Protein AF-0000000077139871 (afdb_homodimer)

Nearest PDB structures (foldseek):
  2w01-assembly1_B  TM=9.145E-01  e=5.100E-14  Synechocystis sp. PCC 6803
  6fht-assembly1_B  TM=8.053E-01  e=3.257E-15  unclassified
  6fht-assembly1_A  TM=7.906E-01  e=1.413E-14  unclassified
  3uvj-assembly1_A  TM=7.300E-01  e=1.058E-08  Homo sapiens
  8sl4-assembly1_B  TM=4.350E-01  e=3.723E-10  Homo sapiens

Secondary structure (DSSP, 8-state):
-----HHHHHHHHHHHIIIIIHHHHHHHHHHHHHHHHHTTTS-TTS--HHHHHHHH--HHHHHHHHTHHHHHHHHHHHHHHHHHHHHH-GGG--HHHHHHHHHHHHHHHHHHHHHHHHHHHHHHHHHHHHHHHH-TTS-HHHHHHHHHHHHHHHHHHHHHHHHHHHHHIIIIIHHHH-TT--GGGGTTTT---HHHHHHHHHIIIIIHHHHHHHHHHHHHTT--GGGHHHHHHH-HHHHHHHHHHHHHHHHHHHHHHHHHHHHHHHHHHHHHHHTT-TT-------SSHHHHHHHHHHHHHHHHHHHHHHHHHHHHHS-HHHHHHHHHS----EEEEEEEEEEEEEETTHHHHHHSS-HHHHHHHHHHHHHHHHHHHHHTT-EEEEEETTEEEEEES-SS--TTHHHHHHHHHHHHHHHHHHHHHHHHHTTPPPP-EEEEEEEEEEEEEEEE-SS-EEEEEESHHHHHHHHHHHHHHHHT-SEEEEHHHHHHS-HHHHTT-EEEEEEEPTT-SSEEEEEE------/-----HHHHHHHHHHHIIIIIHHHHHHHHHHHHHHHHHTTTS-TTS--HHHHHHHH--HHHHHHHHTHHHHHHHHHHHHHHHHHHHHH-GGG--HHHHHHHHHHHHHHHHHHHHHHHHHHHHHHHHHHHHHHHH-TTS-HHHHHHHHHHHHHHHHHHHHHHHHHHHHHIIIIIHHHH-TT--GGGGTTTT---HHHHHHHHHIIIIIHHHHHHHHHHHHHTT--GGGHHHHHHH-HHHHHHHHHHHHHHHHHHHHHHHHHHHHHHHHHHHHHHHTT-TT-------SSHHHHHHHHHHHHHHHHHHHHHHHHHHHHHS-HHHHHHHHHS----EEEEEEEEEEEEEETTHHHHHHSS-HHHHHHHHHHHHHHHHHHHHHTT-EEEEEETTEEEEEES-SS--TTHHHHHHHHHHHHHHHHHHHHHHHHHTTPPPP-EEEEEEEEEEEEEEEE-SS-EEEEEESHHHHHHHHHHHHHHHHT-SEEEEHHHHHHS-HHHHTT-EEEEEEEPTT-SSEEEEEE------

Radius of gyration: 43.91 Å; Cα contacts (8 Å, |Δi|>4): 1610; chains: 2; bounding box: 90×128×95 Å

Foldseek 3Di:
DPPQDPLLVLLVVLLCCQLAVLLLVLLVVLLVVLQVLLVLQDDPVLHGLVRCCVVVVDPVSVCLSCVLRVVLSVVSVVLCVLLCCCSPVVVPDDPVSLVSNLLSLVCSLVVSLVSSLVSQLRSLVVSLVVSCVVCVPDDPQSSVLSNVLSNLSSLVSSLSSNVVSVVSSVVRPCCVSPVPDDCVVSVPDDDDALLRNLLSCCSNPPVNVVSSVVSSVCRVVVHGPVCLVVCCVPPPVNVVVVVVSVVSSVVSNVVSCLPRVLVVQLVVQVVVVVVVPLCGAGDDPDPDPSRVSRVVSNVVSVVVVVVVVVLVVCCVVAPPVVVVVCVVDDVDFDWDKDKKKKKKKAWPCLVVVPVVDDPVVSVVLLVLLCVQLVVLQVVLPWDFQDDDPSMTIIMFQPPPGDPCRLVSSVSSLLSSVVSLVVVQVVCVVVVHDRIAMAMFMFIDMWIFGWDDDPVDTGTHIDDVRNQVRVQQSVCCVVLVARYKYWPRSLVSDDPVQSVQKAWPDWDDDPPDPDTITMIGHPDPPD/DPPQDPLLVLLVVLLCCQLAVLLLVLLVVLLVVLQVLLVLQDDPVLHGLVVCCVVVVDVVSVCLSCVLRVVLSVVSVVLCVLLCCCSPVVVPDDPVSLVSNLLSLVCSLVVSLVSSLVSQLRSLVVSLVVSCVVCVPDPPQSSVLSNVLSNLSSLLSSLSSNVVSVVSSVVRPCCVSPVPDDCVVSVPPDDDALLRNLLSCCSNPPVNVVSSVVSSVCRVVVHGPVCLVVCCVPPPVNVVVVVVSVVSSVVSNVVSCLPRVLVVQLVVQVVVVVVVPLCGAGDDPDPDPSRVSRVVSNVVSVVVVVVVVVLVVCCVVAPVVVVVVCVVDDVDFDWDKDKKKKKKKAWDCLVVVPVVDDPVVNVVLLVLLCVQLVVLQVVLPWDFQDDDPSMTIIMFQPPPGDPCRLVSSVSSLLSSVVSLVVVQVVCVVVVHDRIAMAMFMFIDMWIFGWDDDPVDTGTDIDDPRNLVRVQQSVCCVVLVARYKYWPRSLVSDDPVQSVQKAWPDWDDGPPDPDTITMIGHPDPPD

InterPro domains:
  IPR001054 Adenylyl cyclase class-3/4/guanylyl cyclase [PF00211] (339-517)
  IPR001054 Adenylyl cyclase class-3/4/guanylyl cyclase [PS50125] (341-473)
  IPR001054 Adenylyl cyclase class-3/4/guanylyl cyclase [SM00044] (305-511)
  IPR001054 Adenylyl cyclase class-3/4/guanylyl cyclase [cd07302] (339-519)
  IPR003660 HAMP domain [PF00672] (258-305)
  IPR003660 HAMP domain [PS50885] (257-309)
  IPR003660 HAMP domain [SM00304] (257-309)
  IPR029787 Nucleotide cyclase [G3DSA:3.30.70.1230] (327-523)
  IPR029787 Nucleotide cyclase [SSF55073] (333-520)
  IPR050697 Adenylyl/Guanylyl Cyclase Class-3/4 [PTHR43081] (333-510)

pLDDT: mean 86.26, std 9.63, range [31.27, 98.56]

Structure (mmCIF, N/CA/C/O backbone):
data_AF-0000000077139871-model_v1
#
loop_
_entity.id
_entity.type
_entity.pdbx_description
1 polymer 'Putative adenylate cyclase putative membrane protein putative signal peptide'
#
loop_
_atom_site.group_PDB
_atom_site.id
_atom_site.type_symbol
_atom_site.label_atom_id
_atom_site.label_alt_id
_atom_site.label_comp_id
_atom_site.label_asym_id
_atom_site.label_entity_id
_atom_site.label_seq_id
_atom_site.pdbx_PDB_ins_code
_atom_site.Cartn_x
_atom_site.Cartn_y
_atom_site.Cartn_z
_atom_site.occupancy
_atom_site.B_iso_or_equiv
_atom_site.auth_seq_id
_atom_site.auth_comp_id
_atom_site.auth_asym_id
_atom_site.auth_atom_id
_atom_site.pdbx_PDB_model_num
ATOM 1 N N . MET A 1 1 ? 45.875 19.016 6.355 1 31.94 1 MET A N 1
ATOM 2 C CA . MET A 1 1 ? 44.406 19.062 6.355 1 31.94 1 MET A CA 1
ATOM 3 C C . MET A 1 1 ? 43.844 18.75 4.973 1 31.94 1 MET A C 1
ATOM 5 O O . MET A 1 1 ? 44.062 19.5 4.023 1 31.94 1 MET A O 1
ATOM 9 N N . ASN A 1 2 ? 43.75 17.562 4.605 1 39.81 2 ASN A N 1
ATOM 10 C CA . ASN A 1 2 ? 43.281 17.156 3.275 1 39.81 2 ASN A CA 1
ATOM 11 C C . ASN A 1 2 ? 42 17.859 2.889 1 39.81 2 ASN A C 1
ATOM 13 O O . ASN A 1 2 ? 41.094 18.016 3.717 1 39.81 2 ASN A O 1
ATOM 17 N N . PRO A 1 3 ? 42 18.453 1.784 1 45.38 3 PRO A N 1
ATOM 18 C CA . PRO A 1 3 ? 40.844 19.25 1.353 1 45.38 3 PRO A CA 1
ATOM 19 C C . PRO A 1 3 ? 39.562 18.438 1.273 1 45.38 3 PRO A C 1
ATOM 21 O O . PRO A 1 3 ? 39.562 17.328 0.725 1 45.38 3 PRO A O 1
ATOM 24 N N . MET A 1 4 ? 38.812 18.609 2.188 1 54.88 4 MET A N 1
ATOM 25 C CA . MET A 1 4 ? 37.5 17.953 2.236 1 54.88 4 MET A CA 1
ATOM 26 C C . MET A 1 4 ? 36.812 17.984 0.873 1 54.88 4 MET A C 1
ATOM 28 O O . MET A 1 4 ? 36.812 19.016 0.201 1 54.88 4 MET A O 1
ATOM 32 N N . VAL A 1 5 ? 36.406 16.938 0.218 1 63.34 5 VAL A N 1
ATOM 33 C CA . VAL A 1 5 ? 35.625 16.797 -1.002 1 63.34 5 VAL A CA 1
ATOM 34 C C . VAL A 1 5 ? 34.375 17.688 -0.922 1 63.34 5 VAL A C 1
ATOM 36 O O . VAL A 1 5 ? 33.875 17.953 0.167 1 63.34 5 VAL A O 1
ATOM 39 N N . PRO A 1 6 ? 34.125 18.359 -2.113 1 63.03 6 PRO A N 1
ATOM 40 C CA . PRO A 1 6 ? 33.031 19.359 -2.113 1 63.03 6 PRO A CA 1
ATOM 41 C C . PRO A 1 6 ? 31.812 18.875 -1.354 1 63.03 6 PRO A C 1
ATOM 43 O O . PRO A 1 6 ? 31.188 19.656 -0.617 1 63.03 6 PRO A O 1
ATOM 46 N N . LYS A 1 7 ? 31.516 17.703 -1.365 1 72.19 7 LYS A N 1
ATOM 47 C CA . LYS A 1 7 ? 30.375 17.172 -0.617 1 72.19 7 LYS A CA 1
ATOM 48 C C . LYS A 1 7 ? 30.656 17.172 0.883 1 72.19 7 LYS A C 1
ATOM 50 O O . LYS A 1 7 ? 29.766 17.469 1.685 1 72.19 7 LYS A O 1
ATOM 55 N N . GLN A 1 8 ? 31.844 16.984 1.2 1 78.19 8 GLN A N 1
ATOM 56 C CA . GLN A 1 8 ? 32.219 16.938 2.609 1 78.19 8 GLN A CA 1
ATOM 57 C C . GLN A 1 8 ? 32.219 18.344 3.215 1 78.19 8 GLN A C 1
ATOM 59 O O . GLN A 1 8 ? 31.844 18.516 4.379 1 78.19 8 GLN A O 1
ATOM 64 N N . ARG A 1 9 ? 32.562 19.312 2.426 1 81.12 9 ARG A N 1
ATOM 65 C CA . ARG A 1 9 ? 32.562 20.688 2.91 1 81.12 9 ARG A CA 1
ATOM 66 C C . ARG A 1 9 ? 31.125 21.156 3.186 1 81.12 9 ARG A C 1
ATOM 68 O O . ARG A 1 9 ? 30.875 21.828 4.184 1 81.12 9 ARG A O 1
ATOM 75 N N . LEU A 1 10 ? 30.297 20.781 2.316 1 84 10 LEU A N 1
ATOM 76 C CA . LEU A 1 10 ? 28.906 21.156 2.5 1 84 10 LEU A CA 1
ATOM 77 C C . LEU A 1 10 ? 28.312 20.5 3.75 1 84 10 LEU A C 1
ATOM 79 O O . LEU A 1 10 ? 27.547 21.125 4.48 1 84 10 LEU A O 1
ATOM 83 N N . GLN A 1 11 ? 28.766 19.328 3.965 1 86.44 11 GLN A N 1
ATOM 84 C CA . GLN A 1 11 ? 28.281 18.625 5.148 1 86.44 11 GLN A CA 1
ATOM 85 C C . GLN A 1 11 ? 28.844 19.234 6.422 1 86.44 11 GLN A C 1
ATOM 87 O O . GLN A 1 11 ? 28.156 19.328 7.438 1 86.44 11 GLN A O 1
ATOM 92 N N . PHE A 1 12 ? 30.062 19.641 6.277 1 89.94 12 PHE A N 1
ATOM 93 C CA . PHE A 1 12 ? 30.688 20.281 7.43 1 89.94 12 PHE A CA 1
ATOM 94 C C . PHE A 1 12 ? 30.016 21.625 7.727 1 89.94 12 PHE A C 1
ATOM 96 O O . PHE A 1 12 ? 29.734 21.938 8.883 1 89.94 12 PHE A O 1
ATOM 103 N N . LEU A 1 13 ? 29.766 22.359 6.77 1 90.44 13 LEU A N 1
ATOM 104 C CA . LEU A 1 13 ? 29.062 23.641 6.945 1 90.44 13 LEU A CA 1
ATOM 105 C C . LEU A 1 13 ? 27.672 23.406 7.52 1 90.44 13 LEU A C 1
ATOM 107 O O . LEU A 1 13 ? 27.219 24.188 8.367 1 90.44 13 LEU A O 1
ATOM 111 N N . ALA A 1 14 ? 27.078 22.422 7.043 1 91.19 14 ALA A N 1
ATOM 112 C CA . ALA A 1 14 ? 25.75 22.109 7.551 1 91.19 14 ALA A CA 1
ATOM 113 C C . ALA A 1 14 ? 25.797 21.719 9.023 1 91.19 14 ALA A C 1
ATOM 115 O O . ALA A 1 14 ? 24.953 22.125 9.812 1 91.19 14 ALA A O 1
ATOM 116 N N . PHE A 1 15 ? 26.797 20.953 9.297 1 92.62 15 PHE A N 1
ATOM 117 C CA . PHE A 1 15 ? 27 20.547 10.68 1 92.62 15 PHE A CA 1
ATOM 118 C C . PHE A 1 15 ? 27.219 21.75 11.578 1 92.62 15 PHE A C 1
ATOM 120 O O . PHE A 1 15 ? 26.594 21.875 12.625 1 92.62 15 PHE A O 1
ATOM 127 N N . LEU A 1 16 ? 28.016 22.625 11.164 1 92.56 16 LEU A N 1
ATOM 128 C CA . LEU A 1 16 ? 28.312 23.828 11.938 1 92.56 16 LEU A CA 1
ATOM 129 C C . LEU A 1 16 ? 27.078 24.719 12.039 1 92.56 16 LEU A C 1
ATOM 131 O O . LEU A 1 16 ? 26.828 25.312 13.094 1 92.56 16 LEU A O 1
ATOM 135 N N . LEU A 1 17 ? 26.375 24.781 11.016 1 92.31 17 LEU A N 1
ATOM 136 C CA . LEU A 1 17 ? 25.188 25.609 10.969 1 92.31 17 LEU A CA 1
ATOM 137 C C . LEU A 1 17 ? 24.109 25.094 11.922 1 92.31 17 LEU A C 1
ATOM 139 O O . LEU A 1 17 ? 23.547 25.859 12.703 1 92.31 17 LEU A O 1
ATOM 143 N N . ILE A 1 18 ? 23.922 23.875 11.945 1 92.88 18 ILE A N 1
ATOM 144 C CA . ILE A 1 18 ? 22.797 23.266 12.656 1 92.88 18 ILE A CA 1
ATOM 145 C C . ILE A 1 18 ? 23.125 23.188 14.148 1 92.88 18 ILE A C 1
ATOM 147 O O . ILE A 1 18 ? 22.297 23.562 14.992 1 92.88 18 ILE A O 1
ATOM 151 N N . TYR A 1 19 ? 24.312 22.844 14.477 1 92.94 19 TYR A N 1
ATOM 152 C CA . TYR A 1 19 ? 24.578 22.5 15.875 1 92.94 19 TYR A CA 1
ATOM 153 C C . TYR A 1 19 ? 25.203 23.688 16.609 1 92.94 19 TYR A C 1
ATOM 155 O O . TYR A 1 19 ? 25.25 23.703 17.844 1 92.94 19 TYR A O 1
ATOM 163 N N . PHE A 1 20 ? 25.672 24.719 15.828 1 91.38 20 PHE A N 1
ATOM 164 C CA . PHE A 1 20 ? 26.375 25.781 16.531 1 91.38 20 PHE A CA 1
ATOM 165 C C . PHE A 1 20 ? 25.844 27.156 16.094 1 91.38 20 PHE A C 1
ATOM 167 O O . PHE A 1 20 ? 25.422 27.953 16.938 1 91.38 20 PHE A O 1
ATOM 174 N N . ILE A 1 21 ? 25.703 27.344 14.875 1 90.69 21 ILE A N 1
ATOM 175 C CA . ILE A 1 21 ? 25.359 28.688 14.383 1 90.69 21 ILE A CA 1
ATOM 176 C C . ILE A 1 21 ? 23.891 28.969 14.656 1 90.69 21 ILE A C 1
ATOM 178 O O . ILE A 1 21 ? 23.531 30.047 15.148 1 90.69 21 ILE A O 1
ATOM 182 N N . VAL A 1 22 ? 23 28.062 14.383 1 90.44 22 VAL A N 1
ATOM 183 C CA . VAL A 1 22 ? 21.562 28.281 14.539 1 90.44 22 VAL A CA 1
ATOM 184 C C . VAL A 1 22 ? 21.234 28.484 16.016 1 90.44 22 VAL A C 1
ATOM 186 O O . VAL A 1 22 ? 20.594 29.484 16.375 1 90.44 22 VAL A O 1
ATOM 189 N N . PRO A 1 23 ? 21.703 27.594 16.859 1 89.31 23 PRO A N 1
ATOM 190 C CA . PRO A 1 23 ? 21.375 27.828 18.266 1 89.31 23 PRO A CA 1
ATOM 191 C C . PRO A 1 23 ? 21.984 29.109 18.812 1 89.31 23 PRO A C 1
ATOM 193 O O . PRO A 1 23 ? 21.344 29.812 19.594 1 89.31 23 PRO A O 1
ATOM 196 N N . PHE A 1 24 ? 23.156 29.469 18.391 1 88.06 24 PHE A N 1
ATOM 197 C CA . PHE A 1 24 ? 23.797 30.703 18.828 1 88.06 24 PHE A CA 1
ATOM 198 C C . PHE A 1 24 ? 23.031 31.922 18.312 1 88.06 24 PHE A C 1
ATOM 200 O O . PHE A 1 24 ? 22.766 32.844 19.078 1 88.06 24 PHE A O 1
ATOM 207 N N . SER A 1 25 ? 22.719 31.859 17.094 1 87.12 25 SER A N 1
ATOM 208 C CA . SER A 1 25 ? 21.984 32.969 16.484 1 87.12 25 SER A CA 1
ATOM 209 C C . SER A 1 25 ? 20.609 33.125 17.109 1 87.12 25 SER A C 1
ATOM 211 O O . SER A 1 25 ? 20.141 34.25 17.328 1 87.12 25 SER A O 1
ATOM 213 N N . ALA A 1 26 ? 19.984 32.062 17.406 1 88.12 26 ALA A N 1
ATOM 214 C CA . ALA A 1 26 ? 18.656 32.125 18.031 1 88.12 26 ALA A CA 1
ATOM 215 C C . ALA A 1 26 ? 18.734 32.781 19.406 1 88.12 26 ALA A C 1
ATOM 217 O O . ALA A 1 26 ? 17.906 33.656 19.719 1 88.12 26 ALA A O 1
ATOM 218 N N . CYS A 1 27 ? 19.688 32.406 20.156 1 87.19 27 CYS A N 1
ATOM 219 C CA . CYS A 1 27 ? 19.875 33 21.469 1 87.19 27 CYS A CA 1
ATOM 220 C C . CYS A 1 27 ? 20.25 34.5 21.359 1 87.19 27 CYS A C 1
ATOM 222 O O . CYS A 1 27 ? 19.734 35.312 22.109 1 87.19 27 CYS A O 1
ATOM 224 N N . PHE A 1 28 ? 21.078 34.781 20.453 1 86.38 28 PHE A N 1
ATOM 225 C CA . PHE A 1 28 ? 21.562 36.156 20.281 1 86.38 28 PHE A CA 1
ATOM 226 C C . PHE A 1 28 ? 20.438 37.062 19.812 1 86.38 28 PHE A C 1
ATOM 228 O O . PHE A 1 28 ? 20.266 38.156 20.344 1 86.38 28 PHE A O 1
ATOM 235 N N . PHE A 1 29 ? 19.719 36.625 18.875 1 85.06 29 PHE A N 1
ATOM 236 C CA . PHE A 1 29 ? 18.594 37.406 18.375 1 85.06 29 PHE A CA 1
ATOM 237 C C . PHE A 1 29 ? 17.562 37.594 19.469 1 85.06 29 PHE A C 1
ATOM 239 O O . PHE A 1 29 ? 16.984 38.688 19.594 1 85.06 29 PHE A O 1
ATOM 246 N N . THR A 1 30 ? 17.344 36.562 20.188 1 86.19 30 THR A N 1
ATOM 247 C CA . THR A 1 30 ? 16.375 36.656 21.281 1 86.19 30 THR A CA 1
ATOM 248 C C . THR A 1 30 ? 16.828 37.688 22.312 1 86.19 30 THR A C 1
ATOM 250 O O . THR A 1 30 ? 16.031 38.469 22.812 1 86.19 30 THR A O 1
ATOM 253 N N . LEU A 1 31 ? 18.094 37.719 22.609 1 85.25 31 LEU A N 1
ATOM 254 C CA . LEU A 1 31 ? 18.641 38.656 23.578 1 85.25 31 LEU A CA 1
ATOM 255 C C . LEU A 1 31 ? 18.516 40.094 23.062 1 85.25 31 LEU A C 1
ATOM 257 O O . LEU A 1 31 ? 18.109 41 23.797 1 85.25 31 LEU A O 1
ATOM 261 N N . ILE A 1 32 ? 18.781 40.281 21.844 1 84 32 ILE A N 1
ATOM 262 C CA . ILE A 1 32 ? 18.734 41.594 21.25 1 84 32 ILE A CA 1
ATOM 263 C C . ILE A 1 32 ? 17.297 42.094 21.203 1 84 32 ILE A C 1
ATOM 265 O O . ILE A 1 32 ? 17 43.219 21.609 1 84 32 ILE A O 1
ATOM 269 N N . PHE A 1 33 ? 16.422 41.25 20.844 1 83.69 33 PHE A N 1
ATOM 270 C CA . PHE A 1 33 ? 15.039 41.656 20.688 1 83.69 33 PHE A CA 1
ATOM 271 C C . PHE A 1 33 ? 14.352 41.812 22.031 1 83.69 33 PHE A C 1
ATOM 273 O O . PHE A 1 33 ? 13.508 42.719 22.203 1 83.69 33 PHE A O 1
ATOM 280 N N . ALA A 1 34 ? 14.727 40.938 22.906 1 83.81 34 ALA A N 1
ATOM 281 C CA . ALA A 1 34 ? 14.172 41.094 24.25 1 83.81 34 ALA A CA 1
ATOM 282 C C . ALA A 1 34 ? 14.586 42.438 24.875 1 83.81 34 ALA A C 1
ATOM 284 O O . ALA A 1 34 ? 13.766 43.125 25.469 1 83.81 34 ALA A O 1
ATOM 285 N N . ASN A 1 35 ? 15.797 42.781 24.656 1 81.31 35 ASN A N 1
ATOM 286 C CA . ASN A 1 35 ? 16.281 44.062 25.188 1 81.31 35 ASN A CA 1
ATOM 287 C C . ASN A 1 35 ? 15.648 45.25 24.469 1 81.31 35 ASN A C 1
ATOM 289 O O . ASN A 1 35 ? 15.273 46.25 25.094 1 81.31 35 ASN A O 1
ATOM 293 N N . TYR A 1 36 ? 15.609 45.062 23.266 1 81.5 36 TYR A N 1
ATOM 294 C CA . TYR A 1 36 ? 15.008 46.125 22.469 1 81.5 36 TYR A CA 1
ATOM 295 C C . TYR A 1 36 ? 13.547 46.344 22.859 1 81.5 36 TYR A C 1
ATOM 297 O O . TYR A 1 36 ? 13.094 47.469 23.031 1 81.5 36 TYR A O 1
ATOM 305 N N . THR A 1 37 ? 12.836 45.281 23.078 1 81.88 37 THR A N 1
ATOM 306 C CA . THR A 1 37 ? 11.422 45.375 23.422 1 81.88 37 THR A CA 1
ATOM 307 C C . THR A 1 37 ? 11.234 45.969 24.812 1 81.88 37 THR A C 1
ATOM 309 O O . THR A 1 37 ? 10.258 46.688 25.062 1 81.88 37 THR A O 1
ATOM 312 N N . SER A 1 38 ? 12.117 45.688 25.625 1 77.81 38 SER A N 1
ATOM 313 C CA . SER A 1 38 ? 12.008 46.156 27 1 77.81 38 SER A CA 1
ATOM 314 C C . SER A 1 38 ? 12.07 47.688 27.047 1 77.81 38 SER A C 1
ATOM 316 O O . SER A 1 38 ? 11.516 48.312 27.953 1 77.81 38 SER A O 1
ATOM 318 N N . THR A 1 39 ? 12.688 48.281 26.078 1 76.81 39 THR A N 1
ATOM 319 C CA . THR A 1 39 ? 12.805 49.75 26.047 1 76.81 39 THR A CA 1
ATOM 320 C C . THR A 1 39 ? 11.438 50.406 25.859 1 76.81 39 THR A C 1
ATOM 322 O O . THR A 1 39 ? 11.242 51.562 26.188 1 76.81 39 THR A O 1
ATOM 325 N N . ALA A 1 40 ? 10.594 49.656 25.359 1 75.12 40 ALA A N 1
ATOM 326 C CA . ALA A 1 40 ? 9.25 50.188 25.125 1 75.12 40 ALA A CA 1
ATOM 327 C C . ALA A 1 40 ? 8.43 50.156 26.406 1 75.12 40 ALA A C 1
ATOM 329 O O . ALA A 1 40 ? 7.422 50.875 26.516 1 75.12 40 ALA A O 1
ATOM 330 N N . PHE A 1 41 ? 8.828 49.438 27.391 1 73.88 41 PHE A N 1
ATOM 331 C CA . PHE A 1 41 ? 7.953 49.25 28.547 1 73.88 41 PHE A CA 1
ATOM 332 C C . PHE A 1 41 ? 8.586 49.781 29.812 1 73.88 41 PHE A C 1
ATOM 334 O O . PHE A 1 41 ? 7.895 50 30.812 1 73.88 41 PHE A O 1
ATOM 341 N N . LEU A 1 42 ? 9.82 49.812 29.781 1 67.44 42 LEU A N 1
ATOM 342 C CA . LEU A 1 42 ? 10.477 50.25 31 1 67.44 42 LEU A CA 1
ATOM 343 C C . LEU A 1 42 ? 10.852 51.719 30.922 1 67.44 42 LEU A C 1
ATOM 345 O O . LEU A 1 42 ? 11.289 52.188 29.875 1 67.44 42 LEU A O 1
ATOM 349 N N . PRO A 1 43 ? 10.289 52.438 32.031 1 60.28 43 PRO A N 1
ATOM 350 C CA . PRO A 1 43 ? 10.766 53.812 32.094 1 60.28 43 PRO A CA 1
ATOM 351 C C . PRO A 1 43 ? 12.281 53.938 31.969 1 60.28 43 PRO A C 1
ATOM 353 O O . PRO A 1 43 ? 13 52.969 32.25 1 60.28 43 PRO A O 1
ATOM 356 N N . GLU A 1 44 ? 12.711 54.969 31.281 1 57 44 GLU A N 1
ATOM 357 C CA . GLU A 1 44 ? 14.125 55.25 31.047 1 57 44 GLU A CA 1
ATOM 358 C C . GLU A 1 44 ? 14.961 54.875 32.281 1 57 44 GLU A C 1
ATOM 360 O O . GLU A 1 44 ? 16.109 54.438 32.125 1 57 44 GLU A O 1
ATOM 365 N N . LYS A 1 45 ? 14.305 55.094 33.5 1 55.09 45 LYS A N 1
ATOM 366 C CA . LYS A 1 45 ? 15.047 54.844 34.75 1 55.09 45 LYS A CA 1
ATOM 367 C C . LYS A 1 45 ? 15.242 53.344 34.969 1 55.09 45 LYS A C 1
ATOM 369 O O . LYS A 1 45 ? 16.094 52.938 35.781 1 55.09 45 LYS A O 1
ATOM 374 N N . PHE A 1 46 ? 14.398 52.656 34.5 1 54.31 46 PHE A N 1
ATOM 375 C CA . PHE A 1 46 ? 14.5 51.219 34.719 1 54.31 46 PHE A CA 1
ATOM 376 C C . PHE A 1 46 ? 15.133 50.531 33.531 1 54.31 46 PHE A C 1
ATOM 378 O O . PHE A 1 46 ? 14.594 50.594 32.406 1 54.31 46 PHE A O 1
ATOM 385 N N . LEU A 1 47 ? 16.422 50.656 33.594 1 55.38 47 LEU A N 1
ATOM 386 C CA . LEU A 1 47 ? 17.344 50.25 32.531 1 55.38 47 LEU A CA 1
ATOM 387 C C . LEU A 1 47 ? 17.125 48.781 32.188 1 55.38 47 LEU A C 1
ATOM 389 O O . LEU A 1 47 ? 16.766 47.969 33.031 1 55.38 47 LEU A O 1
ATOM 393 N N . ILE A 1 48 ? 17.141 48.5 30.844 1 60.47 48 ILE A N 1
ATOM 394 C CA . ILE A 1 48 ? 17.156 47.219 30.125 1 60.47 48 ILE A CA 1
ATOM 395 C C . ILE A 1 48 ? 18.344 46.375 30.562 1 60.47 48 ILE A C 1
ATOM 397 O O . ILE A 1 48 ? 19.297 46.906 31.172 1 60.47 48 ILE A O 1
ATOM 401 N N . LEU A 1 49 ? 18.25 45 30.406 1 64.62 49 LEU A N 1
ATOM 402 C CA . LEU A 1 49 ? 19.297 44.062 30.797 1 64.62 49 LEU A CA 1
ATOM 403 C C . LEU A 1 49 ? 20.672 44.594 30.391 1 64.62 49 LEU A C 1
ATOM 405 O O . LEU A 1 49 ? 21.594 44.656 31.203 1 64.62 49 LEU A O 1
ATOM 409 N N . PHE A 1 50 ? 20.672 45.219 29.297 1 65.94 50 PHE A N 1
ATOM 410 C CA . PHE A 1 50 ? 21.953 45.688 28.797 1 65.94 50 PHE A CA 1
ATOM 411 C C . PHE A 1 50 ? 22.312 47.031 29.438 1 65.94 50 PHE A C 1
ATOM 413 O O . PHE A 1 50 ? 23.453 47.25 29.859 1 65.94 50 PHE A O 1
ATOM 420 N N . GLU A 1 51 ? 21.281 47.781 29.469 1 69.38 51 GLU A N 1
ATOM 421 C CA . GLU A 1 51 ? 21.547 49.094 30.031 1 69.38 51 GLU A CA 1
ATOM 422 C C . GLU A 1 51 ? 21.812 49.031 31.531 1 69.38 51 GLU A C 1
ATOM 424 O O . GLU A 1 51 ? 22.672 49.75 32.031 1 69.38 51 GLU A O 1
ATOM 429 N N . ALA A 1 52 ? 21.125 48.094 32.094 1 68.38 52 ALA A N 1
ATOM 430 C CA . ALA A 1 52 ? 21.375 47.938 33.531 1 68.38 52 ALA A CA 1
ATOM 431 C C . ALA A 1 52 ? 22.797 47.438 33.812 1 68.38 52 ALA A C 1
ATOM 433 O O . ALA A 1 52 ? 23.453 47.906 34.75 1 68.38 52 ALA A O 1
ATOM 434 N N . THR A 1 53 ? 23.172 46.594 32.938 1 70.31 53 THR A N 1
ATOM 435 C CA . THR A 1 53 ? 24.531 46.094 33.062 1 70.31 53 THR A CA 1
ATOM 436 C C . THR A 1 53 ? 25.547 47.219 32.844 1 70.31 53 THR A C 1
ATOM 438 O O . THR A 1 53 ? 26.562 47.281 33.531 1 70.31 53 THR A O 1
ATOM 441 N N . ARG A 1 54 ? 25.266 48 31.953 1 72.12 54 ARG A N 1
ATOM 442 C CA . ARG A 1 54 ? 26.172 49.094 31.625 1 72.12 54 ARG A CA 1
ATOM 443 C C . ARG A 1 54 ? 26.203 50.125 32.719 1 72.12 54 ARG A C 1
ATOM 445 O O . ARG A 1 54 ? 27.266 50.594 33.125 1 72.12 54 ARG A O 1
ATOM 452 N N . VAL A 1 55 ? 25.047 50.469 33.25 1 73.62 55 VAL A N 1
ATOM 453 C CA . VAL A 1 55 ? 24.922 51.531 34.219 1 73.62 55 VAL A CA 1
ATOM 454 C C . VAL A 1 55 ? 25.453 51.062 35.562 1 73.62 55 VAL A C 1
ATOM 456 O O . VAL A 1 55 ? 26.141 51.812 36.25 1 73.62 55 VAL A O 1
ATOM 459 N N . THR A 1 56 ? 25.125 49.812 35.938 1 74.81 56 THR A N 1
ATOM 460 C CA . THR A 1 56 ? 25.484 49.375 37.281 1 74.81 56 THR A CA 1
ATOM 461 C C . THR A 1 56 ? 26.891 48.781 37.281 1 74.81 56 THR A C 1
ATOM 463 O O . THR A 1 56 ? 27.5 48.594 38.312 1 74.81 56 THR A O 1
ATOM 466 N N . GLN A 1 57 ? 27.438 48.531 36.125 1 80.81 57 GLN A N 1
ATOM 467 C CA . GLN A 1 57 ? 28.734 47.844 36 1 80.81 57 GLN A CA 1
ATOM 468 C C . GLN A 1 57 ? 28.797 46.594 36.875 1 80.81 57 GLN A C 1
ATOM 470 O O . GLN A 1 57 ? 29.812 46.344 37.531 1 80.81 57 GLN A O 1
ATOM 475 N N . ASP A 1 58 ? 27.594 46 36.969 1 84.88 58 ASP A N 1
ATOM 476 C CA . ASP A 1 58 ? 27.516 44.75 37.75 1 84.88 58 ASP A CA 1
ATOM 477 C C . ASP A 1 58 ? 27.922 43.562 36.906 1 84.88 58 ASP A C 1
ATOM 479 O O . ASP A 1 58 ? 27.234 43.188 35.938 1 84.88 58 ASP A O 1
ATOM 483 N N . PHE A 1 59 ? 28.922 42.938 37.312 1 86.75 59 PHE A N 1
ATOM 484 C CA . PHE A 1 59 ? 29.484 41.812 36.594 1 86.75 59 PHE A CA 1
ATOM 485 C C . PHE A 1 59 ? 28.594 40.594 36.688 1 86.75 59 PHE A C 1
ATOM 487 O O . PHE A 1 59 ? 28.516 39.781 35.75 1 86.75 59 PHE A O 1
ATOM 494 N N . THR A 1 60 ? 27.938 40.438 37.812 1 87.25 60 THR A N 1
ATOM 495 C CA . THR A 1 60 ? 27.047 39.281 38 1 87.25 60 THR A CA 1
ATOM 496 C C . THR A 1 60 ? 25.875 39.344 37.031 1 87.25 60 THR A C 1
ATOM 498 O O . THR A 1 60 ? 25.516 38.344 36.438 1 87.25 60 THR A O 1
ATOM 501 N N . LEU A 1 61 ? 25.344 40.5 36.844 1 86.12 61 LEU A N 1
ATOM 502 C CA . LEU A 1 61 ? 24.234 40.656 35.906 1 86.12 61 LEU A CA 1
ATOM 503 C C . LEU A 1 61 ? 24.703 40.406 34.469 1 86.12 61 LEU A C 1
ATOM 505 O O . LEU A 1 61 ? 23.969 39.812 33.656 1 86.12 61 LEU A O 1
ATOM 509 N N . PHE A 1 62 ? 25.844 40.844 34.188 1 86.31 62 PHE A N 1
ATOM 510 C CA . PHE A 1 62 ? 26.422 40.625 32.875 1 86.31 62 PHE A CA 1
ATOM 511 C C . PHE A 1 62 ? 26.625 39.156 32.594 1 86.31 62 PHE A C 1
ATOM 513 O O . PHE A 1 62 ? 26.234 38.656 31.547 1 86.31 62 PHE A O 1
ATOM 520 N N . ALA A 1 63 ? 27.125 38.5 33.562 1 88.19 63 ALA A N 1
ATOM 521 C CA . ALA A 1 63 ? 27.406 37.062 33.406 1 88.19 63 ALA A CA 1
ATOM 522 C C . ALA A 1 63 ? 26.109 36.281 33.281 1 88.19 63 ALA A C 1
ATOM 524 O O . ALA A 1 63 ? 26.031 35.344 32.5 1 88.19 63 ALA A O 1
ATOM 525 N N . LEU A 1 64 ? 25.125 36.594 34 1 87.5 64 LEU A N 1
ATOM 526 C CA . LEU A 1 64 ? 23.859 35.875 33.969 1 87.5 64 LEU A CA 1
ATOM 527 C C . LEU A 1 64 ? 23.125 36.094 32.656 1 87.5 64 LEU A C 1
ATOM 529 O O . LEU A 1 64 ? 22.5 35.156 32.125 1 87.5 64 LEU A O 1
ATOM 533 N N . THR A 1 65 ? 23.266 37.25 32.062 1 82.75 65 THR A N 1
ATOM 534 C CA . THR A 1 65 ? 22.594 37.594 30.828 1 82.75 65 THR A CA 1
ATOM 535 C C . THR A 1 65 ? 23.203 36.812 29.656 1 82.75 65 THR A C 1
ATOM 537 O O . THR A 1 65 ? 22.5 36.438 28.719 1 82.75 65 THR A O 1
ATOM 540 N N . TRP A 1 66 ? 24.453 36.562 29.766 1 86.56 66 TRP A N 1
ATOM 541 C CA . TRP A 1 66 ? 25.156 35.938 28.641 1 86.56 66 TRP A CA 1
ATOM 542 C C . TRP A 1 66 ? 25.422 34.469 28.906 1 86.56 66 TRP A C 1
ATOM 544 O O . TRP A 1 66 ? 25.875 33.75 28.016 1 86.56 66 TRP A O 1
ATOM 554 N N . ALA A 1 67 ? 25.016 33.969 30 1 85 67 ALA A N 1
ATOM 555 C CA . ALA A 1 67 ? 25.328 32.625 30.453 1 85 67 ALA A CA 1
ATOM 556 C C . ALA A 1 67 ? 24.75 31.562 29.516 1 85 67 ALA A C 1
ATOM 558 O O . ALA A 1 67 ? 25.375 30.531 29.266 1 85 67 ALA A O 1
ATOM 559 N N . PRO A 1 68 ? 23.562 31.719 28.953 1 83.94 68 PRO A N 1
ATOM 560 C CA . PRO A 1 68 ? 23 30.672 28.094 1 83.94 68 PRO A CA 1
ATOM 561 C C . PRO A 1 68 ? 23.875 30.359 26.891 1 83.94 68 PRO A C 1
ATOM 563 O O . PRO A 1 68 ? 23.906 29.219 26.422 1 83.94 68 PRO A O 1
ATOM 566 N N . PHE A 1 69 ? 24.688 31.25 26.438 1 87.5 69 PHE A N 1
ATOM 567 C CA . PHE A 1 69 ? 25.453 31.094 25.203 1 87.5 69 PHE A CA 1
ATOM 568 C C . PHE A 1 69 ? 26.562 30.047 25.375 1 87.5 69 PHE A C 1
ATOM 570 O O . PHE A 1 69 ? 26.562 29.016 24.719 1 87.5 69 PHE A O 1
ATOM 577 N N . PRO A 1 70 ? 27.375 30.328 26.344 1 86.19 70 PRO A N 1
ATOM 578 C CA . PRO A 1 70 ? 28.438 29.344 26.5 1 86.19 70 PRO A CA 1
ATOM 579 C C . PRO A 1 70 ? 27.906 28 27.016 1 86.19 70 PRO A C 1
ATOM 581 O O . PRO A 1 70 ? 28.438 26.938 26.656 1 86.19 70 PRO A O 1
ATOM 584 N N . ILE A 1 71 ? 26.906 27.922 27.766 1 85.44 71 ILE A N 1
ATOM 585 C CA . ILE A 1 71 ? 26.375 26.688 28.328 1 85.44 71 ILE A CA 1
ATOM 586 C C . ILE A 1 71 ? 25.75 25.844 27.203 1 85.44 71 ILE A C 1
ATOM 588 O O . ILE A 1 71 ? 26.062 24.656 27.078 1 85.44 71 ILE A O 1
ATOM 592 N N . ILE A 1 72 ? 24.969 26.453 26.391 1 86.94 72 ILE A N 1
ATOM 593 C CA . ILE A 1 72 ? 24.312 25.734 25.312 1 86.94 72 ILE A CA 1
ATOM 594 C C . ILE A 1 72 ? 25.359 25.219 24.312 1 86.94 72 ILE A C 1
ATOM 596 O O . ILE A 1 72 ? 25.266 24.094 23.828 1 86.94 72 ILE A O 1
ATOM 600 N N . THR A 1 73 ? 26.344 26.094 24.078 1 87.31 73 THR A N 1
ATOM 601 C CA . THR A 1 73 ? 27.391 25.703 23.141 1 87.31 73 THR A CA 1
ATOM 602 C C . THR A 1 73 ? 28.172 24.5 23.656 1 87.31 73 THR A C 1
ATOM 604 O O . THR A 1 73 ? 28.5 23.594 22.891 1 87.31 73 THR A O 1
ATOM 607 N N . PHE A 1 74 ? 28.375 24.547 24.906 1 88.88 74 PHE A N 1
ATOM 608 C CA . PHE A 1 74 ? 29.109 23.438 25.516 1 88.88 74 PHE A CA 1
ATOM 609 C C . PHE A 1 74 ? 28.297 22.156 25.453 1 88.88 74 PHE A C 1
ATOM 611 O O . PHE A 1 74 ? 28.828 21.094 25.078 1 88.88 74 PHE A O 1
ATOM 618 N N . ILE A 1 75 ? 27.109 22.156 25.766 1 89.94 75 ILE A N 1
ATOM 619 C CA . ILE A 1 75 ? 26.234 20.984 25.766 1 89.94 75 ILE A CA 1
ATOM 620 C C . ILE A 1 75 ? 26.078 20.453 24.344 1 89.94 75 ILE A C 1
ATOM 622 O O . ILE A 1 75 ? 26.156 19.25 24.109 1 89.94 75 ILE A O 1
ATOM 626 N N . LEU A 1 76 ? 25.891 21.359 23.422 1 91.62 76 LEU A N 1
ATOM 627 C CA . LEU A 1 76 ? 25.672 20.938 22.031 1 91.62 76 LEU A CA 1
ATOM 628 C C . LEU A 1 76 ? 26.953 20.391 21.422 1 91.62 76 LEU A C 1
ATOM 630 O O . LEU A 1 76 ? 26.891 19.547 20.516 1 91.62 76 LEU A O 1
ATOM 634 N N . PHE A 1 77 ? 28.047 20.859 22 1 91.38 77 PHE A N 1
ATOM 635 C CA . PHE A 1 77 ? 29.328 20.312 21.547 1 91.38 77 PHE A CA 1
ATOM 636 C C . PHE A 1 77 ? 29.406 18.828 21.828 1 91.38 77 PHE A C 1
ATOM 638 O O . PHE A 1 77 ? 29.734 18.031 20.953 1 91.38 77 PHE A O 1
ATOM 645 N N . PHE A 1 78 ? 29 18.406 22.984 1 91.62 78 PHE A N 1
ATOM 646 C CA . PHE A 1 78 ? 29.062 17 23.344 1 91.62 78 PHE A CA 1
ATOM 647 C C . PHE A 1 78 ? 27.953 16.219 22.672 1 91.62 78 PHE A C 1
ATOM 649 O O . PHE A 1 78 ? 28.125 15.047 22.328 1 91.62 78 PHE A O 1
ATOM 656 N N . TYR A 1 79 ? 26.906 16.828 22.516 1 92.06 79 TYR A N 1
ATOM 657 C CA . TYR A 1 79 ? 25.797 16.172 21.844 1 92.06 79 TYR A CA 1
ATOM 658 C C . TYR A 1 79 ? 26.125 15.859 20.391 1 92.06 79 TYR A C 1
ATOM 660 O O . TYR A 1 79 ? 25.703 14.828 19.859 1 92.06 79 TYR A O 1
ATOM 668 N N . SER A 1 80 ? 26.922 16.75 19.797 1 93.19 80 SER A N 1
ATOM 669 C CA . SER A 1 80 ? 27.156 16.625 18.359 1 93.19 80 SER A CA 1
ATOM 670 C C . SER A 1 80 ? 28.391 15.766 18.062 1 93.19 80 SER A C 1
ATOM 672 O O . SER A 1 80 ? 28.656 15.438 16.906 1 93.19 80 SER A O 1
ATOM 674 N N . LEU A 1 81 ? 29.078 15.336 19.016 1 91 81 LEU A N 1
ATOM 675 C CA . LEU A 1 81 ? 30.328 14.602 18.812 1 91 81 LEU A CA 1
ATOM 676 C C . LEU A 1 81 ? 30.078 13.305 18.062 1 91 81 LEU A C 1
ATOM 678 O O . LEU A 1 81 ? 30.781 13.008 17.094 1 91 81 LEU A O 1
ATOM 682 N N . PRO A 1 82 ? 29.125 12.531 18.5 1 90.25 82 PRO A N 1
ATOM 683 C CA . PRO A 1 82 ? 28.875 11.297 17.75 1 90.25 82 PRO A CA 1
ATOM 684 C C . PRO A 1 82 ? 28.453 11.555 16.312 1 90.25 82 PRO A C 1
ATOM 686 O O . PRO A 1 82 ? 28.75 10.75 15.422 1 90.25 82 PRO A O 1
ATOM 689 N N . VAL A 1 83 ? 27.734 12.578 16.141 1 92.62 83 VAL A N 1
ATOM 690 C CA . VAL A 1 83 ? 27.281 12.938 14.805 1 92.62 83 VAL A CA 1
ATOM 691 C C . VAL A 1 83 ? 28.484 13.312 13.938 1 92.62 83 VAL A C 1
ATOM 693 O O . VAL A 1 83 ? 28.594 12.883 12.789 1 92.62 83 VAL A O 1
ATOM 696 N N . ALA A 1 84 ? 29.391 14.039 14.539 1 91 84 ALA A N 1
ATOM 697 C CA . ALA A 1 84 ? 30.594 14.438 13.836 1 91 84 ALA A CA 1
ATOM 698 C C . ALA A 1 84 ? 31.453 13.227 13.484 1 91 84 ALA A C 1
ATOM 700 O O . ALA A 1 84 ? 32 13.141 12.375 1 91 84 ALA A O 1
ATOM 701 N N . ASN A 1 85 ? 31.531 12.383 14.367 1 89.06 85 ASN A N 1
ATOM 702 C CA . ASN A 1 85 ? 32.312 11.18 14.125 1 89.06 85 ASN A CA 1
ATOM 703 C C . ASN A 1 85 ? 31.734 10.344 12.984 1 89.06 85 ASN A C 1
ATOM 705 O O . ASN A 1 85 ? 32.469 9.773 12.188 1 89.06 85 ASN A O 1
ATOM 709 N N . TYR A 1 86 ? 30.469 10.328 12.984 1 89.25 86 TYR A N 1
ATOM 710 C CA . TYR A 1 86 ? 29.781 9.555 11.953 1 89.25 86 TYR A CA 1
ATOM 711 C C . TYR A 1 86 ? 29.906 10.227 10.594 1 89.25 86 TYR A C 1
ATOM 713 O O . TYR A 1 86 ? 30.156 9.562 9.586 1 89.25 86 TYR A O 1
ATOM 721 N N . LEU A 1 87 ? 29.766 11.492 10.5 1 88.19 87 LEU A N 1
ATOM 722 C CA . LEU A 1 87 ? 29.75 12.211 9.234 1 88.19 87 LEU A CA 1
ATOM 723 C C . LEU A 1 87 ? 31.156 12.359 8.664 1 88.19 87 LEU A C 1
ATOM 725 O O . LEU A 1 87 ? 31.359 12.305 7.449 1 88.19 87 LEU A O 1
ATOM 729 N N . PHE A 1 88 ? 32.188 12.422 9.562 1 86.94 88 PHE A N 1
ATOM 730 C CA . PHE A 1 88 ? 33.469 12.82 9.055 1 86.94 88 PHE A CA 1
ATOM 731 C C . PHE A 1 88 ? 34.5 11.711 9.258 1 86.94 88 PHE A C 1
ATOM 733 O O . PHE A 1 88 ? 35.562 11.719 8.641 1 86.94 88 PHE A O 1
ATOM 740 N N . LYS A 1 89 ? 34.156 10.766 10.102 1 82 89 LYS A N 1
ATOM 741 C CA . LYS A 1 89 ? 35.062 9.633 10.312 1 82 89 LYS A CA 1
ATOM 742 C C . LYS A 1 89 ? 34.312 8.305 10.156 1 82 89 LYS A C 1
ATOM 744 O O . LYS A 1 89 ? 34.312 7.48 11.07 1 82 89 LYS A O 1
ATOM 749 N N . LYS A 1 90 ? 33.719 8.039 9.109 1 73.19 90 LYS A N 1
ATOM 750 C CA . LYS A 1 90 ? 32.812 6.91 8.883 1 73.19 90 LYS A CA 1
ATOM 751 C C . LYS A 1 90 ? 33.562 5.586 9.07 1 73.19 90 LYS A C 1
ATOM 753 O O . LYS A 1 90 ? 33 4.633 9.625 1 73.19 90 LYS A O 1
ATOM 758 N N . ASP A 1 91 ? 34.75 5.512 8.617 1 70.5 91 ASP A N 1
ATOM 759 C CA . ASP A 1 91 ? 35.5 4.262 8.609 1 70.5 91 ASP A CA 1
ATOM 760 C C . ASP A 1 91 ? 35.688 3.736 10.031 1 70.5 91 ASP A C 1
ATOM 762 O O . ASP A 1 91 ? 35.875 2.533 10.234 1 70.5 91 ASP A O 1
ATOM 766 N N . LYS A 1 92 ? 35.531 4.656 11 1 68 92 LYS A N 1
ATOM 767 C CA . LYS A 1 92 ? 35.812 4.25 12.367 1 68 92 LYS A CA 1
ATOM 768 C C . LYS A 1 92 ? 34.531 4.02 13.156 1 68 92 LYS A C 1
ATOM 770 O O . LYS A 1 92 ? 34.562 3.674 14.336 1 68 92 LYS A O 1
ATOM 775 N N . CYS A 1 93 ? 33.469 4.137 12.562 1 73.44 93 CYS A N 1
ATOM 776 C CA . CYS A 1 93 ? 32.219 4.086 13.32 1 73.44 93 CYS A CA 1
ATOM 777 C C . CYS A 1 93 ? 31.641 2.68 13.312 1 73.44 93 CYS A C 1
ATOM 779 O O . CYS A 1 93 ? 31.516 2.055 12.258 1 73.44 93 CYS A O 1
ATOM 781 N N . ASN A 1 94 ? 31.547 2.162 14.5 1 81.94 94 ASN A N 1
ATOM 782 C CA . ASN A 1 94 ? 30.844 0.895 14.656 1 81.94 94 ASN A CA 1
ATOM 783 C C . ASN A 1 94 ? 29.344 1.059 14.453 1 81.94 94 ASN A C 1
ATOM 785 O O . ASN A 1 94 ? 28.844 2.178 14.281 1 81.94 94 ASN A O 1
ATOM 789 N N . TYR A 1 95 ? 28.672 0.013 14.445 1 82 95 TYR A N 1
ATOM 790 C CA . TYR A 1 95 ? 27.234 -0.006 14.164 1 82 95 TYR A CA 1
ATOM 791 C C . TYR A 1 95 ? 26.469 0.756 15.234 1 82 95 TYR A C 1
ATOM 793 O O . TYR A 1 95 ? 25.547 1.52 14.922 1 82 95 TYR A O 1
ATOM 801 N N . LEU A 1 96 ? 26.859 0.601 16.391 1 83.19 96 LEU A N 1
ATOM 802 C CA . LEU A 1 96 ? 26.172 1.25 17.5 1 83.19 96 LEU A CA 1
ATOM 803 C C . LEU A 1 96 ? 26.359 2.762 17.438 1 83.19 96 LEU A C 1
ATOM 805 O O . LEU A 1 96 ? 25.422 3.52 17.719 1 83.19 96 LEU A O 1
ATOM 809 N N . SER A 1 97 ? 27.562 3.119 17.078 1 85.94 97 SER A N 1
ATOM 810 C CA . SER A 1 97 ? 27.844 4.547 16.969 1 85.94 97 SER A CA 1
ATOM 811 C C . SER A 1 97 ? 27.094 5.184 15.812 1 85.94 97 SER A C 1
ATOM 813 O O . SER A 1 97 ? 26.656 6.332 15.906 1 85.94 97 SER A O 1
ATOM 815 N N . GLU A 1 98 ? 26.953 4.406 14.875 1 88.88 98 GLU A N 1
ATOM 816 C CA . GLU A 1 98 ? 26.203 4.906 13.719 1 88.88 98 GLU A CA 1
ATOM 817 C C . GLU A 1 98 ? 24.734 5.098 14.055 1 88.88 98 GLU A C 1
ATOM 819 O O . GLU A 1 98 ? 24.125 6.109 13.68 1 88.88 98 GLU A O 1
ATOM 824 N N . GLU A 1 99 ? 24.188 4.188 14.766 1 88.94 99 GLU A N 1
ATOM 825 C CA . GLU A 1 99 ? 22.781 4.277 15.141 1 88.94 99 GLU A CA 1
ATOM 826 C C . GLU A 1 99 ? 22.547 5.441 16.094 1 88.94 99 GLU A C 1
ATOM 828 O O . GLU A 1 99 ? 21.516 6.121 16 1 88.94 99 GLU A O 1
ATOM 833 N N . LYS A 1 100 ? 23.453 5.555 16.922 1 89.25 100 LYS A N 1
ATOM 834 C CA . LYS A 1 100 ? 23.359 6.68 17.859 1 89.25 100 LYS A CA 1
ATOM 835 C C . LYS A 1 100 ? 23.438 8.016 17.109 1 89.25 100 LYS A C 1
ATOM 837 O O . LYS A 1 100 ? 22.688 8.945 17.422 1 89.25 100 LYS A O 1
ATOM 842 N N . ALA A 1 101 ? 24.328 8.078 16.172 1 91.56 101 ALA A N 1
ATOM 843 C CA . ALA A 1 101 ? 24.453 9.297 15.375 1 91.56 101 ALA A CA 1
ATOM 844 C C . ALA A 1 101 ? 23.188 9.57 14.578 1 91.56 101 ALA A C 1
ATOM 846 O O . ALA A 1 101 ? 22.719 10.711 14.523 1 91.56 101 ALA A O 1
ATOM 847 N N . ARG A 1 102 ? 22.656 8.562 14.047 1 89.88 102 ARG A N 1
ATOM 848 C CA . ARG A 1 102 ? 21.438 8.703 13.266 1 89.88 102 ARG A CA 1
ATOM 849 C C . ARG A 1 102 ? 20.281 9.164 14.141 1 89.88 102 ARG A C 1
ATOM 851 O O . ARG A 1 102 ? 19.5 10.031 13.75 1 89.88 102 ARG A O 1
ATOM 858 N N . HIS A 1 103 ? 20.266 8.594 15.281 1 89.62 103 HIS A N 1
ATOM 859 C CA . HIS A 1 103 ? 19.234 8.984 16.234 1 89.62 103 HIS A CA 1
ATOM 860 C C . HIS A 1 103 ? 19.375 10.445 16.625 1 89.62 103 HIS A C 1
ATOM 862 O O . HIS A 1 103 ? 18.375 11.18 16.656 1 89.62 103 HIS A O 1
ATOM 868 N N . ARG A 1 104 ? 20.516 10.891 16.875 1 90.62 104 ARG A N 1
ATOM 869 C CA . ARG A 1 104 ? 20.766 12.273 17.297 1 90.62 104 ARG A CA 1
ATOM 870 C C . ARG A 1 104 ? 20.484 13.25 16.156 1 90.62 104 ARG A C 1
ATOM 872 O O . ARG A 1 104 ? 20 14.352 16.391 1 90.62 104 ARG A O 1
ATOM 879 N N . ILE A 1 105 ? 20.797 12.805 15.008 1 90.69 105 ILE A N 1
ATOM 880 C CA . ILE A 1 105 ? 20.562 13.648 13.844 1 90.69 105 ILE A CA 1
ATOM 881 C C . ILE A 1 105 ? 19.062 13.883 13.672 1 90.69 105 ILE A C 1
ATOM 883 O O . ILE A 1 105 ? 18.625 15.016 13.492 1 90.69 105 ILE A O 1
ATOM 887 N N . VAL A 1 106 ? 18.297 12.875 13.859 1 88.69 106 VAL A N 1
ATOM 888 C CA . VAL A 1 106 ? 16.859 12.938 13.648 1 88.69 106 VAL A CA 1
ATOM 889 C C . VAL A 1 106 ? 16.203 13.766 14.75 1 88.69 106 VAL A C 1
ATOM 891 O O . VAL A 1 106 ? 15.25 14.516 14.492 1 88.69 106 VAL A O 1
ATOM 894 N N . HIS A 1 107 ? 16.75 13.805 15.914 1 89 107 HIS A N 1
ATOM 895 C CA . HIS A 1 107 ? 16.109 14.484 17.047 1 89 107 HIS A CA 1
ATOM 896 C C . HIS A 1 107 ? 16.812 15.805 17.344 1 89 107 HIS A C 1
ATOM 898 O O . HIS A 1 107 ? 16.422 16.516 18.281 1 89 107 HIS A O 1
ATOM 904 N N . SER A 1 108 ? 17.75 16.172 16.578 1 90.81 108 SER A N 1
ATOM 905 C CA . SER A 1 108 ? 18.531 17.375 16.828 1 90.81 108 SER A CA 1
ATOM 906 C C . SER A 1 108 ? 17.656 18.625 16.891 1 90.81 108 SER A C 1
ATOM 908 O O . SER A 1 108 ? 17.844 19.484 17.734 1 90.81 108 SER A O 1
ATOM 910 N N . PRO A 1 109 ? 16.578 18.719 16 1 88.31 109 PRO A N 1
ATOM 911 C CA . PRO A 1 109 ? 15.781 19.953 16.062 1 88.31 109 PRO A CA 1
ATOM 912 C C . PRO A 1 109 ? 15.102 20.141 17.422 1 88.31 109 PRO A C 1
ATOM 914 O O . PRO A 1 109 ? 15.117 21.234 17.969 1 88.31 109 PRO A O 1
ATOM 917 N N . ILE A 1 110 ? 14.625 19.094 17.984 1 88.19 110 ILE A N 1
ATOM 918 C CA . ILE A 1 110 ? 13.914 19.188 19.25 1 88.19 110 ILE A CA 1
ATOM 919 C C . ILE A 1 110 ? 14.914 19.375 20.391 1 88.19 110 ILE A C 1
ATOM 921 O O . ILE A 1 110 ? 14.672 20.172 21.312 1 88.19 110 ILE A O 1
ATOM 925 N N . ILE A 1 111 ? 15.977 18.734 20.359 1 90.5 111 ILE A N 1
ATOM 926 C CA . ILE A 1 111 ? 16.953 18.781 21.438 1 90.5 111 ILE A CA 1
ATOM 927 C C . ILE A 1 111 ? 17.609 20.156 21.484 1 90.5 111 ILE A C 1
ATOM 929 O O . ILE A 1 111 ? 17.734 20.766 22.547 1 90.5 111 ILE A O 1
ATOM 933 N N . ILE A 1 112 ? 17.969 20.641 20.344 1 92.19 112 ILE A N 1
ATOM 934 C CA . ILE A 1 112 ? 18.625 21.953 20.25 1 92.19 112 ILE A CA 1
ATOM 935 C C . ILE A 1 112 ? 17.656 23.047 20.703 1 92.19 112 ILE A C 1
ATOM 937 O O . ILE A 1 112 ? 18.031 23.922 21.484 1 92.19 112 ILE A O 1
ATOM 941 N N . SER A 1 113 ? 16.422 22.922 20.281 1 90.44 113 SER A N 1
ATOM 942 C CA . SER A 1 113 ? 15.43 23.938 20.641 1 90.44 113 SER A CA 1
ATOM 943 C C . SER A 1 113 ? 15.094 23.875 22.125 1 90.44 113 SER A C 1
ATOM 945 O O . SER A 1 113 ? 14.898 24.906 22.75 1 90.44 113 SER A O 1
ATOM 947 N N . LEU A 1 114 ? 15.078 22.719 22.688 1 90.62 114 LEU A N 1
ATOM 948 C CA . LEU A 1 114 ? 14.758 22.578 24.109 1 90.62 114 LEU A CA 1
ATOM 949 C C . LEU A 1 114 ? 15.883 23.125 24.969 1 90.62 114 LEU A C 1
ATOM 951 O O . LEU A 1 114 ? 15.625 23.797 25.969 1 90.62 114 LEU A O 1
ATOM 955 N N . PHE A 1 115 ? 17.031 22.844 24.641 1 91.12 115 PHE A N 1
ATOM 956 C CA . PHE A 1 115 ? 18.156 23.344 25.422 1 91.12 115 PHE A CA 1
ATOM 957 C C . PHE A 1 115 ? 18.266 24.859 25.312 1 91.12 115 PHE A C 1
ATOM 959 O O . PHE A 1 115 ? 18.578 25.531 26.297 1 91.12 115 PHE A O 1
ATOM 966 N N . GLY A 1 116 ? 18.031 25.312 24.109 1 89.81 116 GLY A N 1
ATOM 967 C CA . GLY A 1 116 ? 18 26.75 23.969 1 89.81 116 GLY A CA 1
ATOM 968 C C . GLY A 1 116 ? 16.906 27.422 24.812 1 89.81 116 GLY A C 1
ATOM 969 O O . GLY A 1 116 ? 17.156 28.422 25.484 1 89.81 116 GLY A O 1
ATOM 970 N N . PHE A 1 117 ? 15.773 26.844 24.766 1 90.81 117 PHE A N 1
ATOM 971 C CA . PHE A 1 117 ? 14.633 27.375 25.5 1 90.81 117 PHE A CA 1
ATOM 972 C C . PHE A 1 117 ? 14.898 27.375 27 1 90.81 117 PHE A C 1
ATOM 974 O O . PHE A 1 117 ? 14.734 28.391 27.672 1 90.81 117 PHE A O 1
ATOM 981 N N . PHE A 1 118 ? 15.352 26.281 27.531 1 91.69 118 PHE A N 1
ATOM 982 C CA . PHE A 1 118 ? 15.562 26.156 28.969 1 91.69 118 PHE A CA 1
ATOM 983 C C . PHE A 1 118 ? 16.734 27.016 29.422 1 91.69 118 PHE A C 1
ATOM 985 O O . PHE A 1 118 ? 16.703 27.594 30.516 1 91.69 118 PHE A O 1
ATOM 992 N N . GLY A 1 119 ? 17.75 27.047 28.609 1 89.25 119 GLY A N 1
ATOM 993 C CA . GLY A 1 119 ? 18.859 27.938 28.922 1 89.25 119 GLY A CA 1
ATOM 994 C C . GLY A 1 119 ? 18.469 29.391 29 1 89.25 119 GLY A C 1
ATOM 995 O O . GLY A 1 119 ? 18.859 30.109 29.922 1 89.25 119 GLY A O 1
ATOM 996 N N . TRP A 1 120 ? 17.641 29.766 28.078 1 90.12 120 TRP A N 1
ATOM 997 C CA . TRP A 1 120 ? 17.156 31.156 28.047 1 90.12 120 TRP A CA 1
ATOM 998 C C . TRP A 1 120 ? 16.297 31.453 29.266 1 90.12 120 TRP A C 1
ATOM 1000 O O . TRP A 1 120 ? 16.453 32.469 29.922 1 90.12 120 TRP A O 1
ATOM 1010 N N . GLU A 1 121 ? 15.406 30.531 29.547 1 90.88 121 GLU A N 1
ATOM 1011 C CA . GLU A 1 121 ? 14.484 30.766 30.656 1 90.88 121 GLU A CA 1
ATOM 1012 C C . GLU A 1 121 ? 15.227 30.828 32 1 90.88 121 GLU A C 1
ATOM 1014 O O . GLU A 1 121 ? 14.922 31.672 32.844 1 90.88 121 GLU A O 1
ATOM 1019 N N . LEU A 1 122 ? 16.125 30.031 32.125 1 90.12 122 LEU A N 1
ATOM 1020 C CA . LEU A 1 122 ? 16.906 30.031 33.344 1 90.12 122 LEU A CA 1
ATOM 1021 C C . LEU A 1 122 ? 17.703 31.328 33.5 1 90.12 122 LEU A C 1
ATOM 1023 O O . LEU A 1 122 ? 17.734 31.938 34.562 1 90.12 122 LEU A O 1
ATOM 1027 N N . SER A 1 123 ? 18.328 31.75 32.469 1 88.56 123 SER A N 1
ATOM 1028 C CA . SER A 1 123 ? 19.094 33 32.469 1 88.56 123 SER A CA 1
ATOM 1029 C C . SER A 1 123 ? 18.203 34.188 32.75 1 88.56 123 SER A C 1
ATOM 1031 O O . SER A 1 123 ? 18.578 35.094 33.5 1 88.56 123 SER A O 1
ATOM 1033 N N . THR A 1 124 ? 17.062 34.156 32.156 1 85.31 124 THR A N 1
ATOM 1034 C CA . THR A 1 124 ? 16.109 35.25 32.344 1 85.31 124 THR A CA 1
ATOM 1035 C C . THR A 1 124 ? 15.656 35.344 33.812 1 85.31 124 THR A C 1
ATOM 1037 O O . THR A 1 124 ? 15.617 36.438 34.375 1 85.31 124 THR A O 1
ATOM 1040 N N . ILE A 1 125 ? 15.32 34.25 34.375 1 88.06 125 ILE A N 1
ATOM 1041 C CA . ILE A 1 125 ? 14.844 34.219 35.75 1 88.06 125 ILE A CA 1
ATOM 1042 C C . ILE A 1 125 ? 15.945 34.719 36.688 1 88.06 125 ILE A C 1
ATOM 1044 O O . ILE A 1 125 ? 15.688 35.562 37.531 1 88.06 125 ILE A O 1
ATOM 1048 N N . LEU A 1 126 ? 17.141 34.375 36.5 1 88.69 126 LEU A N 1
ATOM 1049 C CA . LEU A 1 126 ? 18.25 34.75 37.344 1 88.69 126 LEU A CA 1
ATOM 1050 C C . LEU A 1 126 ? 18.594 36.219 37.156 1 88.69 126 LEU A C 1
ATOM 1052 O O . LEU A 1 126 ? 18.922 36.906 38.125 1 88.69 126 LEU A O 1
ATOM 1056 N N . SER A 1 127 ? 18.562 36.656 35.938 1 85.12 127 SER A N 1
ATOM 1057 C CA . SER A 1 127 ? 18.859 38.031 35.656 1 85.12 127 SER A CA 1
ATOM 1058 C C . SER A 1 127 ? 17.812 38.969 36.281 1 85.12 127 SER A C 1
ATOM 1060 O O . SER A 1 127 ? 18.156 40.031 36.812 1 85.12 127 SER A O 1
ATOM 1062 N N . VAL A 1 128 ? 16.562 38.562 36.156 1 81.75 128 VAL A N 1
ATOM 1063 C CA . VAL A 1 128 ? 15.492 39.375 36.688 1 81.75 128 VAL A CA 1
ATOM 1064 C C . VAL A 1 128 ? 15.602 39.406 38.219 1 81.75 128 VAL A C 1
ATOM 1066 O O . VAL A 1 128 ? 15.352 40.469 38.844 1 81.75 128 VAL A O 1
ATOM 1069 N N . LEU A 1 129 ? 15.945 38.344 38.844 1 84.81 129 LEU A N 1
ATOM 1070 C CA . LEU A 1 129 ? 16.141 38.312 40.281 1 84.81 129 LEU A CA 1
ATOM 1071 C C . LEU A 1 129 ? 17.281 39.25 40.688 1 84.81 129 LEU A C 1
ATOM 1073 O O . LEU A 1 129 ? 17.188 39.938 41.719 1 84.81 129 LEU A O 1
ATOM 1077 N N . ARG A 1 130 ? 18.312 39.25 39.906 1 86.62 130 ARG A N 1
ATOM 1078 C CA . ARG A 1 130 ? 19.453 40.125 40.219 1 86.62 130 ARG A CA 1
ATOM 1079 C C . ARG A 1 130 ? 19.062 41.594 40.031 1 86.62 130 ARG A C 1
ATOM 1081 O O . ARG A 1 130 ? 19.484 42.438 40.812 1 86.62 130 ARG A O 1
ATOM 1088 N N . ILE A 1 131 ? 18.281 41.906 39.031 1 80.31 131 ILE A N 1
ATOM 1089 C CA . ILE A 1 131 ? 17.828 43.281 38.812 1 80.31 131 ILE A CA 1
ATOM 1090 C C . ILE A 1 131 ? 16.953 43.719 39.969 1 80.31 131 ILE A C 1
ATOM 1092 O O . ILE A 1 131 ? 17.031 44.875 40.375 1 80.31 131 ILE A O 1
ATOM 1096 N N . ASP A 1 132 ? 16.125 42.844 40.406 1 80.75 132 ASP A N 1
ATOM 1097 C CA . ASP A 1 132 ? 15.266 43.156 41.531 1 80.75 132 ASP A CA 1
ATOM 1098 C C . ASP A 1 132 ? 16.094 43.531 42.781 1 80.75 132 ASP A C 1
ATOM 1100 O O . ASP A 1 132 ? 15.688 44.375 43.562 1 80.75 132 ASP A O 1
ATOM 1104 N N . THR A 1 133 ? 17.188 42.938 42.906 1 83.94 133 THR A N 1
ATOM 1105 C CA . THR A 1 133 ? 18.062 43.219 44.062 1 83.94 133 THR A CA 1
ATOM 1106 C C . THR A 1 133 ? 18.797 44.531 43.844 1 83.94 133 THR A C 1
ATOM 1108 O O . THR A 1 133 ? 19.062 45.25 44.812 1 83.94 133 THR A O 1
ATOM 1111 N N . LEU A 1 134 ? 19.125 44.844 42.688 1 81.75 134 LEU A N 1
ATOM 1112 C CA . LEU A 1 134 ? 19.891 46.031 42.375 1 81.75 134 LEU A CA 1
ATOM 1113 C C . LEU A 1 134 ? 19.016 47.281 42.406 1 81.75 134 LEU A C 1
ATOM 1115 O O . LEU A 1 134 ? 19.5 48.375 42.719 1 81.75 134 LEU A O 1
ATOM 1119 N N . TYR A 1 135 ? 17.766 47.062 42.031 1 79.62 135 TYR A N 1
ATOM 1120 C CA . TYR A 1 135 ? 16.828 48.188 42 1 79.62 135 TYR A CA 1
ATOM 1121 C C . TYR A 1 135 ? 15.609 47.875 42.875 1 79.62 135 TYR A C 1
ATOM 1123 O O . TYR A 1 135 ? 14.508 47.688 42.375 1 79.62 135 TYR A O 1
ATOM 1131 N N . PRO A 1 136 ? 15.781 48.031 44.125 1 78.62 136 PRO A N 1
ATOM 1132 C CA . PRO A 1 136 ? 14.672 47.688 45 1 78.62 136 PRO A CA 1
ATOM 1133 C C . PRO A 1 136 ? 13.508 48.688 44.906 1 78.62 136 PRO A C 1
ATOM 1135 O O . PRO A 1 136 ? 12.375 48.344 45.25 1 78.62 136 PRO A O 1
ATOM 1138 N N . GLU A 1 137 ? 13.695 49.906 44.281 1 77.69 137 GLU A N 1
ATOM 1139 C CA . GLU A 1 137 ? 12.656 50.906 44.188 1 77.69 137 GLU A CA 1
ATOM 1140 C C . GLU A 1 137 ? 11.844 50.75 42.906 1 77.69 137 GLU A C 1
ATOM 1142 O O . GLU A 1 137 ? 10.852 51.469 42.719 1 77.69 137 GLU A O 1
ATOM 1147 N N . ALA A 1 138 ? 12.258 49.844 42.094 1 76.81 138 ALA A N 1
ATOM 1148 C CA . ALA A 1 138 ? 11.531 49.625 40.844 1 76.81 138 ALA A CA 1
ATOM 1149 C C . ALA A 1 138 ? 10.117 49.125 41.094 1 76.81 138 ALA A C 1
ATOM 1151 O O . ALA A 1 138 ? 9.891 48.312 41.969 1 76.81 138 ALA A O 1
ATOM 1152 N N . PRO A 1 139 ? 9.133 49.688 40.375 1 77.94 139 PRO A N 1
ATOM 1153 C CA . PRO A 1 139 ? 7.762 49.219 40.531 1 77.94 139 PRO A CA 1
ATOM 1154 C C . PRO A 1 139 ? 7.613 47.719 40.219 1 77.94 139 PRO A C 1
ATOM 1156 O O . PRO A 1 139 ? 8.133 47.25 39.219 1 77.94 139 PRO A O 1
ATOM 1159 N N . PRO A 1 140 ? 7.004 47.031 41.094 1 78.69 140 PRO A N 1
ATOM 1160 C CA . PRO A 1 140 ? 6.836 45.594 40.875 1 78.69 140 PRO A CA 1
ATOM 1161 C C . PRO A 1 140 ? 6.188 45.281 39.531 1 78.69 140 PRO A C 1
ATOM 1163 O O . PRO A 1 140 ? 6.504 44.25 38.938 1 78.69 140 PRO A O 1
ATOM 1166 N N . GLN A 1 141 ? 5.402 46.125 39.062 1 79.44 141 GLN A N 1
ATOM 1167 C CA . GLN A 1 141 ? 4.734 45.906 37.781 1 79.44 141 GLN A CA 1
ATOM 1168 C C . GLN A 1 141 ? 5.738 45.875 36.625 1 79.44 141 GLN A C 1
ATOM 1170 O O . GLN A 1 141 ? 5.578 45.094 35.688 1 79.44 141 GLN A O 1
ATOM 1175 N N . SER A 1 142 ? 6.695 46.688 36.781 1 76.69 142 SER A N 1
ATOM 1176 C CA . SER A 1 142 ? 7.699 46.75 35.719 1 76.69 142 SER A CA 1
ATOM 1177 C C . SER A 1 142 ? 8.547 45.5 35.688 1 76.69 142 SER A C 1
ATOM 1179 O O . SER A 1 142 ? 8.852 44.969 34.625 1 76.69 142 SER A O 1
ATOM 1181 N N . ILE A 1 143 ? 8.844 44.938 36.844 1 77.88 143 ILE A N 1
ATOM 1182 C CA . ILE A 1 143 ? 9.641 43.719 36.906 1 77.88 143 ILE A CA 1
ATOM 1183 C C . ILE A 1 143 ? 8.828 42.531 36.375 1 77.88 143 ILE A C 1
ATOM 1185 O O . ILE A 1 143 ? 9.359 41.688 35.656 1 77.88 143 ILE A O 1
ATOM 1189 N N . LEU A 1 144 ? 7.605 42.531 36.719 1 82.38 144 LEU A N 1
ATOM 1190 C CA . LEU A 1 144 ? 6.73 41.438 36.25 1 82.38 144 LEU A CA 1
ATOM 1191 C C . LEU A 1 144 ? 6.555 41.5 34.75 1 82.38 144 LEU A C 1
ATOM 1193 O O . LEU A 1 144 ? 6.566 40.469 34.062 1 82.38 144 LEU A O 1
ATOM 1197 N N . THR A 1 145 ? 6.391 42.656 34.219 1 81.19 145 THR A N 1
ATOM 1198 C CA . THR A 1 145 ? 6.207 42.844 32.781 1 81.19 145 THR A CA 1
ATOM 1199 C C . THR A 1 145 ? 7.441 42.375 32.031 1 81.19 145 THR A C 1
ATOM 1201 O O . THR A 1 145 ? 7.32 41.625 31.031 1 81.19 145 THR A O 1
ATOM 1204 N N . VAL A 1 146 ? 8.547 42.688 32.531 1 77.88 146 VAL A N 1
ATOM 1205 C CA . VAL A 1 146 ? 9.781 42.312 31.844 1 77.88 146 VAL A CA 1
ATOM 1206 C C . VAL A 1 146 ? 9.969 40.781 31.938 1 77.88 146 VAL A C 1
ATOM 1208 O O . VAL A 1 146 ? 10.406 40.156 30.984 1 77.88 146 VAL A O 1
ATOM 1211 N N . THR A 1 147 ? 9.633 40.25 33.062 1 83.69 147 THR A N 1
ATOM 1212 C CA . THR A 1 147 ? 9.75 38.812 33.25 1 83.69 147 THR A CA 1
ATOM 1213 C C . THR A 1 147 ? 8.852 38.062 32.281 1 83.69 147 THR A C 1
ATOM 1215 O O . THR A 1 147 ? 9.281 37.125 31.625 1 83.69 147 THR A O 1
ATOM 1218 N N . ILE A 1 148 ? 7.656 38.5 32.094 1 86.56 148 ILE A N 1
ATOM 1219 C CA . ILE A 1 148 ? 6.703 37.844 31.188 1 86.56 148 ILE A CA 1
ATOM 1220 C C . ILE A 1 148 ? 7.16 38 29.75 1 86.56 148 ILE A C 1
ATOM 1222 O O . ILE A 1 148 ? 7.152 37.031 28.984 1 86.56 148 ILE A O 1
ATOM 1226 N N . LEU A 1 149 ? 7.602 39.156 29.406 1 84.69 149 LEU A N 1
ATOM 1227 C CA . LEU A 1 149 ? 8.016 39.406 28.031 1 84.69 149 LEU A CA 1
ATOM 1228 C C . LEU A 1 149 ? 9.258 38.594 27.672 1 84.69 149 LEU A C 1
ATOM 1230 O O . LEU A 1 149 ? 9.336 38 26.594 1 84.69 149 LEU A O 1
ATOM 1234 N N . PHE A 1 150 ? 10.18 38.562 28.625 1 85.5 150 PHE A N 1
ATOM 1235 C CA . PHE A 1 150 ? 11.383 37.781 28.375 1 85.5 150 PHE A CA 1
ATOM 1236 C C . PHE A 1 150 ? 11.062 36.281 28.266 1 85.5 150 PHE A C 1
ATOM 1238 O O . PHE A 1 150 ? 11.672 35.562 27.484 1 85.5 150 PHE A O 1
ATOM 1245 N N . ALA A 1 151 ? 10.125 35.875 29.047 1 87.56 151 ALA A N 1
ATOM 1246 C CA . ALA A 1 151 ? 9.703 34.469 28.984 1 87.56 151 ALA A CA 1
ATOM 1247 C C . ALA A 1 151 ? 9.109 34.156 27.609 1 87.56 151 ALA A C 1
ATOM 1249 O O . ALA A 1 151 ? 9.367 33.062 27.062 1 87.56 151 ALA A O 1
ATOM 1250 N N . PHE A 1 152 ? 8.352 35.031 27.047 1 88.44 152 PHE A N 1
ATOM 1251 C CA . PHE A 1 152 ? 7.73 34.812 25.75 1 88.44 152 PHE A CA 1
ATOM 1252 C C . PHE A 1 152 ? 8.781 34.812 24.641 1 88.44 152 PHE A C 1
ATOM 1254 O O . PHE A 1 152 ? 8.648 34.062 23.656 1 88.44 152 PHE A O 1
ATOM 1261 N N . TRP A 1 153 ? 9.805 35.562 24.812 1 88.5 153 TRP A N 1
ATOM 1262 C CA . TRP A 1 153 ? 10.867 35.562 23.828 1 88.5 153 TRP A CA 1
ATOM 1263 C C . TRP A 1 153 ? 11.578 34.188 23.797 1 88.5 153 TRP A C 1
ATOM 1265 O O . TRP A 1 153 ? 12.094 33.781 22.766 1 88.5 153 TRP A O 1
ATOM 1275 N N . GLY A 1 154 ? 11.602 33.562 24.969 1 88.81 154 GLY A N 1
ATOM 1276 C CA . GLY A 1 154 ? 12.117 32.188 24.984 1 88.81 154 GLY A CA 1
ATOM 1277 C C . GLY A 1 154 ? 11.336 31.25 24.109 1 88.81 154 GLY A C 1
ATOM 1278 O O . GLY A 1 154 ? 11.914 30.375 23.469 1 88.81 154 GLY A O 1
ATOM 1279 N N . LEU A 1 155 ? 10.055 31.422 24.062 1 87.56 155 LEU A N 1
ATOM 1280 C CA . LEU A 1 155 ? 9.219 30.578 23.219 1 87.56 155 LEU A CA 1
ATOM 1281 C C . LEU A 1 155 ? 9.484 30.875 21.734 1 87.56 155 LEU A C 1
ATOM 1283 O O . LEU A 1 155 ? 9.438 29.969 20.906 1 87.56 155 LEU A O 1
ATOM 1287 N N . PHE A 1 156 ? 9.703 32.062 21.516 1 85.44 156 PHE A N 1
ATOM 1288 C CA . PHE A 1 156 ? 10.055 32.438 20.156 1 85.44 156 PHE A CA 1
ATOM 1289 C C . PHE A 1 156 ? 11.391 31.812 19.75 1 85.44 156 PHE A C 1
ATOM 1291 O O . PHE A 1 156 ? 11.547 31.344 18.609 1 85.44 156 PHE A O 1
ATOM 1298 N N . LEU A 1 157 ? 12.289 31.859 20.656 1 89.81 157 LEU A N 1
ATOM 1299 C CA . LEU A 1 157 ? 13.578 31.219 20.453 1 89.81 157 LEU A CA 1
ATOM 1300 C C . LEU A 1 157 ? 13.398 29.734 20.125 1 89.81 157 LEU A C 1
ATOM 1302 O O . LEU A 1 157 ? 14.047 29.219 19.203 1 89.81 157 LEU A O 1
ATOM 1306 N N . PHE A 1 158 ? 12.578 29.125 20.828 1 89.38 158 PHE A N 1
ATOM 1307 C CA . PHE A 1 158 ? 12.312 27.703 20.609 1 89.38 158 PHE A CA 1
ATOM 1308 C C . PHE A 1 158 ? 11.766 27.469 19.203 1 89.38 158 PHE A C 1
ATOM 1310 O O . PHE A 1 158 ? 12.258 26.609 18.469 1 89.38 158 PHE A O 1
ATOM 1317 N N . ALA A 1 159 ? 10.75 28.203 18.875 1 84.81 159 ALA A N 1
ATOM 1318 C CA . ALA A 1 159 ? 10.086 28.016 17.594 1 84.81 159 ALA A CA 1
ATOM 1319 C C . ALA A 1 159 ? 11.039 28.297 16.438 1 84.81 159 ALA A C 1
ATOM 1321 O O . ALA A 1 159 ? 11.047 27.562 15.438 1 84.81 159 ALA A O 1
ATOM 1322 N N . PHE A 1 160 ? 11.82 29.281 16.609 1 84.56 160 PHE A N 1
ATOM 1323 C CA . PHE A 1 160 ? 12.758 29.656 15.555 1 84.56 160 PHE A CA 1
ATOM 1324 C C . PHE A 1 160 ? 13.844 28.594 15.398 1 84.56 160 PHE A C 1
ATOM 1326 O O . PHE A 1 160 ? 14.156 28.172 14.281 1 84.56 160 PHE A O 1
ATOM 1333 N N . SER A 1 161 ? 14.391 28.234 16.516 1 89.06 161 SER A N 1
ATOM 1334 C CA . SER A 1 161 ? 15.445 27.219 16.484 1 89.06 161 SER A CA 1
ATOM 1335 C C . SER A 1 161 ? 14.93 25.906 15.906 1 89.06 161 SER A C 1
ATOM 1337 O O . SER A 1 161 ? 15.602 25.266 15.086 1 89.06 161 SER A O 1
ATOM 1339 N N . TYR A 1 162 ? 13.82 25.531 16.281 1 87.19 162 TYR A N 1
ATOM 1340 C CA . TYR A 1 162 ? 13.234 24.281 15.805 1 87.19 162 TYR A CA 1
ATOM 1341 C C . TYR A 1 162 ? 13 24.312 14.305 1 87.19 162 TYR A C 1
ATOM 1343 O O . TYR A 1 162 ? 13.383 23.391 13.578 1 87.19 162 TYR A O 1
ATOM 1351 N N . SER A 1 163 ? 12.375 25.375 13.867 1 83.94 163 SER A N 1
ATOM 1352 C CA . SER A 1 163 ? 12.031 25.484 12.453 1 83.94 163 SER A CA 1
ATOM 1353 C C . SER A 1 163 ? 13.289 25.562 11.586 1 83.94 163 SER A C 1
ATOM 1355 O O . SER A 1 163 ? 13.359 24.922 10.539 1 83.94 163 SER A O 1
ATOM 1357 N N . ALA A 1 164 ? 14.234 26.328 12.07 1 86.62 164 ALA A N 1
ATOM 1358 C CA . ALA A 1 164 ? 15.461 26.5 11.297 1 86.62 164 ALA A CA 1
ATOM 1359 C C . ALA A 1 164 ? 16.266 25.203 11.25 1 86.62 164 ALA A C 1
ATOM 1361 O O . ALA A 1 164 ? 16.734 24.797 10.188 1 86.62 164 ALA A O 1
ATOM 1362 N N . THR A 1 165 ? 16.375 24.562 12.391 1 90 165 THR A N 1
ATOM 1363 C CA . THR A 1 165 ? 17.141 23.328 12.445 1 90 165 THR A CA 1
ATOM 1364 C C . THR A 1 165 ? 16.453 22.219 11.641 1 90 165 THR A C 1
ATOM 1366 O O . THR A 1 165 ? 17.109 21.453 10.938 1 90 165 THR A O 1
ATOM 1369 N N . ASN A 1 166 ? 15.219 22.156 11.781 1 86 166 ASN A N 1
ATOM 1370 C CA . ASN A 1 166 ? 14.461 21.156 11.039 1 86 166 ASN A CA 1
ATOM 1371 C C . ASN A 1 166 ? 14.602 21.344 9.539 1 86 166 ASN A C 1
ATOM 1373 O O . ASN A 1 166 ? 14.773 20.391 8.789 1 86 166 ASN A O 1
ATOM 1377 N N . PHE A 1 167 ? 14.508 22.531 9.156 1 84.5 167 PHE A N 1
ATOM 1378 C CA . PHE A 1 167 ? 14.617 22.859 7.738 1 84.5 167 PHE A CA 1
ATOM 1379 C C . PHE A 1 167 ? 16 22.5 7.211 1 84.5 167 PHE A C 1
ATOM 1381 O O . PHE A 1 167 ? 16.125 21.844 6.172 1 84.5 167 PHE A O 1
ATOM 1388 N N . LEU A 1 168 ? 16.953 22.922 7.926 1 88.88 168 LEU A N 1
ATOM 1389 C CA . LEU A 1 168 ? 18.328 22.703 7.484 1 88.88 168 LEU A CA 1
ATOM 1390 C C . LEU A 1 168 ? 18.672 21.219 7.527 1 88.88 168 LEU A C 1
ATOM 1392 O O . LEU A 1 168 ? 19.359 20.703 6.637 1 88.88 168 LEU A O 1
ATOM 1396 N N . ASN A 1 169 ? 18.219 20.562 8.508 1 89.31 169 ASN A N 1
ATOM 1397 C CA . ASN A 1 169 ? 18.453 19.125 8.625 1 89.31 169 ASN A CA 1
ATOM 1398 C C . ASN A 1 169 ? 17.859 18.359 7.445 1 89.31 169 ASN A C 1
ATOM 1400 O O . ASN A 1 169 ? 18.531 17.5 6.863 1 89.31 169 ASN A O 1
ATOM 1404 N N . LYS A 1 170 ? 16.719 18.656 7.098 1 85.69 170 LYS A N 1
ATOM 1405 C CA . LYS A 1 170 ? 16.016 17.969 6.023 1 85.69 170 LYS A CA 1
ATOM 1406 C C . LYS A 1 170 ? 16.656 18.25 4.668 1 85.69 170 LYS A C 1
ATOM 1408 O O . LYS A 1 170 ? 16.641 17.406 3.771 1 85.69 170 LYS A O 1
ATOM 1413 N N . LYS A 1 171 ? 17.219 19.391 4.598 1 85.81 171 LYS A N 1
ATOM 1414 C CA . LYS A 1 171 ? 17.75 19.812 3.303 1 85.81 171 LYS A CA 1
ATOM 1415 C C . LYS A 1 171 ? 19.203 19.359 3.131 1 85.81 171 LYS A C 1
ATOM 1417 O O . LYS A 1 171 ? 19.625 19.047 2.018 1 85.81 171 LYS A O 1
ATOM 1422 N N . LEU A 1 172 ? 19.891 19.281 4.266 1 89.81 172 LEU A N 1
ATOM 1423 C CA . LEU A 1 172 ? 21.328 19.172 4.082 1 89.81 172 LEU A CA 1
ATOM 1424 C C . LEU A 1 172 ? 21.875 17.875 4.648 1 89.81 172 LEU A C 1
ATOM 1426 O O . LEU A 1 172 ? 22.781 17.266 4.078 1 89.81 172 LEU A O 1
ATOM 1430 N N . ILE A 1 173 ? 21.359 17.391 5.711 1 91.25 173 ILE A N 1
ATOM 1431 C CA . ILE A 1 173 ? 22.016 16.281 6.391 1 91.25 173 ILE A CA 1
ATOM 1432 C C . ILE A 1 173 ? 21.234 14.992 6.164 1 91.25 173 ILE A C 1
ATOM 1434 O O . ILE A 1 173 ? 21.797 13.961 5.805 1 91.25 173 ILE A O 1
ATOM 1438 N N . ILE A 1 174 ? 19.984 15.047 6.301 1 89.75 174 ILE A N 1
ATOM 1439 C CA . ILE A 1 174 ? 19.141 13.852 6.281 1 89.75 174 ILE A CA 1
ATOM 1440 C C . ILE A 1 174 ? 19.266 13.156 4.93 1 89.75 174 ILE A C 1
ATOM 1442 O O . ILE A 1 174 ? 19.438 11.93 4.871 1 89.75 174 ILE A O 1
ATOM 1446 N N . PRO A 1 175 ? 19.297 13.945 3.852 1 88.12 175 PRO A N 1
ATOM 1447 C CA . PRO A 1 175 ? 19.422 13.25 2.566 1 88.12 175 PRO A CA 1
ATOM 1448 C C . PRO A 1 175 ? 20.75 12.523 2.416 1 88.12 175 PRO A C 1
ATOM 1450 O O . PRO A 1 175 ? 20.828 11.516 1.704 1 88.12 175 PRO A O 1
ATOM 1453 N N . CYS A 1 176 ? 21.734 12.945 3.107 1 87.31 176 CYS A N 1
ATOM 1454 C CA . CYS A 1 176 ? 23.047 12.32 3.035 1 87.31 176 CYS A CA 1
ATOM 1455 C C . CYS A 1 176 ? 23.109 11.07 3.902 1 87.31 176 CYS A C 1
ATOM 1457 O O . CYS A 1 176 ? 23.781 10.102 3.557 1 87.31 176 CYS A O 1
ATOM 1459 N N . VAL A 1 177 ? 22.484 11.148 4.996 1 88.56 177 VAL A N 1
ATOM 1460 C CA . VAL A 1 177 ? 22.547 10.055 5.961 1 88.56 177 VAL A CA 1
ATOM 1461 C C . VAL A 1 177 ? 21.484 9.008 5.613 1 88.56 177 VAL A C 1
ATOM 1463 O O . VAL A 1 177 ? 21.688 7.812 5.824 1 88.56 177 VAL A O 1
ATOM 1466 N N . PHE A 1 178 ? 20.328 9.57 5.117 1 88.44 178 PHE A N 1
ATOM 1467 C CA . PHE A 1 178 ? 19.219 8.695 4.73 1 88.44 178 PHE A CA 1
ATOM 1468 C C . PHE A 1 178 ? 18.844 8.914 3.271 1 88.44 178 PHE A C 1
ATOM 1470 O O . PHE A 1 178 ? 17.75 9.398 2.969 1 88.44 178 PHE A O 1
ATOM 1477 N N . PRO A 1 179 ? 19.547 8.422 2.369 1 85.88 179 PRO A N 1
ATOM 1478 C CA . PRO A 1 179 ? 19.297 8.703 0.955 1 85.88 179 PRO A CA 1
ATOM 1479 C C . PRO A 1 179 ? 17.984 8.102 0.465 1 85.88 179 PRO A C 1
ATOM 1481 O O . PRO A 1 179 ? 17.312 8.68 -0.402 1 85.88 179 PRO A O 1
ATOM 1484 N N . ASP A 1 180 ? 17.531 7.035 1.052 1 82.12 180 ASP A N 1
ATOM 1485 C CA . ASP A 1 180 ? 16.312 6.371 0.604 1 82.12 180 ASP A CA 1
ATOM 1486 C C . ASP A 1 180 ? 15.156 6.621 1.577 1 82.12 180 ASP A C 1
ATOM 1488 O O . ASP A 1 180 ? 14.094 6.012 1.455 1 82.12 180 ASP A O 1
ATOM 1492 N N . GLY A 1 181 ? 15.438 7.559 2.408 1 81.81 181 GLY A N 1
ATOM 1493 C CA . GLY A 1 181 ? 14.445 7.754 3.449 1 81.81 181 GLY A CA 1
ATOM 1494 C C . GLY A 1 181 ? 14.508 6.707 4.543 1 81.81 181 GLY A C 1
ATOM 1495 O O . GLY A 1 181 ? 15.594 6.324 4.977 1 81.81 181 GLY A O 1
ATOM 1496 N N . GLY A 1 182 ? 13.461 6.332 5.117 1 83.5 182 GLY A N 1
ATOM 1497 C CA . GLY A 1 182 ? 13.406 5.289 6.129 1 83.5 182 GLY A CA 1
ATOM 1498 C C . GLY A 1 182 ? 13.594 5.812 7.539 1 83.5 182 GLY A C 1
ATOM 1499 O O . GLY A 1 182 ? 14.164 5.125 8.391 1 83.5 182 GLY A O 1
ATOM 1500 N N . LEU A 1 183 ? 13.227 6.996 7.688 1 84.88 183 LEU A N 1
ATOM 1501 C CA . LEU A 1 183 ? 13.391 7.605 9 1 84.88 183 LEU A CA 1
ATOM 1502 C C . LEU A 1 183 ? 12.266 7.184 9.938 1 84.88 183 LEU A C 1
ATOM 1504 O O . LEU A 1 183 ? 12.273 7.523 11.125 1 84.88 183 LEU A O 1
ATOM 1508 N N . GLY A 1 184 ? 11.344 6.477 9.406 1 76.25 184 GLY A N 1
ATOM 1509 C CA . GLY A 1 184 ? 10.18 6.094 10.188 1 76.25 184 GLY A CA 1
ATOM 1510 C C . GLY A 1 184 ? 10.531 5.277 11.422 1 76.25 184 GLY A C 1
ATOM 1511 O O . GLY A 1 184 ? 9.828 5.336 12.43 1 76.25 184 GLY A O 1
ATOM 1512 N N . LYS A 1 185 ? 11.617 4.605 11.367 1 77.62 185 LYS A N 1
ATOM 1513 C CA . LYS A 1 185 ? 12 3.75 12.484 1 77.62 185 LYS A CA 1
ATOM 1514 C C . LYS A 1 185 ? 12.359 4.582 13.711 1 77.62 185 LYS A C 1
ATOM 1516 O O . LYS A 1 185 ? 12.281 4.094 14.844 1 77.62 185 LYS A O 1
ATOM 1521 N N . TYR A 1 186 ? 12.727 5.848 13.445 1 78.94 186 TYR A N 1
ATOM 1522 C CA . TYR A 1 186 ? 13.133 6.715 14.547 1 78.94 186 TYR A CA 1
ATOM 1523 C C . TYR A 1 186 ? 11.961 7.543 15.055 1 78.94 186 TYR A C 1
ATOM 1525 O O . TYR A 1 186 ? 12.125 8.406 15.922 1 78.94 186 TYR A O 1
ATOM 1533 N N . ALA A 1 187 ? 10.75 7.371 14.391 1 69.94 187 ALA A N 1
ATOM 1534 C CA . ALA A 1 187 ? 9.562 8.148 14.734 1 69.94 187 ALA A CA 1
ATOM 1535 C C . ALA A 1 187 ? 8.984 7.699 16.078 1 69.94 187 ALA A C 1
ATOM 1537 O O . ALA A 1 187 ? 8.383 8.5 16.797 1 69.94 187 ALA A O 1
ATOM 1538 N N . LYS A 1 188 ? 9.016 6.25 16.359 1 62.41 188 LYS A N 1
ATOM 1539 C CA . LYS A 1 188 ? 8.344 5.652 17.516 1 62.41 188 LYS A CA 1
ATOM 1540 C C . LYS A 1 188 ? 9.008 6.07 18.812 1 62.41 188 LYS A C 1
ATOM 1542 O O . LYS A 1 188 ? 10.195 5.805 19.031 1 62.41 188 LYS A O 1
ATOM 1547 N N . GLY A 1 189 ? 8.883 7.379 19.328 1 53.72 189 GLY A N 1
ATOM 1548 C CA . GLY A 1 189 ? 9.25 7.723 20.703 1 53.72 189 GLY A CA 1
ATOM 1549 C C . GLY A 1 189 ? 9.172 9.211 20.984 1 53.72 189 GLY A C 1
ATOM 1550 O O . GLY A 1 189 ? 8.531 9.625 21.953 1 53.72 189 GLY A O 1
ATOM 1551 N N . LYS A 1 190 ? 9.984 10.109 20.453 1 61.62 190 LYS A N 1
ATOM 1552 C CA . LYS A 1 190 ? 10.32 11.391 21.078 1 61.62 190 LYS A CA 1
ATOM 1553 C C . LYS A 1 190 ? 9.938 12.555 20.156 1 61.62 190 LYS A C 1
ATOM 1555 O O . LYS A 1 190 ? 10.562 13.609 20.188 1 61.62 190 LYS A O 1
ATOM 1560 N N . GLN A 1 191 ? 8.922 12.312 19.234 1 70.56 191 GLN A N 1
ATOM 1561 C CA . GLN A 1 191 ? 8.664 13.516 18.453 1 70.56 191 GLN A CA 1
ATOM 1562 C C . GLN A 1 191 ? 7.359 14.18 18.875 1 70.56 191 GLN A C 1
ATOM 1564 O O . GLN A 1 191 ? 6.469 13.516 19.422 1 70.56 191 GLN A O 1
ATOM 1569 N N . PHE A 1 192 ? 7.375 15.422 18.781 1 77 192 PHE A N 1
ATOM 1570 C CA . PHE A 1 192 ? 6.156 16.156 19.062 1 77 192 PHE A CA 1
ATOM 1571 C C . PHE A 1 192 ? 5.078 15.859 18.031 1 77 192 PHE A C 1
ATOM 1573 O O . PHE A 1 192 ? 5.371 15.734 16.844 1 77 192 PHE A O 1
ATOM 1580 N N . SER A 1 193 ? 3.908 15.703 18.547 1 79.75 193 SER A N 1
ATOM 1581 C CA . SER A 1 193 ? 2.762 15.531 17.656 1 79.75 193 SER A CA 1
ATOM 1582 C C . SER A 1 193 ? 2.477 16.812 16.875 1 79.75 193 SER A C 1
ATOM 1584 O O . SER A 1 193 ? 3.012 17.875 17.203 1 79.75 193 SER A O 1
ATOM 1586 N N . ILE A 1 194 ? 1.759 16.672 15.867 1 82.56 194 ILE A N 1
ATOM 1587 C CA . ILE A 1 194 ? 1.341 17.828 15.07 1 82.56 194 ILE A CA 1
ATOM 1588 C C . ILE A 1 194 ? 0.584 18.812 15.961 1 82.56 194 ILE A C 1
ATOM 1590 O O . ILE A 1 194 ? 0.78 20.031 15.859 1 82.56 194 ILE A O 1
ATOM 1594 N N . VAL A 1 195 ? -0.179 18.328 16.875 1 86.38 195 VAL A N 1
ATOM 1595 C CA . VAL A 1 195 ? -0.965 19.156 17.781 1 86.38 195 VAL A CA 1
ATOM 1596 C C . VAL A 1 195 ? -0.035 19.938 18.703 1 86.38 195 VAL A C 1
ATOM 1598 O O . VAL A 1 195 ? -0.205 21.141 18.906 1 86.38 195 VAL A O 1
ATOM 1601 N N . THR A 1 196 ? 0.97 19.234 19.25 1 84.5 196 THR A N 1
ATOM 1602 C CA . THR A 1 196 ? 1.911 19.891 20.156 1 84.5 196 THR A CA 1
ATOM 1603 C C . THR A 1 196 ? 2.719 20.953 19.422 1 84.5 196 THR A C 1
ATOM 1605 O O . THR A 1 196 ? 2.924 22.062 19.938 1 84.5 196 THR A O 1
ATOM 1608 N N . LYS A 1 197 ? 3.117 20.656 18.297 1 81.5 197 LYS A N 1
ATOM 1609 C CA . LYS A 1 197 ? 3.852 21.641 17.484 1 81.5 197 LYS A CA 1
ATOM 1610 C C . LYS A 1 197 ? 2.992 22.859 17.188 1 81.5 197 LYS A C 1
ATOM 1612 O O . LYS A 1 197 ? 3.467 23.984 17.266 1 81.5 197 LYS A O 1
ATOM 1617 N N . GLN A 1 198 ? 1.748 22.562 16.922 1 84.06 198 GLN A N 1
ATOM 1618 C CA . GLN A 1 198 ? 0.833 23.641 16.594 1 84.06 198 GLN A CA 1
ATOM 1619 C C . GLN A 1 198 ? 0.602 24.547 17.812 1 84.06 198 GLN A C 1
ATOM 1621 O O . GLN A 1 198 ? 0.518 25.766 17.672 1 84.06 198 GLN A O 1
ATOM 1626 N N . ILE A 1 199 ? 0.524 23.969 18.922 1 87.31 199 ILE A N 1
ATOM 1627 C CA . ILE A 1 199 ? 0.301 24.75 20.141 1 87.31 199 ILE A CA 1
ATOM 1628 C C . ILE A 1 199 ? 1.517 25.625 20.422 1 87.31 199 ILE A C 1
ATOM 1630 O O . ILE A 1 199 ? 1.373 26.812 20.75 1 87.31 199 ILE A O 1
ATOM 1634 N N . ILE A 1 200 ? 2.672 25.109 20.266 1 83.69 200 ILE A N 1
ATOM 1635 C CA . ILE A 1 200 ? 3.9 25.859 20.484 1 83.69 200 ILE A CA 1
ATOM 1636 C C . ILE A 1 200 ? 3.992 27.016 19.5 1 83.69 200 ILE A C 1
ATOM 1638 O O . ILE A 1 200 ? 4.285 28.156 19.891 1 83.69 200 ILE A O 1
ATOM 1642 N N . PHE A 1 201 ? 3.617 26.766 18.344 1 83.06 201 PHE A N 1
ATOM 1643 C CA . PHE A 1 201 ? 3.688 27.797 17.297 1 83.06 201 PHE A CA 1
ATOM 1644 C C . PHE A 1 201 ? 2.615 28.859 17.516 1 83.06 201 PHE A C 1
ATOM 1646 O O . PHE A 1 201 ? 2.861 30.047 17.312 1 83.06 201 PHE A O 1
ATOM 1653 N N . TRP A 1 202 ? 1.434 28.406 17.922 1 87.5 202 TRP A N 1
ATOM 1654 C CA . TRP A 1 202 ? 0.357 29.344 18.203 1 87.5 202 TRP A CA 1
ATOM 1655 C C . TRP A 1 202 ? 0.741 30.281 19.344 1 87.5 202 TRP A C 1
ATOM 1657 O O . TRP A 1 202 ? 0.499 31.484 19.281 1 87.5 202 TRP A O 1
ATOM 1667 N N . THR A 1 203 ? 1.398 29.75 20.328 1 87.75 203 THR A N 1
ATOM 1668 C CA . THR A 1 203 ? 1.792 30.562 21.484 1 87.75 203 THR A CA 1
ATOM 1669 C C . THR A 1 203 ? 2.855 31.578 21.078 1 87.75 203 THR A C 1
ATOM 1671 O O . THR A 1 203 ? 2.775 32.75 21.469 1 87.75 203 THR A O 1
ATOM 1674 N N . ALA A 1 204 ? 3.74 31.156 20.281 1 83.56 204 ALA A N 1
ATOM 1675 C CA . ALA A 1 204 ? 4.859 32.031 19.906 1 83.56 204 ALA A CA 1
ATOM 1676 C C . ALA A 1 204 ? 4.426 33.062 18.875 1 83.56 204 ALA A C 1
ATOM 1678 O O . ALA A 1 204 ? 4.879 34.219 18.906 1 83.56 204 ALA A O 1
ATOM 1679 N N . SER A 1 205 ? 3.502 32.688 18.062 1 81.19 205 SER A N 1
ATOM 1680 C CA . SER A 1 205 ? 3.219 33.531 16.906 1 81.19 205 SER A CA 1
ATOM 1681 C C . SER A 1 205 ? 1.94 34.344 17.125 1 81.19 205 SER A C 1
ATOM 1683 O O . SER A 1 205 ? 1.729 35.375 16.469 1 81.19 205 SER A O 1
ATOM 1685 N N . THR A 1 206 ? 1.077 33.812 18.016 1 87.06 206 THR A N 1
ATOM 1686 C CA . THR A 1 206 ? -0.199 34.5 18.188 1 87.06 206 THR A CA 1
ATOM 1687 C C . THR A 1 206 ? -0.31 35.094 19.594 1 87.06 206 THR A C 1
ATOM 1689 O O . THR A 1 206 ? -0.461 36.312 19.75 1 87.06 206 THR A O 1
ATOM 1692 N N . LEU A 1 207 ? -0.138 34.344 20.516 1 89.31 207 LEU A N 1
ATOM 1693 C CA . LEU A 1 207 ? -0.341 34.781 21.891 1 89.31 207 LEU A CA 1
ATOM 1694 C C . LEU A 1 207 ? 0.691 35.844 22.281 1 89.31 207 LEU A C 1
ATOM 1696 O O . LEU A 1 207 ? 0.353 36.844 22.906 1 89.31 207 LEU A O 1
ATOM 1700 N N . PHE A 1 208 ? 1.903 35.719 21.859 1 89 208 PHE A N 1
ATOM 1701 C CA . PHE A 1 208 ? 2.984 36.562 22.297 1 89 208 PHE A CA 1
ATOM 1702 C C . PHE A 1 208 ? 2.793 38 21.766 1 89 208 PHE A C 1
ATOM 1704 O O . PHE A 1 208 ? 2.811 38.969 22.531 1 89 208 PHE A O 1
ATOM 1711 N N . PRO A 1 209 ? 2.572 38.094 20.5 1 87.44 209 PRO A N 1
ATOM 1712 C CA . PRO A 1 209 ? 2.363 39.469 20 1 87.44 209 PRO A CA 1
ATOM 1713 C C . PRO A 1 209 ? 1.165 40.156 20.656 1 87.44 209 PRO A C 1
ATOM 1715 O O . PRO A 1 209 ? 1.195 41.344 20.906 1 87.44 209 PRO A O 1
ATOM 1718 N N . ILE A 1 210 ? 0.161 39.438 20.984 1 90.25 210 ILE A N 1
ATOM 1719 C CA . ILE A 1 210 ? -1.035 40 21.594 1 90.25 210 ILE A CA 1
ATOM 1720 C C . ILE A 1 210 ? -0.721 40.438 23.031 1 90.25 210 ILE A C 1
ATOM 1722 O O . ILE A 1 210 ? -1.12 41.531 23.438 1 90.25 210 ILE A O 1
ATOM 1726 N N . VAL A 1 211 ? 0.037 39.625 23.719 1 89 211 VAL A N 1
ATOM 1727 C CA . VAL A 1 211 ? 0.439 39.969 25.078 1 89 211 VAL A CA 1
ATOM 1728 C C . VAL A 1 211 ? 1.313 41.219 25.047 1 89 211 VAL A C 1
ATOM 1730 O O . VAL A 1 211 ? 1.142 42.125 25.875 1 89 211 VAL A O 1
ATOM 1733 N N . LEU A 1 212 ? 2.154 41.312 24.125 1 87.88 212 LEU A N 1
ATOM 1734 C CA . LEU A 1 212 ? 3.037 42.469 23.984 1 87.88 212 LEU A CA 1
ATOM 1735 C C . LEU A 1 212 ? 2.232 43.719 23.734 1 87.88 212 LEU A C 1
ATOM 1737 O O . LEU A 1 212 ? 2.512 44.781 24.328 1 87.88 212 LEU A O 1
ATOM 1741 N N . LEU A 1 213 ? 1.265 43.625 22.938 1 89.06 213 LEU A N 1
ATOM 1742 C CA . LEU A 1 213 ? 0.439 44.781 22.609 1 89.06 213 LEU A CA 1
ATOM 1743 C C . LEU A 1 213 ? -0.432 45.188 23.781 1 89.06 213 LEU A C 1
ATOM 1745 O O . LEU A 1 213 ? -0.669 46.375 24 1 89.06 213 LEU A O 1
ATOM 1749 N N . ILE A 1 214 ? -0.87 44.25 24.469 1 89.56 214 ILE A N 1
ATOM 1750 C CA . ILE A 1 214 ? -1.679 44.531 25.656 1 89.56 214 ILE A CA 1
ATOM 1751 C C . ILE A 1 214 ? -0.839 45.281 26.672 1 89.56 214 ILE A C 1
ATOM 1753 O O . ILE A 1 214 ? -1.279 46.312 27.219 1 89.56 214 ILE A O 1
ATOM 1757 N N . PHE A 1 215 ? 0.354 44.844 26.875 1 87.56 215 PHE A N 1
ATOM 1758 C CA . PHE A 1 215 ? 1.239 45.531 27.812 1 87.56 215 PHE A CA 1
ATOM 1759 C C . PHE A 1 215 ? 1.587 46.906 27.344 1 87.56 215 PHE A C 1
ATOM 1761 O O . PHE A 1 215 ? 1.671 47.844 28.141 1 87.56 215 PHE A O 1
ATOM 1768 N N . GLY A 1 216 ? 1.812 47 26.016 1 84.94 216 GLY A N 1
ATOM 1769 C CA . GLY A 1 216 ? 2.047 48.344 25.453 1 84.94 216 GLY A CA 1
ATOM 1770 C C . GLY A 1 216 ? 0.877 49.281 25.656 1 84.94 216 GLY A C 1
ATOM 1771 O O . GLY A 1 216 ? 1.069 50.469 25.953 1 84.94 216 GLY A O 1
ATOM 1772 N N . LEU A 1 217 ? -0.254 48.75 25.547 1 87.38 217 LEU A N 1
ATOM 1773 C CA . LEU A 1 217 ? -1.473 49.531 25.719 1 87.38 217 LEU A CA 1
ATOM 1774 C C . LEU A 1 217 ? -1.634 49.969 27.172 1 87.38 217 LEU A C 1
ATOM 1776 O O . LEU A 1 217 ? -1.968 51.125 27.453 1 87.38 217 LEU A O 1
ATOM 1780 N N . LEU A 1 218 ? -1.431 49.156 28.062 1 86.5 218 LEU A N 1
ATOM 1781 C CA . LEU A 1 218 ? -1.564 49.469 29.484 1 86.5 218 LEU A CA 1
ATOM 1782 C C . LEU A 1 218 ? -0.564 50.531 29.906 1 86.5 218 LEU A C 1
ATOM 1784 O O . LEU A 1 218 ? -0.914 51.469 30.641 1 86.5 218 LEU A O 1
ATOM 1788 N N . LEU A 1 219 ? 0.571 50.469 29.422 1 83.44 219 LEU A N 1
ATOM 1789 C CA . LEU A 1 219 ? 1.616 51.406 29.766 1 83.44 219 LEU A CA 1
ATOM 1790 C C . LEU A 1 219 ? 1.288 52.812 29.234 1 83.44 219 LEU A C 1
ATOM 1792 O O . LEU A 1 219 ? 1.447 53.812 29.938 1 83.44 219 LEU A O 1
ATOM 1796 N N . ARG A 1 220 ? 0.853 52.844 28.062 1 84.69 220 ARG A N 1
ATOM 1797 C CA . ARG A 1 220 ? 0.615 54.125 27.406 1 84.69 220 ARG A CA 1
ATOM 1798 C C . ARG A 1 220 ? -0.66 54.781 27.938 1 84.69 220 ARG A C 1
ATOM 1800 O O . ARG A 1 220 ? -0.856 55.969 27.781 1 84.69 220 ARG A O 1
ATOM 1807 N N . THR A 1 221 ? -1.52 54 28.5 1 84.5 221 THR A N 1
ATOM 1808 C CA . THR A 1 221 ? -2.742 54.562 29.078 1 84.5 221 THR A CA 1
ATOM 1809 C C . THR A 1 221 ? -2.623 54.656 30.594 1 84.5 221 THR A C 1
ATOM 1811 O O . THR A 1 221 ? -3.607 54.938 31.281 1 84.5 221 THR A O 1
ATOM 1814 N N . ASN A 1 222 ? -1.423 54.375 31.125 1 83.56 222 ASN A N 1
ATOM 1815 C CA . ASN A 1 222 ? -1.104 54.438 32.562 1 83.56 222 ASN A CA 1
ATOM 1816 C C . ASN A 1 222 ? -2.027 53.562 33.375 1 83.56 222 ASN A C 1
ATOM 1818 O O . ASN A 1 222 ? -2.566 54 34.406 1 83.56 222 ASN A O 1
ATOM 1822 N N . GLN A 1 223 ? -2.27 52.406 32.812 1 85.94 223 GLN A N 1
ATOM 1823 C CA . GLN A 1 223 ? -3.072 51.438 33.531 1 85.94 223 GLN A CA 1
ATOM 1824 C C . GLN A 1 223 ? -2.191 50.344 34.156 1 85.94 223 GLN A C 1
ATOM 1826 O O . GLN A 1 223 ? -1.133 50.031 33.594 1 85.94 223 GLN A O 1
ATOM 1831 N N . ASN A 1 224 ? -2.676 49.844 35.281 1 83.75 224 ASN A N 1
ATOM 1832 C CA . ASN A 1 224 ? -1.922 48.812 36 1 83.75 224 ASN A CA 1
ATOM 1833 C C . ASN A 1 224 ? -2.242 47.438 35.5 1 83.75 224 ASN A C 1
ATOM 1835 O O . ASN A 1 224 ? -3.404 47.094 35.25 1 83.75 224 ASN A O 1
ATOM 1839 N N . LEU A 1 225 ? -1.271 46.625 35.375 1 83.81 225 LEU A N 1
ATOM 1840 C CA . LEU A 1 225 ? -1.401 45.25 34.906 1 83.81 225 LEU A CA 1
ATOM 1841 C C . LEU A 1 225 ? -2.305 44.438 35.844 1 83.81 225 LEU A C 1
ATOM 1843 O O . LEU A 1 225 ? -3.033 43.562 35.406 1 83.81 225 LEU A O 1
ATOM 1847 N N . PHE A 1 226 ? -2.275 44.812 37.094 1 84.44 226 PHE A N 1
ATOM 1848 C CA . PHE A 1 226 ? -3.037 44.094 38.094 1 84.44 226 PHE A CA 1
ATOM 1849 C C . PHE A 1 226 ? -4.527 44.375 37.938 1 84.44 226 PHE A C 1
ATOM 1851 O O . PHE A 1 226 ? -5.355 43.625 38.5 1 84.44 226 PHE A O 1
ATOM 1858 N N . ASP A 1 227 ? -4.906 45.375 37.125 1 85.69 227 ASP A N 1
ATOM 1859 C CA . ASP A 1 227 ? -6.309 45.719 36.906 1 85.69 227 ASP A CA 1
ATOM 1860 C C . ASP A 1 227 ? -6.824 45.094 35.625 1 85.69 227 ASP A C 1
ATOM 1862 O O . ASP A 1 227 ? -7.906 45.438 35.156 1 85.69 227 ASP A O 1
ATOM 1866 N N . LEU A 1 228 ? -6.062 44.25 35.094 1 85.56 228 LEU A N 1
ATOM 1867 C CA . LEU A 1 228 ? -6.426 43.625 33.812 1 85.56 228 LEU A CA 1
ATOM 1868 C C . LEU A 1 228 ? -7.773 42.938 33.906 1 85.56 228 LEU A C 1
ATOM 1870 O O . LEU A 1 228 ? -8.555 42.938 32.969 1 85.56 228 LEU A O 1
ATOM 1874 N N . HIS A 1 229 ? -7.98 42.281 35.094 1 85.12 229 HIS A N 1
ATOM 1875 C CA . HIS A 1 229 ? -9.25 41.594 35.281 1 85.12 229 HIS A CA 1
ATOM 1876 C C . HIS A 1 229 ? -10.422 42.562 35.219 1 85.12 229 HIS A C 1
ATOM 1878 O O . HIS A 1 229 ? -11.484 42.219 34.656 1 85.12 229 HIS A O 1
ATOM 1884 N N . GLN A 1 230 ? -10.234 43.719 35.656 1 87.94 230 GLN A N 1
ATOM 1885 C CA . GLN A 1 230 ? -11.281 44.75 35.594 1 87.94 230 GLN A CA 1
ATOM 1886 C C . GLN A 1 230 ? -11.43 45.312 34.188 1 87.94 230 GLN A C 1
ATOM 1888 O O . GLN A 1 230 ? -12.539 45.594 33.75 1 87.94 230 GLN A O 1
ATOM 1893 N N . LEU A 1 231 ? -10.367 45.375 33.531 1 87.69 231 LEU A N 1
ATOM 1894 C CA . LEU A 1 231 ? -10.391 45.906 32.188 1 87.69 231 LEU A CA 1
ATOM 1895 C C . LEU A 1 231 ? -11.117 44.969 31.234 1 87.69 231 LEU A C 1
ATOM 1897 O O . LEU A 1 231 ? -11.852 45.406 30.344 1 87.69 231 LEU A O 1
ATOM 1901 N N . VAL A 1 232 ? -10.969 43.75 31.438 1 87 232 VAL A N 1
ATOM 1902 C CA . VAL A 1 232 ? -11.602 42.75 30.578 1 87 232 VAL A CA 1
ATOM 1903 C C . VAL A 1 232 ? -13.117 42.781 30.781 1 87 232 VAL A C 1
ATOM 1905 O O . VAL A 1 232 ? -13.875 42.5 29.844 1 87 232 VAL A O 1
ATOM 1908 N N . HIS A 1 233 ? -13.508 43.281 31.922 1 85.88 233 HIS A N 1
ATOM 1909 C CA . HIS A 1 233 ? -14.938 43.312 32.188 1 85.88 233 HIS A CA 1
ATOM 1910 C C . HIS A 1 233 ? -15.531 44.688 31.859 1 85.88 233 HIS A C 1
ATOM 1912 O O . HIS A 1 233 ? -16.719 44.781 31.547 1 85.88 233 HIS A O 1
ATOM 1918 N N . ASN A 1 234 ? -14.648 45.656 31.812 1 86.88 234 ASN A N 1
ATOM 1919 C CA . ASN A 1 234 ? -15.211 47 31.734 1 86.88 234 ASN A CA 1
ATOM 1920 C C . ASN A 1 234 ? -14.844 47.656 30.406 1 86.88 234 ASN A C 1
ATOM 1922 O O . ASN A 1 234 ? -15.414 48.688 30.062 1 86.88 234 ASN A O 1
ATOM 1926 N N . ASP A 1 235 ? -13.906 47.094 29.734 1 88.56 235 ASP A N 1
ATOM 1927 C CA . ASP A 1 235 ? -13.453 47.688 28.484 1 88.56 235 ASP A CA 1
ATOM 1928 C C . ASP A 1 235 ? -13.719 46.75 27.297 1 88.56 235 ASP A C 1
ATOM 1930 O O . ASP A 1 235 ? -13.219 45.625 27.266 1 88.56 235 ASP A O 1
ATOM 1934 N N . VAL A 1 236 ? -14.414 47.25 26.297 1 86 236 VAL A N 1
ATOM 1935 C CA . VAL A 1 236 ? -14.867 46.469 25.156 1 86 236 VAL A CA 1
ATOM 1936 C C . VAL A 1 236 ? -13.664 45.938 24.391 1 86 236 VAL A C 1
ATOM 1938 O O . VAL A 1 236 ? -13.688 44.812 23.891 1 86 236 VAL A O 1
ATOM 1941 N N . LEU A 1 237 ? -12.641 46.688 24.266 1 86.62 237 LEU A N 1
ATOM 1942 C CA . LEU A 1 237 ? -11.469 46.281 23.516 1 86.62 237 LEU A CA 1
ATOM 1943 C C . LEU A 1 237 ? -10.852 45.031 24.125 1 86.62 237 LEU A C 1
ATOM 1945 O O . LEU A 1 237 ? -10.594 44.062 23.406 1 86.62 237 LEU A O 1
ATOM 1949 N N . PHE A 1 238 ? -10.711 45 25.422 1 88.5 238 PHE A N 1
ATOM 1950 C CA . PHE A 1 238 ? -10.102 43.875 26.094 1 88.5 238 PHE A CA 1
ATOM 1951 C C . PHE A 1 238 ? -11.023 42.656 26.078 1 88.5 238 PHE A C 1
ATOM 1953 O O . PHE A 1 238 ? -10.562 41.5 25.984 1 88.5 238 PHE A O 1
ATOM 1960 N N . GLU A 1 239 ? -12.297 42.906 26.109 1 88 239 GLU A N 1
ATOM 1961 C CA . GLU A 1 239 ? -13.266 41.812 26.031 1 88 239 GLU A CA 1
ATOM 1962 C C . GLU A 1 239 ? -13.188 41.125 24.672 1 88 239 GLU A C 1
ATOM 1964 O O . GLU A 1 239 ? -13.156 39.875 24.609 1 88 239 GLU A O 1
ATOM 1969 N N . VAL A 1 240 ? -13.172 41.875 23.672 1 85.75 240 VAL A N 1
ATOM 1970 C CA . VAL A 1 240 ? -13.156 41.344 22.312 1 85.75 240 VAL A CA 1
ATOM 1971 C C . VAL A 1 240 ? -11.852 40.562 22.078 1 85.75 240 VAL A C 1
ATOM 1973 O O . VAL A 1 240 ? -11.844 39.5 21.469 1 85.75 240 VAL A O 1
ATOM 1976 N N . ILE A 1 241 ? -10.781 41.094 22.562 1 88.25 241 ILE A N 1
ATOM 1977 C CA . ILE A 1 241 ? -9.492 40.438 22.391 1 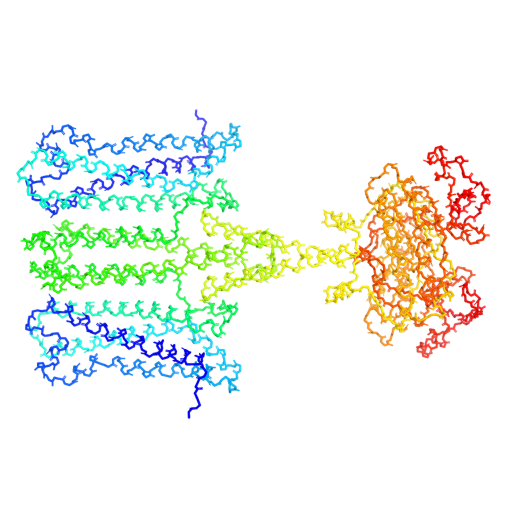88.25 241 ILE A CA 1
ATOM 1978 C C . ILE A 1 241 ? -9.5 39.094 23.109 1 88.25 241 ILE A C 1
ATOM 1980 O O . ILE A 1 241 ? -8.984 38.094 22.578 1 88.25 241 ILE A O 1
ATOM 1984 N N . ALA A 1 242 ? -10.055 39.094 24.297 1 89.12 242 ALA A N 1
ATOM 1985 C CA . ALA A 1 242 ? -10.133 37.844 25.047 1 89.12 242 ALA A CA 1
ATOM 1986 C C . ALA A 1 242 ? -10.945 36.812 24.297 1 89.12 242 ALA A C 1
ATOM 1988 O O . ALA A 1 242 ? -10.555 35.625 24.219 1 89.12 242 ALA A O 1
ATOM 1989 N N . ILE A 1 243 ? -11.984 37.156 23.719 1 84.62 243 ILE A N 1
ATOM 1990 C CA . ILE A 1 243 ? -12.844 36.25 22.969 1 84.62 243 ILE A CA 1
ATOM 1991 C C . ILE A 1 243 ? -12.117 35.781 21.719 1 84.62 243 ILE A C 1
ATOM 1993 O O . ILE A 1 243 ? -12.133 34.562 21.406 1 84.62 243 ILE A O 1
ATOM 1997 N N . MET A 1 244 ? -11.445 36.625 21.016 1 85.12 244 MET A N 1
ATOM 1998 C CA . MET A 1 244 ? -10.727 36.281 19.797 1 85.12 244 MET A CA 1
ATOM 1999 C C . MET A 1 244 ? -9.586 35.312 20.109 1 85.12 244 MET A C 1
ATOM 2001 O O . MET A 1 244 ? -9.32 34.375 19.328 1 85.12 244 MET A O 1
ATOM 2005 N N . LEU A 1 245 ? -8.922 35.594 21.234 1 89 245 LEU A N 1
ATOM 2006 C CA . LEU A 1 245 ? -7.84 34.688 21.625 1 89 245 LEU A CA 1
ATOM 2007 C C . LEU A 1 245 ? -8.375 33.281 21.906 1 89 245 LEU A C 1
ATOM 2009 O O . LEU A 1 245 ? -7.734 32.281 21.578 1 89 245 LEU A O 1
ATOM 2013 N N . PHE A 1 246 ? -9.508 33.312 22.5 1 89.06 246 PHE A N 1
ATOM 2014 C CA . PHE A 1 246 ? -10.141 32.031 22.812 1 89.06 246 PHE A CA 1
ATOM 2015 C C . PHE A 1 246 ? -10.477 31.266 21.531 1 89.06 246 PHE A C 1
ATOM 2017 O O . PHE A 1 246 ? -10.133 30.094 21.391 1 89.06 246 PHE A O 1
ATOM 2024 N N . PHE A 1 247 ? -11.078 31.859 20.609 1 83.31 247 PHE A N 1
ATOM 2025 C CA . PHE A 1 247 ? -11.477 31.219 19.359 1 83.31 247 PHE A CA 1
ATOM 2026 C C . PHE A 1 247 ? -10.25 30.875 18.516 1 83.31 247 PHE A C 1
ATOM 2028 O O . PHE A 1 247 ? -10.242 29.859 17.812 1 83.31 247 PHE A O 1
ATOM 2035 N N . SER A 1 248 ? -9.266 31.75 18.562 1 85.81 248 SER A N 1
ATOM 2036 C CA . SER A 1 248 ? -8.031 31.469 17.844 1 85.81 248 SER A CA 1
ATOM 2037 C C . SER A 1 248 ? -7.383 30.188 18.344 1 85.81 248 SER A C 1
ATOM 2039 O O . SER A 1 248 ? -6.898 29.375 17.547 1 85.81 248 SER A O 1
ATOM 2041 N N . PHE A 1 249 ? -7.418 30.016 19.594 1 89.19 249 PHE A N 1
ATOM 2042 C CA . PHE A 1 249 ? -6.848 28.812 20.188 1 89.19 249 PHE A CA 1
ATOM 2043 C C . PHE A 1 249 ? -7.648 27.578 19.781 1 89.19 249 PHE A C 1
ATOM 2045 O O . PHE A 1 249 ? -7.074 26.547 19.391 1 89.19 249 PHE A O 1
ATOM 2052 N N . ILE A 1 250 ? -8.891 27.688 19.844 1 85.94 250 ILE A N 1
ATOM 2053 C CA . ILE A 1 250 ? -9.766 26.578 19.516 1 85.94 250 ILE A CA 1
ATOM 2054 C C . ILE A 1 250 ? -9.57 26.188 18.047 1 85.94 250 ILE A C 1
ATOM 2056 O O . ILE A 1 250 ? -9.453 25 17.719 1 85.94 250 ILE A O 1
ATOM 2060 N N . PHE A 1 251 ? -9.492 27.156 17.219 1 81.75 251 PHE A N 1
ATOM 2061 C CA . PHE A 1 251 ? -9.305 26.906 15.789 1 81.75 251 PHE A CA 1
ATOM 2062 C C . PHE A 1 251 ? -7.965 26.219 15.539 1 81.75 251 PHE A C 1
ATOM 2064 O O . PHE A 1 251 ? -7.883 25.281 14.734 1 81.75 251 PHE A O 1
ATOM 2071 N N . SER A 1 252 ? -7.004 26.672 16.25 1 84.31 252 SER A N 1
ATOM 2072 C CA . SER A 1 252 ? -5.668 26.109 16.047 1 84.31 252 SER A CA 1
ATOM 2073 C C . SER A 1 252 ? -5.621 24.641 16.453 1 84.31 252 SER A C 1
ATOM 2075 O O . SER A 1 252 ? -5.102 23.812 15.719 1 84.31 252 SER A O 1
ATOM 2077 N N . VAL A 1 253 ? -6.223 24.344 17.516 1 85.81 253 VAL A N 1
ATOM 2078 C CA . VAL A 1 253 ? -6.18 23 18.047 1 85.81 253 VAL A CA 1
ATOM 2079 C C . VAL A 1 253 ? -7.043 22.078 17.188 1 85.81 253 VAL A C 1
ATOM 2081 O O . VAL A 1 253 ? -6.633 20.953 16.859 1 85.81 253 VAL A O 1
ATOM 2084 N N . THR A 1 254 ? -8.188 22.5 16.828 1 82.94 254 THR A N 1
ATOM 2085 C CA . THR A 1 254 ? -9.086 21.656 16.031 1 82.94 254 THR A CA 1
ATOM 2086 C C . THR A 1 254 ? -8.492 21.391 14.656 1 82.94 254 THR A C 1
ATOM 2088 O O . THR A 1 254 ? -8.648 20.297 14.117 1 82.94 254 THR A O 1
ATOM 2091 N N . PHE A 1 255 ? -7.852 22.344 14.094 1 81.31 255 PHE A N 1
ATOM 2092 C CA . PHE A 1 255 ? -7.176 22.156 12.82 1 81.31 255 PHE A CA 1
ATOM 2093 C C . PHE A 1 255 ? -6.082 21.094 12.938 1 81.31 255 PHE A C 1
ATOM 2095 O O . PHE A 1 255 ? -5.988 20.203 12.094 1 81.31 255 PHE A O 1
ATOM 2102 N N . ALA A 1 256 ? -5.32 21.219 13.961 1 84.38 256 ALA A N 1
ATOM 2103 C CA . ALA A 1 256 ? -4.227 20.266 14.156 1 84.38 256 ALA A CA 1
ATOM 2104 C C . ALA A 1 256 ? -4.758 18.859 14.359 1 84.38 256 ALA A C 1
ATOM 2106 O O . ALA A 1 256 ? -4.203 17.891 13.82 1 84.38 256 ALA A O 1
ATOM 2107 N N . ILE A 1 257 ? -5.781 18.75 15.062 1 85.56 257 ILE A N 1
ATOM 2108 C CA . ILE A 1 257 ? -6.375 17.453 15.344 1 85.56 257 ILE A CA 1
ATOM 2109 C C . ILE A 1 257 ? -6.938 16.844 14.055 1 85.56 257 ILE A C 1
ATOM 2111 O O . ILE A 1 257 ? -6.848 15.641 13.828 1 85.56 257 ILE A O 1
ATOM 2115 N N . SER A 1 258 ? -7.504 17.641 13.234 1 81.69 258 SER A N 1
ATOM 2116 C CA . SER A 1 258 ? -8.102 17.188 11.984 1 81.69 258 SER A CA 1
ATOM 2117 C C . SER A 1 258 ? -7.055 16.594 11.055 1 81.69 258 SER A C 1
ATOM 2119 O O . SER A 1 258 ? -7.379 15.789 10.172 1 81.69 258 SER A O 1
ATOM 2121 N N . LEU A 1 259 ? -5.867 16.938 11.281 1 82.56 259 LEU A N 1
ATOM 2122 C CA . LEU A 1 259 ? -4.766 16.391 10.492 1 82.56 259 LEU A CA 1
ATOM 2123 C C . LEU A 1 259 ? -4.16 15.172 11.172 1 82.56 259 LEU A C 1
ATOM 2125 O O . LEU A 1 259 ? -3.875 14.172 10.516 1 82.56 259 LEU A O 1
ATOM 2129 N N . GLN A 1 260 ? -4.031 15.227 12.406 1 86 260 GLN A N 1
ATOM 2130 C CA . GLN A 1 260 ? -3.316 14.219 13.18 1 86 260 GLN A CA 1
ATOM 2131 C C . GLN A 1 260 ? -4.121 12.93 13.273 1 86 260 GLN A C 1
ATOM 2133 O O . GLN A 1 260 ? -3.57 11.836 13.109 1 86 260 GLN A O 1
ATOM 2138 N N . HIS A 1 261 ? -5.359 13.062 13.508 1 87 261 HIS A N 1
ATOM 2139 C CA . HIS A 1 261 ? -6.168 11.883 13.797 1 87 261 HIS A CA 1
ATOM 2140 C C . HIS A 1 261 ? -6.227 10.953 12.594 1 87 261 HIS A C 1
ATOM 2142 O O . HIS A 1 261 ? -5.949 9.758 12.711 1 87 261 HIS A O 1
ATOM 2148 N N . PRO A 1 262 ? -6.566 11.508 11.453 1 87 262 PRO A N 1
ATOM 2149 C CA . PRO A 1 262 ? -6.562 10.625 10.289 1 87 262 PRO A CA 1
ATOM 2150 C C . PRO A 1 262 ? -5.188 10.023 10 1 87 262 PRO A C 1
ATOM 2152 O O . PRO A 1 262 ? -5.09 8.859 9.602 1 87 262 PRO A O 1
ATOM 2155 N N . LEU A 1 263 ? -4.199 10.734 10.164 1 86.19 263 LEU A N 1
ATOM 2156 C CA . LEU A 1 263 ? -2.844 10.242 9.922 1 86.19 263 LEU A CA 1
ATOM 2157 C C . LEU A 1 263 ? -2.514 9.086 10.859 1 86.19 263 LEU A C 1
ATOM 2159 O O . LEU A 1 263 ? -1.896 8.102 10.445 1 86.19 263 LEU A O 1
ATOM 2163 N N . ASN A 1 264 ? -2.926 9.258 12.078 1 87.81 264 ASN A N 1
ATOM 2164 C CA . ASN A 1 264 ? -2.701 8.188 13.047 1 87.81 264 ASN A CA 1
ATOM 2165 C C . ASN A 1 264 ? -3.453 6.918 12.656 1 87.81 264 ASN A C 1
ATOM 2167 O O . ASN A 1 264 ? -2.934 5.812 12.805 1 87.81 264 ASN A O 1
ATOM 2171 N N . LYS A 1 265 ? -4.668 7.109 12.203 1 91.25 265 LYS A N 1
ATOM 2172 C CA . LYS A 1 265 ? -5.465 5.965 11.781 1 91.25 265 LYS A CA 1
ATOM 2173 C C . LYS A 1 265 ? -4.809 5.238 10.609 1 91.25 265 LYS A C 1
ATOM 2175 O O . LYS A 1 265 ? -4.781 4.008 10.57 1 91.25 265 LYS A O 1
ATOM 2180 N N . ILE A 1 266 ? -4.352 5.949 9.688 1 90.75 266 ILE A N 1
ATOM 2181 C CA . ILE A 1 266 ? -3.688 5.367 8.531 1 90.75 266 ILE A CA 1
ATOM 2182 C C . ILE A 1 266 ? -2.416 4.645 8.969 1 90.75 266 ILE A C 1
ATOM 2184 O O . ILE A 1 266 ? -2.133 3.537 8.508 1 90.75 266 ILE A O 1
ATOM 2188 N N . GLU A 1 267 ? -1.663 5.312 9.82 1 87.75 267 GLU A N 1
ATOM 2189 C CA . GLU A 1 267 ? -0.443 4.707 10.344 1 87.75 267 GLU A CA 1
ATOM 2190 C C . GLU A 1 267 ? -0.745 3.389 11.055 1 87.75 267 GLU A C 1
ATOM 2192 O O . GLU A 1 267 ? -0.033 2.4 10.867 1 87.75 267 GLU A O 1
ATOM 2197 N N . GLU A 1 268 ? -1.733 3.4 11.859 1 90.31 268 GLU A N 1
ATOM 2198 C CA . GLU A 1 268 ? -2.119 2.188 12.578 1 90.31 268 GLU A CA 1
ATOM 2199 C C . GLU A 1 268 ? -2.504 1.073 11.609 1 90.31 268 GLU A C 1
ATOM 2201 O O . GLU A 1 268 ? -2.121 -0.083 11.805 1 90.31 268 GLU A O 1
ATOM 2206 N N . ALA A 1 269 ? -3.264 1.411 10.633 1 92.12 269 ALA A N 1
ATOM 2207 C CA . ALA A 1 269 ? -3.682 0.43 9.633 1 92.12 269 ALA A CA 1
ATOM 2208 C C . ALA A 1 269 ? -2.479 -0.148 8.898 1 92.12 269 ALA A C 1
ATOM 2210 O O . ALA A 1 269 ? -2.398 -1.358 8.68 1 92.12 269 ALA A O 1
ATOM 2211 N N . THR A 1 270 ? -1.601 0.641 8.5 1 90.12 270 THR A N 1
ATOM 2212 C CA . THR A 1 270 ? -0.426 0.191 7.766 1 90.12 270 THR A CA 1
ATOM 2213 C C . THR A 1 270 ? 0.448 -0.708 8.633 1 90.12 270 THR A C 1
ATOM 2215 O O . THR A 1 270 ? 1.088 -1.635 8.133 1 90.12 270 THR A O 1
ATOM 2218 N N . GLU A 1 271 ? 0.51 -0.385 9.906 1 88.06 271 GLU A N 1
ATOM 2219 C CA . GLU A 1 271 ? 1.255 -1.241 10.82 1 88.06 271 GLU A CA 1
ATOM 2220 C C . GLU A 1 271 ? 0.653 -2.643 10.883 1 88.06 271 GLU A C 1
ATOM 2222 O O . GLU A 1 271 ? 1.382 -3.637 10.898 1 88.06 271 GLU A O 1
ATOM 2227 N N . LEU A 1 272 ? -0.648 -2.68 10.891 1 92.19 272 LEU A N 1
ATOM 2228 C CA . LEU A 1 272 ? -1.337 -3.967 10.898 1 92.19 272 LEU A CA 1
ATOM 2229 C C . LEU A 1 272 ? -1.094 -4.719 9.594 1 92.19 272 LEU A C 1
ATOM 2231 O O . LEU A 1 272 ? -0.916 -5.938 9.594 1 92.19 272 LEU A O 1
ATOM 2235 N N . ILE A 1 273 ? -1.064 -4.004 8.547 1 90.88 273 ILE A N 1
ATOM 2236 C CA . ILE A 1 273 ? -0.814 -4.598 7.234 1 90.88 273 ILE A CA 1
ATOM 2237 C C . ILE A 1 273 ? 0.608 -5.148 7.184 1 90.88 273 ILE A C 1
ATOM 2239 O O . ILE A 1 273 ? 0.843 -6.227 6.629 1 90.88 273 ILE A O 1
ATOM 2243 N N . LYS A 1 274 ? 1.514 -4.469 7.797 1 86.69 274 LYS A N 1
ATOM 2244 C CA . LYS A 1 274 ? 2.893 -4.941 7.887 1 86.69 274 LYS A CA 1
ATOM 2245 C C . LYS A 1 274 ? 2.977 -6.246 8.672 1 86.69 274 LYS A C 1
ATOM 2247 O O . LYS A 1 274 ? 3.85 -7.078 8.406 1 86.69 274 LYS A O 1
ATOM 2252 N N . GLU A 1 275 ? 2.014 -6.422 9.586 1 89.88 275 GLU A N 1
ATOM 2253 C CA . GLU A 1 275 ? 1.945 -7.645 10.383 1 89.88 275 GLU A CA 1
ATOM 2254 C C . GLU A 1 275 ? 1.16 -8.734 9.648 1 89.88 275 GLU A C 1
ATOM 2256 O O . GLU A 1 275 ? 0.695 -9.688 10.266 1 89.88 275 GLU A O 1
ATOM 2261 N N . GLN A 1 276 ? 0.823 -8.5 8.398 1 89.75 276 GLN A N 1
ATOM 2262 C CA . GLN A 1 276 ? 0.242 -9.469 7.477 1 89.75 276 GLN A CA 1
ATOM 2263 C C . GLN A 1 276 ? -1.263 -9.602 7.695 1 89.75 276 GLN A C 1
ATOM 2265 O O . GLN A 1 276 ? -1.852 -10.641 7.387 1 89.75 276 GLN A O 1
ATOM 2270 N N . LYS A 1 277 ? -1.838 -8.648 8.336 1 93.81 277 LYS A N 1
ATOM 2271 C CA . LYS A 1 277 ? -3.293 -8.562 8.398 1 93.81 277 LYS A CA 1
ATOM 2272 C C . LYS A 1 277 ? -3.85 -7.766 7.223 1 93.81 277 LYS A C 1
ATOM 2274 O O . LYS A 1 277 ? -4.367 -6.664 7.402 1 93.81 277 LYS A O 1
ATOM 2279 N N . PHE A 1 278 ? -3.885 -8.297 6.141 1 92.94 278 PHE A N 1
ATOM 2280 C CA . PHE A 1 278 ? -4.133 -7.613 4.879 1 92.94 278 PHE A CA 1
ATOM 2281 C C . PHE A 1 278 ? -5.613 -7.293 4.715 1 92.94 278 PHE A C 1
ATOM 2283 O O . PHE A 1 278 ? -5.996 -6.523 3.83 1 92.94 278 PHE A O 1
ATOM 2290 N N . ASP A 1 279 ? -6.461 -7.812 5.621 1 92.12 279 ASP A N 1
ATOM 2291 C CA . ASP A 1 279 ? -7.895 -7.539 5.555 1 92.12 279 ASP A CA 1
ATOM 2292 C C . ASP A 1 279 ? -8.234 -6.219 6.242 1 92.12 279 ASP A C 1
ATOM 2294 O O . ASP A 1 279 ? -9.375 -5.758 6.176 1 92.12 279 ASP A O 1
ATOM 2298 N N . THR A 1 280 ? -7.238 -5.59 6.773 1 92.94 280 THR A N 1
ATOM 2299 C CA . THR A 1 280 ? -7.434 -4.312 7.449 1 92.94 280 THR A CA 1
ATOM 2300 C C . THR A 1 280 ? -7.828 -3.229 6.449 1 92.94 280 THR A C 1
ATOM 2302 O O . THR A 1 280 ? -7.301 -3.182 5.336 1 92.94 280 THR A O 1
ATOM 2305 N N . ARG A 1 281 ? -8.859 -2.402 6.859 1 93.06 281 ARG A N 1
ATOM 2306 C CA . ARG A 1 281 ? -9.281 -1.252 6.066 1 93.06 281 ARG A CA 1
ATOM 2307 C C . ARG A 1 281 ? -9.336 0.009 6.922 1 93.06 281 ARG A C 1
ATOM 2309 O O . ARG A 1 281 ? -9.648 -0.057 8.117 1 93.06 281 ARG A O 1
ATOM 2316 N N . VAL A 1 282 ? -8.984 1.062 6.336 1 90.19 282 VAL A N 1
ATOM 2317 C CA . VAL A 1 282 ? -9.047 2.332 7.055 1 90.19 282 VAL A CA 1
ATOM 2318 C C . VAL A 1 282 ? -10.164 3.201 6.469 1 90.19 282 VAL A C 1
ATOM 2320 O O . VAL A 1 282 ? -10.305 3.297 5.25 1 90.19 282 VAL A O 1
ATOM 2323 N N . THR A 1 283 ? -11 3.754 7.355 1 87 283 THR A N 1
ATOM 2324 C CA . THR A 1 283 ? -12.078 4.648 6.953 1 87 283 THR A CA 1
ATOM 2325 C C . THR A 1 283 ? -11.742 6.098 7.301 1 87 283 THR A C 1
ATOM 2327 O O . THR A 1 283 ? -11.688 6.465 8.477 1 87 283 THR A O 1
ATOM 2330 N N . ILE A 1 284 ? -11.453 6.824 6.273 1 83.69 284 ILE A N 1
ATOM 2331 C CA . ILE A 1 284 ? -11.133 8.234 6.449 1 83.69 284 ILE A CA 1
ATOM 2332 C C . ILE A 1 284 ? -12.25 9.094 5.871 1 83.69 284 ILE A C 1
ATOM 2334 O O . ILE A 1 284 ? -12.617 8.945 4.703 1 83.69 284 ILE A O 1
ATOM 2338 N N . PHE A 1 285 ? -12.781 9.961 6.715 1 80.06 285 PHE A N 1
ATOM 2339 C CA . PHE A 1 285 ? -13.891 10.82 6.316 1 80.06 285 PHE A CA 1
ATOM 2340 C C . PHE A 1 285 ? -13.391 12.195 5.895 1 80.06 285 PHE A C 1
ATOM 2342 O O . PHE A 1 285 ? -13.797 13.211 6.453 1 80.06 285 PHE A O 1
ATOM 2349 N N . SER A 1 286 ? -12.445 12.172 5.027 1 78.94 286 SER A N 1
ATOM 2350 C CA . SER A 1 286 ? -11.898 13.398 4.461 1 78.94 286 SER A CA 1
ATOM 2351 C C . SER A 1 286 ? -11.859 13.336 2.938 1 78.94 286 SER A C 1
ATOM 2353 O O . SER A 1 286 ? -11.68 12.266 2.357 1 78.94 286 SER A O 1
ATOM 2355 N N . SER A 1 287 ? -12.125 14.438 2.338 1 77.06 287 SER A N 1
ATOM 2356 C CA . SER A 1 287 ? -12.109 14.5 0.879 1 77.06 287 SER A CA 1
ATOM 2357 C C . SER A 1 287 ? -10.836 15.172 0.368 1 77.06 287 SER A C 1
ATOM 2359 O O . SER A 1 287 ? -10.836 15.766 -0.712 1 77.06 287 SER A O 1
ATOM 2361 N N . ASP A 1 288 ? -9.836 15.242 1.15 1 79.94 288 ASP A N 1
ATOM 2362 C CA . ASP A 1 288 ? -8.578 15.844 0.743 1 79.94 288 ASP A CA 1
ATOM 2363 C C . ASP A 1 288 ? -7.5 14.781 0.527 1 79.94 288 ASP A C 1
ATOM 2365 O O . ASP A 1 288 ? -7.812 13.625 0.239 1 79.94 288 ASP A O 1
ATOM 2369 N N . GLU A 1 289 ? -6.27 15.203 0.636 1 79.62 289 GLU A N 1
ATOM 2370 C CA . GLU A 1 289 ? -5.148 14.305 0.39 1 79.62 289 GLU A CA 1
ATOM 2371 C C . GLU A 1 289 ? -5.16 13.133 1.364 1 79.62 289 GLU A C 1
ATOM 2373 O O . GLU A 1 289 ? -4.781 12.016 1.004 1 79.62 289 GLU A O 1
ATOM 2378 N N . LEU A 1 290 ? -5.684 13.375 2.523 1 83.44 290 LEU A N 1
ATOM 2379 C CA . LEU A 1 290 ? -5.723 12.32 3.525 1 83.44 290 LEU A CA 1
ATOM 2380 C C . LEU A 1 290 ? -6.738 11.25 3.143 1 83.44 290 LEU A C 1
ATOM 2382 O O . LEU A 1 290 ? -6.504 10.055 3.363 1 83.44 290 LEU A O 1
ATOM 2386 N N . GLY A 1 291 ? -7.863 11.734 2.633 1 83.94 291 GLY A N 1
ATOM 2387 C CA . GLY A 1 291 ? -8.836 10.781 2.139 1 83.94 291 GLY A CA 1
ATOM 2388 C C . GLY A 1 291 ? -8.312 9.922 1.006 1 83.94 291 GLY A C 1
ATOM 2389 O O . GLY A 1 291 ? -8.516 8.703 0.994 1 83.94 291 GLY A O 1
ATOM 2390 N N . LEU A 1 292 ? -7.648 10.562 0.08 1 84.25 292 LEU A N 1
ATOM 2391 C CA . LEU A 1 292 ? -7.055 9.836 -1.039 1 84.25 292 LEU A CA 1
ATOM 2392 C C . LEU A 1 292 ? -6.035 8.82 -0.547 1 84.25 292 LEU A C 1
ATOM 2394 O O . LEU A 1 292 ? -5.957 7.707 -1.074 1 84.25 292 LEU A O 1
ATOM 2398 N N . LEU A 1 293 ? -5.297 9.234 0.389 1 86.62 293 LEU A N 1
ATOM 2399 C CA . LEU A 1 293 ? -4.289 8.344 0.951 1 86.62 293 LEU A CA 1
ATOM 2400 C C . LEU A 1 293 ? -4.938 7.141 1.627 1 86.62 293 LEU A C 1
ATOM 2402 O O . LEU A 1 293 ? -4.457 6.012 1.495 1 86.62 293 LEU A O 1
ATOM 2406 N N . GLY A 1 294 ? -5.953 7.469 2.406 1 89.5 294 GLY A N 1
ATOM 2407 C CA . GLY A 1 294 ? -6.676 6.367 3.027 1 89.5 294 GLY A CA 1
ATOM 2408 C C . GLY A 1 294 ? -7.199 5.355 2.023 1 89.5 294 GLY A C 1
ATOM 2409 O O . GLY A 1 294 ? -7.051 4.148 2.217 1 89.5 294 GLY A O 1
ATOM 2410 N N . ASP A 1 295 ? -7.781 5.809 0.941 1 88.94 295 ASP A N 1
ATOM 2411 C CA . ASP A 1 295 ? -8.297 4.945 -0.117 1 88.94 295 ASP A CA 1
ATOM 2412 C C . ASP A 1 295 ? -7.172 4.129 -0.753 1 88.94 295 ASP A C 1
ATOM 2414 O O . ASP A 1 295 ? -7.348 2.945 -1.051 1 88.94 295 ASP A O 1
ATOM 2418 N N . ALA A 1 296 ? -6.109 4.812 -0.963 1 88.75 296 ALA A N 1
ATOM 2419 C CA . ALA A 1 296 ? -4.969 4.152 -1.587 1 88.75 296 ALA A CA 1
ATOM 2420 C C . ALA A 1 296 ? -4.445 3.016 -0.711 1 88.75 296 ALA A C 1
ATOM 2422 O O . ALA A 1 296 ? -4.109 1.94 -1.213 1 88.75 296 ALA A O 1
ATOM 2423 N N . VAL A 1 297 ? -4.344 3.268 0.549 1 91.44 297 VAL A N 1
ATOM 2424 C CA . VAL A 1 297 ? -3.885 2.25 1.487 1 91.44 297 VAL A CA 1
ATOM 2425 C C . VAL A 1 297 ? -4.82 1.045 1.444 1 91.44 297 VAL A C 1
ATOM 2427 O O . VAL A 1 297 ? -4.367 -0.102 1.443 1 91.44 297 VAL A O 1
ATOM 2430 N N . ASN A 1 298 ? -6.113 1.285 1.356 1 92.44 298 ASN A N 1
ATOM 2431 C CA . ASN A 1 298 ? -7.082 0.199 1.285 1 92.44 298 ASN A CA 1
ATOM 2432 C C . ASN A 1 298 ? -6.914 -0.622 0.01 1 92.44 298 ASN A C 1
ATOM 2434 O O . ASN A 1 298 ? -6.984 -1.852 0.045 1 92.44 298 ASN A O 1
ATOM 2438 N N . GLU A 1 299 ? -6.719 0.037 -1.061 1 91.38 299 GLU A N 1
ATOM 2439 C CA . GLU A 1 299 ? -6.523 -0.646 -2.336 1 91.38 299 GLU A CA 1
ATOM 2440 C C . GLU A 1 299 ? -5.254 -1.494 -2.32 1 91.38 299 GLU A C 1
ATOM 2442 O O . GLU A 1 299 ? -5.25 -2.621 -2.82 1 91.38 299 GLU A O 1
ATOM 2447 N N . MET A 1 300 ? -4.215 -0.938 -1.814 1 92.38 300 MET A N 1
ATOM 2448 C CA . MET A 1 300 ? -2.955 -1.669 -1.733 1 92.38 300 MET A CA 1
ATOM 2449 C C . MET A 1 300 ? -3.082 -2.869 -0.8 1 92.38 300 MET A C 1
ATOM 2451 O O . MET A 1 300 ? -2.518 -3.932 -1.068 1 92.38 300 MET A O 1
ATOM 2455 N N . ALA A 1 301 ? -3.775 -2.656 0.304 1 93.75 301 ALA A N 1
ATOM 2456 C CA . ALA A 1 301 ? -4.027 -3.771 1.213 1 93.75 301 ALA A CA 1
ATOM 2457 C C . ALA A 1 301 ? -4.77 -4.902 0.501 1 93.75 301 ALA A C 1
ATOM 2459 O O . ALA A 1 301 ? -4.461 -6.078 0.704 1 93.75 301 ALA A O 1
ATOM 2460 N N . GLU A 1 302 ? -5.719 -4.59 -0.287 1 93.19 302 GLU A N 1
ATOM 2461 C CA . GLU A 1 302 ? -6.457 -5.57 -1.074 1 93.19 302 GLU A CA 1
ATOM 2462 C C . GLU A 1 302 ? -5.535 -6.312 -2.037 1 93.19 302 GLU A C 1
ATOM 2464 O O . GLU A 1 302 ? -5.664 -7.523 -2.221 1 93.19 302 GLU A O 1
ATOM 2469 N N . GLY A 1 303 ? -4.684 -5.559 -2.65 1 91.88 303 GLY A N 1
ATOM 2470 C CA . GLY A 1 303 ? -3.709 -6.172 -3.537 1 91.88 303 GLY A CA 1
ATOM 2471 C C . GLY A 1 303 ? -2.791 -7.148 -2.83 1 91.88 303 GLY A C 1
ATOM 2472 O O . GLY A 1 303 ? -2.482 -8.219 -3.363 1 91.88 303 GLY A O 1
ATOM 2473 N N . LEU A 1 304 ? -2.428 -6.789 -1.67 1 92.75 304 LEU A N 1
ATOM 2474 C CA . LEU A 1 304 ? -1.552 -7.656 -0.886 1 92.75 304 LEU A CA 1
ATOM 2475 C C . LEU A 1 304 ? -2.293 -8.906 -0.426 1 92.75 304 LEU A C 1
ATOM 2477 O O . LEU A 1 304 ? -1.709 -9.992 -0.358 1 92.75 304 LEU A O 1
ATOM 2481 N N . ALA A 1 305 ? -3.537 -8.758 -0.071 1 91.94 305 ALA A N 1
ATOM 2482 C CA . ALA A 1 305 ? -4.363 -9.922 0.256 1 91.94 305 ALA A CA 1
ATOM 2483 C C . ALA A 1 305 ? -4.457 -10.875 -0.928 1 91.94 305 ALA A C 1
ATOM 2485 O O . ALA A 1 305 ? -4.398 -12.094 -0.754 1 91.94 305 ALA A O 1
ATOM 2486 N N . GLU A 1 306 ? -4.602 -10.328 -2.025 1 90.25 306 GLU A N 1
ATOM 2487 C CA . GLU A 1 306 ? -4.633 -11.125 -3.25 1 90.25 306 GLU A CA 1
ATOM 2488 C C . GLU A 1 306 ? -3.311 -11.859 -3.465 1 90.25 306 GLU A C 1
ATOM 2490 O O . GLU A 1 306 ? -3.297 -13.008 -3.906 1 90.25 306 GLU A O 1
ATOM 2495 N N . ARG A 1 307 ? -2.273 -11.102 -3.262 1 89.56 307 ARG A N 1
ATOM 2496 C CA . ARG A 1 307 ? -0.956 -11.719 -3.361 1 89.56 307 ARG A CA 1
ATOM 2497 C C . ARG A 1 307 ? -0.875 -12.977 -2.5 1 89.56 307 ARG A C 1
ATOM 2499 O O . ARG A 1 307 ? -0.394 -14.016 -2.955 1 89.56 307 ARG A O 1
ATOM 2506 N N . GLU A 1 308 ? -1.358 -12.914 -1.319 1 89.25 308 GLU A N 1
ATOM 2507 C CA . GLU A 1 308 ? -1.319 -14.047 -0.398 1 89.25 308 GLU A CA 1
ATOM 2508 C C . GLU A 1 308 ? -2.191 -15.195 -0.898 1 89.25 308 GLU A C 1
ATOM 2510 O O . GLU A 1 308 ? -1.823 -16.359 -0.767 1 89.25 308 GLU A O 1
ATOM 2515 N N . ARG A 1 309 ? -3.244 -14.914 -1.445 1 87.75 309 ARG A N 1
ATOM 2516 C CA . ARG A 1 309 ? -4.129 -15.922 -2.008 1 87.75 309 ARG A CA 1
ATOM 2517 C C . ARG A 1 309 ? -3.477 -16.625 -3.193 1 87.75 309 ARG A C 1
ATOM 2519 O O . ARG A 1 309 ? -3.553 -17.859 -3.314 1 87.75 309 ARG A O 1
ATOM 2526 N N . ILE A 1 310 ? -2.846 -15.875 -4.016 1 87.44 310 ILE A N 1
ATOM 2527 C CA . ILE A 1 310 ? -2.16 -16.422 -5.18 1 87.44 310 ILE A CA 1
ATOM 2528 C C . ILE A 1 310 ? -1.018 -17.328 -4.727 1 87.44 310 ILE A C 1
ATOM 2530 O O . ILE A 1 310 ? -0.845 -18.438 -5.25 1 87.44 310 ILE A O 1
ATOM 2534 N N . LYS A 1 311 ? -0.322 -16.844 -3.834 1 85.19 311 LYS A N 1
ATOM 2535 C CA . LYS A 1 311 ? 0.801 -17.609 -3.309 1 85.19 311 LYS A CA 1
ATOM 2536 C C . LYS A 1 311 ? 0.328 -18.938 -2.711 1 85.19 311 LYS A C 1
ATOM 2538 O O . LYS A 1 311 ? 0.949 -19.984 -2.93 1 85.19 311 LYS A O 1
ATOM 2543 N N . ASP A 1 312 ? -0.74 -18.891 -2.016 1 83.31 312 ASP A N 1
ATOM 2544 C CA . ASP A 1 312 ? -1.299 -20.094 -1.405 1 83.31 312 ASP A CA 1
ATOM 2545 C C . ASP A 1 312 ? -1.772 -21.078 -2.471 1 83.31 312 ASP A C 1
ATOM 2547 O O . ASP A 1 312 ? -1.495 -22.281 -2.381 1 83.31 312 ASP A O 1
ATOM 2551 N N . THR A 1 313 ? -2.42 -20.562 -3.428 1 82.75 313 THR A N 1
ATOM 2552 C CA . THR A 1 313 ? -2.926 -21.406 -4.504 1 82.75 313 THR A CA 1
ATOM 2553 C C . THR A 1 313 ? -1.776 -22 -5.316 1 82.75 313 THR A C 1
ATOM 2555 O O . THR A 1 313 ? -1.78 -23.188 -5.637 1 82.75 313 THR A O 1
ATOM 2558 N N . PHE A 1 314 ? -0.827 -21.203 -5.609 1 83.62 314 PHE A N 1
ATOM 2559 C CA . PHE A 1 314 ? 0.364 -21.641 -6.324 1 83.62 314 PHE A CA 1
ATOM 2560 C C . PHE A 1 314 ? 1.067 -22.75 -5.562 1 83.62 314 PHE A C 1
ATOM 2562 O O . PHE A 1 314 ? 1.525 -23.734 -6.164 1 83.62 314 PHE A O 1
ATOM 2569 N N . GLY A 1 315 ? 1.042 -22.594 -4.309 1 78.69 315 GLY A N 1
ATOM 2570 C CA . GLY A 1 315 ? 1.711 -23.578 -3.457 1 78.69 315 GLY A CA 1
ATOM 2571 C C . GLY A 1 315 ? 1 -24.906 -3.408 1 78.69 315 GLY A C 1
ATOM 2572 O O . GLY A 1 315 ? 1.605 -25.922 -3.066 1 78.69 315 GLY A O 1
ATOM 2573 N N . ARG A 1 316 ? -0.232 -24.953 -3.752 1 80.19 316 ARG A N 1
ATOM 2574 C CA . ARG A 1 316 ? -0.993 -26.203 -3.771 1 80.19 316 ARG A CA 1
ATOM 2575 C C . ARG A 1 316 ? -0.857 -26.906 -5.117 1 80.19 316 ARG A C 1
ATOM 2577 O O . ARG A 1 316 ? -1.116 -28.094 -5.227 1 80.19 316 ARG A O 1
ATOM 2584 N N . ILE A 1 317 ? -0.472 -26.109 -6.066 1 81.38 317 ILE A N 1
ATOM 2585 C CA . ILE A 1 317 ? -0.375 -26.672 -7.41 1 81.38 317 ILE A CA 1
ATOM 2586 C C . ILE A 1 317 ? 1.068 -27.078 -7.691 1 81.38 317 ILE A C 1
ATOM 2588 O O . ILE A 1 317 ? 1.312 -28.078 -8.383 1 81.38 317 ILE A O 1
ATOM 2592 N N . VAL A 1 318 ? 1.92 -26.219 -7.172 1 80.19 318 VAL A N 1
ATOM 2593 C CA . VAL A 1 318 ? 3.348 -26.469 -7.332 1 80.19 318 VAL A CA 1
ATOM 2594 C C . VAL A 1 318 ? 3.986 -26.703 -5.965 1 80.19 318 VAL A C 1
ATOM 2596 O O . VAL A 1 318 ? 3.686 -26 -5.004 1 80.19 318 VAL A O 1
ATOM 2599 N N . ASP A 1 319 ? 4.727 -27.875 -5.902 1 75.94 319 ASP A N 1
ATOM 2600 C CA . ASP A 1 319 ? 5.457 -28.078 -4.656 1 75.94 319 ASP A CA 1
ATOM 2601 C C . ASP A 1 319 ? 6.145 -26.797 -4.191 1 75.94 319 ASP A C 1
ATOM 2603 O O . ASP A 1 319 ? 6.758 -26.094 -4.996 1 75.94 319 ASP A O 1
ATOM 2607 N N . PRO A 1 320 ? 6 -26.453 -2.941 1 76.31 320 PRO A N 1
ATOM 2608 C CA . PRO A 1 320 ? 6.555 -25.203 -2.422 1 76.31 320 PRO A CA 1
ATOM 2609 C C . PRO A 1 320 ? 8.047 -25.047 -2.703 1 76.31 320 PRO A C 1
ATOM 2611 O O . PRO A 1 320 ? 8.531 -23.938 -2.945 1 76.31 320 PRO A O 1
ATOM 2614 N N . ARG A 1 321 ? 8.789 -26.062 -2.615 1 77 321 ARG A N 1
ATOM 2615 C CA . ARG A 1 321 ? 10.219 -26.016 -2.875 1 77 321 ARG A CA 1
ATOM 2616 C C . ARG A 1 321 ? 10.5 -25.594 -4.316 1 77 321 ARG A C 1
ATOM 2618 O O . ARG A 1 321 ? 11.461 -24.875 -4.59 1 77 321 ARG A O 1
ATOM 2625 N N . VAL A 1 322 ? 9.68 -26.172 -5.203 1 77.44 322 VAL A N 1
ATOM 2626 C CA . VAL A 1 322 ? 9.82 -25.828 -6.613 1 77.44 322 VAL A CA 1
ATOM 2627 C C . VAL A 1 322 ? 9.344 -24.391 -6.852 1 77.44 322 VAL A C 1
ATOM 2629 O O . VAL A 1 322 ? 9.969 -23.641 -7.605 1 77.44 322 VAL A O 1
ATOM 2632 N N . ARG A 1 323 ? 8.234 -24.125 -6.277 1 76.44 323 ARG A N 1
ATOM 2633 C CA . ARG A 1 323 ? 7.703 -22.766 -6.348 1 76.44 323 ARG A CA 1
ATOM 2634 C C . ARG A 1 323 ? 8.773 -21.734 -5.977 1 76.44 323 ARG A C 1
ATOM 2636 O O . ARG A 1 323 ? 9 -20.781 -6.715 1 76.44 323 ARG A O 1
ATOM 2643 N N . ASP A 1 324 ? 9.383 -21.906 -4.809 1 75.75 324 ASP A N 1
ATOM 2644 C CA . ASP A 1 324 ? 10.391 -20.969 -4.324 1 75.75 324 ASP A CA 1
ATOM 2645 C C . ASP A 1 324 ? 11.578 -20.891 -5.277 1 75.75 324 ASP A C 1
ATOM 2647 O O . ASP A 1 324 ? 12.141 -19.812 -5.496 1 75.75 324 ASP A O 1
ATOM 2651 N N . TYR A 1 325 ? 11.867 -22.031 -5.844 1 72.5 325 TYR A N 1
ATOM 2652 C CA . TYR A 1 325 ? 12.93 -22.094 -6.836 1 72.5 325 TYR A CA 1
ATOM 2653 C C . TYR A 1 325 ? 12.57 -21.297 -8.078 1 72.5 325 TYR A C 1
ATOM 2655 O O . TYR A 1 325 ? 13.398 -20.547 -8.602 1 72.5 325 TYR A O 1
ATOM 2663 N N . LEU A 1 326 ? 11.359 -21.438 -8.523 1 76.19 326 LEU A N 1
ATOM 2664 C CA . LEU A 1 326 ? 10.891 -20.781 -9.734 1 76.19 326 LEU A CA 1
ATOM 2665 C C . LEU A 1 326 ? 10.781 -19.281 -9.523 1 76.19 326 LEU A C 1
ATOM 2667 O O . LEU A 1 326 ? 11.016 -18.5 -10.453 1 76.19 326 LEU A O 1
ATOM 2671 N N . LEU A 1 327 ? 10.43 -18.938 -8.32 1 76.44 327 LEU A N 1
ATOM 2672 C CA . LEU A 1 327 ? 10.227 -17.516 -8.023 1 76.44 327 LEU A CA 1
ATOM 2673 C C . LEU A 1 327 ? 11.562 -16.812 -7.832 1 76.44 327 LEU A C 1
ATOM 2675 O O . LEU A 1 327 ? 11.664 -15.602 -8.062 1 76.44 327 LEU A O 1
ATOM 2679 N N . SER A 1 328 ? 12.562 -17.469 -7.309 1 72.19 328 SER A N 1
ATOM 2680 C CA . SER A 1 328 ? 13.859 -16.875 -7.047 1 72.19 328 SER A CA 1
ATOM 2681 C C . SER A 1 328 ? 14.711 -16.812 -8.312 1 72.19 328 SER A C 1
ATOM 2683 O O . SER A 1 328 ? 15.562 -15.93 -8.453 1 72.19 328 SER A O 1
ATOM 2685 N N . ASN A 1 329 ? 14.617 -17.891 -9.109 1 61.62 329 ASN A N 1
ATOM 2686 C CA . ASN A 1 329 ? 15.508 -18.031 -10.258 1 61.62 329 ASN A CA 1
ATOM 2687 C C . ASN A 1 329 ? 14.828 -17.578 -11.555 1 61.62 329 ASN A C 1
ATOM 2689 O O . ASN A 1 329 ? 13.602 -17.641 -11.664 1 61.62 329 ASN A O 1
ATOM 2693 N N . GLU A 1 330 ? 15.664 -16.766 -12.359 1 58.25 330 GLU A N 1
ATOM 2694 C CA . GLU A 1 330 ? 15.172 -16.391 -13.68 1 58.25 330 GLU A CA 1
ATOM 2695 C C . GLU A 1 330 ? 14.523 -17.578 -14.383 1 58.25 330 GLU A C 1
ATOM 2697 O O . GLU A 1 330 ? 14.945 -18.719 -14.211 1 58.25 330 GLU A O 1
ATOM 2702 N N . HIS A 1 331 ? 13.18 -17.469 -14.773 1 57.34 331 HIS A N 1
ATOM 2703 C CA . HIS A 1 331 ? 12.211 -18.281 -15.508 1 57.34 331 HIS A CA 1
ATOM 2704 C C . HIS A 1 331 ? 12.836 -18.922 -16.734 1 57.34 331 HIS A C 1
ATOM 2706 O O . HIS A 1 331 ? 12.133 -19.25 -17.703 1 57.34 331 HIS A O 1
ATOM 2712 N N . SER A 1 332 ? 14.227 -19.172 -16.672 1 62.66 332 SER A N 1
ATOM 2713 C CA . SER A 1 332 ? 14.719 -19.594 -17.969 1 62.66 332 SER A CA 1
ATOM 2714 C C . SER A 1 332 ? 14.586 -21.094 -18.156 1 62.66 332 SER A C 1
ATOM 2716 O O . SER A 1 332 ? 14.688 -21.859 -17.188 1 62.66 332 SER A O 1
ATOM 2718 N N . LEU A 1 333 ? 14.086 -21.469 -19.25 1 65.12 333 LEU A N 1
ATOM 2719 C CA . LEU A 1 333 ? 14.156 -22.859 -19.688 1 65.12 333 LEU A CA 1
ATOM 2720 C C . LEU A 1 333 ? 15.562 -23.406 -19.547 1 65.12 333 LEU A C 1
ATOM 2722 O O . LEU A 1 333 ? 16.547 -22.688 -19.766 1 65.12 333 LEU A O 1
ATOM 2726 N N . GLY A 1 334 ? 15.812 -24.406 -18.859 1 74.06 334 GLY A N 1
ATOM 2727 C CA . GLY A 1 334 ? 17.109 -25.047 -18.656 1 74.06 334 GLY A CA 1
ATOM 2728 C C . GLY A 1 334 ? 17.078 -26.141 -17.609 1 74.06 334 GLY A C 1
ATOM 2729 O O . GLY A 1 334 ? 16.031 -26.406 -17.016 1 74.06 334 GLY A O 1
ATOM 2730 N N . GLY A 1 335 ? 18.016 -26.984 -17.578 1 82.06 335 GLY A N 1
ATOM 2731 C CA . GLY A 1 335 ? 18.062 -28.109 -16.641 1 82.06 335 GLY A CA 1
ATOM 2732 C C . GLY A 1 335 ? 19.469 -28.609 -16.406 1 82.06 335 GLY A C 1
ATOM 2733 O O . GLY A 1 335 ? 20.438 -28.062 -16.938 1 82.06 335 GLY A O 1
ATOM 2734 N N . LYS A 1 336 ? 19.594 -29.453 -15.523 1 85.38 336 LYS A N 1
ATOM 2735 C CA . LYS A 1 336 ? 20.859 -30.094 -15.188 1 85.38 336 LYS A CA 1
ATOM 2736 C C . LYS A 1 336 ? 20.688 -31.609 -15.023 1 85.38 336 LYS A C 1
ATOM 2738 O O . LYS A 1 336 ? 19.562 -32.094 -14.859 1 85.38 336 LYS A O 1
ATOM 2743 N N . VAL A 1 337 ? 21.766 -32.312 -15.203 1 90.62 337 VAL A N 1
ATOM 2744 C CA . VAL A 1 337 ? 21.766 -33.75 -14.984 1 90.62 337 VAL A CA 1
ATOM 2745 C C . VAL A 1 337 ? 22.109 -34.062 -13.531 1 90.62 337 VAL A C 1
ATOM 2747 O O . VAL A 1 337 ? 23.094 -33.562 -13.008 1 90.62 337 VAL A O 1
ATOM 2750 N N . VAL A 1 338 ? 21.281 -34.812 -12.938 1 93.06 338 VAL A N 1
ATOM 2751 C CA . VAL A 1 338 ? 21.516 -35.188 -11.547 1 93.06 338 VAL A CA 1
ATOM 2752 C C . VAL A 1 338 ? 21.266 -36.656 -11.367 1 93.06 338 VAL A C 1
ATOM 2754 O O . VAL A 1 338 ? 20.625 -37.312 -12.203 1 93.06 338 VAL A O 1
ATOM 2757 N N . ASP A 1 339 ? 21.844 -37.25 -10.305 1 95.25 339 ASP A N 1
ATOM 2758 C CA . ASP A 1 339 ? 21.484 -38.594 -9.875 1 95.25 339 ASP A CA 1
ATOM 2759 C C . ASP A 1 339 ? 20.328 -38.594 -8.891 1 95.25 339 ASP A C 1
ATOM 2761 O O . ASP A 1 339 ? 20.359 -37.875 -7.887 1 95.25 339 ASP A O 1
ATOM 2765 N N . ALA A 1 340 ? 19.266 -39.281 -9.242 1 96.75 340 ALA A N 1
ATOM 2766 C CA . ALA A 1 340 ? 18.078 -39.281 -8.391 1 96.75 340 ALA A CA 1
ATOM 2767 C C . ALA A 1 340 ? 17.359 -40.625 -8.445 1 96.75 340 ALA A C 1
ATOM 2769 O O . ALA A 1 340 ? 17.719 -41.5 -9.25 1 96.75 340 ALA A O 1
ATOM 2770 N N . THR A 1 341 ? 16.5 -40.875 -7.488 1 98.38 341 THR A N 1
ATOM 2771 C CA . THR A 1 341 ? 15.703 -42.094 -7.434 1 98.38 341 THR A CA 1
ATOM 2772 C C . THR A 1 341 ? 14.242 -41.781 -7.793 1 98.38 341 THR A C 1
ATOM 2774 O O . THR A 1 341 ? 13.633 -40.875 -7.234 1 98.38 341 THR A O 1
ATOM 2777 N N . ILE A 1 342 ? 13.766 -42.594 -8.766 1 98.25 342 ILE A N 1
ATOM 2778 C CA . ILE A 1 342 ? 12.398 -42.406 -9.25 1 98.25 342 ILE A CA 1
ATOM 2779 C C . ILE A 1 342 ? 11.508 -43.5 -8.68 1 98.25 342 ILE A C 1
ATOM 2781 O O . ILE A 1 342 ? 11.867 -44.688 -8.703 1 98.25 342 ILE A O 1
ATOM 2785 N N . LEU A 1 343 ? 10.398 -43.094 -8.133 1 98.56 343 LEU A N 1
ATOM 2786 C CA . LEU A 1 343 ? 9.352 -44 -7.68 1 98.56 343 LEU A CA 1
ATOM 2787 C C . LEU A 1 343 ? 8.078 -43.812 -8.508 1 98.56 343 LEU A C 1
ATOM 2789 O O . LEU A 1 343 ? 7.523 -42.719 -8.562 1 98.56 343 LEU A O 1
ATOM 2793 N N . PHE A 1 344 ? 7.676 -44.844 -9.172 1 98.12 344 PHE A N 1
ATOM 2794 C CA . PHE A 1 344 ? 6.422 -44.875 -9.914 1 98.12 344 PHE A CA 1
ATOM 2795 C C . PHE A 1 344 ? 5.418 -45.781 -9.25 1 98.12 344 PHE A C 1
ATOM 2797 O O . PHE A 1 344 ? 5.746 -46.938 -8.922 1 98.12 344 PHE A O 1
ATOM 2804 N N . SER A 1 345 ? 4.293 -45.312 -9.008 1 97.94 345 SER A N 1
ATOM 2805 C CA . SER A 1 345 ? 3.225 -46.156 -8.477 1 97.94 345 SER A CA 1
ATOM 2806 C C . SER A 1 345 ? 1.975 -46.062 -9.352 1 97.94 345 SER A C 1
ATOM 2808 O O . SER A 1 345 ? 1.705 -45.031 -9.961 1 97.94 345 SER A O 1
ATOM 2810 N N . ASP A 1 346 ? 1.235 -47.062 -9.422 1 95.31 346 ASP A N 1
ATOM 2811 C CA . ASP A 1 346 ? 0.011 -47.125 -10.211 1 95.31 346 ASP A CA 1
ATOM 2812 C C . ASP A 1 346 ? -0.995 -48.094 -9.594 1 95.31 346 ASP A C 1
ATOM 2814 O O . ASP A 1 346 ? -0.609 -49.094 -8.984 1 95.31 346 ASP A O 1
ATOM 2818 N N . LEU A 1 347 ? -2.223 -47.781 -9.75 1 94.69 347 LEU A N 1
ATOM 2819 C CA . LEU A 1 347 ? -3.293 -48.625 -9.258 1 94.69 347 LEU A CA 1
ATOM 2820 C C . LEU A 1 347 ? -3.557 -49.781 -10.234 1 94.69 347 LEU A C 1
ATOM 2822 O O . LEU A 1 347 ? -3.535 -49.594 -11.453 1 94.69 347 LEU A O 1
ATOM 2826 N N . ARG A 1 348 ? -3.814 -50.969 -9.602 1 91.44 348 ARG A N 1
ATOM 2827 C CA . ARG A 1 348 ? -4.129 -52.125 -10.422 1 91.44 348 ARG A CA 1
ATOM 2828 C C . ARG A 1 348 ? -5.602 -52.156 -10.812 1 91.44 348 ARG A C 1
ATOM 2830 O O . ARG A 1 348 ? -6.477 -51.969 -9.953 1 91.44 348 ARG A O 1
ATOM 2837 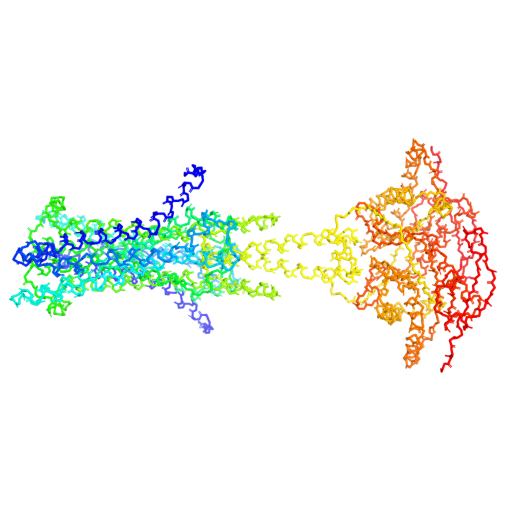N N . ASP A 1 349 ? -5.867 -52.312 -12.109 1 83 349 ASP A N 1
ATOM 2838 C CA . ASP A 1 349 ? -7.211 -52.469 -12.656 1 83 349 ASP A CA 1
ATOM 2839 C C . ASP A 1 349 ? -8.094 -51.25 -12.336 1 83 349 ASP A C 1
ATOM 2841 O O . ASP A 1 349 ? -9.266 -51.406 -11.992 1 83 349 ASP A O 1
ATOM 2845 N N . PHE A 1 350 ? -7.508 -50.094 -12.297 1 84.94 350 PHE A N 1
ATOM 2846 C CA . PHE A 1 350 ? -8.273 -48.906 -11.992 1 84.94 350 PHE A CA 1
ATOM 2847 C C . PHE A 1 350 ? -9.25 -48.594 -13.117 1 84.94 350 PHE A C 1
ATOM 2849 O O . PHE A 1 350 ? -10.352 -48.094 -12.867 1 84.94 350 PHE A O 1
ATOM 2856 N N . THR A 1 351 ? -8.773 -48.781 -14.398 1 77.44 351 THR A N 1
ATOM 2857 C CA . THR A 1 351 ? -9.656 -48.531 -15.531 1 77.44 351 THR A CA 1
ATOM 2858 C C . THR A 1 351 ? -10.961 -49.312 -15.391 1 77.44 351 THR A C 1
ATOM 2860 O O . THR A 1 351 ? -12.039 -48.75 -15.609 1 77.44 351 THR A O 1
ATOM 2863 N N . LYS A 1 352 ? -10.844 -50.531 -14.961 1 78.44 352 LYS A N 1
ATOM 2864 C CA . LYS A 1 352 ? -12.031 -51.375 -14.742 1 78.44 352 LYS A CA 1
ATOM 2865 C C . LYS A 1 352 ? -12.883 -50.812 -13.609 1 78.44 352 LYS A C 1
ATOM 2867 O O . LYS A 1 352 ? -14.117 -50.844 -13.688 1 78.44 352 LYS A O 1
ATOM 2872 N N . LEU A 1 353 ? -12.219 -50.438 -12.602 1 81.75 353 LEU A N 1
ATOM 2873 C CA . LEU A 1 353 ? -12.906 -49.875 -11.453 1 81.75 353 LEU A CA 1
ATOM 2874 C C . LEU A 1 353 ? -13.656 -48.594 -11.852 1 81.75 353 LEU A C 1
ATOM 2876 O O . LEU A 1 353 ? -14.789 -48.375 -11.414 1 81.75 353 LEU A O 1
ATOM 2880 N N . SER A 1 354 ? -13.133 -47.75 -12.633 1 78.81 354 SER A N 1
ATOM 2881 C CA . SER A 1 354 ? -13.703 -46.469 -13.031 1 78.81 354 SER A CA 1
ATOM 2882 C C . SER A 1 354 ? -14.898 -46.656 -13.953 1 78.81 354 SER A C 1
ATOM 2884 O O . SER A 1 354 ? -15.805 -45.812 -13.984 1 78.81 354 SER A O 1
ATOM 2886 N N . GLU A 1 355 ? -14.914 -47.719 -14.648 1 74.94 355 GLU A N 1
ATOM 2887 C CA . GLU A 1 355 ? -16.016 -47.969 -15.562 1 74.94 355 GLU A CA 1
ATOM 2888 C C . GLU A 1 355 ? -17.266 -48.438 -14.812 1 74.94 355 GLU A C 1
ATOM 2890 O O . GLU A 1 355 ? -18.391 -48.25 -15.281 1 74.94 355 GLU A O 1
ATOM 2895 N N . LYS A 1 356 ? -17.031 -48.938 -13.609 1 78.44 356 LYS A N 1
ATOM 2896 C CA . LYS A 1 356 ? -18.125 -49.562 -12.883 1 78.44 356 LYS A CA 1
ATOM 2897 C C . LYS A 1 356 ? -18.703 -48.625 -11.82 1 78.44 356 LYS A C 1
ATOM 2899 O O . LYS A 1 356 ? -19.656 -48.969 -11.133 1 78.44 356 LYS A O 1
ATOM 2904 N N . ARG A 1 357 ? -18.156 -47.5 -11.727 1 84.25 357 ARG A N 1
ATOM 2905 C CA . ARG A 1 357 ? -18.562 -46.594 -10.664 1 84.25 357 ARG A CA 1
ATOM 2906 C C . ARG A 1 357 ? -18.922 -45.219 -11.219 1 84.25 357 ARG A C 1
ATOM 2908 O O . ARG A 1 357 ? -18.594 -44.906 -12.367 1 84.25 357 ARG A O 1
ATOM 2915 N N . THR A 1 358 ? -19.609 -44.469 -10.383 1 82.94 358 THR A N 1
ATOM 2916 C CA . THR A 1 358 ? -19.938 -43.094 -10.781 1 82.94 358 THR A CA 1
ATOM 2917 C C . THR A 1 358 ? -18.703 -42.219 -10.727 1 82.94 358 THR A C 1
ATOM 2919 O O . THR A 1 358 ? -17.766 -42.469 -9.969 1 82.94 358 THR A O 1
ATOM 2922 N N . PRO A 1 359 ? -18.719 -41.156 -11.523 1 80.81 359 PRO A N 1
A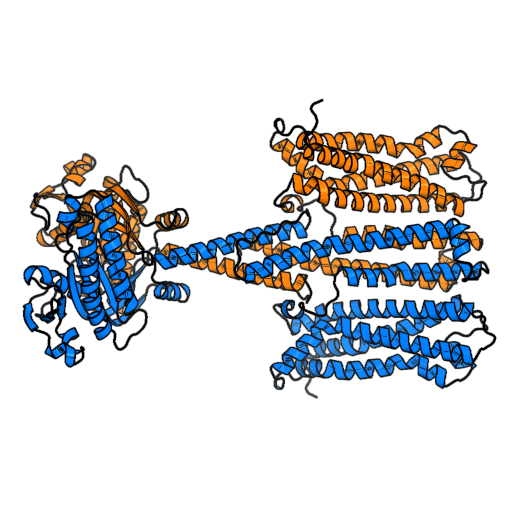TOM 2923 C CA . PRO A 1 359 ? -17.578 -40.25 -11.508 1 80.81 359 PRO A CA 1
ATOM 2924 C C . PRO A 1 359 ? -17.281 -39.719 -10.109 1 80.81 359 PRO A C 1
ATOM 2926 O O . PRO A 1 359 ? -16.125 -39.531 -9.742 1 80.81 359 PRO A O 1
ATOM 2929 N N . GLU A 1 360 ? -18.297 -39.406 -9.383 1 82.81 360 GLU A N 1
ATOM 2930 C CA . GLU A 1 360 ? -18.125 -38.906 -8.031 1 82.81 360 GLU A CA 1
ATOM 2931 C C . GLU A 1 360 ? -17.406 -39.906 -7.137 1 82.81 360 GLU A C 1
ATOM 2933 O O . GLU A 1 360 ? -16.531 -39.531 -6.352 1 82.81 360 GLU A O 1
ATOM 2938 N N . GLU A 1 361 ? -17.844 -41.125 -7.324 1 86.69 361 GLU A N 1
ATOM 2939 C CA . GLU A 1 361 ? -17.219 -42.188 -6.531 1 86.69 361 GLU A CA 1
ATOM 2940 C C . GLU A 1 361 ? -15.758 -42.375 -6.938 1 86.69 361 GLU A C 1
ATOM 2942 O O . GLU A 1 361 ? -14.898 -42.594 -6.086 1 86.69 361 GLU A O 1
ATOM 2947 N N . VAL A 1 362 ? -15.5 -42.344 -8.219 1 87.31 362 VAL A N 1
ATOM 2948 C CA . VAL A 1 362 ? -14.141 -42.5 -8.734 1 87.31 362 VAL A CA 1
ATOM 2949 C C . VAL A 1 362 ? -13.25 -41.406 -8.18 1 87.31 362 VAL A C 1
ATOM 2951 O O . VAL A 1 362 ? -12.125 -41.656 -7.742 1 87.31 362 VAL A O 1
ATOM 2954 N N . LEU A 1 363 ? -13.789 -40.188 -8.164 1 87.81 363 LEU A N 1
ATOM 2955 C CA . LEU A 1 363 ? -13.016 -39.062 -7.668 1 87.81 363 LEU A CA 1
ATOM 2956 C C . LEU A 1 363 ? -12.75 -39.188 -6.172 1 87.81 363 LEU A C 1
ATOM 2958 O O . LEU A 1 363 ? -11.672 -38.844 -5.695 1 87.81 363 LEU A O 1
ATOM 2962 N N . TYR A 1 364 ? -13.742 -39.625 -5.48 1 90.31 364 TYR A N 1
ATOM 2963 C CA . TYR A 1 364 ? -13.602 -39.812 -4.043 1 90.31 364 TYR A CA 1
ATOM 2964 C C . TYR A 1 364 ? -12.484 -40.812 -3.742 1 90.31 364 TYR A C 1
ATOM 2966 O O . TYR A 1 364 ? -11.617 -40.562 -2.91 1 90.31 364 TYR A O 1
ATOM 2974 N N . ILE A 1 365 ? -12.516 -41.938 -4.449 1 92.12 365 ILE A N 1
ATOM 2975 C CA . ILE A 1 365 ? -11.547 -43 -4.25 1 92.12 365 ILE A CA 1
ATOM 2976 C C . ILE A 1 365 ? -10.148 -42.5 -4.605 1 92.12 365 ILE A C 1
ATOM 2978 O O . ILE A 1 365 ? -9.203 -42.688 -3.838 1 92.12 365 ILE A O 1
ATOM 2982 N N . LEU A 1 366 ? -10.062 -41.844 -5.703 1 92.25 366 LEU A N 1
ATOM 2983 C CA . LEU A 1 366 ? -8.766 -41.375 -6.199 1 92.25 366 LEU A CA 1
ATOM 2984 C C . LEU A 1 366 ? -8.172 -40.344 -5.27 1 92.25 366 LEU A C 1
ATOM 2986 O O . LEU A 1 366 ? -6.973 -40.375 -4.98 1 92.25 366 LEU A O 1
ATOM 2990 N N . ASN A 1 367 ? -8.969 -39.406 -4.824 1 92.31 367 ASN A N 1
ATOM 2991 C CA . ASN A 1 367 ? -8.469 -38.344 -3.975 1 92.31 367 ASN A CA 1
ATOM 2992 C C . ASN A 1 367 ? -8.023 -38.875 -2.611 1 92.31 367 ASN A C 1
ATOM 2994 O O . ASN A 1 367 ? -7.027 -38.406 -2.055 1 92.31 367 ASN A O 1
ATOM 2998 N N . ARG A 1 368 ? -8.766 -39.812 -2.088 1 94.5 368 ARG A N 1
ATOM 2999 C CA . ARG A 1 368 ? -8.375 -40.438 -0.828 1 94.5 368 ARG A CA 1
ATOM 3000 C C . ARG A 1 368 ? -7.07 -41.219 -0.984 1 94.5 368 ARG A C 1
ATOM 3002 O O . ARG A 1 368 ? -6.203 -41.156 -0.107 1 94.5 368 ARG A O 1
ATOM 3009 N N . TYR A 1 369 ? -7.043 -41.875 -2.107 1 95.62 369 TYR A N 1
ATOM 3010 C CA . TYR A 1 369 ? -5.824 -42.625 -2.424 1 95.62 369 TYR A CA 1
ATOM 3011 C C . TYR A 1 369 ? -4.629 -41.688 -2.533 1 95.62 369 TYR A C 1
ATOM 3013 O O . TYR A 1 369 ? -3.605 -41.875 -1.878 1 95.62 369 TYR A O 1
ATOM 3021 N N . PHE A 1 370 ? -4.75 -40.656 -3.342 1 95.38 370 PHE A N 1
ATOM 3022 C CA . PHE A 1 370 ? -3.656 -39.719 -3.562 1 95.38 370 PHE A CA 1
ATOM 3023 C C . PHE A 1 370 ? -3.264 -39 -2.262 1 95.38 370 PHE A C 1
ATOM 3025 O O . PHE A 1 370 ? -2.088 -38.719 -2.039 1 95.38 370 PHE A O 1
ATOM 3032 N N . GLN A 1 371 ? -4.227 -38.75 -1.385 1 95.12 371 GLN A N 1
ATOM 3033 C CA . GLN A 1 371 ? -3.932 -38.094 -0.104 1 95.12 371 GLN A CA 1
ATOM 3034 C C . GLN A 1 371 ? -2.99 -38.969 0.733 1 95.12 371 GLN A C 1
ATOM 3036 O O . GLN A 1 371 ? -1.976 -38.469 1.235 1 95.12 371 GLN A O 1
ATOM 3041 N N . GLU A 1 372 ? -3.367 -40.219 0.759 1 97 372 GLU A N 1
ATOM 3042 C CA . GLU A 1 372 ? -2.58 -41.125 1.586 1 97 372 GLU A CA 1
ATOM 3043 C C . GLU A 1 372 ? -1.195 -41.375 0.989 1 97 372 GLU A C 1
ATOM 3045 O O . GLU A 1 372 ? -0.204 -41.438 1.718 1 97 372 GLU A O 1
ATOM 3050 N N . MET A 1 373 ? -1.15 -41.531 -0.319 1 97.44 373 MET A N 1
ATOM 3051 C CA . MET A 1 373 ? 0.134 -41.781 -0.974 1 97.44 373 MET A CA 1
ATOM 3052 C C . MET A 1 373 ? 1.015 -40.531 -0.902 1 97.44 373 MET A C 1
ATOM 3054 O O . MET A 1 373 ? 2.225 -40.625 -0.695 1 97.44 373 MET A O 1
ATOM 3058 N N . SER A 1 374 ? 0.389 -39.375 -1.131 1 95.06 374 SER A N 1
ATOM 3059 C CA . SER A 1 374 ? 1.14 -38.125 -1.061 1 95.06 374 SER A CA 1
ATOM 3060 C C . SER A 1 374 ? 1.741 -37.938 0.325 1 95.06 374 SER A C 1
ATOM 3062 O O . SER A 1 374 ? 2.875 -37.469 0.452 1 95.06 374 SER A O 1
ATOM 3064 N N . ASN A 1 375 ? 1.021 -38.25 1.376 1 95.56 375 ASN A N 1
ATOM 3065 C CA . ASN A 1 375 ? 1.523 -38.156 2.742 1 95.56 375 ASN A CA 1
ATOM 3066 C C . ASN A 1 375 ? 2.789 -39 2.939 1 95.56 375 ASN A C 1
ATOM 3068 O O . ASN A 1 375 ? 3.75 -38.531 3.557 1 95.56 375 ASN A O 1
ATOM 3072 N N . ALA A 1 376 ? 2.711 -40.156 2.383 1 97.19 376 ALA A N 1
ATOM 3073 C CA . ALA A 1 376 ? 3.854 -41.062 2.512 1 97.19 376 ALA A CA 1
ATOM 3074 C C . ALA A 1 376 ? 5.078 -40.5 1.797 1 97.19 376 ALA A C 1
ATOM 3076 O O . ALA A 1 376 ? 6.199 -40.594 2.299 1 97.19 376 ALA A O 1
ATOM 3077 N N . ILE A 1 377 ? 4.898 -39.906 0.636 1 96.31 377 ILE A N 1
ATOM 3078 C CA . ILE A 1 377 ? 5.988 -39.375 -0.168 1 96.31 377 ILE A CA 1
ATOM 3079 C C . ILE A 1 377 ? 6.578 -38.156 0.518 1 96.31 377 ILE A C 1
ATOM 3081 O O . ILE A 1 377 ? 7.801 -38.031 0.636 1 96.31 377 ILE A O 1
ATOM 3085 N N . GLU A 1 378 ? 5.758 -37.344 1.09 1 91.88 378 GLU A N 1
ATOM 3086 C CA . GLU A 1 378 ? 6.188 -36.062 1.674 1 91.88 378 GLU A CA 1
ATOM 3087 C C . GLU A 1 378 ? 6.914 -36.281 2.996 1 91.88 378 GLU A C 1
ATOM 3089 O O . GLU A 1 378 ? 7.879 -35.562 3.305 1 91.88 378 GLU A O 1
ATOM 3094 N N . ILE A 1 379 ? 6.453 -37.219 3.752 1 94 379 ILE A N 1
ATOM 3095 C CA . ILE A 1 379 ? 7.047 -37.5 5.062 1 94 379 ILE A CA 1
ATOM 3096 C C . ILE A 1 379 ? 8.5 -37.906 4.895 1 94 379 ILE A C 1
ATOM 3098 O O . ILE A 1 379 ? 9.352 -37.594 5.727 1 94 379 ILE A O 1
ATOM 3102 N N . HIS A 1 380 ? 8.82 -38.562 3.736 1 95.25 380 HIS A N 1
ATOM 3103 C CA . HIS A 1 380 ? 10.18 -39.031 3.516 1 95.25 380 HIS A CA 1
ATOM 3104 C C . HIS A 1 380 ? 10.953 -38.094 2.598 1 95.25 380 HIS A C 1
ATOM 3106 O O . HIS A 1 380 ? 12.016 -38.469 2.084 1 95.25 380 HIS A O 1
ATOM 3112 N N . GLY A 1 381 ? 10.359 -36.969 2.295 1 91.69 381 GLY A N 1
ATOM 3113 C CA . GLY A 1 381 ? 11.07 -35.906 1.613 1 91.69 381 GLY A CA 1
ATOM 3114 C C . GLY A 1 381 ? 10.984 -36 0.102 1 91.69 381 GLY A C 1
ATOM 3115 O O . GLY A 1 381 ? 11.734 -35.312 -0.611 1 91.69 381 GLY A O 1
ATOM 3116 N N . GLY A 1 382 ? 10.195 -36.938 -0.371 1 92.75 382 GLY A N 1
ATOM 3117 C CA . GLY A 1 382 ? 10.023 -37.031 -1.812 1 92.75 382 GLY A CA 1
ATOM 3118 C C . GLY A 1 382 ? 9.227 -35.875 -2.396 1 92.75 382 GLY A C 1
ATOM 3119 O O . GLY A 1 382 ? 8.492 -35.188 -1.678 1 92.75 382 GLY A O 1
ATOM 3120 N N . PHE A 1 383 ? 9.547 -35.719 -3.688 1 88.94 383 PHE A N 1
ATOM 3121 C CA . PHE A 1 383 ? 8.859 -34.688 -4.469 1 88.94 383 PHE A CA 1
ATOM 3122 C C . PHE A 1 383 ? 7.887 -35.344 -5.453 1 88.94 383 PHE A C 1
ATOM 3124 O O . PHE A 1 383 ? 8.281 -36.156 -6.277 1 88.94 383 PHE A O 1
ATOM 3131 N N . ILE A 1 384 ? 6.57 -34.969 -5.254 1 91.81 384 ILE A N 1
ATOM 3132 C CA . ILE A 1 384 ? 5.617 -35.469 -6.246 1 91.81 384 ILE A CA 1
ATOM 3133 C C . ILE A 1 384 ? 5.715 -34.625 -7.516 1 91.81 384 ILE A C 1
ATOM 3135 O O . ILE A 1 384 ? 5.262 -33.469 -7.539 1 91.81 384 ILE A O 1
ATOM 3139 N N . ASN A 1 385 ? 6.27 -35.094 -8.516 1 91.75 385 ASN A N 1
ATOM 3140 C CA . ASN A 1 385 ? 6.402 -34.375 -9.773 1 91.75 385 ASN A CA 1
ATOM 3141 C C . ASN A 1 385 ? 5.051 -34.156 -10.453 1 91.75 385 ASN A C 1
ATOM 3143 O O . ASN A 1 385 ? 4.68 -33.031 -10.781 1 91.75 385 ASN A O 1
ATOM 3147 N N . LYS A 1 386 ? 4.289 -35.281 -10.656 1 90.81 386 LYS A N 1
ATOM 3148 C CA . LYS A 1 386 ? 2.965 -35.156 -11.258 1 90.81 386 LYS A CA 1
ATOM 3149 C C . LYS A 1 386 ? 2.143 -36.438 -11.047 1 90.81 386 LYS A C 1
ATOM 3151 O O . LYS A 1 386 ? 2.688 -37.469 -10.719 1 90.81 386 LYS A O 1
ATOM 3156 N N . PHE A 1 387 ? 0.863 -36.25 -11.195 1 90.81 387 PHE A N 1
ATOM 3157 C CA . PHE A 1 387 ? -0.094 -37.344 -11.281 1 90.81 387 PHE A CA 1
ATOM 3158 C C . PHE A 1 387 ? -0.44 -37.656 -12.742 1 90.81 387 PHE A C 1
ATOM 3160 O O . PHE A 1 387 ? -0.725 -36.75 -13.516 1 90.81 387 PHE A O 1
ATOM 3167 N N . ILE A 1 388 ? -0.297 -38.781 -13.102 1 89 388 ILE A N 1
ATOM 3168 C CA . ILE A 1 388 ? -0.638 -39.219 -14.453 1 89 388 ILE A CA 1
ATOM 3169 C C . ILE A 1 388 ? -1.806 -40.219 -14.406 1 89 388 ILE A C 1
ATOM 3171 O O . ILE A 1 388 ? -1.602 -41.438 -14.391 1 89 388 ILE A O 1
ATOM 3175 N N . GLY A 1 389 ? -2.979 -39.688 -14.469 1 86.38 389 GLY A N 1
ATOM 3176 C CA . GLY A 1 389 ? -4.129 -40.531 -14.148 1 86.38 389 GLY A CA 1
ATOM 3177 C C . GLY A 1 389 ? -4.145 -41 -12.711 1 86.38 389 GLY A C 1
ATOM 3178 O O . GLY A 1 389 ? -4.242 -40.188 -11.781 1 86.38 389 GLY A O 1
ATOM 3179 N N . ASP A 1 390 ? -4.008 -42.312 -12.594 1 90.06 390 ASP A N 1
ATOM 3180 C CA . ASP A 1 390 ? -3.977 -42.906 -11.258 1 90.06 390 ASP A CA 1
ATOM 3181 C C . ASP A 1 390 ? -2.543 -43.188 -10.82 1 90.06 390 ASP A C 1
ATOM 3183 O O . ASP A 1 390 ? -2.312 -43.656 -9.703 1 90.06 390 ASP A O 1
ATOM 3187 N N . ALA A 1 391 ? -1.599 -42.844 -11.719 1 93.75 391 ALA A N 1
ATOM 3188 C CA . ALA A 1 391 ? -0.193 -43.094 -11.398 1 93.75 391 ALA A CA 1
ATOM 3189 C C . ALA A 1 391 ? 0.424 -41.875 -10.703 1 93.75 391 ALA A C 1
ATOM 3191 O O . ALA A 1 391 ? -0.061 -40.75 -10.852 1 93.75 391 ALA A O 1
ATOM 3192 N N . ILE A 1 392 ? 1.458 -42.125 -9.914 1 95.81 392 ILE A N 1
ATOM 3193 C CA . ILE A 1 392 ? 2.193 -41.062 -9.227 1 95.81 392 ILE A CA 1
ATOM 3194 C C . ILE A 1 392 ? 3.672 -41.156 -9.594 1 95.81 392 ILE A C 1
ATOM 3196 O O . ILE A 1 392 ? 4.277 -42.219 -9.539 1 95.81 392 ILE A O 1
ATOM 3200 N N . LEU A 1 393 ? 4.199 -40.062 -10.055 1 96.62 393 LEU A N 1
ATOM 3201 C CA . LEU A 1 393 ? 5.637 -39.938 -10.258 1 96.62 393 LEU A CA 1
ATOM 3202 C C . LEU A 1 393 ? 6.273 -39.125 -9.141 1 96.62 393 LEU A C 1
ATOM 3204 O O . LEU A 1 393 ? 6.047 -37.906 -9.055 1 96.62 393 LEU A O 1
ATOM 3208 N N . ALA A 1 394 ? 7.039 -39.781 -8.312 1 96.88 394 ALA A N 1
ATOM 3209 C CA . ALA A 1 394 ? 7.754 -39.125 -7.223 1 96.88 394 ALA A CA 1
ATOM 3210 C C . ALA A 1 394 ? 9.266 -39.188 -7.438 1 96.88 394 ALA A C 1
ATOM 3212 O O . ALA A 1 394 ? 9.781 -40.188 -7.961 1 96.88 394 ALA A O 1
ATOM 3213 N N . VAL A 1 395 ? 9.891 -38.188 -7.043 1 96.31 395 VAL A N 1
ATOM 3214 C CA . VAL A 1 395 ? 11.328 -38.062 -7.27 1 96.31 395 VAL A CA 1
ATOM 3215 C C . VAL A 1 395 ? 12.039 -37.781 -5.949 1 96.31 395 VAL A C 1
ATOM 3217 O O . VAL A 1 395 ? 11.555 -37 -5.129 1 96.31 395 VAL A O 1
ATOM 3220 N N . PHE A 1 396 ? 13.102 -38.469 -5.727 1 96.75 396 PHE A N 1
ATOM 3221 C CA . PHE A 1 396 ? 13.945 -38.25 -4.559 1 96.75 396 PHE A CA 1
ATOM 3222 C C . PHE A 1 396 ? 15.352 -37.844 -4.973 1 96.75 396 PHE A C 1
ATOM 3224 O O . PHE A 1 396 ? 16 -38.531 -5.758 1 96.75 396 PHE A O 1
ATOM 3231 N N . GLY A 1 397 ? 15.812 -36.688 -4.48 1 93.56 397 GLY A N 1
ATOM 3232 C CA . GLY A 1 397 ? 17.141 -36.219 -4.801 1 93.56 397 GLY A CA 1
ATOM 3233 C C . GLY A 1 397 ? 17.141 -34.875 -5.531 1 93.56 397 GLY A C 1
ATOM 3234 O O . GLY A 1 397 ? 18.172 -34.219 -5.648 1 93.56 397 GLY A O 1
ATOM 3235 N N . THR A 1 398 ? 16.062 -34.5 -6.062 1 88.62 398 THR A N 1
ATOM 3236 C CA . THR A 1 398 ? 15.828 -33.188 -6.68 1 88.62 398 THR A CA 1
ATOM 3237 C C . THR A 1 398 ? 14.398 -32.719 -6.422 1 88.62 398 THR A C 1
ATOM 3239 O O . THR A 1 398 ? 13.5 -33.531 -6.219 1 88.62 398 THR A O 1
ATOM 3242 N N . PRO A 1 399 ? 14.18 -31.438 -6.359 1 82.94 399 PRO A N 1
ATOM 3243 C CA . PRO A 1 399 ? 15.055 -30.312 -6.703 1 82.94 399 PRO A CA 1
ATOM 3244 C C . PRO A 1 399 ? 16.125 -30.047 -5.641 1 82.94 399 PRO A C 1
ATOM 3246 O O . PRO A 1 399 ? 17.141 -29.406 -5.922 1 82.94 399 PRO A O 1
ATOM 3249 N N . MET A 1 400 ? 15.836 -30.5 -4.43 1 83.38 400 MET A N 1
ATOM 3250 C CA . MET A 1 400 ? 16.844 -30.359 -3.389 1 83.38 400 MET A CA 1
ATOM 3251 C C . MET A 1 400 ? 17.719 -31.625 -3.307 1 83.38 400 MET A C 1
ATOM 3253 O O . MET A 1 400 ? 17.188 -32.719 -3.27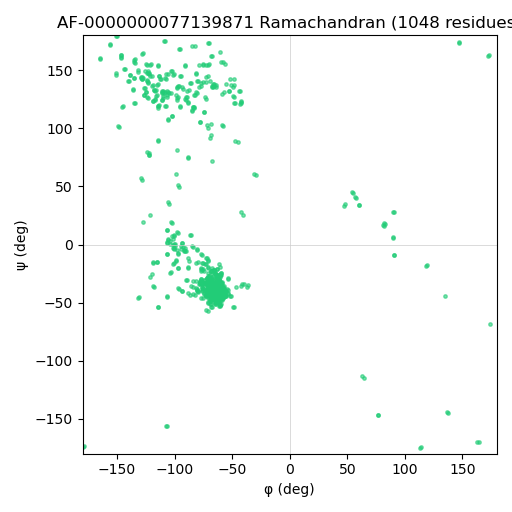1 1 83.38 400 MET A O 1
ATOM 3257 N N . PRO A 1 401 ? 18.938 -31.391 -3.238 1 87.38 401 PRO A N 1
ATOM 3258 C CA . PRO A 1 401 ? 19.828 -32.562 -3.143 1 87.38 401 PRO A CA 1
ATOM 3259 C C . PRO A 1 401 ? 19.609 -33.344 -1.858 1 87.38 401 PRO A C 1
ATOM 3261 O O . PRO A 1 401 ? 19.375 -32.781 -0.795 1 87.38 401 PRO A O 1
ATOM 3264 N N . MET A 1 402 ? 19.594 -34.688 -2.037 1 91.06 402 MET A N 1
ATOM 3265 C CA . MET A 1 402 ? 19.469 -35.625 -0.934 1 91.06 402 MET A CA 1
ATOM 3266 C C . MET A 1 402 ? 20.469 -36.781 -1.082 1 91.06 402 MET A C 1
ATOM 3268 O O . MET A 1 402 ? 20.422 -37.5 -2.064 1 91.06 402 MET A O 1
ATOM 3272 N N . THR A 1 403 ? 21.297 -36.969 -0.149 1 92.69 403 THR A N 1
ATOM 3273 C CA . THR A 1 403 ? 22.328 -38 -0.222 1 92.69 403 THR A CA 1
ATOM 3274 C C . THR A 1 403 ? 21.719 -39.375 -0.023 1 92.69 403 THR A C 1
ATOM 3276 O O . THR A 1 403 ? 22.219 -40.375 -0.568 1 92.69 403 THR A O 1
ATOM 3279 N N . ASP A 1 404 ? 20.641 -39.5 0.749 1 96.19 404 ASP A N 1
ATOM 3280 C CA . ASP A 1 404 ? 20.016 -40.781 1.054 1 96.19 404 ASP A CA 1
ATOM 3281 C C . ASP A 1 404 ? 18.719 -40.938 0.267 1 96.19 404 ASP A C 1
ATOM 3283 O O . ASP A 1 404 ? 17.734 -41.469 0.792 1 96.19 404 ASP A O 1
ATOM 3287 N N . HIS A 1 405 ? 18.719 -40.438 -0.991 1 97 405 HIS A N 1
ATOM 3288 C CA . HIS A 1 405 ? 17.5 -40.438 -1.783 1 97 405 HIS A CA 1
ATOM 3289 C C . HIS A 1 405 ? 17.047 -41.875 -2.072 1 97 405 HIS A C 1
ATOM 3291 O O . HIS A 1 405 ? 15.836 -42.156 -2.148 1 97 405 HIS A O 1
ATOM 3297 N N . VAL A 1 406 ? 17.922 -42.875 -2.129 1 98 406 VAL A N 1
ATOM 3298 C CA . VAL A 1 406 ? 17.562 -44.25 -2.424 1 98 406 VAL A CA 1
ATOM 3299 C C . VAL A 1 406 ? 16.812 -44.844 -1.242 1 98 406 VAL A C 1
ATOM 3301 O O . VAL A 1 406 ? 15.758 -45.469 -1.418 1 98 406 VAL A O 1
ATOM 3304 N N . ASP A 1 407 ? 17.344 -44.688 -0.101 1 97.25 407 ASP A N 1
ATOM 3305 C CA . ASP A 1 407 ? 16.719 -45.188 1.109 1 97.25 407 ASP A CA 1
ATOM 3306 C C . ASP A 1 407 ? 15.359 -44.562 1.344 1 97.25 407 ASP A C 1
ATOM 3308 O O . ASP A 1 407 ? 14.406 -45.25 1.73 1 97.25 407 ASP A O 1
ATOM 3312 N N . ARG A 1 408 ? 15.273 -43.312 1.128 1 97.44 408 ARG A N 1
ATOM 3313 C CA . ARG A 1 408 ? 14.023 -42.594 1.34 1 97.44 408 ARG A CA 1
ATOM 3314 C C . ARG A 1 408 ? 12.945 -43.062 0.377 1 97.44 408 ARG A C 1
ATOM 3316 O O . ARG A 1 408 ? 11.781 -43.219 0.757 1 97.44 408 ARG A O 1
ATOM 3323 N N . ALA A 1 409 ? 13.352 -43.312 -0.862 1 98.38 409 ALA A N 1
ATOM 3324 C CA . ALA A 1 409 ? 12.391 -43.812 -1.835 1 98.38 409 ALA A CA 1
ATOM 3325 C C . ALA A 1 409 ? 11.883 -45.188 -1.418 1 98.38 409 ALA A C 1
ATOM 3327 O O . ALA A 1 409 ? 10.688 -45.5 -1.529 1 98.38 409 ALA A O 1
ATOM 3328 N N . PHE A 1 410 ? 12.797 -45.969 -0.929 1 97.94 410 PHE A N 1
ATOM 3329 C CA . PHE A 1 410 ? 12.438 -47.312 -0.494 1 97.94 410 PHE A CA 1
ATOM 3330 C C . PHE A 1 410 ? 11.5 -47.281 0.703 1 97.94 410 PHE A C 1
ATOM 3332 O O . PHE A 1 410 ? 10.484 -47.969 0.729 1 97.94 410 PHE A O 1
ATOM 3339 N N . GLN A 1 411 ? 11.836 -46.469 1.649 1 97.38 411 GLN A N 1
ATOM 3340 C CA . GLN A 1 411 ? 10.992 -46.312 2.83 1 97.38 411 GLN A CA 1
ATOM 3341 C C . GLN A 1 411 ? 9.617 -45.781 2.455 1 97.38 411 GLN A C 1
ATOM 3343 O O . GLN A 1 411 ? 8.609 -46.125 3.076 1 97.38 411 GLN A O 1
ATOM 3348 N N . THR A 1 412 ? 9.602 -44.906 1.452 1 98.19 412 THR A N 1
ATOM 3349 C CA . THR A 1 412 ? 8.336 -44.375 0.956 1 98.19 412 THR A CA 1
ATOM 3350 C C . THR A 1 412 ? 7.457 -45.5 0.418 1 98.19 412 THR A C 1
ATOM 3352 O O . THR A 1 412 ? 6.258 -45.531 0.704 1 98.19 412 THR A O 1
ATOM 3355 N N . ALA A 1 413 ? 8.031 -46.375 -0.316 1 98.19 413 ALA A N 1
ATOM 3356 C CA . ALA A 1 413 ? 7.285 -47.469 -0.896 1 98.19 413 ALA A CA 1
ATOM 3357 C C . ALA A 1 413 ? 6.648 -48.344 0.192 1 98.19 413 ALA A C 1
ATOM 3359 O O . ALA A 1 413 ? 5.488 -48.75 0.074 1 98.19 413 ALA A O 1
ATOM 3360 N N . LEU A 1 414 ? 7.395 -48.594 1.223 1 97 414 LEU A N 1
ATOM 3361 C CA . LEU A 1 414 ? 6.879 -49.375 2.332 1 97 414 LEU A CA 1
ATOM 3362 C C . LEU A 1 414 ? 5.738 -48.656 3.037 1 97 414 LEU A C 1
ATOM 3364 O O . LEU A 1 414 ? 4.727 -49.25 3.379 1 97 414 LEU A O 1
ATOM 3368 N N . GLN A 1 415 ? 5.977 -47.406 3.227 1 97.69 415 GLN A N 1
ATOM 3369 C CA . GLN A 1 415 ? 4.949 -46.594 3.889 1 97.69 415 GLN A CA 1
ATOM 3370 C C . GLN A 1 415 ? 3.688 -46.5 3.039 1 97.69 415 GLN A C 1
ATOM 3372 O O . GLN A 1 415 ? 2.574 -46.531 3.57 1 97.69 415 GLN A O 1
ATOM 3377 N N . MET A 1 416 ? 3.818 -46.375 1.731 1 98 416 MET A N 1
ATOM 3378 C CA . MET A 1 416 ? 2.678 -46.312 0.819 1 98 416 MET A CA 1
ATOM 3379 C C . MET A 1 416 ? 1.854 -47.594 0.922 1 98 416 MET A C 1
ATOM 3381 O O . MET A 1 416 ? 0.624 -47.562 0.908 1 98 416 MET A O 1
ATOM 3385 N N . GLN A 1 417 ? 2.496 -48.719 1.057 1 96.81 417 GLN A N 1
ATOM 3386 C CA . GLN A 1 417 ? 1.803 -50 1.188 1 96.81 417 GLN A CA 1
ATOM 3387 C C . GLN A 1 417 ? 1.029 -50.062 2.502 1 96.81 417 GLN A C 1
ATOM 3389 O O . GLN A 1 417 ? -0.109 -50.531 2.533 1 96.81 417 GLN A O 1
ATOM 3394 N N . LYS A 1 418 ? 1.677 -49.625 3.508 1 96.88 418 LYS A N 1
ATOM 3395 C CA . LYS A 1 418 ? 1.003 -49.562 4.805 1 96.88 418 LYS A CA 1
ATOM 3396 C C . LYS A 1 418 ? -0.23 -48.688 4.758 1 96.88 418 LYS A C 1
ATOM 3398 O O . LYS A 1 418 ? -1.289 -49.031 5.273 1 96.88 418 LYS A O 1
ATOM 3403 N N . ASN A 1 419 ? -0.032 -47.5 4.164 1 97.75 419 ASN A N 1
ATOM 3404 C CA . ASN A 1 419 ? -1.142 -46.562 4.043 1 97.75 419 ASN A CA 1
ATOM 3405 C C . ASN A 1 419 ? -2.285 -47.125 3.217 1 97.75 419 ASN A C 1
ATOM 3407 O O . ASN A 1 419 ? -3.455 -46.875 3.502 1 97.75 419 ASN A O 1
ATOM 3411 N N . LEU A 1 420 ? -1.921 -47.875 2.168 1 97.38 420 LEU A N 1
ATOM 3412 C CA . LEU A 1 420 ? -2.941 -48.469 1.321 1 97.38 420 LEU A CA 1
ATOM 3413 C C . LEU A 1 420 ? -3.742 -49.5 2.098 1 97.38 420 LEU A C 1
ATOM 3415 O O . LEU A 1 420 ? -4.961 -49.625 1.936 1 97.38 420 LEU A O 1
ATOM 3419 N N . ASP A 1 421 ? -3.094 -50.281 2.904 1 96.56 421 ASP A N 1
ATOM 3420 C CA . ASP A 1 421 ? -3.764 -51.281 3.725 1 96.56 421 ASP A CA 1
ATOM 3421 C C . ASP A 1 421 ? -4.789 -50.656 4.652 1 96.56 421 ASP A C 1
ATOM 3423 O O . ASP A 1 421 ? -5.906 -51.156 4.797 1 96.56 421 ASP A O 1
ATOM 3427 N N . LEU A 1 422 ? -4.363 -49.625 5.238 1 97.25 422 LEU A N 1
ATOM 3428 C CA . LEU A 1 422 ? -5.262 -48.906 6.137 1 97.25 422 LEU A CA 1
ATOM 3429 C C . LEU A 1 422 ? -6.441 -48.312 5.371 1 97.25 422 LEU A C 1
ATOM 3431 O O . LEU A 1 422 ? -7.578 -48.344 5.848 1 97.25 422 LEU A O 1
ATOM 3435 N N . LEU A 1 423 ? -6.156 -47.75 4.223 1 97.38 423 LEU A N 1
ATOM 3436 C CA . LEU A 1 423 ? -7.203 -47.156 3.389 1 97.38 423 LEU A CA 1
ATOM 3437 C C . LEU A 1 423 ? -8.195 -48.25 2.941 1 97.38 423 LEU A C 1
ATOM 3439 O O . LEU A 1 423 ? -9.406 -48 2.922 1 97.38 423 LEU A O 1
ATOM 3443 N N . ASN A 1 424 ? -7.672 -49.406 2.59 1 97.12 424 ASN A N 1
ATOM 3444 C CA . ASN A 1 424 ? -8.516 -50.5 2.152 1 97.12 424 ASN A CA 1
ATOM 3445 C C . ASN A 1 424 ? -9.453 -50.969 3.264 1 97.12 424 ASN A C 1
ATOM 3447 O O . ASN A 1 424 ? -10.602 -51.344 3.002 1 97.12 424 ASN A O 1
ATOM 3451 N N . LYS A 1 425 ? -8.961 -50.938 4.453 1 96.88 425 LYS A N 1
ATOM 3452 C CA . LYS A 1 425 ? -9.82 -51.281 5.59 1 96.88 425 LYS A CA 1
ATOM 3453 C C . LYS A 1 425 ? -10.984 -50.312 5.707 1 96.88 425 LYS A C 1
ATOM 3455 O O . LYS A 1 425 ? -12.117 -50.688 5.98 1 96.88 425 LYS A O 1
ATOM 3460 N N . GLN A 1 426 ? -10.695 -49.062 5.496 1 96.44 426 GLN A N 1
ATOM 3461 C CA . GLN A 1 426 ? -11.734 -48.031 5.531 1 96.44 426 GLN A CA 1
ATOM 3462 C C . GLN A 1 426 ? -12.703 -48.219 4.363 1 96.44 426 GLN A C 1
ATOM 3464 O O . GLN A 1 426 ? -13.922 -48.094 4.539 1 96.44 426 GLN A O 1
ATOM 3469 N N . PHE A 1 427 ? -12.133 -48.438 3.184 1 95.12 427 PHE A N 1
ATOM 3470 C CA . PHE A 1 427 ? -12.945 -48.594 1.984 1 95.12 427 PHE A CA 1
ATOM 3471 C C . PHE A 1 427 ? -13.891 -49.781 2.121 1 95.12 427 PHE A C 1
ATOM 3473 O O . PHE A 1 427 ? -15.062 -49.688 1.743 1 95.12 427 PHE A O 1
ATOM 3480 N N . LEU A 1 428 ? -13.406 -50.812 2.666 1 94.31 428 LEU A N 1
ATOM 3481 C CA . LEU A 1 428 ? -14.242 -52 2.885 1 94.31 428 LEU A CA 1
ATOM 3482 C C . LEU A 1 428 ? -15.391 -51.656 3.838 1 94.31 428 LEU A C 1
ATOM 3484 O O . LEU A 1 428 ? -16.516 -52.125 3.641 1 94.31 428 LEU A O 1
ATOM 3488 N N . GLY A 1 429 ? -15.062 -50.938 4.812 1 93.94 429 GLY A N 1
ATOM 3489 C CA . GLY A 1 429 ? -16.094 -50.5 5.734 1 93.94 429 GLY A CA 1
ATOM 3490 C C . GLY A 1 429 ? -17.156 -49.625 5.078 1 93.94 429 GLY A C 1
ATOM 3491 O O . GLY A 1 429 ? -18.312 -49.625 5.492 1 93.94 429 GLY A O 1
ATOM 3492 N N . GLU A 1 430 ? -16.766 -48.938 3.996 1 93.81 430 GLU A N 1
ATOM 3493 C CA . GLU A 1 430 ? -17.672 -48.031 3.283 1 93.81 430 GLU A CA 1
ATOM 3494 C C . GLU A 1 430 ? -18.359 -48.75 2.123 1 93.81 430 GLU A C 1
ATOM 3496 O O . GLU A 1 430 ? -19.125 -48.125 1.376 1 93.81 430 GLU A O 1
ATOM 3501 N N . GLY A 1 431 ? -18.062 -50.031 1.955 1 90.25 431 GLY A N 1
ATOM 3502 C CA . GLY A 1 431 ? -18.672 -50.812 0.883 1 90.25 431 GLY A CA 1
ATOM 3503 C C . GLY A 1 431 ? -17.984 -50.625 -0.457 1 90.25 431 GLY A C 1
ATOM 3504 O O . GLY A 1 431 ? -18.578 -50.875 -1.507 1 90.25 431 GLY A O 1
ATOM 3505 N N . LEU A 1 432 ? -16.75 -50.062 -0.398 1 90.25 432 LEU A N 1
ATOM 3506 C CA . LEU A 1 432 ? -15.992 -49.844 -1.623 1 90.25 432 LEU A CA 1
ATOM 3507 C C . LEU A 1 432 ? -15.023 -51 -1.885 1 90.25 432 LEU A C 1
ATOM 3509 O O . LEU A 1 432 ? -14.852 -51.875 -1.032 1 90.25 432 LEU A O 1
ATOM 3513 N N . THR A 1 433 ? -14.477 -51.031 -3.07 1 87.5 433 THR A N 1
ATOM 3514 C CA . THR A 1 433 ? -13.578 -52.094 -3.486 1 87.5 433 THR A CA 1
ATOM 3515 C C . THR A 1 433 ? -12.164 -51.844 -2.955 1 87.5 433 THR A C 1
ATOM 3517 O O . THR A 1 433 ? -11.75 -50.688 -2.783 1 87.5 433 THR A O 1
ATOM 3520 N N . GLU A 1 434 ? -11.539 -52.969 -2.674 1 92.75 434 GLU A N 1
ATOM 3521 C CA . GLU A 1 434 ? -10.141 -52.906 -2.271 1 92.75 434 GLU A CA 1
ATOM 3522 C C . GLU A 1 434 ? -9.25 -52.5 -3.445 1 92.75 434 GLU A C 1
ATOM 3524 O O . GLU A 1 434 ? -9.445 -53 -4.566 1 92.75 434 GLU A O 1
ATOM 3529 N N . LEU A 1 435 ? -8.273 -51.688 -3.148 1 95.19 435 LEU A N 1
ATOM 3530 C CA . LEU A 1 435 ? -7.328 -51.219 -4.164 1 95.19 435 LEU A CA 1
ATOM 3531 C C . LEU A 1 435 ? -6.016 -52 -4.07 1 95.19 435 LEU A C 1
ATOM 3533 O O . LEU A 1 435 ? -5.633 -52.438 -2.986 1 95.19 435 LEU A O 1
ATOM 3537 N N . LYS A 1 436 ? -5.41 -52.219 -5.156 1 95.38 436 LYS A N 1
ATOM 3538 C CA . LYS A 1 436 ? -4.055 -52.781 -5.246 1 95.38 436 LYS A CA 1
ATOM 3539 C C . LYS A 1 436 ? -3.146 -51.844 -6.039 1 95.38 436 LYS A C 1
ATOM 3541 O O . LYS A 1 436 ? -3.598 -51.156 -6.969 1 95.38 436 LYS A O 1
ATOM 3546 N N . MET A 1 437 ? -1.92 -51.844 -5.656 1 96.38 437 MET A N 1
ATOM 3547 C CA . MET A 1 437 ? -0.999 -50.906 -6.309 1 96.38 437 MET A CA 1
ATOM 3548 C C . MET A 1 437 ? 0.347 -51.594 -6.57 1 96.38 437 MET A C 1
ATOM 3550 O O . MET A 1 437 ? 0.748 -52.5 -5.844 1 96.38 437 MET A O 1
ATOM 3554 N N . GLY A 1 438 ? 0.921 -51.219 -7.637 1 96.88 438 GLY A N 1
ATOM 3555 C CA . GLY A 1 438 ? 2.303 -51.562 -7.93 1 96.88 438 GLY A CA 1
ATOM 3556 C C . GLY A 1 438 ? 3.258 -50.406 -7.805 1 96.88 438 GLY A C 1
ATOM 3557 O O . GLY A 1 438 ? 2.906 -49.281 -8.141 1 96.88 438 GLY A O 1
ATOM 3558 N N . ILE A 1 439 ? 4.449 -50.719 -7.297 1 98.25 439 ILE A N 1
ATOM 3559 C CA . ILE A 1 439 ? 5.465 -49.688 -7.16 1 98.25 439 ILE A CA 1
ATOM 3560 C C . ILE A 1 439 ? 6.758 -50.125 -7.836 1 98.25 439 ILE A C 1
ATOM 3562 O O . ILE A 1 439 ? 7.215 -51.25 -7.625 1 98.25 439 ILE A O 1
ATOM 3566 N N . GLY A 1 440 ? 7.273 -49.281 -8.672 1 98.25 440 GLY A N 1
ATOM 3567 C CA . GLY A 1 440 ? 8.578 -49.5 -9.281 1 98.25 440 GLY A CA 1
ATOM 3568 C C . GLY A 1 440 ? 9.578 -48.406 -8.914 1 98.25 440 GLY A C 1
ATOM 3569 O O . GLY A 1 440 ? 9.258 -47.219 -8.953 1 98.25 440 GLY A O 1
ATOM 3570 N N . ILE A 1 441 ? 10.812 -48.844 -8.516 1 98.56 441 ILE A N 1
ATOM 3571 C CA . ILE A 1 441 ? 11.836 -47.875 -8.117 1 98.56 441 ILE A CA 1
ATOM 3572 C C . ILE A 1 441 ? 13.094 -48.094 -8.945 1 98.56 441 ILE A C 1
ATOM 3574 O O . ILE A 1 441 ? 13.539 -49.25 -9.125 1 98.56 441 ILE A O 1
ATOM 3578 N N . HIS A 1 442 ? 13.586 -47.031 -9.469 1 97.88 442 HIS A N 1
ATOM 3579 C CA . HIS A 1 442 ? 14.844 -47.062 -10.203 1 97.88 442 HIS A CA 1
ATOM 3580 C C . HIS A 1 442 ? 15.695 -45.844 -9.883 1 97.88 442 HIS A C 1
ATOM 3582 O O . HIS A 1 442 ? 15.164 -44.75 -9.688 1 97.88 442 HIS A O 1
ATOM 3588 N N . THR A 1 443 ? 17.016 -46.062 -9.766 1 97.81 443 THR A N 1
ATOM 3589 C CA . THR A 1 443 ? 17.969 -45 -9.484 1 97.81 443 THR A CA 1
ATOM 3590 C C . THR A 1 443 ? 18.938 -44.844 -10.648 1 97.81 443 THR A C 1
ATOM 3592 O O . THR A 1 443 ? 19.438 -45.812 -11.195 1 97.81 443 THR A O 1
ATOM 3595 N N . GLY A 1 444 ? 19.109 -43.594 -11.047 1 95.06 444 GLY A N 1
ATOM 3596 C CA . GLY A 1 444 ? 20.062 -43.281 -12.094 1 95.06 444 GLY A CA 1
ATOM 3597 C C . GLY A 1 444 ? 20.156 -41.812 -12.422 1 95.06 444 GLY A C 1
ATOM 3598 O O . GLY A 1 444 ? 19.625 -40.969 -11.688 1 95.06 444 GLY A O 1
ATOM 3599 N N . SER A 1 445 ? 20.922 -41.531 -13.469 1 92.5 445 SER A N 1
ATOM 3600 C CA . SER A 1 445 ? 21.078 -40.156 -13.93 1 92.5 445 SER A CA 1
ATOM 3601 C C . SER A 1 445 ? 19.875 -39.719 -14.75 1 92.5 445 SER A C 1
ATOM 3603 O O . SER A 1 445 ? 19.328 -40.5 -15.539 1 92.5 445 SER A O 1
ATOM 3605 N N . LEU A 1 446 ? 19.422 -38.5 -14.461 1 91.62 446 LEU A N 1
ATOM 3606 C CA . LEU A 1 446 ? 18.312 -37.969 -15.227 1 91.62 446 LEU A CA 1
ATOM 3607 C C . LEU A 1 446 ? 18.422 -36.469 -15.391 1 91.62 446 LEU A C 1
ATOM 3609 O O . LEU A 1 446 ? 19.203 -35.812 -14.68 1 91.62 446 LEU A O 1
ATOM 3613 N N . LEU A 1 447 ? 17.734 -35.969 -16.328 1 90.12 447 LEU A N 1
ATOM 3614 C CA . LEU A 1 447 ? 17.672 -34.531 -16.578 1 90.12 447 LEU A CA 1
ATOM 3615 C C . LEU A 1 447 ? 16.516 -33.906 -15.805 1 90.12 447 LEU A C 1
ATOM 3617 O O . LEU A 1 447 ? 15.391 -34.406 -15.836 1 90.12 447 LEU A O 1
ATOM 3621 N N . VAL A 1 448 ? 16.844 -32.875 -14.984 1 89.81 448 VAL A N 1
ATOM 3622 C CA . VAL A 1 448 ? 15.812 -32.156 -14.227 1 89.81 448 VAL A CA 1
ATOM 3623 C C . VAL A 1 448 ? 15.859 -30.672 -14.562 1 89.81 448 VAL A C 1
ATOM 3625 O O . VAL A 1 448 ? 16.938 -30.094 -14.727 1 89.81 448 VAL A O 1
ATOM 3628 N N . GLY A 1 449 ? 14.719 -30.047 -14.711 1 85.81 449 GLY A N 1
ATOM 3629 C CA . GLY A 1 449 ? 14.648 -28.625 -14.969 1 85.81 449 GLY A CA 1
ATOM 3630 C C . GLY A 1 449 ? 13.289 -28.172 -15.484 1 85.81 449 GLY A C 1
ATOM 3631 O O . GLY A 1 449 ? 12.305 -28.906 -15.375 1 85.81 449 GLY A O 1
ATOM 3632 N N . ASN A 1 450 ? 13.258 -26.953 -15.922 1 85.56 450 ASN A N 1
ATOM 3633 C CA . ASN A 1 450 ? 12.055 -26.391 -16.547 1 85.56 450 ASN A CA 1
ATOM 3634 C C . ASN A 1 450 ? 11.984 -26.734 -18.031 1 85.56 450 ASN A C 1
ATOM 3636 O O . ASN A 1 450 ? 12.859 -26.344 -18.797 1 85.56 450 ASN A O 1
ATOM 3640 N N . ILE A 1 451 ? 10.992 -27.469 -18.312 1 87.94 451 ILE A N 1
ATOM 3641 C CA . ILE A 1 451 ? 10.852 -27.953 -19.688 1 87.94 451 ILE A CA 1
ATOM 3642 C C . ILE A 1 451 ? 9.523 -27.484 -20.266 1 87.94 451 ILE A C 1
ATOM 3644 O O . ILE A 1 451 ? 8.547 -27.297 -19.547 1 87.94 451 ILE A O 1
ATOM 3648 N N . GLY A 1 452 ? 9.539 -27.203 -21.5 1 89.06 452 GLY A N 1
ATOM 3649 C CA . GLY A 1 452 ? 8.32 -26.797 -22.172 1 89.06 452 GLY A CA 1
ATOM 3650 C C . GLY A 1 452 ? 8.523 -25.625 -23.109 1 89.06 452 GLY A C 1
ATOM 3651 O O . GLY A 1 452 ? 9.516 -25.594 -23.859 1 89.06 452 GLY A O 1
ATOM 3652 N N . SER A 1 453 ? 7.578 -24.797 -23.172 1 86.19 453 SER A N 1
ATOM 3653 C CA . SER A 1 453 ? 7.625 -23.594 -24 1 86.19 453 SER A CA 1
ATOM 3654 C C . SER A 1 453 ? 7.754 -22.344 -23.141 1 86.19 453 SER A C 1
ATOM 3656 O O . SER A 1 453 ? 7.715 -22.406 -21.922 1 86.19 453 SER A O 1
ATOM 3658 N N . ALA A 1 454 ? 7.898 -21.25 -23.891 1 78.56 454 ALA A N 1
ATOM 3659 C CA . ALA A 1 454 ? 8.039 -19.953 -23.219 1 78.56 454 ALA A CA 1
ATOM 3660 C C . ALA A 1 454 ? 6.785 -19.625 -22.422 1 78.56 454 ALA A C 1
ATOM 3662 O O . ALA A 1 454 ? 6.863 -19 -21.359 1 78.56 454 ALA A O 1
ATOM 3663 N N . ASN A 1 455 ? 5.68 -20.172 -22.891 1 79.31 455 ASN A N 1
ATOM 3664 C CA . ASN A 1 455 ? 4.414 -19.781 -22.266 1 79.31 455 ASN A CA 1
ATOM 3665 C C . ASN A 1 455 ? 3.865 -20.906 -21.391 1 79.31 455 ASN A C 1
ATOM 3667 O O . ASN A 1 455 ? 2.885 -20.703 -20.656 1 79.31 455 ASN A O 1
ATOM 3671 N N . ARG A 1 456 ? 4.527 -22.062 -21.5 1 85.31 456 ARG A N 1
ATOM 3672 C CA . ARG A 1 456 ? 4.102 -23.219 -20.719 1 85.31 456 ARG A CA 1
ATOM 3673 C C . ARG A 1 456 ? 5.289 -24.109 -20.359 1 85.31 456 ARG A C 1
ATOM 3675 O O . ARG A 1 456 ? 5.762 -24.875 -21.203 1 85.31 456 ARG A O 1
ATOM 3682 N N . MET A 1 457 ? 5.648 -23.891 -19.125 1 84.12 457 MET A N 1
ATOM 3683 C CA . MET A 1 457 ? 6.785 -24.703 -18.703 1 84.12 457 MET A CA 1
ATOM 3684 C C . MET A 1 457 ? 6.445 -25.516 -17.438 1 84.12 457 MET A C 1
ATOM 3686 O O . MET A 1 457 ? 5.504 -25.172 -16.719 1 84.12 457 MET A O 1
ATOM 3690 N N . GLU A 1 458 ? 7.109 -26.562 -17.266 1 85.94 458 GLU A N 1
ATOM 3691 C CA . GLU A 1 458 ? 6.953 -27.422 -16.094 1 85.94 458 GLU A CA 1
ATOM 3692 C C . GLU A 1 458 ? 8.305 -27.859 -15.555 1 85.94 458 GLU A C 1
ATOM 3694 O O . GLU A 1 458 ? 9.219 -28.188 -16.328 1 85.94 458 GLU A O 1
ATOM 3699 N N . PHE A 1 459 ? 8.414 -27.719 -14.273 1 85.62 459 PHE A N 1
ATOM 3700 C CA . PHE A 1 459 ? 9.57 -28.344 -13.641 1 85.62 459 PHE A CA 1
ATOM 3701 C C . PHE A 1 459 ? 9.391 -29.859 -13.562 1 85.62 459 PHE A C 1
ATOM 3703 O O . PHE A 1 459 ? 8.477 -30.344 -12.891 1 85.62 459 PHE A O 1
ATOM 3710 N N . THR A 1 460 ? 10.211 -30.531 -14.266 1 89.88 460 THR A N 1
ATOM 3711 C CA . THR A 1 460 ? 9.984 -31.969 -14.359 1 89.88 460 THR A CA 1
ATOM 3712 C C . THR A 1 460 ? 11.305 -32.719 -14.578 1 89.88 460 THR A C 1
ATOM 3714 O O . THR A 1 460 ? 12.375 -32.094 -14.547 1 89.88 460 THR A O 1
ATOM 3717 N N . VAL A 1 461 ? 11.195 -34 -14.656 1 91.12 461 VAL A N 1
ATOM 3718 C CA . VAL A 1 461 ? 12.336 -34.906 -14.883 1 91.12 461 VAL A CA 1
ATOM 3719 C C . VAL A 1 461 ? 12.133 -35.688 -16.172 1 91.12 461 VAL A C 1
ATOM 3721 O O . VAL A 1 461 ? 11.016 -36.062 -16.5 1 91.12 461 VAL A O 1
ATOM 3724 N N . ILE A 1 462 ? 13.258 -35.719 -16.859 1 88.38 462 ILE A N 1
ATOM 3725 C CA . ILE A 1 462 ? 13.219 -36.469 -18.125 1 88.38 462 ILE A CA 1
ATOM 3726 C C . ILE A 1 462 ? 14.453 -37.344 -18.234 1 88.38 462 ILE A C 1
ATOM 3728 O O . ILE A 1 462 ? 15.531 -37 -17.734 1 88.38 462 ILE A O 1
ATOM 3732 N N . GLY A 1 463 ? 14.234 -38.562 -18.828 1 86.31 463 GLY A N 1
ATOM 3733 C CA . GLY A 1 463 ? 15.352 -39.438 -19.078 1 86.31 463 GLY A CA 1
ATOM 3734 C C . GLY A 1 463 ? 14.977 -40.906 -18.969 1 86.31 463 GLY A C 1
ATOM 3735 O O . GLY A 1 463 ? 13.859 -41.25 -18.578 1 86.31 463 GLY A O 1
ATOM 3736 N N . ASP A 1 464 ? 15.875 -41.781 -19.312 1 86.38 464 ASP A N 1
ATOM 3737 C CA . ASP A 1 464 ? 15.68 -43.219 -19.297 1 86.38 464 ASP A CA 1
ATOM 3738 C C . ASP A 1 464 ? 15.391 -43.719 -17.891 1 86.38 464 ASP A C 1
ATOM 3740 O O . ASP A 1 464 ? 14.641 -44.688 -17.703 1 86.38 464 ASP A O 1
ATOM 3744 N N . THR A 1 465 ? 15.977 -43.031 -17 1 91.62 465 THR A N 1
ATOM 3745 C CA . THR A 1 465 ? 15.781 -43.406 -15.602 1 91.62 465 THR A CA 1
ATOM 3746 C C . THR A 1 465 ? 14.297 -43.375 -15.242 1 91.62 465 THR A C 1
ATOM 3748 O O . THR A 1 465 ? 13.797 -44.281 -14.578 1 91.62 465 THR A O 1
ATOM 3751 N N . VAL A 1 466 ? 13.625 -42.375 -15.695 1 93.19 466 VAL A N 1
ATOM 3752 C CA . VAL A 1 466 ? 12.203 -42.188 -15.414 1 93.19 466 VAL A CA 1
ATOM 3753 C C . VAL A 1 466 ? 11.406 -43.312 -16.109 1 93.19 466 VAL A C 1
ATOM 3755 O O . VAL A 1 466 ? 10.539 -43.938 -15.492 1 93.19 466 VAL A O 1
ATOM 3758 N N . ASN A 1 467 ? 11.703 -43.562 -17.344 1 89.19 467 ASN A N 1
ATOM 3759 C CA . ASN A 1 467 ? 11.008 -44.594 -18.109 1 89.19 467 ASN A CA 1
ATOM 3760 C C . ASN A 1 467 ? 11.219 -46 -17.5 1 89.19 467 ASN A C 1
ATOM 3762 O O . ASN A 1 467 ? 10.297 -46.812 -17.484 1 89.19 467 ASN A O 1
ATOM 3766 N N . THR A 1 468 ? 12.406 -46.188 -17.062 1 93.25 468 THR A N 1
ATOM 3767 C CA . THR A 1 468 ? 12.727 -47.469 -16.469 1 93.25 468 THR A CA 1
ATOM 3768 C C . THR A 1 468 ? 11.883 -47.719 -15.219 1 93.25 468 THR A C 1
ATOM 3770 O O . THR A 1 468 ? 11.336 -48.812 -15.039 1 93.25 468 THR A O 1
ATOM 3773 N N . ALA A 1 469 ? 11.789 -46.75 -14.43 1 95.88 469 ALA A N 1
ATOM 3774 C CA . ALA A 1 469 ? 10.977 -46.875 -13.219 1 95.88 469 ALA A CA 1
ATOM 3775 C C . ALA A 1 469 ? 9.523 -47.219 -13.57 1 95.88 469 ALA A C 1
ATOM 3777 O O . ALA A 1 469 ? 8.891 -48.031 -12.922 1 95.88 469 ALA A O 1
ATOM 3778 N N . SER A 1 470 ? 9.023 -46.5 -14.531 1 93.94 470 SER A N 1
ATOM 3779 C CA . SER A 1 470 ? 7.648 -46.719 -14.977 1 93.94 470 SER A CA 1
ATOM 3780 C C . SER A 1 470 ? 7.457 -48.156 -15.492 1 93.94 470 SER A C 1
ATOM 3782 O O . SER A 1 470 ? 6.461 -48.781 -15.172 1 93.94 470 SER A O 1
ATOM 3784 N N . ARG A 1 471 ? 8.414 -48.625 -16.266 1 92.81 471 ARG A N 1
ATOM 3785 C CA . ARG A 1 471 ? 8.328 -49.969 -16.828 1 92.81 471 ARG A CA 1
ATOM 3786 C C . ARG A 1 471 ? 8.445 -51.031 -15.734 1 92.81 471 ARG A C 1
ATOM 3788 O O . ARG A 1 471 ? 7.812 -52.094 -15.82 1 92.81 471 ARG A O 1
ATOM 3795 N N . VAL A 1 472 ? 9.289 -50.75 -14.797 1 96.06 472 VAL A N 1
ATOM 3796 C CA . VAL A 1 472 ? 9.445 -51.656 -13.672 1 96.06 472 VAL A CA 1
ATOM 3797 C C . VAL A 1 472 ? 8.125 -51.781 -12.906 1 96.06 472 VAL A C 1
ATOM 3799 O O . VAL A 1 472 ? 7.723 -52.844 -12.5 1 96.06 472 VAL A O 1
ATOM 3802 N N . GLU A 1 473 ? 7.52 -50.625 -12.711 1 96.44 473 GLU A N 1
ATOM 3803 C CA . GLU A 1 473 ? 6.195 -50.625 -12.102 1 96.44 473 GLU A CA 1
ATOM 3804 C C . GLU A 1 473 ? 5.223 -51.5 -12.906 1 96.44 473 GLU A C 1
ATOM 3806 O O . GLU A 1 473 ? 4.43 -52.25 -12.328 1 96.44 473 GLU A O 1
ATOM 3811 N N . GLY A 1 474 ? 5.277 -51.406 -14.219 1 92.88 474 GLY A N 1
ATOM 3812 C CA . GLY A 1 474 ? 4.406 -52.188 -15.094 1 92.88 474 GLY A CA 1
ATOM 3813 C C . GLY A 1 474 ? 4.578 -53.688 -14.938 1 92.88 474 GLY A C 1
ATOM 3814 O O . GLY A 1 474 ? 3.637 -54.438 -15.172 1 92.88 474 GLY A O 1
ATOM 3815 N N . LEU A 1 475 ? 5.754 -54.094 -14.484 1 94.56 475 LEU A N 1
ATOM 3816 C CA . LEU A 1 475 ? 6.051 -55.531 -14.32 1 94.56 475 LEU A CA 1
ATOM 3817 C C . LEU A 1 475 ? 5.363 -56.094 -13.078 1 94.56 475 LEU A C 1
ATOM 3819 O O . LEU A 1 475 ? 5.242 -57.312 -12.93 1 94.56 475 LEU A O 1
ATOM 3823 N N . CYS A 1 476 ? 4.941 -55.25 -12.25 1 94.81 476 CYS A N 1
ATOM 3824 C CA . CYS A 1 476 ? 4.355 -55.688 -10.984 1 94.81 476 CYS A CA 1
ATOM 3825 C C . CYS A 1 476 ? 3.141 -56.562 -11.227 1 94.81 476 CYS A C 1
ATOM 3827 O O . CYS A 1 476 ? 2.941 -57.562 -10.523 1 94.81 476 CYS A O 1
ATOM 3829 N N . LYS A 1 477 ? 2.355 -56.188 -12.172 1 90.75 477 LYS A N 1
ATOM 3830 C CA . LYS A 1 477 ? 1.139 -56.938 -12.453 1 90.75 477 LYS A CA 1
ATOM 3831 C C . LYS A 1 477 ? 1.463 -58.375 -12.883 1 90.75 477 LYS A C 1
ATOM 3833 O O . LYS A 1 477 ? 0.921 -59.312 -12.32 1 90.75 477 LYS A O 1
ATOM 3838 N N . GLY A 1 478 ? 2.365 -58.531 -13.82 1 91.06 478 GLY A N 1
ATOM 3839 C CA . GLY A 1 478 ? 2.73 -59.844 -14.328 1 91.06 478 GLY A CA 1
ATOM 3840 C C . GLY A 1 478 ? 3.424 -60.719 -13.289 1 91.06 478 GLY A C 1
ATOM 3841 O O . GLY A 1 478 ? 3.209 -61.938 -13.242 1 91.06 478 GLY A O 1
ATOM 3842 N N . LEU A 1 479 ? 4.16 -60.062 -12.461 1 93.38 479 LEU A N 1
ATOM 3843 C CA . LEU A 1 479 ? 4.934 -60.812 -11.461 1 93.38 479 LEU A CA 1
ATOM 3844 C C . LEU A 1 479 ? 4.141 -60.969 -10.172 1 93.38 479 LEU A C 1
ATOM 3846 O O . LEU A 1 479 ? 4.59 -61.625 -9.234 1 93.38 479 LEU A O 1
ATOM 3850 N N . GLN A 1 480 ? 3.025 -60.375 -10.07 1 92.94 480 GLN A N 1
ATOM 3851 C CA . GLN A 1 480 ? 2.16 -60.406 -8.891 1 92.94 480 GLN A CA 1
ATOM 3852 C C . GLN A 1 480 ? 2.914 -59.969 -7.648 1 92.94 480 GLN A C 1
ATOM 3854 O O . GLN A 1 480 ? 2.902 -60.625 -6.621 1 92.94 480 GLN A O 1
ATOM 3859 N N . LYS A 1 481 ? 3.67 -58.844 -7.875 1 94.62 481 LYS A N 1
ATOM 3860 C CA . LYS A 1 481 ? 4.391 -58.219 -6.785 1 94.62 481 LYS A CA 1
ATOM 3861 C C . LYS A 1 481 ? 3.938 -56.75 -6.613 1 94.62 481 LYS A C 1
ATOM 3863 O O . LYS A 1 481 ? 3.453 -56.125 -7.562 1 94.62 481 LYS A O 1
ATOM 3868 N N . ASN A 1 482 ? 4.121 -56.312 -5.422 1 95.19 482 ASN A N 1
ATOM 3869 C CA . ASN A 1 482 ? 3.648 -54.969 -5.145 1 95.19 482 ASN A CA 1
ATOM 3870 C C . ASN A 1 482 ? 4.793 -53.969 -5.164 1 95.19 482 ASN A C 1
ATOM 3872 O O . ASN A 1 482 ? 4.559 -52.75 -5.238 1 95.19 482 ASN A O 1
ATOM 3876 N N . LEU A 1 483 ? 6.008 -54.469 -5.082 1 97.19 483 LEU A N 1
ATOM 3877 C CA . LEU A 1 483 ? 7.18 -53.594 -5.07 1 97.19 483 LEU A CA 1
ATOM 3878 C C . LEU A 1 483 ? 8.344 -54.25 -5.816 1 97.19 483 LEU A C 1
ATOM 3880 O O . LEU A 1 483 ? 8.781 -55.344 -5.469 1 97.19 483 LEU A O 1
ATOM 3884 N N . LEU A 1 484 ? 8.75 -53.562 -6.84 1 97.81 484 LEU A N 1
ATOM 3885 C CA . LEU A 1 484 ? 9.906 -54.031 -7.609 1 97.81 484 LEU A CA 1
ATOM 3886 C C . LEU A 1 484 ? 10.977 -52.938 -7.672 1 97.81 484 LEU A C 1
ATOM 3888 O O . LEU A 1 484 ? 10.672 -51.75 -7.789 1 97.81 484 LEU A O 1
ATOM 3892 N N . ILE A 1 485 ? 12.227 -53.344 -7.559 1 97.5 485 ILE A N 1
ATOM 3893 C CA . ILE A 1 485 ? 13.352 -52.406 -7.621 1 97.5 485 ILE A CA 1
ATOM 3894 C C . ILE A 1 485 ? 14.414 -52.938 -8.578 1 97.5 485 ILE A C 1
ATOM 3896 O O . ILE A 1 485 ? 14.562 -54.156 -8.734 1 97.5 485 ILE A O 1
ATOM 3900 N N . THR A 1 486 ? 15.078 -52.062 -9.188 1 97.25 486 THR A N 1
ATOM 3901 C CA . THR A 1 486 ? 16.125 -52.438 -10.125 1 97.25 486 THR A CA 1
ATOM 3902 C C . THR A 1 486 ? 17.422 -52.75 -9.391 1 97.25 486 THR A C 1
ATOM 3904 O O . THR A 1 486 ? 17.562 -52.406 -8.211 1 97.25 486 THR A O 1
ATOM 3907 N N . GLU A 1 487 ? 18.328 -53.281 -10.164 1 95.88 487 GLU A N 1
ATOM 3908 C CA . GLU A 1 487 ? 19.625 -53.625 -9.602 1 95.88 487 GLU A CA 1
ATOM 3909 C C . GLU A 1 487 ? 20.391 -52.406 -9.125 1 95.88 487 GLU A C 1
ATOM 3911 O O . GLU A 1 487 ? 21 -52.438 -8.055 1 95.88 487 GLU A O 1
ATOM 3916 N N . ASN A 1 488 ? 20.328 -51.375 -9.914 1 95.81 488 ASN A N 1
ATOM 3917 C CA . ASN A 1 488 ? 21.031 -50.125 -9.555 1 95.81 488 ASN A CA 1
ATOM 3918 C C . ASN A 1 488 ? 20.547 -49.594 -8.211 1 95.81 488 ASN A C 1
ATOM 3920 O O . ASN A 1 488 ? 21.344 -49.125 -7.395 1 95.81 488 ASN A O 1
ATOM 3924 N N . THR A 1 489 ? 19.281 -49.688 -8 1 97.5 489 THR A N 1
ATOM 3925 C CA . THR A 1 489 ? 18.688 -49.219 -6.742 1 97.5 489 THR A CA 1
ATOM 3926 C C . THR A 1 489 ? 19.062 -50.188 -5.609 1 97.5 489 THR A C 1
ATOM 3928 O O . THR A 1 489 ? 19.453 -49.75 -4.523 1 97.5 489 THR A O 1
ATOM 3931 N N . ALA A 1 490 ? 18.984 -51.438 -5.844 1 96.88 490 ALA A N 1
ATOM 3932 C CA . ALA A 1 490 ? 19.281 -52.438 -4.844 1 96.88 490 ALA A CA 1
ATOM 3933 C C . ALA A 1 490 ? 20.719 -52.312 -4.324 1 96.88 490 ALA A C 1
ATOM 3935 O O . ALA A 1 490 ? 20.969 -52.469 -3.127 1 96.88 490 ALA A O 1
ATOM 3936 N N . ASN A 1 491 ? 21.609 -52.062 -5.227 1 96.06 491 ASN A N 1
ATOM 3937 C CA . ASN A 1 491 ? 23.016 -51.969 -4.883 1 96.06 491 ASN A CA 1
ATOM 3938 C C . ASN A 1 491 ? 23.312 -50.781 -3.969 1 96.06 491 ASN A C 1
ATOM 3940 O O . ASN A 1 491 ? 24.312 -50.75 -3.262 1 96.06 491 ASN A O 1
ATOM 3944 N N . LEU A 1 492 ? 22.438 -49.812 -4 1 96.44 492 LEU A N 1
ATOM 3945 C CA . LEU A 1 492 ? 22.672 -48.594 -3.246 1 96.44 492 LEU A CA 1
ATOM 3946 C C . LEU A 1 492 ? 21.953 -48.625 -1.906 1 96.44 492 LEU A C 1
ATOM 3948 O O . LEU A 1 492 ? 22.156 -47.75 -1.057 1 96.44 492 LEU A O 1
ATOM 3952 N N . LEU A 1 493 ? 21.125 -49.625 -1.679 1 96.56 493 LEU A N 1
ATOM 3953 C CA . LEU A 1 493 ? 20.406 -49.75 -0.42 1 96.56 493 LEU A CA 1
ATOM 3954 C C . LEU A 1 493 ? 21.312 -50.312 0.67 1 96.56 493 LEU A C 1
ATOM 3956 O O . LEU A 1 493 ? 22.297 -51 0.375 1 96.56 493 LEU A O 1
ATOM 3960 N N . PRO A 1 494 ? 20.984 -50 1.881 1 93.81 494 PRO A N 1
ATOM 3961 C CA . PRO A 1 494 ? 21.766 -50.594 2.982 1 93.81 494 PRO A CA 1
ATOM 3962 C C . PRO A 1 494 ? 21.766 -52.125 2.975 1 93.81 494 PRO A C 1
ATOM 3964 O O . PRO A 1 494 ? 20.781 -52.719 2.564 1 93.81 494 PRO A O 1
ATOM 3967 N N . ASP A 1 495 ? 22.734 -52.656 3.572 1 93.94 495 ASP A N 1
ATOM 3968 C CA . ASP A 1 495 ? 22.953 -54.125 3.559 1 93.94 495 ASP A CA 1
ATOM 3969 C C . ASP A 1 495 ? 21.781 -54.844 4.223 1 93.94 495 ASP A C 1
ATOM 3971 O O . ASP A 1 495 ? 21.391 -55.938 3.785 1 93.94 495 ASP A O 1
ATOM 3975 N N . VAL A 1 496 ? 21.234 -54.281 5.199 1 91.94 496 VAL A N 1
ATOM 3976 C CA . VAL A 1 496 ? 20.156 -54.906 5.961 1 91.94 496 VAL A CA 1
ATOM 3977 C C . VAL A 1 496 ? 18.938 -55.094 5.07 1 91.94 496 VAL A C 1
ATOM 3979 O O . VAL A 1 496 ? 18.219 -56.094 5.191 1 91.94 496 VAL A O 1
ATOM 3982 N N . ILE A 1 497 ? 18.734 -54.219 4.148 1 92.56 497 ILE A N 1
ATOM 3983 C CA . ILE A 1 497 ? 17.609 -54.281 3.236 1 92.56 497 ILE A CA 1
ATOM 3984 C C . ILE A 1 497 ? 17.953 -55.156 2.023 1 92.56 497 ILE A C 1
ATOM 3986 O O . ILE A 1 497 ? 17.156 -55.969 1.59 1 92.56 497 ILE A O 1
ATOM 3990 N N . ARG A 1 498 ? 19.141 -54.969 1.518 1 92.94 498 ARG A N 1
ATOM 3991 C CA . ARG A 1 498 ? 19.609 -55.656 0.318 1 92.94 498 ARG A CA 1
ATOM 3992 C C . ARG A 1 498 ? 19.578 -57.188 0.511 1 92.94 498 ARG A C 1
ATOM 3994 O O . ARG A 1 498 ? 19.25 -57.906 -0.416 1 92.94 498 ARG A O 1
ATOM 4001 N N . SER A 1 499 ? 19.812 -57.625 1.73 1 92.62 499 SER A N 1
ATOM 4002 C CA . SER A 1 499 ? 19.859 -59.062 2.025 1 92.62 499 SER A CA 1
ATOM 4003 C C . SER A 1 499 ? 18.484 -59.688 2 1 92.62 499 SER A C 1
ATOM 4005 O O . SER A 1 499 ? 18.344 -60.906 1.849 1 92.62 499 SER A O 1
ATOM 4007 N N . ARG A 1 500 ? 17.484 -58.875 2.068 1 93 500 ARG A N 1
ATOM 4008 C CA . ARG A 1 500 ? 16.109 -59.375 2.123 1 93 500 ARG A CA 1
ATOM 4009 C C . ARG A 1 500 ? 15.461 -59.344 0.747 1 93 500 ARG A C 1
ATOM 4011 O O . ARG A 1 500 ? 14.352 -59.844 0.562 1 93 500 ARG A O 1
ATOM 4018 N N . LEU A 1 501 ? 16.156 -58.812 -0.196 1 94.75 501 LEU A N 1
ATOM 4019 C CA . LEU A 1 501 ? 15.625 -58.688 -1.547 1 94.75 501 LEU A CA 1
ATOM 4020 C C . LEU A 1 501 ? 15.648 -60.062 -2.26 1 94.75 501 LEU A C 1
ATOM 4022 O O . LEU A 1 501 ? 16.578 -60.844 -2.082 1 94.75 501 LEU A O 1
ATOM 4026 N N . GLN A 1 502 ? 14.594 -60.281 -2.977 1 95.75 502 GLN A N 1
ATOM 4027 C CA . GLN A 1 502 ? 14.492 -61.531 -3.77 1 95.75 502 GLN A CA 1
ATOM 4028 C C . GLN A 1 502 ? 14.617 -61.219 -5.262 1 95.75 502 GLN A C 1
ATOM 4030 O O . GLN A 1 502 ? 13.945 -60.312 -5.773 1 95.75 502 GLN A O 1
ATOM 4035 N N . SER A 1 503 ? 15.492 -61.969 -5.957 1 95.5 503 SER A N 1
ATOM 4036 C CA . SER A 1 503 ? 15.664 -61.781 -7.395 1 95.5 503 SER A CA 1
ATOM 4037 C C . SER A 1 503 ? 14.469 -62.312 -8.172 1 95.5 503 SER A C 1
ATOM 4039 O O . SER A 1 503 ? 14.047 -63.438 -7.965 1 95.5 503 SER A O 1
ATOM 4041 N N . GLU A 1 504 ? 13.844 -61.531 -8.992 1 95.5 504 GLU A N 1
ATOM 4042 C CA . GLU A 1 504 ? 12.695 -61.938 -9.797 1 95.5 504 GLU A CA 1
ATOM 4043 C C . GLU A 1 504 ? 13.102 -62.25 -11.227 1 95.5 504 GLU A C 1
ATOM 4045 O O . GLU A 1 504 ? 12.281 -62.719 -12.031 1 95.5 504 GLU A O 1
ATOM 4050 N N . GLY A 1 505 ? 14.383 -62.031 -11.523 1 94.62 505 GLY A N 1
ATOM 4051 C CA . GLY A 1 505 ? 14.891 -62.375 -12.844 1 94.62 505 GLY A CA 1
ATOM 4052 C C . GLY A 1 505 ? 15.297 -61.156 -13.656 1 94.62 505 GLY A C 1
ATOM 4053 O O . GLY A 1 505 ? 15.375 -60.062 -13.125 1 94.62 505 GLY A O 1
ATOM 4054 N N . GLU A 1 506 ? 15.68 -61.438 -14.961 1 94.88 506 GLU A N 1
ATOM 4055 C CA . GLU A 1 506 ? 16.078 -60.406 -15.898 1 94.88 506 GLU A CA 1
ATOM 4056 C C . GLU A 1 506 ? 14.992 -60.156 -16.938 1 94.88 506 GLU A C 1
ATOM 4058 O O . GLU A 1 506 ? 14.422 -61.094 -17.484 1 94.88 506 GLU A O 1
ATOM 4063 N N . PHE A 1 507 ? 14.719 -58.906 -17.094 1 93.94 507 PHE A N 1
ATOM 4064 C CA . PHE A 1 507 ? 13.625 -58.562 -17.984 1 93.94 507 PHE A CA 1
ATOM 4065 C C . PHE A 1 507 ? 14.086 -57.531 -19.031 1 93.94 507 PHE A C 1
ATOM 4067 O O . PHE A 1 507 ? 14.906 -56.688 -18.734 1 93.94 507 PHE A O 1
ATOM 4074 N N . GLU A 1 508 ? 13.562 -57.688 -20.25 1 88.25 508 GLU A N 1
ATOM 4075 C CA . GLU A 1 508 ? 13.766 -56.656 -21.281 1 88.25 508 GLU A CA 1
ATOM 4076 C C . GLU A 1 508 ? 12.758 -55.531 -21.156 1 88.25 508 GLU A C 1
ATOM 4078 O O . GLU A 1 508 ? 11.547 -55.75 -21.125 1 88.25 508 GLU A O 1
ATOM 4083 N N . LEU A 1 509 ? 13.305 -54.469 -20.938 1 82.88 509 LEU A N 1
ATOM 4084 C CA . LEU A 1 509 ? 12.438 -53.281 -20.844 1 82.88 509 LEU A CA 1
ATOM 4085 C C . LEU A 1 509 ? 12.406 -52.531 -22.188 1 82.88 509 LEU A C 1
ATOM 4087 O O . LEU A 1 509 ? 13.422 -52.438 -22.859 1 82.88 509 LEU A O 1
ATOM 4091 N N . LYS A 1 510 ? 11.211 -52.156 -22.531 1 71.12 510 LYS A N 1
ATOM 4092 C CA . LYS A 1 510 ? 11.016 -51.469 -23.812 1 71.12 510 LYS A CA 1
ATOM 4093 C C . LYS A 1 510 ? 11.953 -50.281 -23.953 1 71.12 510 LYS A C 1
ATOM 4095 O O . LYS A 1 510 ? 12.086 -49.469 -23.016 1 71.12 510 LYS A O 1
ATOM 4100 N N . GLY A 1 511 ? 12.633 -50.156 -25.078 1 65.88 511 GLY A N 1
ATOM 4101 C CA . GLY A 1 511 ? 13.469 -49.031 -25.391 1 65.88 511 GLY A CA 1
ATOM 4102 C C . GLY A 1 511 ? 14.906 -49.188 -24.953 1 65.88 511 GLY A C 1
ATOM 4103 O O . GLY A 1 511 ? 15.766 -48.375 -25.281 1 65.88 511 GLY A O 1
ATOM 4104 N N . ARG A 1 512 ? 15.062 -50.281 -24.172 1 72.94 512 ARG A N 1
ATOM 4105 C CA . ARG A 1 512 ? 16.422 -50.5 -23.703 1 72.94 512 ARG A CA 1
ATOM 4106 C C . ARG A 1 512 ? 17.016 -51.75 -24.359 1 72.94 512 ARG A C 1
ATOM 4108 O O . ARG A 1 512 ? 16.312 -52.75 -24.578 1 72.94 512 ARG A O 1
ATOM 4115 N N . GLU A 1 513 ? 18.203 -51.656 -24.641 1 68.62 513 GLU A N 1
ATOM 4116 C CA . GLU A 1 513 ? 18.891 -52.812 -25.25 1 68.62 513 GLU A CA 1
ATOM 4117 C C . GLU A 1 513 ? 19.312 -53.812 -24.203 1 68.62 513 GLU A C 1
ATOM 4119 O O . GLU A 1 513 ? 19.281 -55.031 -24.453 1 68.62 513 GLU A O 1
ATOM 4124 N N . SER A 1 514 ? 19.625 -53.281 -23.016 1 75.62 514 SER A N 1
ATOM 4125 C CA . SER A 1 514 ? 20.156 -54.188 -21.984 1 75.62 514 SER A CA 1
ATOM 4126 C C . SER A 1 514 ? 19.047 -54.688 -21.078 1 75.62 514 SER A C 1
ATOM 4128 O O . SER A 1 514 ? 18.062 -54 -20.844 1 75.62 514 SER A O 1
ATOM 4130 N N . LYS A 1 515 ? 19.172 -55.906 -20.641 1 89.06 515 LYS A N 1
ATOM 4131 C CA . LYS A 1 515 ? 18.25 -56.5 -19.672 1 89.06 515 LYS A CA 1
ATOM 4132 C C . LYS A 1 515 ? 18.469 -55.906 -18.281 1 89.06 515 LYS A C 1
ATOM 4134 O O . LYS A 1 515 ? 19.578 -55.5 -17.953 1 89.06 515 LYS A O 1
ATOM 4139 N N . GLU A 1 516 ? 17.391 -55.781 -17.625 1 91.94 516 GLU A N 1
ATOM 4140 C CA . GLU A 1 516 ? 17.438 -55.25 -16.266 1 91.94 516 GLU A CA 1
ATOM 4141 C C . GLU A 1 516 ? 17.109 -56.312 -15.227 1 91.94 516 GLU A C 1
ATOM 4143 O O . GLU A 1 516 ? 16.156 -57.094 -15.391 1 91.94 516 GLU A O 1
ATOM 4148 N N . LYS A 1 517 ? 17.984 -56.406 -14.188 1 96.06 517 LYS A N 1
ATOM 4149 C CA . LYS A 1 517 ? 17.688 -57.312 -13.078 1 96.06 517 LYS A CA 1
ATOM 4150 C C . LYS A 1 517 ? 16.703 -56.688 -12.109 1 96.06 517 LYS A C 1
ATOM 4152 O O . LYS A 1 517 ? 16.875 -55.531 -11.688 1 96.06 517 LYS A O 1
ATOM 4157 N N . ILE A 1 518 ? 15.688 -57.5 -11.812 1 97.19 518 ILE A N 1
ATOM 4158 C CA . ILE A 1 518 ? 14.594 -56.969 -11 1 97.19 518 ILE A CA 1
ATOM 4159 C C . ILE A 1 518 ? 14.547 -57.688 -9.664 1 97.19 518 ILE A C 1
ATOM 4161 O O . ILE A 1 518 ? 14.75 -58.906 -9.609 1 97.19 518 ILE A O 1
ATOM 4165 N N . TYR A 1 519 ? 14.328 -56.906 -8.594 1 97.56 519 TYR A N 1
ATOM 4166 C CA . TYR A 1 519 ? 14.227 -57.469 -7.25 1 97.56 519 TYR A CA 1
ATOM 4167 C C . TYR A 1 519 ? 12.883 -57.125 -6.613 1 97.56 519 TYR A C 1
ATOM 4169 O O . TYR A 1 519 ? 12.289 -56.094 -6.922 1 97.56 519 TYR A O 1
ATOM 4177 N N . SER A 1 520 ? 12.359 -58 -5.805 1 96.81 520 SER A N 1
ATOM 4178 C CA . SER A 1 520 ? 11.164 -57.75 -5 1 96.81 520 SER A CA 1
ATOM 4179 C C . SER A 1 520 ? 11.492 -57.75 -3.512 1 96.81 520 SER A C 1
ATOM 4181 O O . SER A 1 520 ? 12.547 -58.25 -3.105 1 96.81 520 SER A O 1
ATOM 4183 N N . TYR A 1 521 ? 10.719 -57.094 -2.775 1 91.12 521 TYR A N 1
ATOM 4184 C CA . TYR A 1 521 ? 10.844 -57.094 -1.323 1 91.12 521 TYR A CA 1
ATOM 4185 C C . TYR A 1 521 ? 9.633 -57.75 -0.663 1 91.12 521 TYR A C 1
ATOM 4187 O O . TYR A 1 521 ? 8.492 -57.344 -0.904 1 91.12 521 TYR A O 1
ATOM 4195 N N . PRO A 1 522 ? 9.914 -58.844 0.073 1 79.56 522 PRO A N 1
ATOM 4196 C CA . PRO A 1 522 ? 8.789 -59.531 0.724 1 79.56 522 PRO A CA 1
ATOM 4197 C C . PRO A 1 522 ? 8.164 -58.688 1.845 1 79.56 522 PRO A C 1
ATOM 4199 O O . PRO A 1 522 ? 8.883 -58.125 2.676 1 79.56 522 PRO A O 1
ATOM 4202 N N . VAL A 1 523 ? 7.156 -57.969 1.55 1 67.06 523 VAL A N 1
ATOM 4203 C CA . VAL A 1 523 ? 6.52 -57.219 2.639 1 67.06 523 VAL A CA 1
ATOM 4204 C C . VAL A 1 523 ? 5.777 -58.188 3.553 1 67.06 523 VAL A C 1
ATOM 4206 O O . VAL A 1 523 ? 5.055 -59.094 3.078 1 67.06 523 VAL A O 1
ATOM 4209 N N . ALA A 1 524 ? 6.336 -58.531 4.738 1 49.59 524 ALA A N 1
ATOM 4210 C CA . ALA A 1 524 ? 5.66 -59.375 5.707 1 49.59 524 ALA A CA 1
ATOM 4211 C C . ALA A 1 524 ? 4.211 -58.969 5.906 1 49.59 524 ALA A C 1
ATOM 4213 O O . ALA A 1 524 ? 3.932 -57.781 6.113 1 49.59 524 ALA A O 1
ATOM 4214 N N . LEU A 1 525 ? 3.248 -59.5 5.105 1 44.72 525 LEU A N 1
ATOM 4215 C CA . LEU A 1 525 ? 1.874 -59.406 5.582 1 44.72 525 LEU A CA 1
ATOM 4216 C C . LEU A 1 525 ? 1.821 -59.406 7.105 1 44.72 525 LEU A C 1
ATOM 4218 O O . LEU A 1 525 ? 2.199 -60.406 7.73 1 44.72 525 LEU A O 1
ATOM 4222 N N . GLY A 1 526 ? 2.436 -58.469 7.746 1 36.09 526 GLY A N 1
ATOM 4223 C CA . GLY A 1 526 ? 2.084 -58.562 9.156 1 36.09 526 GLY A CA 1
ATOM 4224 C C . GLY A 1 526 ? 0.587 -58.594 9.391 1 36.09 526 GLY A C 1
ATOM 4225 O O . GLY A 1 526 ? -0.196 -58.156 8.547 1 36.09 526 GLY A O 1
ATOM 4226 N N . MET B 1 1 ? -47.375 12.812 8.422 1 31.27 1 MET B N 1
ATOM 4227 C CA . MET B 1 1 ? -45.938 12.945 8.508 1 31.27 1 MET B CA 1
ATOM 4228 C C . MET B 1 1 ? -45.312 11.75 9.219 1 31.27 1 MET B C 1
ATOM 4230 O O . MET B 1 1 ? -45.562 11.531 10.406 1 31.27 1 MET B O 1
ATOM 4234 N N . ASN B 1 2 ? -45.094 10.703 8.602 1 39.16 2 ASN B N 1
ATOM 4235 C CA . ASN B 1 2 ? -44.562 9.484 9.211 1 39.16 2 ASN B CA 1
ATOM 4236 C C . ASN B 1 2 ? -43.344 9.766 10.047 1 39.16 2 ASN B C 1
ATOM 4238 O O . ASN B 1 2 ? -42.469 10.547 9.641 1 39.16 2 ASN B O 1
ATOM 4242 N N . PRO B 1 3 ? -43.344 9.336 11.211 1 45.47 3 PRO B N 1
ATOM 4243 C CA . PRO B 1 3 ? -42.25 9.633 12.141 1 45.47 3 PRO B CA 1
ATOM 4244 C C . PRO B 1 3 ? -40.875 9.164 11.641 1 45.47 3 PRO B C 1
ATOM 4246 O O . PRO B 1 3 ? -40.75 8.016 11.195 1 45.47 3 PRO B O 1
ATOM 4249 N N . MET B 1 4 ? -40.188 10.031 11.195 1 54.5 4 MET B N 1
ATOM 4250 C CA . MET B 1 4 ? -38.844 9.75 10.734 1 54.5 4 MET B CA 1
ATOM 4251 C C . MET B 1 4 ? -38.094 8.812 11.703 1 54.5 4 MET B C 1
ATOM 4253 O O . MET B 1 4 ? -38.188 8.984 12.914 1 54.5 4 MET B O 1
ATOM 4257 N N . VAL B 1 5 ? -37.562 7.676 11.352 1 63.16 5 VAL B N 1
ATOM 4258 C CA . VAL B 1 5 ? -36.719 6.738 12.086 1 63.16 5 VAL B CA 1
ATOM 4259 C C . VAL B 1 5 ? -35.562 7.484 12.75 1 63.16 5 VAL B C 1
ATOM 4261 O O . VAL B 1 5 ? -35.125 8.523 12.25 1 63.16 5 VAL B O 1
ATOM 4264 N N . PRO B 1 6 ? -35.344 7.078 14.055 1 62.72 6 PRO B N 1
ATOM 4265 C CA . PRO B 1 6 ? -34.344 7.816 14.844 1 62.72 6 PRO B CA 1
ATOM 4266 C C . PRO B 1 6 ? -33.125 8.195 14.039 1 62.72 6 PRO B C 1
ATOM 4268 O O . PRO B 1 6 ? -32.594 9.312 14.164 1 62.72 6 PRO B O 1
ATOM 4271 N N . LYS B 1 7 ? -32.719 7.465 13.172 1 72.25 7 LYS B N 1
ATOM 4272 C CA . LYS B 1 7 ? -31.562 7.785 12.336 1 72.25 7 LYS B CA 1
ATOM 4273 C C . LYS B 1 7 ? -31.906 8.891 11.336 1 72.25 7 LYS B C 1
ATOM 4275 O O . LYS B 1 7 ? -31.078 9.766 11.07 1 72.25 7 LYS B O 1
ATOM 4280 N N . GLN B 1 8 ? -33.062 8.891 10.938 1 78.25 8 GLN B N 1
ATOM 4281 C CA . GLN B 1 8 ? -33.5 9.891 9.961 1 78.25 8 GLN B CA 1
ATOM 4282 C C . GLN B 1 8 ? -33.656 11.258 10.609 1 78.25 8 GLN B C 1
ATOM 4284 O O . GLN B 1 8 ? -33.344 12.281 10 1 78.25 8 GLN B O 1
ATOM 4289 N N . ARG B 1 9 ? -34.062 11.266 11.836 1 81.25 9 ARG B N 1
ATOM 4290 C CA . ARG B 1 9 ? -34.188 12.531 12.555 1 81.25 9 ARG B CA 1
ATOM 4291 C C . ARG B 1 9 ? -32.844 13.172 12.789 1 81.25 9 ARG B C 1
ATOM 4293 O O . ARG B 1 9 ? -32.688 14.391 12.648 1 81.25 9 ARG B O 1
ATOM 4300 N N . LEU B 1 10 ? -31.938 12.352 13.109 1 84 10 LEU B N 1
ATOM 4301 C CA . LEU B 1 10 ? -30.594 12.867 13.336 1 84 10 LEU B CA 1
ATOM 4302 C C . LEU B 1 10 ? -30.016 13.43 12.047 1 84 10 LEU B C 1
ATOM 4304 O O . LEU B 1 10 ? -29.328 14.453 12.07 1 84 10 LEU B O 1
ATOM 4308 N N . GLN B 1 11 ? -30.344 12.789 11.008 1 86.69 11 GLN B N 1
ATOM 4309 C CA . GLN B 1 11 ? -29.844 13.258 9.719 1 86.69 11 GLN B CA 1
ATOM 4310 C C . GLN B 1 11 ? -30.516 14.57 9.32 1 86.69 11 GLN B C 1
ATOM 4312 O O . GLN B 1 11 ? -29.875 15.453 8.742 1 86.69 11 GLN B O 1
ATOM 4317 N N . PHE B 1 12 ? -31.766 14.602 9.656 1 90.12 12 PHE B N 1
ATOM 4318 C CA . PHE B 1 12 ? -32.5 15.836 9.359 1 90.12 12 PHE B CA 1
ATOM 4319 C C . PHE B 1 12 ? -31.953 17 10.195 1 90.12 12 PHE B C 1
ATOM 4321 O O . PHE B 1 12 ? -31.75 18.094 9.68 1 90.12 12 PHE B O 1
ATOM 4328 N N . LEU B 1 13 ? -31.734 16.781 11.391 1 90.69 13 LEU B N 1
ATOM 4329 C CA . LEU B 1 13 ? -31.172 17.812 12.266 1 90.69 13 LEU B CA 1
ATOM 4330 C C . LEU B 1 13 ? -29.781 18.219 11.781 1 90.69 13 LEU B C 1
ATOM 4332 O O . LEU B 1 13 ? -29.438 19.406 11.82 1 90.69 13 LEU B O 1
ATOM 4336 N N . ALA B 1 14 ? -29.094 17.281 11.375 1 91.38 14 ALA B N 1
ATOM 4337 C CA . ALA B 1 14 ? -27.75 17.562 10.859 1 91.38 14 ALA B CA 1
ATOM 4338 C C . ALA B 1 14 ? -27.828 18.422 9.594 1 91.38 14 ALA B C 1
ATOM 4340 O O . ALA B 1 14 ? -27.047 19.359 9.422 1 91.38 14 ALA B O 1
ATOM 4341 N N . PHE B 1 15 ? -28.75 18.047 8.797 1 92.81 15 PHE B N 1
ATOM 4342 C CA . PHE B 1 15 ? -28.969 18.797 7.566 1 92.81 15 PHE B CA 1
ATOM 4343 C C . PHE B 1 15 ? -29.359 20.234 7.871 1 92.81 15 PHE B C 1
ATOM 4345 O O . PHE B 1 15 ? -28.781 21.172 7.305 1 92.81 15 PHE B O 1
ATOM 4352 N N . LEU B 1 16 ? -30.203 20.422 8.766 1 92.69 16 LEU B N 1
ATOM 4353 C CA . LEU B 1 16 ? -30.641 21.766 9.141 1 92.69 16 LEU B CA 1
ATOM 4354 C C . LEU B 1 16 ? -29.516 22.531 9.805 1 92.69 16 LEU B C 1
ATOM 4356 O O . LEU B 1 16 ? -29.359 23.734 9.57 1 92.69 16 LEU B O 1
ATOM 4360 N N . LEU B 1 17 ? -28.781 21.875 10.57 1 92.38 17 LEU B N 1
ATOM 4361 C CA . LEU B 1 17 ? -27.672 22.5 11.281 1 92.38 17 LEU B CA 1
ATOM 4362 C C . LEU B 1 17 ? -26.594 22.969 10.305 1 92.38 17 LEU B C 1
ATOM 4364 O O . LEU B 1 17 ? -26.141 24.109 10.391 1 92.38 17 LEU B O 1
ATOM 4368 N N . ILE B 1 18 ? -26.266 22.203 9.367 1 93.06 18 ILE B N 1
ATOM 4369 C CA . ILE B 1 18 ? -25.125 22.453 8.5 1 93.06 18 ILE B CA 1
ATOM 4370 C C . ILE B 1 18 ? -25.5 23.484 7.441 1 93.06 18 ILE B C 1
ATOM 4372 O O . ILE B 1 18 ? -24.75 24.438 7.203 1 93.06 18 ILE B O 1
ATOM 4376 N N . TYR B 1 19 ? -26.672 23.391 6.914 1 93 19 TYR B N 1
ATOM 4377 C CA . TYR B 1 19 ? -26.953 24.203 5.73 1 93 19 TYR B CA 1
ATOM 4378 C C . TYR B 1 19 ? -27.719 25.469 6.098 1 93 19 TYR B C 1
ATOM 4380 O O . TYR B 1 19 ? -27.812 26.406 5.301 1 93 19 TYR B O 1
ATOM 4388 N N . PHE B 1 20 ? -28.266 25.5 7.363 1 91.5 20 PHE B N 1
ATOM 4389 C CA . PHE B 1 20 ? -29.078 26.672 7.668 1 91.5 20 PHE B CA 1
ATOM 4390 C C . PHE B 1 20 ? -28.672 27.281 9 1 91.5 20 PHE B C 1
ATOM 4392 O O . PHE B 1 20 ? -28.359 28.484 9.078 1 91.5 20 PHE B O 1
ATOM 4399 N N . ILE B 1 21 ? -28.484 26.516 9.969 1 90.75 21 ILE B N 1
ATOM 4400 C CA . ILE B 1 21 ? -28.266 27.047 11.312 1 90.75 21 ILE B CA 1
ATOM 4401 C C . ILE B 1 21 ? -26.828 27.578 11.414 1 90.75 21 ILE B C 1
ATOM 4403 O O . ILE B 1 21 ? -26.609 28.688 11.914 1 90.75 21 ILE B O 1
ATOM 4407 N N . VAL B 1 22 ? -25.859 26.859 10.953 1 90.56 22 VAL B N 1
ATOM 4408 C CA . VAL B 1 22 ? -24.469 27.25 11.086 1 90.56 22 VAL B CA 1
ATOM 4409 C C . VAL B 1 22 ? -24.203 28.531 10.281 1 90.56 22 VAL B C 1
ATOM 4411 O O . VAL B 1 22 ? -23.688 29.516 10.82 1 90.56 22 VAL B O 1
ATOM 4414 N N . PRO B 1 23 ? -24.625 28.531 9.039 1 89.38 23 PRO B N 1
ATOM 4415 C CA . PRO B 1 23 ? -24.375 29.766 8.297 1 89.38 23 PRO B CA 1
ATOM 4416 C C . PRO B 1 23 ? -25.125 30.969 8.875 1 89.38 23 PRO B C 1
ATOM 4418 O O . PRO B 1 23 ? -24.594 32.062 8.922 1 89.38 23 PRO B O 1
ATOM 4421 N N . PHE B 1 24 ? -26.312 30.781 9.344 1 88.12 24 PHE B N 1
ATOM 4422 C CA . PHE B 1 24 ? -27.078 31.859 9.953 1 88.12 24 PHE B CA 1
ATOM 4423 C C . PHE B 1 24 ? -26.422 32.344 11.242 1 88.12 24 PHE B C 1
ATOM 4425 O O . PHE B 1 24 ? -26.281 33.531 11.461 1 88.12 24 PHE B O 1
ATOM 4432 N N . SER B 1 25 ? -26.062 31.406 12.031 1 87.19 25 SER B N 1
ATOM 4433 C CA . SER B 1 25 ? -25.438 31.75 13.297 1 87.19 25 SER B CA 1
ATOM 4434 C C . SER B 1 25 ? -24.094 32.438 13.078 1 87.19 25 SER B C 1
ATOM 4436 O O . SER B 1 25 ? -23.75 33.375 13.805 1 87.19 25 SER B O 1
ATOM 4438 N N . ALA B 1 26 ? -23.375 32.031 12.117 1 88.12 26 ALA B N 1
ATOM 4439 C CA . ALA B 1 26 ? -22.094 32.656 11.82 1 88.12 26 ALA B CA 1
ATOM 4440 C C . ALA B 1 26 ? -22.281 34.094 11.406 1 88.12 26 ALA B C 1
ATOM 4442 O O . ALA B 1 26 ? -21.547 34.969 11.875 1 88.12 26 ALA B O 1
ATOM 4443 N N . CYS B 1 27 ? -23.234 34.344 10.594 1 87.12 27 CYS B N 1
ATOM 4444 C CA . CYS B 1 27 ? -23.516 35.688 10.156 1 87.12 27 CYS B CA 1
ATOM 4445 C C . CYS B 1 27 ? -24.031 36.531 11.32 1 87.12 27 CYS B C 1
ATOM 4447 O O . CYS B 1 27 ? -23.641 37.688 11.477 1 87.12 27 CYS B O 1
ATOM 4449 N N . PHE B 1 28 ? -24.844 36 12.086 1 86.5 28 PHE B N 1
ATOM 4450 C CA . PHE B 1 28 ? -25.453 36.688 13.195 1 86.5 28 PHE B CA 1
ATOM 4451 C C . PHE B 1 28 ? -24.422 37.062 14.25 1 86.5 28 PHE B C 1
ATOM 4453 O O . PHE B 1 28 ? -24.375 38.188 14.742 1 86.5 28 PHE B O 1
ATOM 4460 N N . PHE B 1 29 ? -23.625 36.125 14.57 1 85.38 29 PHE B N 1
ATOM 4461 C CA . PHE B 1 29 ? -22.578 36.344 15.547 1 85.38 29 PHE B CA 1
ATOM 4462 C C . PHE B 1 29 ? -21.594 37.406 15.031 1 85.38 29 PHE B C 1
ATOM 4464 O O . PHE B 1 29 ? -21.141 38.25 15.797 1 85.38 29 PHE B O 1
ATOM 4471 N N . THR B 1 30 ? -21.297 37.281 13.781 1 86.19 30 THR B N 1
ATOM 4472 C CA . THR B 1 30 ? -20.375 38.25 13.203 1 86.19 30 THR B CA 1
ATOM 4473 C C . THR B 1 30 ? -20.969 39.656 13.258 1 86.19 30 THR B C 1
ATOM 4475 O O . THR B 1 30 ? -20.266 40.625 13.562 1 86.19 30 THR B O 1
ATOM 4478 N N . LEU B 1 31 ? -22.25 39.781 13.039 1 85.38 31 LEU B N 1
ATOM 4479 C CA . LEU B 1 31 ? -22.922 41.062 13.086 1 85.38 31 LEU B CA 1
ATOM 4480 C C . LEU B 1 31 ? -22.906 41.625 14.5 1 85.38 31 LEU B C 1
ATOM 4482 O O . LEU B 1 31 ? -22.609 42.812 14.703 1 85.38 31 LEU B O 1
ATOM 4486 N N . ILE B 1 32 ? -23.125 40.812 15.414 1 84.19 32 ILE B N 1
ATOM 4487 C CA . ILE B 1 32 ? -23.188 41.25 16.812 1 84.19 32 ILE B CA 1
ATOM 4488 C C . ILE B 1 32 ? -21.797 41.656 17.281 1 84.19 32 ILE B C 1
ATOM 4490 O O . ILE B 1 32 ? -21.641 42.719 17.875 1 84.19 32 ILE B O 1
ATOM 4494 N N . PHE B 1 33 ? -20.844 40.906 16.922 1 83.81 33 PHE B N 1
ATOM 4495 C CA . PHE B 1 33 ? -19.5 41.188 17.422 1 83.81 33 PHE B CA 1
ATOM 4496 C C . PHE B 1 33 ? -18.891 42.375 16.688 1 83.81 33 PHE B C 1
ATOM 4498 O O . PHE B 1 33 ? -18.141 43.156 17.266 1 83.81 33 PHE B O 1
ATOM 4505 N N . ALA B 1 34 ? -19.203 42.406 15.422 1 84 34 ALA B N 1
ATOM 4506 C CA . ALA B 1 34 ? -18.719 43.562 14.672 1 84 34 ALA B CA 1
ATOM 4507 C C . ALA B 1 34 ? -19.266 44.875 15.25 1 84 34 ALA B C 1
ATOM 4509 O O . ALA B 1 34 ? -18.531 45.844 15.43 1 84 34 ALA B O 1
ATOM 4510 N N . ASN B 1 35 ? -20.5 44.844 15.617 1 81.62 35 ASN B N 1
ATOM 4511 C CA . ASN B 1 35 ? -21.109 46.031 16.203 1 81.62 35 ASN B CA 1
ATOM 4512 C C . ASN B 1 35 ? -20.578 46.312 17.594 1 81.62 35 ASN B C 1
ATOM 4514 O O . ASN B 1 35 ? -20.312 47.469 17.938 1 81.62 35 ASN B O 1
ATOM 4518 N N . TYR B 1 36 ? -20.469 45.281 18.25 1 81.5 36 TYR B N 1
ATOM 4519 C CA . TYR B 1 36 ? -19.938 45.438 19.594 1 81.5 36 TYR B CA 1
ATOM 4520 C C . TYR B 1 36 ? -18.516 45.969 19.562 1 81.5 36 TYR B C 1
ATOM 4522 O O . TYR B 1 36 ? -18.172 46.875 20.312 1 81.5 36 TYR B O 1
ATOM 4530 N N . THR B 1 37 ? -17.719 45.531 18.672 1 81.94 37 THR B N 1
ATOM 4531 C CA . THR B 1 37 ? -16.328 45.938 18.562 1 81.94 37 THR B CA 1
ATOM 4532 C C . THR B 1 37 ? -16.25 47.406 18.109 1 81.94 37 THR B C 1
ATOM 4534 O O . THR B 1 37 ? -15.352 48.156 18.531 1 81.94 37 THR B O 1
ATOM 4537 N N . SER B 1 38 ? -17.141 47.75 17.312 1 77.88 38 SER B N 1
ATOM 4538 C CA . SER B 1 38 ? -17.109 49.125 16.781 1 77.88 38 SER B CA 1
ATOM 4539 C C . SER B 1 38 ? -17.328 50.156 17.891 1 77.88 38 SER B C 1
ATOM 4541 O O . SER B 1 38 ? -16.859 51.281 17.781 1 77.88 38 SER B O 1
ATOM 4543 N N . THR B 1 39 ? -17.969 49.75 18.938 1 77.12 39 THR B N 1
ATOM 4544 C CA . THR B 1 39 ? -18.219 50.688 20.047 1 77.12 39 THR B CA 1
ATOM 4545 C C . THR B 1 39 ? -16.922 51.062 20.734 1 77.12 39 THR B C 1
ATOM 4547 O O . THR B 1 39 ? -16.844 52.094 21.391 1 77.12 39 THR B O 1
ATOM 4550 N N . ALA B 1 40 ? -16 50.281 20.547 1 75.44 40 ALA B N 1
ATOM 4551 C CA . ALA B 1 40 ? -14.711 50.594 21.156 1 75.44 40 ALA B CA 1
ATOM 4552 C C . ALA B 1 40 ? -13.93 51.625 20.359 1 75.44 40 ALA B C 1
ATOM 4554 O O . ALA B 1 40 ? -13.008 52.25 20.875 1 75.44 40 ALA B O 1
ATOM 4555 N N . PHE B 1 41 ? -14.312 51.875 19.141 1 74.19 41 PHE B N 1
ATOM 4556 C CA . PHE B 1 41 ? -13.445 52.656 18.281 1 74.19 41 PHE B CA 1
ATOM 4557 C C . PHE B 1 41 ? -14.164 53.906 17.797 1 74.19 41 PHE B C 1
ATOM 4559 O O . PHE B 1 41 ? -13.523 54.844 17.344 1 74.19 41 PHE B O 1
ATOM 4566 N N . LEU B 1 42 ? -15.398 53.781 17.734 1 68.25 42 LEU B N 1
ATOM 4567 C CA . LEU B 1 42 ? -16.125 54.906 17.172 1 68.25 42 LEU B CA 1
ATOM 4568 C C . LEU B 1 42 ? -16.703 55.781 18.281 1 68.25 42 LEU B C 1
ATOM 4570 O O . LEU B 1 42 ? -17.203 55.281 19.281 1 68.25 42 LEU B O 1
ATOM 4574 N N . PRO B 1 43 ? -16.344 57.156 18.078 1 61.91 43 PRO B N 1
ATOM 4575 C CA . PRO B 1 43 ? -17.031 58.062 19 1 61.91 43 PRO B CA 1
ATOM 4576 C C . PRO B 1 43 ? -18.547 57.875 19.016 1 61.91 43 PRO B C 1
ATOM 4578 O O . PRO B 1 43 ? -19.109 57.406 18.031 1 61.91 43 PRO B O 1
ATOM 4581 N N . GLU B 1 44 ? -19.109 58 20.219 1 58.69 44 GLU B N 1
ATOM 4582 C CA . GLU B 1 44 ? -20.547 57.844 20.422 1 58.69 44 GLU B CA 1
ATOM 4583 C C . GLU B 1 44 ? -21.344 58.406 19.266 1 58.69 44 GLU B C 1
ATOM 4585 O O . GLU B 1 44 ? -22.391 57.875 18.891 1 58.69 44 GLU B O 1
ATOM 4590 N N . LYS B 1 45 ? -20.797 59.594 18.688 1 57.28 45 LYS B N 1
ATOM 4591 C CA . LYS B 1 45 ? -21.516 60.281 17.625 1 57.28 45 LYS B CA 1
ATOM 4592 C C . LYS B 1 45 ? -21.5 59.438 16.328 1 57.28 45 LYS B C 1
ATOM 4594 O O . LYS B 1 45 ? -22.328 59.656 15.445 1 57.28 45 LYS B O 1
ATOM 4599 N N . PHE B 1 46 ? -20.531 58.75 16.234 1 55.59 46 PHE B N 1
ATOM 4600 C CA . PHE B 1 46 ? -20.422 57.938 15.023 1 55.59 46 PHE B CA 1
ATOM 4601 C C . PHE B 1 46 ? -20.875 56.531 15.281 1 55.59 46 PHE B C 1
ATOM 4603 O O . PHE B 1 46 ? -20.109 55.688 15.789 1 55.59 46 PHE B O 1
ATOM 4610 N N . LEU B 1 47 ? -22.172 56.594 15.672 1 55.38 47 LEU B N 1
ATOM 4611 C CA . LEU B 1 47 ? -22.875 55.406 16.109 1 55.38 47 LEU B CA 1
ATOM 4612 C C . LEU B 1 47 ? -22.719 54.281 15.078 1 55.38 47 LEU B C 1
ATOM 4614 O O . LEU B 1 47 ? -22.641 54.531 13.875 1 55.38 47 LEU B O 1
ATOM 4618 N N . ILE B 1 48 ? -22.469 53 15.523 1 61.47 48 ILE B N 1
ATOM 4619 C CA . ILE B 1 48 ? -22.266 51.719 14.906 1 61.47 48 ILE B CA 1
ATOM 4620 C C . ILE B 1 48 ? -23.5 51.312 14.094 1 61.47 48 ILE B C 1
ATOM 4622 O O . ILE B 1 48 ? -24.547 51.938 14.211 1 61.47 48 ILE B O 1
ATOM 4626 N N . LEU B 1 49 ? -23.359 50.25 13.188 1 64.75 49 LEU B N 1
ATOM 4627 C CA . LEU B 1 49 ? -24.375 49.844 12.219 1 64.75 49 LEU B CA 1
ATOM 4628 C C . LEU B 1 49 ? -25.75 49.75 12.867 1 64.75 49 LEU B C 1
ATOM 4630 O O . LEU B 1 49 ? -26.719 50.344 12.367 1 64.75 49 LEU B O 1
ATOM 4634 N N . PHE B 1 50 ? -25.75 49.312 14.055 1 67.44 50 PHE B N 1
ATOM 4635 C CA . PHE B 1 50 ? -27.031 49.125 14.727 1 67.44 50 PHE B CA 1
ATOM 4636 C C . PHE B 1 50 ? -27.516 50.469 15.312 1 67.44 50 PHE B C 1
ATOM 4638 O O . PHE B 1 50 ? -28.688 50.812 15.172 1 67.44 50 PHE B O 1
ATOM 4645 N N . GLU B 1 51 ? -26.562 51.062 15.859 1 69.25 51 GLU B N 1
ATOM 4646 C CA . GLU B 1 51 ? -26.953 52.312 16.5 1 69.25 51 GLU B CA 1
ATOM 4647 C C . GLU B 1 51 ? -27.281 53.375 15.469 1 69.25 51 GLU B C 1
ATOM 4649 O O . GLU B 1 51 ? -28.219 54.188 15.656 1 69.25 51 GLU B O 1
ATOM 4654 N N . ALA B 1 52 ? -26.547 53.281 14.422 1 68.44 52 ALA B N 1
ATOM 4655 C CA . ALA B 1 52 ? -26.828 54.219 13.359 1 68.44 52 ALA B CA 1
ATOM 4656 C C . ALA B 1 52 ? -28.234 54 12.781 1 68.44 52 ALA B C 1
ATOM 4658 O O . ALA B 1 52 ? -28.953 54.969 12.5 1 68.44 52 ALA B O 1
ATOM 4659 N N . THR B 1 53 ? -28.484 52.75 12.672 1 71.25 53 THR B N 1
ATOM 4660 C CA . THR B 1 53 ? -29.797 52.438 12.156 1 71.25 53 THR B CA 1
ATOM 4661 C C . THR B 1 53 ? -30.891 52.875 13.125 1 71.25 53 THR B C 1
ATOM 4663 O O . THR B 1 53 ? -31.938 53.375 12.695 1 71.25 53 THR B O 1
ATOM 4666 N N . ARG B 1 54 ? -30.641 52.75 14.297 1 72.5 54 ARG B N 1
ATOM 4667 C CA . ARG B 1 54 ? -31.625 53.125 15.312 1 72.5 54 ARG B CA 1
ATOM 4668 C C . ARG B 1 54 ? -31.766 54.656 15.383 1 72.5 54 ARG B C 1
ATOM 4670 O O . ARG B 1 54 ? -32.875 55.156 15.445 1 72.5 54 ARG B O 1
ATOM 4677 N N . VAL B 1 55 ? -30.672 55.375 15.328 1 74.06 55 VAL B N 1
ATOM 4678 C CA . VAL B 1 55 ? -30.656 56.812 15.516 1 74.06 55 VAL B CA 1
ATOM 4679 C C . VAL B 1 55 ? -31.219 57.5 14.266 1 74.06 55 VAL B C 1
ATOM 4681 O O . VAL B 1 55 ? -31.984 58.469 14.367 1 74.06 55 VAL B O 1
ATOM 4684 N N . THR B 1 56 ? -30.812 57 13.102 1 75.19 56 THR B N 1
ATOM 4685 C CA . THR B 1 56 ? -31.203 57.688 11.875 1 75.19 56 THR B CA 1
ATOM 4686 C C . THR B 1 56 ? -32.562 57.188 11.383 1 75.19 56 THR B C 1
ATOM 4688 O O . THR B 1 56 ? -33.188 57.812 10.539 1 75.19 56 THR B O 1
ATOM 4691 N N . GLN B 1 57 ? -33.031 56.094 11.906 1 81.12 57 GLN B N 1
ATOM 4692 C CA . GLN B 1 57 ? -34.25 55.438 11.445 1 81.12 57 GLN B CA 1
ATOM 4693 C C . GLN B 1 57 ? -34.25 55.312 9.922 1 81.12 57 GLN B C 1
ATOM 4695 O O . GLN B 1 57 ? -35.281 55.531 9.273 1 81.12 57 GLN B O 1
ATOM 4700 N N . ASP B 1 58 ? -33.031 55.094 9.438 1 84.88 58 ASP B N 1
ATOM 4701 C CA . ASP B 1 58 ? -32.875 54.906 7.996 1 84.88 58 ASP B CA 1
ATOM 4702 C C . ASP B 1 58 ? -33.156 53.438 7.602 1 84.88 58 ASP B C 1
ATOM 4704 O O . ASP B 1 58 ? -32.406 52.531 7.977 1 84.88 58 ASP B O 1
ATOM 4708 N N . PHE B 1 59 ? -34.094 53.281 6.836 1 87.06 59 PHE B N 1
ATOM 4709 C CA . PHE B 1 59 ? -34.531 51.938 6.449 1 87.06 59 PHE B CA 1
ATOM 4710 C C . PHE B 1 59 ? -33.531 51.312 5.492 1 87.06 59 PHE B C 1
ATOM 4712 O O . PHE B 1 59 ? -33.344 50.094 5.504 1 87.06 59 PHE B O 1
ATOM 4719 N N . THR B 1 60 ? -32.938 52.125 4.668 1 87.12 60 THR B N 1
ATOM 4720 C CA . THR B 1 60 ? -31.953 51.594 3.717 1 87.12 60 THR B CA 1
ATOM 4721 C C . THR B 1 60 ? -30.75 51 4.445 1 87.12 60 THR B C 1
ATOM 4723 O O . THR B 1 60 ? -30.266 49.938 4.102 1 87.12 60 THR B O 1
ATOM 4726 N N . LEU B 1 61 ? -30.297 51.656 5.465 1 86.25 61 LEU B N 1
ATOM 4727 C CA . LEU B 1 61 ? -29.188 51.156 6.254 1 86.25 61 LEU B CA 1
ATOM 4728 C C . LEU B 1 61 ? -29.562 49.875 6.992 1 86.25 61 LEU B C 1
ATOM 4730 O O . LEU B 1 61 ? -28.75 48.938 7.09 1 86.25 61 LEU B O 1
ATOM 4734 N N . PHE B 1 62 ? -30.734 49.844 7.438 1 86.62 62 PHE B N 1
ATOM 4735 C CA . PHE B 1 62 ? -31.234 48.656 8.117 1 86.62 62 PHE B CA 1
ATOM 4736 C C . PHE B 1 62 ? -31.281 47.469 7.16 1 86.62 62 PHE B C 1
ATOM 4738 O O . PHE B 1 62 ? -30.812 46.375 7.496 1 86.62 62 PHE B O 1
ATOM 4745 N N . ALA B 1 63 ? -31.766 47.719 6.027 1 88.38 63 ALA B N 1
ATOM 4746 C CA . ALA B 1 63 ? -31.906 46.656 5.031 1 88.38 63 ALA B CA 1
ATOM 4747 C C . ALA B 1 63 ? -30.531 46.156 4.57 1 88.38 63 ALA B C 1
ATOM 4749 O O . ALA B 1 63 ? -30.328 44.969 4.391 1 88.38 63 ALA B O 1
ATOM 4750 N N . LEU B 1 64 ? -29.609 47 4.391 1 87.56 64 LEU B N 1
ATOM 4751 C CA . LEU B 1 64 ? -28.281 46.625 3.918 1 87.56 64 LEU B CA 1
ATOM 4752 C C . LEU B 1 64 ? -27.531 45.844 4.98 1 87.56 64 LEU B C 1
ATOM 4754 O O . LEU B 1 64 ? -26.781 44.906 4.66 1 87.56 64 LEU B O 1
ATOM 4758 N N . THR B 1 65 ? -27.734 46.156 6.227 1 83.19 65 THR B N 1
ATOM 4759 C CA . THR B 1 65 ? -27.047 45.5 7.332 1 83.19 65 THR B CA 1
ATOM 4760 C C . THR B 1 65 ? -27.547 44.062 7.504 1 83.19 65 THR B C 1
ATOM 4762 O O . THR B 1 65 ? -26.781 43.188 7.852 1 83.19 65 THR B O 1
ATOM 4765 N N . TRP B 1 66 ? -28.781 43.844 7.164 1 86.81 66 TRP B N 1
ATOM 4766 C CA . TRP B 1 66 ? -29.359 42.531 7.418 1 86.81 66 TRP B CA 1
ATOM 4767 C C . TRP B 1 66 ? -29.516 41.75 6.121 1 86.81 66 TRP B C 1
ATOM 4769 O O . TRP B 1 66 ? -29.859 40.562 6.141 1 86.81 66 TRP B O 1
ATOM 4779 N N . ALA B 1 67 ? -29.109 42.312 5.027 1 84.94 67 ALA B N 1
ATOM 4780 C CA . ALA B 1 67 ? -29.328 41.719 3.701 1 84.94 67 ALA B CA 1
ATOM 4781 C C . ALA B 1 67 ? -28.609 40.406 3.553 1 84.94 67 ALA B C 1
ATOM 4783 O O . ALA B 1 67 ? -29.125 39.469 2.916 1 84.94 67 ALA B O 1
ATOM 4784 N N . PRO B 1 68 ? -27.422 40.188 4.09 1 83.81 68 PRO B N 1
ATOM 4785 C CA . PRO B 1 68 ? -26.719 38.906 3.879 1 83.81 68 PRO B CA 1
ATOM 4786 C C . PRO B 1 68 ? -27.516 37.719 4.398 1 83.81 68 PRO B C 1
ATOM 4788 O O . PRO B 1 68 ? -27.406 36.625 3.84 1 83.81 68 PRO B O 1
ATOM 4791 N N . PHE B 1 69 ? -28.391 37.875 5.332 1 87.44 69 PHE B N 1
ATOM 4792 C CA . PHE B 1 69 ? -29.062 36.75 5.992 1 87.44 69 PHE B CA 1
ATOM 4793 C C . PHE B 1 69 ? -30.078 36.125 5.055 1 87.44 69 PHE B C 1
ATOM 4795 O O . PHE B 1 69 ? -29.953 34.938 4.711 1 87.44 69 PHE B O 1
ATOM 4802 N N . PRO B 1 70 ? -30.969 36.938 4.609 1 86.06 70 PRO B N 1
ATOM 4803 C CA . PRO B 1 70 ? -31.922 36.312 3.705 1 86.06 70 PRO B CA 1
ATOM 4804 C C . PRO B 1 70 ? -31.297 35.875 2.385 1 86.06 70 PRO B C 1
ATOM 4806 O O . PRO B 1 70 ? -31.719 34.844 1.809 1 86.06 70 PRO B O 1
ATOM 4809 N N . ILE B 1 71 ? -30.344 36.469 1.878 1 85.38 71 ILE B N 1
ATOM 4810 C CA . ILE B 1 71 ? -29.719 36.156 0.603 1 85.38 71 ILE B CA 1
ATOM 4811 C C . ILE B 1 71 ? -28.969 34.812 0.727 1 85.38 71 ILE B C 1
ATOM 4813 O O . ILE B 1 71 ? -29.141 33.906 -0.1 1 85.38 71 ILE B O 1
ATOM 4817 N N . ILE B 1 72 ? -28.203 34.688 1.751 1 87 72 ILE B N 1
ATOM 4818 C CA . ILE B 1 72 ? -27.422 33.469 1.943 1 87 72 ILE B CA 1
ATOM 4819 C C . ILE B 1 72 ? -28.375 32.281 2.178 1 87 72 ILE B C 1
ATOM 4821 O O . ILE B 1 72 ? -28.141 31.188 1.665 1 87 72 ILE B O 1
ATOM 4825 N N . THR B 1 73 ? -29.422 32.562 2.951 1 87.38 73 THR B N 1
ATOM 4826 C CA . THR B 1 73 ? -30.391 31.5 3.236 1 87.38 73 THR B CA 1
ATO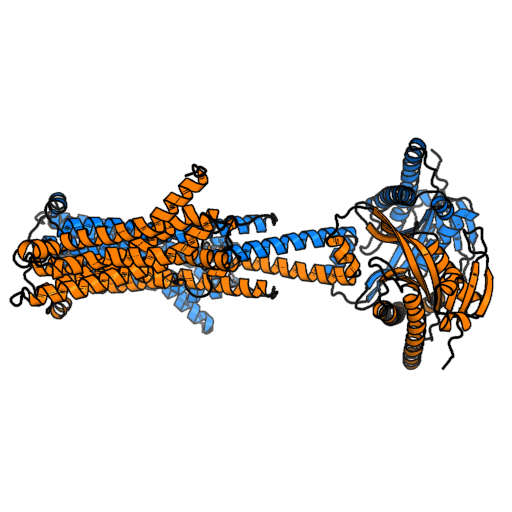M 4827 C C . THR B 1 73 ? -31.062 31.031 1.953 1 87.38 73 THR B C 1
ATOM 4829 O O . THR B 1 73 ? -31.281 29.828 1.764 1 87.38 73 THR B O 1
ATOM 4832 N N . PHE B 1 74 ? -31.344 31.969 1.151 1 88.88 74 PHE B N 1
ATOM 4833 C CA . PHE B 1 74 ? -32 31.641 -0.108 1 88.88 74 PHE B CA 1
ATOM 4834 C C . PHE B 1 74 ? -31.062 30.828 -1.003 1 88.88 74 PHE B C 1
ATOM 4836 O O . PHE B 1 74 ? -31.469 29.812 -1.571 1 88.88 74 PHE B O 1
ATOM 4843 N N . ILE B 1 75 ? -29.891 31.188 -1.135 1 89.81 75 ILE B N 1
ATOM 4844 C CA . ILE B 1 75 ? -28.922 30.516 -1.989 1 89.81 75 ILE B CA 1
ATOM 4845 C C . ILE B 1 75 ? -28.641 29.109 -1.44 1 89.81 75 ILE B C 1
ATOM 4847 O O . ILE B 1 75 ? -28.594 28.141 -2.197 1 89.81 75 ILE B O 1
ATOM 4851 N N . LEU B 1 76 ? -28.484 29.016 -0.158 1 91.69 76 LEU B N 1
ATOM 4852 C CA . LEU B 1 76 ? -28.172 27.734 0.453 1 91.69 76 LEU B CA 1
ATOM 4853 C C . LEU B 1 76 ? -29.359 26.781 0.384 1 91.69 76 LEU B C 1
ATOM 4855 O O . LEU B 1 76 ? -29.188 25.562 0.343 1 91.69 76 LEU B O 1
ATOM 4859 N N . PHE B 1 77 ? -30.531 27.422 0.321 1 91.25 77 PHE B N 1
ATOM 4860 C CA . PHE B 1 77 ? -31.734 26.609 0.159 1 91.25 77 PHE B CA 1
ATOM 4861 C C . PHE B 1 77 ? -31.688 25.844 -1.159 1 91.25 77 PHE B C 1
ATOM 4863 O O . PHE B 1 77 ? -31.891 24.625 -1.186 1 91.25 77 PHE B O 1
ATOM 4870 N N . PHE B 1 78 ? -31.297 26.469 -2.217 1 91.56 78 PHE B N 1
ATOM 4871 C CA . PHE B 1 78 ? -31.234 25.828 -3.521 1 91.56 78 PHE B CA 1
ATOM 4872 C C . PHE B 1 78 ? -30.016 24.906 -3.613 1 91.56 78 PHE B C 1
ATOM 4874 O O . PHE B 1 78 ? -30.078 23.859 -4.277 1 91.56 78 PHE B O 1
ATOM 4881 N N . TYR B 1 79 ? -29.031 25.281 -3 1 92.06 79 TYR B N 1
ATOM 4882 C CA . TYR B 1 79 ? -27.828 24.469 -3.012 1 92.06 79 TYR B CA 1
ATOM 4883 C C . TYR B 1 79 ? -28.078 23.141 -2.305 1 92.06 79 TYR B C 1
ATOM 4885 O O . TYR B 1 79 ? -27.531 22.109 -2.709 1 92.06 79 TYR B O 1
ATOM 4893 N N . SER B 1 80 ? -28.922 23.188 -1.282 1 93.19 80 SER B N 1
ATOM 4894 C CA . SER B 1 80 ? -29.094 22.016 -0.432 1 93.19 80 SER B CA 1
ATOM 4895 C C . SER B 1 80 ? -30.203 21.109 -0.94 1 93.19 80 SER B C 1
ATOM 4897 O O . SER B 1 80 ? -30.391 20 -0.436 1 93.19 80 SER B O 1
ATOM 4899 N N . LEU B 1 81 ? -30.906 21.469 -1.917 1 91 81 LEU B N 1
ATOM 4900 C CA . LEU B 1 81 ? -32.062 20.734 -2.395 1 91 81 LEU B CA 1
ATOM 4901 C C . LEU B 1 81 ? -31.656 19.328 -2.857 1 91 81 LEU B C 1
ATOM 4903 O O . LEU B 1 81 ? -32.281 18.344 -2.475 1 91 81 LEU B O 1
ATOM 4907 N N . PRO B 1 82 ? -30.656 19.266 -3.688 1 90.12 82 PRO B N 1
ATOM 4908 C CA . PRO B 1 82 ? -30.266 17.922 -4.113 1 90.12 82 PRO B CA 1
ATOM 4909 C C . PRO B 1 82 ? -29.797 17.047 -2.949 1 90.12 82 PRO B C 1
ATOM 4911 O O . PRO B 1 82 ? -29.984 15.82 -2.98 1 90.12 82 PRO B O 1
ATOM 4914 N N . VAL B 1 83 ? -29.188 17.641 -2.031 1 92.56 83 VAL B N 1
ATOM 4915 C CA . VAL B 1 83 ? -28.719 16.906 -0.855 1 92.56 83 VAL B CA 1
ATOM 4916 C C . VAL B 1 83 ? -29.922 16.391 -0.062 1 92.56 83 VAL B C 1
ATOM 4918 O O . VAL B 1 83 ? -29.938 15.234 0.369 1 92.56 83 VAL B O 1
ATOM 4921 N N . ALA B 1 84 ? -30.906 17.234 0.047 1 91 84 ALA B N 1
ATOM 4922 C CA . ALA B 1 84 ? -32.125 16.844 0.759 1 91 84 ALA B CA 1
ATOM 4923 C C . ALA B 1 84 ? -32.844 15.703 0.04 1 91 84 ALA B C 1
ATOM 4925 O O . ALA B 1 84 ? -33.344 14.766 0.678 1 91 84 ALA B O 1
ATOM 4926 N N . ASN B 1 85 ? -32.875 15.812 -1.176 1 89 85 ASN B N 1
ATOM 4927 C CA . ASN B 1 85 ? -33.531 14.773 -1.96 1 89 85 ASN B CA 1
ATOM 4928 C C . ASN B 1 85 ? -32.844 13.43 -1.812 1 89 85 ASN B C 1
ATOM 4930 O O . ASN B 1 85 ? -33.469 12.383 -1.748 1 89 85 ASN B O 1
ATOM 4934 N N . TYR B 1 86 ? -31.578 13.531 -1.763 1 89.12 86 TYR B N 1
ATOM 4935 C CA . TYR B 1 86 ? -30.766 12.32 -1.638 1 89.12 86 TYR B CA 1
ATOM 4936 C C . TYR B 1 86 ? -30.906 11.719 -0.242 1 89.12 86 TYR B C 1
ATOM 4938 O O . TYR B 1 86 ? -31.047 10.5 -0.091 1 89.12 86 TYR B O 1
ATOM 4946 N N . LEU B 1 87 ? -30.891 12.5 0.772 1 88.19 87 LEU B N 1
ATOM 4947 C CA . LEU B 1 87 ? -30.875 12.016 2.148 1 88.19 87 LEU B CA 1
ATOM 4948 C C . LEU B 1 87 ? -32.281 11.547 2.566 1 88.19 87 LEU B C 1
ATOM 4950 O O . LEU B 1 87 ? -32.406 10.578 3.318 1 88.19 87 LEU B O 1
ATOM 4954 N N . PHE B 1 88 ? -33.312 12.164 1.978 1 86.88 88 PHE B N 1
ATOM 4955 C CA . PHE B 1 88 ? -34.625 11.922 2.557 1 86.88 88 PHE B CA 1
ATOM 4956 C C . PHE B 1 88 ? -35.562 11.266 1.544 1 86.88 88 PHE B C 1
ATOM 4958 O O . PHE B 1 88 ? -36.594 10.703 1.913 1 86.88 88 PHE B O 1
ATOM 4965 N N . LYS B 1 89 ? -35.188 11.32 0.291 1 82.06 89 LYS B N 1
ATOM 4966 C CA . LYS B 1 89 ? -36 10.664 -0.736 1 82.06 89 LYS B CA 1
ATOM 4967 C C . LYS B 1 89 ? -35.125 9.742 -1.601 1 82.06 89 LYS B C 1
ATOM 4969 O O . LYS B 1 89 ? -35.062 9.906 -2.822 1 82.06 89 LYS B O 1
ATOM 4974 N N . LYS B 1 90 ? -34.438 8.852 -1.064 1 73.38 90 LYS B N 1
ATOM 4975 C CA . LYS B 1 90 ? -33.438 8.031 -1.735 1 73.38 90 LYS B CA 1
ATOM 4976 C C . LYS B 1 90 ? -34.062 7.238 -2.885 1 73.38 90 LYS B C 1
ATOM 4978 O O . LYS B 1 90 ? -33.469 7.09 -3.945 1 73.38 90 LYS B O 1
ATOM 4983 N N . ASP B 1 91 ? -35.219 6.75 -2.691 1 70.38 91 ASP B N 1
ATOM 4984 C CA . ASP B 1 91 ? -35.875 5.859 -3.662 1 70.38 91 ASP B CA 1
ATOM 4985 C C . ASP B 1 91 ? -36.094 6.57 -4.996 1 70.38 91 ASP B C 1
ATOM 4987 O O . ASP B 1 91 ? -36.156 5.926 -6.043 1 70.38 91 ASP B O 1
ATOM 4991 N N . LYS B 1 92 ? -36 7.902 -4.945 1 67.75 92 LYS B N 1
ATOM 4992 C CA . LYS B 1 92 ? -36.312 8.648 -6.164 1 67.75 92 LYS B CA 1
ATOM 4993 C C . LYS B 1 92 ? -35.062 9.203 -6.801 1 67.75 92 LYS B C 1
ATOM 4995 O O . LYS B 1 92 ? -35.094 9.867 -7.836 1 67.75 92 LYS B O 1
ATOM 5000 N N . CYS B 1 93 ? -33.969 8.945 -6.277 1 73.69 93 CYS B N 1
ATOM 5001 C CA . CYS B 1 93 ? -32.781 9.594 -6.762 1 73.69 93 CYS B CA 1
ATOM 5002 C C . CYS B 1 93 ? -32.062 8.727 -7.793 1 73.69 93 CYS B C 1
ATOM 5004 O O . CYS B 1 93 ? -31.844 7.535 -7.57 1 73.69 93 CYS B O 1
ATOM 5006 N N . ASN B 1 94 ? -31.969 9.289 -8.953 1 81.81 94 ASN B N 1
ATOM 5007 C CA . ASN B 1 94 ? -31.156 8.648 -9.984 1 81.81 94 ASN B CA 1
ATOM 5008 C C . ASN B 1 94 ? -29.672 8.734 -9.656 1 81.81 94 ASN B C 1
ATOM 5010 O O . ASN B 1 94 ? -29.281 9.375 -8.68 1 81.81 94 ASN B O 1
ATOM 5014 N N . TYR B 1 95 ? -28.906 8.109 -10.406 1 81.88 95 TYR B N 1
ATOM 5015 C CA . TYR B 1 95 ? -27.469 8.023 -10.18 1 81.88 95 TYR B CA 1
ATOM 5016 C C . TYR B 1 95 ? -26.812 9.398 -10.281 1 81.88 95 TYR B C 1
ATOM 5018 O O . TYR B 1 95 ? -25.969 9.742 -9.461 1 81.88 95 TYR B O 1
ATOM 5026 N N . LEU B 1 96 ? -27.234 10.117 -11.164 1 83.06 96 LEU B N 1
ATOM 5027 C CA . LEU B 1 96 ? -26.656 11.438 -11.383 1 83.06 96 LEU B CA 1
ATOM 5028 C C . LEU B 1 96 ? -26.984 12.367 -10.219 1 83.06 96 LEU B C 1
ATOM 5030 O O . LEU B 1 96 ? -26.141 13.164 -9.789 1 83.06 96 LEU B O 1
ATOM 5034 N N . SER B 1 97 ? -28.188 12.211 -9.75 1 85.81 97 SER B N 1
ATOM 5035 C CA . SER B 1 97 ? -28.609 13.039 -8.625 1 85.81 97 SER B CA 1
ATOM 5036 C C . SER B 1 97 ? -27.875 12.648 -7.352 1 85.81 97 SER B C 1
ATOM 5038 O O . SER B 1 97 ? -27.531 13.516 -6.535 1 85.81 97 SER B O 1
ATOM 5040 N N . GLU B 1 98 ? -27.609 11.445 -7.305 1 88.75 98 GLU B N 1
ATOM 5041 C CA . GLU B 1 98 ? -26.859 10.977 -6.145 1 88.75 98 GLU B CA 1
ATOM 5042 C C . GLU B 1 98 ? -25.422 11.492 -6.16 1 88.75 98 GLU B C 1
ATOM 5044 O O . GLU B 1 98 ? -24.906 11.922 -5.129 1 88.75 98 GLU B O 1
ATOM 5049 N N . GLU B 1 99 ? -24.844 11.484 -7.301 1 88.94 99 GLU B N 1
ATOM 5050 C CA . GLU B 1 99 ? -23.469 11.953 -7.422 1 88.94 99 GLU B CA 1
ATOM 5051 C C . GLU B 1 99 ? -23.375 13.453 -7.156 1 88.94 99 GLU B C 1
ATOM 5053 O O . GLU B 1 99 ? -22.422 13.922 -6.543 1 88.94 99 GLU B O 1
ATOM 5058 N N . LYS B 1 100 ? -24.328 14.07 -7.656 1 89.19 100 LYS B N 1
ATOM 5059 C CA . LYS B 1 100 ? -24.375 15.508 -7.41 1 89.19 100 LYS B CA 1
ATOM 5060 C C . LYS B 1 100 ? -24.531 15.812 -5.926 1 89.19 100 LYS B C 1
ATOM 5062 O O . LYS B 1 100 ? -23.906 16.719 -5.395 1 89.19 100 LYS B O 1
ATOM 5067 N N . ALA B 1 101 ? -25.391 15.062 -5.289 1 91.56 101 ALA B N 1
ATOM 5068 C CA . ALA B 1 101 ? -25.594 15.242 -3.854 1 91.56 101 ALA B CA 1
ATOM 5069 C C . ALA B 1 101 ? -24.312 14.938 -3.07 1 91.56 101 ALA B C 1
ATOM 5071 O O . ALA B 1 101 ? -23.953 15.68 -2.152 1 91.56 101 ALA B O 1
ATOM 5072 N N . ARG B 1 102 ? -23.688 13.938 -3.465 1 89.75 102 ARG B N 1
ATOM 5073 C CA . ARG B 1 102 ? -22.438 13.555 -2.797 1 89.75 102 ARG B CA 1
ATOM 5074 C C . ARG B 1 102 ? -21.375 14.617 -2.98 1 89.75 102 ARG B C 1
ATOM 5076 O O . ARG B 1 102 ? -20.656 14.961 -2.033 1 89.75 102 ARG B O 1
ATOM 5083 N N . HIS B 1 103 ? -21.359 15.102 -4.16 1 89.69 103 HIS B N 1
ATOM 5084 C CA . HIS B 1 103 ? -20.406 16.172 -4.445 1 89.69 103 HIS B CA 1
ATOM 5085 C C . HIS B 1 103 ? -20.688 17.406 -3.602 1 89.69 103 HIS B C 1
ATOM 5087 O O . HIS B 1 103 ? -19.781 18 -3.033 1 89.69 103 HIS B O 1
ATOM 5093 N N . ARG B 1 104 ? -21.891 17.781 -3.475 1 90.69 104 ARG B N 1
ATOM 5094 C CA . ARG B 1 104 ? -22.266 18.969 -2.723 1 90.69 104 ARG B CA 1
ATOM 5095 C C . ARG B 1 104 ? -22.031 18.781 -1.229 1 90.69 104 ARG B C 1
ATOM 5097 O O . ARG B 1 104 ? -21.656 19.719 -0.523 1 90.69 104 ARG B O 1
ATOM 5104 N N . ILE B 1 105 ? -22.266 17.578 -0.817 1 90.75 105 ILE B N 1
ATOM 5105 C CA . ILE B 1 105 ? -22.062 17.281 0.595 1 90.75 105 ILE B CA 1
ATOM 5106 C C . ILE B 1 105 ? -20.578 17.438 0.945 1 90.75 105 ILE B C 1
ATOM 5108 O O . ILE B 1 105 ? -20.234 18.078 1.944 1 90.75 105 ILE B O 1
ATOM 5112 N N . VAL B 1 106 ? -19.734 17 0.095 1 88.69 106 VAL B N 1
ATOM 5113 C CA . VAL B 1 106 ? -18.297 17.016 0.342 1 88.69 106 VAL B CA 1
ATOM 5114 C C . VAL B 1 106 ? -17.766 18.453 0.277 1 88.69 106 VAL B C 1
ATOM 5116 O O . VAL B 1 106 ? -16.891 18.828 1.048 1 88.69 106 VAL B O 1
ATOM 5119 N N . HIS B 1 107 ? -18.375 19.297 -0.487 1 89.06 107 HIS B N 1
ATOM 5120 C CA . HIS B 1 107 ? -17.859 20.656 -0.689 1 89.06 107 HIS B CA 1
ATOM 5121 C C . HIS B 1 107 ? -18.688 21.672 0.074 1 89.06 107 HIS B C 1
ATOM 5123 O O . HIS B 1 107 ? -18.422 22.875 0 1 89.06 107 HIS B O 1
ATOM 5129 N N . SER B 1 108 ? -19.609 21.25 0.833 1 90.88 108 SER B N 1
ATOM 5130 C CA . SER B 1 108 ? -20.516 22.141 1.544 1 90.88 108 SER B CA 1
ATOM 5131 C C . SER B 1 108 ? -19.75 23.078 2.477 1 90.88 108 SER B C 1
ATOM 5133 O O . SER B 1 108 ? -20.062 24.266 2.566 1 90.88 108 SER B O 1
ATOM 5135 N N . PRO B 1 109 ? -18.656 22.578 3.18 1 88.44 109 PRO B N 1
ATOM 5136 C CA . PRO B 1 109 ? -17.984 23.5 4.09 1 88.44 109 PRO B CA 1
ATOM 5137 C C . PRO B 1 109 ? -17.375 24.703 3.369 1 88.44 109 PRO B C 1
ATOM 5139 O O . PRO B 1 109 ? -17.516 25.844 3.836 1 88.44 109 PRO B O 1
ATOM 5142 N N . ILE B 1 110 ? -16.828 24.484 2.229 1 88.38 110 ILE B N 1
ATOM 5143 C CA . ILE B 1 110 ? -16.188 25.578 1.497 1 88.38 110 ILE B CA 1
ATOM 5144 C C . ILE B 1 110 ? -17.25 26.469 0.859 1 88.38 110 ILE B C 1
ATOM 5146 O O . ILE B 1 110 ? -17.125 27.703 0.861 1 88.38 110 ILE B O 1
ATOM 5150 N N . ILE B 1 111 ? -18.266 25.922 0.353 1 90.56 111 ILE B N 1
ATOM 5151 C CA . ILE B 1 111 ? -19.281 26.688 -0.363 1 90.56 111 ILE B CA 1
ATOM 5152 C C . ILE B 1 111 ? -20.078 27.547 0.622 1 90.56 111 ILE B C 1
ATOM 5154 O O . ILE B 1 111 ? -20.297 28.734 0.376 1 90.56 111 ILE B O 1
ATOM 5158 N N . ILE B 1 112 ? -20.406 26.969 1.721 1 92.19 112 ILE B N 1
ATOM 5159 C CA . ILE B 1 112 ? -21.172 27.688 2.734 1 92.19 112 ILE B CA 1
ATOM 5160 C C . ILE B 1 112 ? -20.344 28.828 3.293 1 92.19 112 ILE B C 1
ATOM 5162 O O . ILE B 1 112 ? -20.828 29.953 3.441 1 92.19 112 ILE B O 1
ATOM 5166 N N . SER B 1 113 ? -19.094 28.547 3.541 1 90.56 113 SER B N 1
ATOM 5167 C CA . SER B 1 113 ? -18.219 29.562 4.109 1 90.56 113 SER B CA 1
ATOM 5168 C C . SER B 1 113 ? -17.938 30.688 3.107 1 90.56 113 SER B C 1
ATOM 5170 O O . SER B 1 113 ? -17.875 31.859 3.48 1 90.56 113 SER B O 1
ATOM 5172 N N . LEU B 1 114 ? -17.828 30.359 1.867 1 90.75 114 LEU B N 1
ATOM 5173 C CA . LEU B 1 114 ? -17.562 31.359 0.84 1 90.75 114 LEU B CA 1
ATOM 5174 C C . LEU B 1 114 ? -18.766 32.25 0.626 1 90.75 114 LEU B C 1
ATOM 5176 O O . LEU B 1 114 ? -18.625 33.469 0.494 1 90.75 114 LEU B O 1
ATOM 5180 N N . PHE B 1 115 ? -19.875 31.719 0.599 1 91.25 115 PHE B N 1
ATOM 5181 C CA . PHE B 1 115 ? -21.078 32.531 0.41 1 91.25 115 PHE B CA 1
ATOM 5182 C C . PHE B 1 115 ? -21.328 33.438 1.614 1 91.25 115 PHE B C 1
ATOM 5184 O O . PHE B 1 115 ? -21.75 34.562 1.461 1 91.25 115 PHE B O 1
ATOM 5191 N N . GLY B 1 116 ? -21.078 32.844 2.754 1 89.88 116 GLY B N 1
ATOM 5192 C CA . GLY B 1 116 ? -21.172 33.688 3.936 1 89.88 116 GLY B CA 1
ATOM 5193 C C . GLY B 1 116 ? -20.203 34.844 3.93 1 89.88 116 GLY B C 1
ATOM 5194 O O . GLY B 1 116 ? -20.562 35.969 4.242 1 89.88 116 GLY B O 1
ATOM 5195 N N . PHE B 1 117 ? -19.016 34.531 3.566 1 90.88 117 PHE B N 1
ATOM 5196 C CA . PHE B 1 117 ? -17.953 35.531 3.535 1 90.88 117 PHE B CA 1
ATOM 5197 C C . PHE B 1 117 ? -18.297 36.656 2.531 1 90.88 117 PHE B C 1
ATOM 5199 O O . PHE B 1 117 ? -18.25 37.844 2.861 1 90.88 117 PHE B O 1
ATOM 5206 N N . PHE B 1 118 ? -18.656 36.281 1.355 1 91.69 118 PHE B N 1
ATOM 5207 C CA . PHE B 1 118 ? -18.922 37.281 0.306 1 91.69 118 PHE B CA 1
ATOM 5208 C C . PHE B 1 118 ? -20.188 38.062 0.61 1 91.69 118 PHE B C 1
ATOM 5210 O O . PHE B 1 118 ? -20.266 39.25 0.326 1 91.69 118 PHE B O 1
ATOM 5217 N N . GLY B 1 119 ? -21.156 37.375 1.11 1 89.25 119 GLY B N 1
ATOM 5218 C CA . GLY B 1 119 ? -22.359 38.062 1.525 1 89.25 119 GLY B CA 1
ATOM 5219 C C . GLY B 1 119 ? -22.109 39.125 2.588 1 89.25 119 GLY B C 1
ATOM 5220 O O . GLY B 1 119 ? -22.609 40.25 2.498 1 89.25 119 GLY B O 1
ATOM 5221 N N . TRP B 1 120 ? -21.281 38.75 3.518 1 90.19 120 TRP B N 1
ATOM 5222 C CA . TRP B 1 120 ? -20.938 39.688 4.59 1 90.19 120 TRP B CA 1
ATOM 5223 C C . TRP B 1 120 ? -20.156 40.875 4.047 1 90.19 120 TRP B C 1
ATOM 5225 O O . TRP B 1 120 ? -20.438 42.031 4.395 1 90.19 120 TRP B O 1
ATOM 5235 N N . GLU B 1 121 ? -19.203 40.594 3.221 1 90.88 121 GLU B N 1
ATOM 5236 C CA . GLU B 1 121 ? -18.344 41.656 2.697 1 90.88 121 GLU B CA 1
ATOM 5237 C C . GLU B 1 121 ? -19.141 42.625 1.836 1 90.88 121 GLU B C 1
ATOM 5239 O O . GLU B 1 121 ? -18.953 43.844 1.921 1 90.88 121 GLU B O 1
ATOM 5244 N N . LEU B 1 122 ? -19.969 42.094 1.109 1 89.94 122 LEU B N 1
ATOM 5245 C CA . LEU B 1 122 ? -20.797 42.969 0.264 1 89.94 122 LEU B CA 1
ATOM 5246 C C . LEU B 1 122 ? -21.719 43.844 1.11 1 89.94 122 LEU B C 1
ATOM 5248 O O . LEU B 1 122 ? -21.844 45.031 0.849 1 89.94 122 LEU B O 1
ATOM 5252 N N . SER B 1 123 ? -22.344 43.281 2.084 1 88.62 123 SER B N 1
ATOM 5253 C CA . SER B 1 123 ? -23.219 44.031 2.975 1 88.62 123 SER B CA 1
ATOM 5254 C C . SER B 1 123 ? -22.453 45.125 3.73 1 88.62 123 SER B C 1
ATOM 5256 O O . SER B 1 123 ? -22.938 46.219 3.898 1 88.62 123 SER B O 1
ATOM 5258 N N . THR B 1 124 ? -21.297 44.781 4.148 1 85.38 124 THR B N 1
ATOM 5259 C CA . THR B 1 124 ? -20.469 45.719 4.887 1 85.38 124 THR B CA 1
ATOM 5260 C C . THR B 1 124 ? -20.078 46.906 4.008 1 85.38 124 THR B C 1
ATOM 5262 O O . THR B 1 124 ? -20.172 48.062 4.441 1 85.38 124 THR B O 1
ATOM 5265 N N . ILE B 1 125 ? -19.656 46.625 2.828 1 88.12 125 ILE B N 1
ATOM 5266 C CA . ILE B 1 125 ? -19.234 47.688 1.917 1 88.12 125 ILE B CA 1
ATOM 5267 C C . ILE B 1 125 ? -20.422 48.625 1.634 1 88.12 125 ILE B C 1
ATOM 5269 O O . ILE B 1 125 ? -20.281 49.844 1.708 1 88.12 125 ILE B O 1
ATOM 5273 N N . LEU B 1 126 ? -21.562 48.125 1.432 1 88.69 126 LEU B N 1
ATOM 5274 C CA . LEU B 1 126 ? -22.75 48.906 1.104 1 88.69 126 LEU B CA 1
ATOM 5275 C C . LEU B 1 126 ? -23.219 49.719 2.318 1 88.69 126 LEU B C 1
ATOM 5277 O O . LEU B 1 126 ? -23.656 50.844 2.189 1 88.69 126 LEU B O 1
ATOM 5281 N N . SER B 1 127 ? -23.172 49.094 3.445 1 85.5 127 SER B N 1
ATOM 5282 C CA . SER B 1 127 ? -23.594 49.781 4.664 1 85.5 127 SER B CA 1
ATOM 5283 C C . SER B 1 127 ? -22.656 50.938 4.996 1 85.5 127 SER B C 1
ATOM 5285 O O . SER B 1 127 ? -23.109 52 5.418 1 85.5 127 SER B O 1
ATOM 5287 N N . VAL B 1 128 ? -21.375 50.688 4.82 1 82.25 128 VAL B N 1
ATOM 5288 C CA . VAL B 1 128 ? -20.406 51.719 5.121 1 82.25 128 VAL B CA 1
ATOM 5289 C C . VAL B 1 128 ? -20.578 52.875 4.148 1 82.25 128 VAL B C 1
ATOM 5291 O O . VAL B 1 128 ? -20.453 54.031 4.535 1 82.25 128 VAL B O 1
ATOM 5294 N N . LEU B 1 129 ? -20.844 52.594 2.932 1 85.25 129 LEU B N 1
ATOM 5295 C CA . LEU B 1 129 ? -21.094 53.656 1.946 1 85.25 129 LEU B CA 1
ATOM 5296 C C . LEU B 1 129 ? -22.328 54.469 2.324 1 85.25 129 LEU B C 1
ATOM 5298 O O . LEU B 1 129 ? -22.344 55.688 2.166 1 85.25 129 LEU B O 1
ATOM 5302 N N . ARG B 1 130 ? -23.328 53.781 2.793 1 86.88 130 ARG B N 1
ATOM 5303 C CA . ARG B 1 130 ? -24.547 54.469 3.217 1 86.88 130 ARG B CA 1
ATOM 5304 C C . ARG B 1 130 ? -24.281 55.344 4.445 1 86.88 130 ARG B C 1
ATOM 5306 O O . ARG B 1 130 ? -24.812 56.438 4.559 1 86.88 130 ARG B O 1
ATOM 5313 N N . ILE B 1 131 ? -23.5 54.875 5.355 1 80.5 131 ILE B N 1
ATOM 5314 C CA . ILE B 1 131 ? -23.156 55.625 6.555 1 80.5 131 ILE B CA 1
ATOM 5315 C C . ILE B 1 131 ? -22.375 56.906 6.168 1 80.5 131 ILE B C 1
ATOM 5317 O O . ILE B 1 131 ? -22.578 57.969 6.758 1 80.5 131 ILE B O 1
ATOM 5321 N N . ASP B 1 132 ? -21.5 56.719 5.25 1 81.31 132 ASP B N 1
ATOM 5322 C CA . ASP B 1 132 ? -20.719 57.844 4.77 1 81.31 132 ASP B CA 1
ATOM 5323 C C . ASP B 1 132 ? -21.641 58.938 4.199 1 81.31 132 ASP B C 1
ATOM 5325 O O . ASP B 1 132 ? -21.344 60.125 4.332 1 81.31 132 ASP B O 1
ATOM 5329 N N . THR B 1 133 ? -22.672 58.562 3.605 1 84.12 133 THR B N 1
ATOM 5330 C CA . THR B 1 133 ? -23.625 59.531 3.043 1 84.12 133 THR B CA 1
ATOM 5331 C C . THR B 1 133 ? -24.469 60.156 4.141 1 84.12 133 THR B C 1
ATOM 5333 O O . THR B 1 133 ? -24.844 61.344 4.039 1 84.12 133 THR B O 1
ATOM 5336 N N . LEU B 1 134 ? -24.734 59.438 5.141 1 82 134 LEU B N 1
ATOM 5337 C CA . LEU B 1 134 ? -25.594 59.906 6.219 1 82 134 LEU B CA 1
ATOM 5338 C C . LEU B 1 134 ? -24.828 60.844 7.145 1 82 134 LEU B C 1
ATOM 5340 O O . LEU B 1 134 ? -25.422 61.75 7.754 1 82 134 LEU B O 1
ATOM 5344 N N . TYR B 1 135 ? -23.531 60.531 7.281 1 80.06 135 TYR B N 1
ATOM 5345 C CA . TYR B 1 135 ? -22.688 61.344 8.148 1 80.06 135 TYR B CA 1
ATOM 5346 C C . TYR B 1 135 ? -21.516 61.906 7.371 1 80.06 135 TYR B C 1
ATOM 5348 O O . TYR B 1 135 ? -20.375 61.5 7.586 1 80.06 135 TYR B O 1
ATOM 5356 N N . PRO B 1 136 ? -21.766 62.906 6.656 1 79.62 136 PRO B N 1
ATOM 5357 C CA . PRO B 1 136 ? -20.688 63.469 5.84 1 79.62 136 PRO B CA 1
ATOM 5358 C C . PRO B 1 136 ? -19.594 64.188 6.676 1 79.62 136 PRO B C 1
ATOM 5360 O O . PRO B 1 136 ? -18.469 64.312 6.219 1 79.62 136 PRO B O 1
ATOM 5363 N N . GLU B 1 137 ? -19.828 64.5 7.977 1 78.94 137 GLU B N 1
ATOM 5364 C CA . GLU B 1 137 ? -18.875 65.188 8.82 1 78.94 137 GLU B CA 1
ATOM 5365 C C . GLU B 1 137 ? -18 64.188 9.594 1 78.94 137 GLU B C 1
ATOM 5367 O O . GLU B 1 137 ? -17.062 64.562 10.297 1 78.94 137 GLU B O 1
ATOM 5372 N N . ALA B 1 138 ? -18.266 62.906 9.422 1 77.75 138 ALA B N 1
ATOM 5373 C CA . ALA B 1 138 ? -17.484 61.906 10.133 1 77.75 138 ALA B CA 1
ATOM 5374 C C . ALA B 1 138 ? -16.031 61.906 9.648 1 77.75 138 ALA B C 1
ATOM 5376 O O . ALA B 1 138 ? -15.773 62.031 8.453 1 77.75 138 ALA B O 1
ATOM 5377 N N . PRO B 1 139 ? -15.102 61.844 10.586 1 78.81 139 PRO B N 1
ATOM 5378 C CA . PRO B 1 139 ? -13.703 61.75 10.172 1 78.81 139 PRO B CA 1
ATOM 5379 C C . PRO B 1 139 ? -13.406 60.562 9.281 1 78.81 139 PRO B C 1
ATOM 5381 O O . PRO B 1 139 ? -13.859 59.438 9.57 1 78.81 139 PRO B O 1
ATOM 5384 N N . PRO B 1 140 ? -12.75 60.781 8.227 1 79.06 140 PRO B N 1
ATOM 5385 C CA . PRO B 1 140 ? -12.438 59.688 7.305 1 79.06 140 PRO B CA 1
ATOM 5386 C C . PRO B 1 140 ? -11.742 58.531 7.992 1 79.06 140 PRO B C 1
ATOM 5388 O O . PRO B 1 140 ? -11.945 57.375 7.609 1 79.06 140 PRO B O 1
ATOM 5391 N N . GLN B 1 141 ? -11.039 58.781 9 1 80 141 GLN B N 1
ATOM 5392 C CA . GLN B 1 141 ? -10.328 57.719 9.727 1 80 141 GLN B CA 1
ATOM 5393 C C . GLN B 1 141 ? -11.305 56.781 10.406 1 80 141 GLN B C 1
ATOM 5395 O O . GLN B 1 141 ? -11.047 55.562 10.492 1 80 141 GLN B O 1
ATOM 5400 N N . SER B 1 142 ? -12.352 57.344 10.859 1 77.25 142 SER B N 1
ATOM 5401 C CA . SER B 1 142 ? -13.344 56.531 11.539 1 77.25 142 SER B CA 1
ATOM 5402 C C . SER B 1 142 ? -14.047 55.594 10.57 1 77.25 142 SER B C 1
ATOM 5404 O O . SER B 1 142 ? -14.266 54.406 10.875 1 77.25 142 SER B O 1
ATOM 5406 N N . ILE B 1 143 ? -14.305 56.031 9.375 1 78.44 143 ILE B N 1
ATOM 5407 C CA . ILE B 1 143 ? -14.961 55.219 8.359 1 78.44 143 ILE B CA 1
ATOM 5408 C C . ILE B 1 143 ? -14.016 54.125 7.898 1 78.44 143 ILE B C 1
ATOM 5410 O O . ILE B 1 143 ? -14.43 52.969 7.723 1 78.44 143 ILE B O 1
ATOM 5414 N N . LEU B 1 144 ? -12.789 54.469 7.738 1 82.56 144 LEU B N 1
ATOM 5415 C CA . LEU B 1 144 ? -11.789 53.5 7.309 1 82.56 144 LEU B CA 1
ATOM 5416 C C . LEU B 1 144 ? -11.594 52.406 8.375 1 82.56 144 LEU B C 1
ATOM 5418 O O . LEU B 1 144 ? -11.469 51.219 8.055 1 82.56 144 LEU B O 1
ATOM 5422 N N . THR B 1 145 ? -11.555 52.812 9.594 1 81.12 145 THR B N 1
ATOM 5423 C CA . THR B 1 145 ? -11.367 51.906 10.695 1 81.12 145 THR B CA 1
ATOM 5424 C C . THR B 1 145 ? -12.523 50.906 10.766 1 81.12 145 THR B C 1
ATOM 5426 O O . THR B 1 145 ? -12.305 49.688 10.906 1 81.12 145 THR B O 1
ATOM 5429 N N . VAL B 1 146 ? -13.664 51.406 10.594 1 77.94 146 VAL B N 1
ATOM 5430 C CA . VAL B 1 146 ? -14.836 50.531 10.672 1 77.94 146 VAL B CA 1
ATOM 5431 C C . VAL B 1 146 ? -14.844 49.562 9.484 1 77.94 146 VAL B C 1
ATOM 5433 O O . VAL B 1 146 ? -15.18 48.406 9.633 1 77.94 146 VAL B O 1
ATOM 5436 N N . THR B 1 147 ? -14.477 50.062 8.352 1 83.81 147 THR B N 1
ATOM 5437 C CA . THR B 1 147 ? -14.438 49.25 7.16 1 83.81 147 THR B CA 1
ATOM 5438 C C . THR B 1 147 ? -13.438 48.094 7.328 1 83.81 147 THR B C 1
ATOM 5440 O O . THR B 1 147 ? -13.742 46.938 7.012 1 83.81 147 THR B O 1
ATOM 5443 N N . ILE B 1 148 ? -12.289 48.375 7.863 1 86.5 148 ILE B N 1
ATOM 5444 C CA . ILE B 1 148 ? -11.242 47.375 8.031 1 86.5 148 ILE B CA 1
ATOM 5445 C C . ILE B 1 148 ? -11.672 46.344 9.078 1 86.5 148 ILE B C 1
ATOM 5447 O O . ILE B 1 148 ? -11.539 45.125 8.875 1 86.5 148 ILE B O 1
ATOM 5451 N N . LEU B 1 149 ? -12.227 46.812 10.117 1 84.62 149 LEU B N 1
ATOM 5452 C CA . LEU B 1 149 ? -12.625 45.906 11.203 1 84.62 149 LEU B CA 1
ATOM 5453 C C . LEU B 1 149 ? -13.75 45 10.766 1 84.62 149 LEU B C 1
ATOM 5455 O O . LEU B 1 149 ? -13.734 43.781 11.062 1 84.62 149 LEU B O 1
ATOM 5459 N N . PHE B 1 150 ? -14.688 45.562 10.07 1 85.75 150 PHE B N 1
ATOM 5460 C CA . PHE B 1 150 ? -15.805 44.75 9.602 1 85.75 150 PHE B CA 1
ATOM 5461 C C . PHE B 1 150 ? -15.336 43.75 8.57 1 85.75 150 PHE B C 1
ATOM 5463 O O . PHE B 1 150 ? -15.828 42.625 8.531 1 85.75 150 PHE B O 1
ATOM 5470 N N . ALA B 1 151 ? -14.391 44.125 7.793 1 87.62 151 ALA B N 1
ATOM 5471 C CA . ALA B 1 151 ? -13.836 43.219 6.809 1 87.62 151 ALA B CA 1
ATOM 5472 C C . ALA B 1 151 ? -13.156 42.031 7.488 1 87.62 151 ALA B C 1
ATOM 5474 O O . ALA B 1 151 ? -13.289 40.875 7.039 1 87.62 151 ALA B O 1
ATOM 5475 N N . PHE B 1 152 ? -12.477 42.25 8.555 1 88.38 152 PHE B N 1
ATOM 5476 C CA . PHE B 1 152 ? -11.789 41.188 9.273 1 88.38 152 PHE B CA 1
ATOM 5477 C C . PHE B 1 152 ? -12.789 40.281 9.961 1 88.38 152 PHE B C 1
ATOM 5479 O O . PHE B 1 152 ? -12.547 39.062 10.07 1 88.38 152 PHE B O 1
ATOM 5486 N N . TRP B 1 153 ? -13.883 40.812 10.367 1 88.62 153 TRP B N 1
ATOM 5487 C CA . TRP B 1 153 ? -14.906 39.969 10.961 1 88.62 153 TRP B CA 1
ATOM 5488 C C . TRP B 1 153 ? -15.484 39 9.93 1 88.62 153 TRP B C 1
ATOM 5490 O O . TRP B 1 153 ? -15.914 37.906 10.273 1 88.62 153 TRP B O 1
ATOM 5500 N N . GLY B 1 154 ? -15.492 39.438 8.688 1 88.94 154 GLY B N 1
ATOM 5501 C CA . GLY B 1 154 ? -15.875 38.531 7.621 1 88.94 154 GLY B CA 1
ATOM 5502 C C . GLY B 1 154 ? -14.977 37.344 7.508 1 88.94 154 GLY B C 1
ATOM 5503 O O . GLY B 1 154 ? -15.445 36.219 7.242 1 88.94 154 GLY B O 1
ATOM 5504 N N . LEU B 1 155 ? -13.719 37.531 7.711 1 87.81 155 LEU B N 1
ATOM 5505 C CA . LEU B 1 155 ? -12.773 36.438 7.668 1 87.81 155 LEU B CA 1
ATOM 5506 C C . LEU B 1 155 ? -12.992 35.469 8.844 1 87.81 155 LEU B C 1
ATOM 5508 O O . LEU B 1 155 ? -12.828 34.25 8.711 1 87.81 155 LEU B O 1
ATOM 5512 N N . PHE B 1 156 ? -13.312 36.062 9.898 1 85.81 156 PHE B N 1
ATOM 5513 C CA . PHE B 1 156 ? -13.633 35.25 11.055 1 85.81 156 PHE B CA 1
ATOM 5514 C C . PHE B 1 156 ? -14.883 34.406 10.797 1 85.81 156 PHE B C 1
ATOM 5516 O O . PHE B 1 156 ? -14.945 33.25 11.18 1 85.81 156 PHE B O 1
ATOM 5523 N N . LEU B 1 157 ? -15.82 35.031 10.203 1 89.94 157 LEU B N 1
ATOM 5524 C CA . LEU B 1 157 ? -17.031 34.344 9.805 1 89.94 157 LEU B CA 1
ATOM 5525 C C . LEU B 1 157 ? -16.719 33.156 8.914 1 89.94 157 LEU B C 1
ATOM 5527 O O . LEU B 1 157 ? -17.266 32.062 9.102 1 89.94 157 LEU B O 1
ATOM 5531 N N . PHE B 1 158 ? -15.875 33.344 8 1 89.5 158 PHE B N 1
ATOM 5532 C CA . PHE B 1 158 ? -15.469 32.281 7.094 1 89.5 158 PHE B CA 1
ATOM 5533 C C . PHE B 1 158 ? -14.836 31.141 7.863 1 89.5 158 PHE B C 1
ATOM 5535 O O . PHE B 1 158 ? -15.219 29.984 7.676 1 89.5 158 PHE B O 1
ATOM 5542 N N . ALA B 1 159 ? -13.883 31.453 8.672 1 85.06 159 ALA B N 1
ATOM 5543 C CA . ALA B 1 159 ? -13.148 30.438 9.406 1 85.06 159 ALA B CA 1
ATOM 5544 C C . ALA B 1 159 ? -14.07 29.656 10.336 1 85.06 159 ALA B C 1
ATOM 5546 O O . ALA B 1 159 ? -13.969 28.422 10.438 1 85.06 159 ALA B O 1
ATOM 5547 N N . PHE B 1 160 ? -14.945 30.359 10.938 1 84.88 160 PHE B N 1
ATOM 5548 C CA . PHE B 1 160 ? -15.867 29.719 11.867 1 84.88 160 PHE B CA 1
ATOM 5549 C C . PHE B 1 160 ? -16.844 28.812 11.125 1 84.88 160 PHE B C 1
ATOM 5551 O O . PHE B 1 160 ? -17.062 27.656 11.523 1 84.88 160 PHE B O 1
ATOM 5558 N N . SER B 1 161 ? -17.406 29.359 10.094 1 89.44 161 SER B N 1
ATOM 5559 C CA . SER B 1 161 ? -18.344 28.578 9.312 1 89.44 161 SER B CA 1
ATOM 5560 C C . SER B 1 161 ? -17.688 27.344 8.719 1 89.44 161 SER B C 1
ATOM 5562 O O . SER B 1 161 ? -18.266 26.25 8.734 1 89.44 161 SER B O 1
ATOM 5564 N N . TYR B 1 162 ? -16.562 27.484 8.234 1 87.38 162 TYR B N 1
ATOM 5565 C CA . TYR B 1 162 ? -15.852 26.359 7.625 1 87.38 162 TYR B CA 1
ATOM 5566 C C . TYR B 1 162 ? -15.555 25.281 8.656 1 87.38 162 TYR B C 1
ATOM 5568 O O . TYR B 1 162 ? -15.82 24.094 8.414 1 87.38 162 TYR B O 1
ATOM 5576 N N . SER B 1 163 ? -15.008 25.703 9.766 1 84.12 163 SER B N 1
ATOM 5577 C CA . SER B 1 163 ? -14.625 24.75 10.797 1 84.12 163 SER B CA 1
ATOM 5578 C C . SER B 1 163 ? -15.844 24.031 11.359 1 84.12 163 SER B C 1
ATOM 5580 O O . SER B 1 163 ? -15.805 22.812 11.586 1 84.12 163 SER B O 1
ATOM 5582 N N . ALA B 1 164 ? -16.875 24.797 11.578 1 86.94 164 ALA B N 1
ATOM 5583 C CA . ALA B 1 164 ? -18.078 24.219 12.156 1 86.94 164 ALA B CA 1
ATOM 5584 C C . ALA B 1 164 ? -18.75 23.25 11.18 1 86.94 164 ALA B C 1
ATOM 5586 O O . ALA B 1 164 ? -19.141 22.141 11.555 1 86.94 164 ALA B O 1
ATOM 5587 N N . THR B 1 165 ? -18.859 23.688 9.953 1 90.25 165 THR B N 1
ATOM 5588 C CA . THR B 1 165 ? -19.5 22.844 8.938 1 90.25 165 THR B CA 1
ATOM 5589 C C . THR B 1 165 ? -18.672 21.594 8.68 1 90.25 165 THR B C 1
ATOM 5591 O O . THR B 1 165 ? -19.219 20.5 8.539 1 90.25 165 THR B O 1
ATOM 5594 N N . ASN B 1 166 ? -17.453 21.766 8.578 1 86.19 166 ASN B N 1
ATOM 5595 C CA . ASN B 1 166 ? -16.578 20.625 8.344 1 86.19 166 ASN B CA 1
ATOM 5596 C C . ASN B 1 166 ? -16.656 19.609 9.477 1 86.19 166 ASN B C 1
ATOM 5598 O O . ASN B 1 166 ? -16.703 18.406 9.227 1 86.19 166 ASN B O 1
ATOM 5602 N N . PHE B 1 167 ? -16.672 20.094 10.609 1 84.81 167 PHE B N 1
ATOM 5603 C CA . PHE B 1 167 ? -16.75 19.234 11.789 1 84.81 167 PHE B CA 1
ATOM 5604 C C . PHE B 1 167 ? -18.078 18.484 11.812 1 84.81 167 PHE B C 1
ATOM 5606 O O . PHE B 1 167 ? -18.094 17.266 12 1 84.81 167 PHE B O 1
ATOM 5613 N N . LEU B 1 168 ? -19.078 19.203 11.617 1 89.06 168 LEU B N 1
ATOM 5614 C CA . LEU B 1 168 ? -20.406 18.594 11.672 1 89.06 168 LEU B CA 1
ATOM 5615 C C . LEU B 1 168 ? -20.609 17.625 10.516 1 89.06 168 LEU B C 1
ATOM 5617 O O . LEU B 1 168 ? -21.203 16.547 10.688 1 89.06 168 LEU B O 1
ATOM 5621 N N . ASN B 1 169 ? -20.141 17.969 9.406 1 89.44 169 ASN B N 1
ATOM 5622 C CA . ASN B 1 169 ? -20.25 17.109 8.234 1 89.44 169 ASN B CA 1
ATOM 5623 C C . ASN B 1 169 ? -19.547 15.773 8.461 1 89.44 169 ASN B C 1
ATOM 5625 O O . ASN B 1 169 ? -20.109 14.711 8.164 1 89.44 169 ASN B O 1
ATOM 5629 N N . LYS B 1 170 ? -18.422 15.805 8.961 1 85.81 170 LYS B N 1
ATOM 5630 C CA . LYS B 1 170 ? -17.609 14.617 9.172 1 85.81 170 LYS B CA 1
ATOM 5631 C C . LYS B 1 170 ? -18.203 13.727 10.25 1 85.81 170 LYS B C 1
ATOM 5633 O O . LYS B 1 170 ? -18.078 12.5 10.203 1 85.81 170 LYS B O 1
ATOM 5638 N N . LYS B 1 171 ? -18.875 14.359 11.133 1 86 171 LYS B N 1
ATOM 5639 C CA . LYS B 1 171 ? -19.391 13.609 12.273 1 86 171 LYS B CA 1
ATOM 5640 C C . LYS B 1 171 ? -20.781 13.055 11.984 1 86 171 LYS B C 1
ATOM 5642 O O . LYS B 1 171 ? -21.141 11.969 12.453 1 86 171 LYS B O 1
ATOM 5647 N N . LEU B 1 172 ? -21.516 13.797 11.148 1 89.94 172 LEU B N 1
ATOM 5648 C CA . LEU B 1 172 ? -22.938 13.469 11.133 1 89.94 172 LEU B CA 1
ATOM 5649 C C . LEU B 1 172 ? -23.375 12.992 9.742 1 89.94 172 LEU B C 1
ATOM 5651 O O . LEU B 1 172 ? -24.203 12.086 9.625 1 89.94 172 LEU B O 1
ATOM 5655 N N . ILE B 1 173 ? -22.859 13.531 8.711 1 91.38 173 ILE B N 1
ATOM 5656 C CA . ILE B 1 173 ? -23.453 13.258 7.398 1 91.38 173 ILE B CA 1
ATOM 5657 C C . ILE B 1 173 ? -22.531 12.32 6.613 1 91.38 173 ILE B C 1
ATOM 5659 O O . ILE B 1 173 ? -23 11.328 6.043 1 91.38 173 ILE B O 1
ATOM 5663 N N . ILE B 1 174 ? -21.297 12.562 6.621 1 89.88 174 ILE B N 1
ATOM 5664 C CA . ILE B 1 174 ? -20.344 11.852 5.773 1 89.88 174 ILE B CA 1
ATOM 5665 C C . ILE B 1 174 ? -20.359 10.367 6.125 1 89.88 174 ILE B C 1
ATOM 5667 O O . ILE B 1 174 ? -20.391 9.516 5.238 1 89.88 174 ILE B O 1
ATOM 5671 N N . PRO B 1 175 ? -20.406 10.062 7.426 1 88.19 175 PRO B N 1
ATOM 5672 C CA . PRO B 1 175 ? -20.422 8.633 7.742 1 88.19 175 PRO B CA 1
ATOM 5673 C C . PRO B 1 175 ? -21.672 7.922 7.23 1 88.19 175 PRO B C 1
ATOM 5675 O O . PRO B 1 175 ? -21.625 6.723 6.941 1 88.19 175 PRO B O 1
ATOM 5678 N N . CYS B 1 176 ? -22.719 8.625 7.059 1 87.44 176 CYS B N 1
ATOM 5679 C CA . CYS B 1 176 ? -23.953 8.047 6.574 1 87.44 176 CYS B CA 1
ATOM 5680 C C . CYS B 1 176 ? -23.938 7.879 5.059 1 87.44 176 CYS B C 1
ATOM 5682 O O . CYS B 1 176 ? -24.5 6.922 4.527 1 87.44 176 CYS B O 1
ATOM 5684 N N . VAL B 1 177 ? -23.375 8.82 4.434 1 88.62 177 VAL B N 1
ATOM 5685 C CA . VAL B 1 177 ? -23.359 8.828 2.977 1 88.62 177 VAL B CA 1
ATOM 5686 C C . VAL B 1 177 ? -22.203 7.984 2.461 1 88.62 177 VAL B C 1
ATOM 5688 O O . VAL B 1 177 ? -22.297 7.352 1.41 1 88.62 177 VAL B O 1
ATOM 5691 N N . PHE B 1 178 ? -21.078 8.078 3.248 1 88.56 178 PHE B N 1
ATOM 5692 C CA . PHE B 1 178 ? -19.891 7.324 2.896 1 88.56 178 PHE B CA 1
ATOM 5693 C C . PHE B 1 178 ? -19.469 6.402 4.039 1 88.56 178 PHE B C 1
ATOM 5695 O O . PHE B 1 178 ? -18.422 6.598 4.648 1 88.56 178 PHE B O 1
ATOM 5702 N N . PRO B 1 179 ? -20.109 5.34 4.227 1 85.88 179 PRO B N 1
ATOM 5703 C CA . PRO B 1 179 ? -19.812 4.484 5.379 1 85.88 179 PRO B CA 1
ATOM 5704 C C . PRO B 1 179 ? -18.422 3.844 5.305 1 85.88 179 PRO B C 1
ATOM 5706 O O . PRO B 1 179 ? -17.781 3.625 6.336 1 85.88 179 PRO B O 1
ATOM 5709 N N . ASP B 1 180 ? -17.891 3.637 4.141 1 82.31 180 ASP B N 1
ATOM 5710 C CA . ASP B 1 180 ? -16.609 2.979 3.986 1 82.31 180 ASP B CA 1
ATOM 5711 C C . ASP B 1 180 ? -15.523 3.979 3.584 1 82.31 180 ASP B C 1
ATOM 5713 O O . ASP B 1 180 ? -14.398 3.59 3.258 1 82.31 180 ASP B O 1
ATOM 5717 N N . GLY B 1 181 ? -15.93 5.191 3.734 1 81.88 181 GLY B N 1
ATOM 5718 C CA . GLY B 1 181 ? -15 6.195 3.238 1 81.88 181 GLY B CA 1
ATOM 5719 C C . GLY B 1 181 ? -15.016 6.328 1.727 1 81.88 181 GLY B C 1
ATOM 5720 O O . GLY B 1 181 ? -16.078 6.301 1.106 1 81.88 181 GLY B O 1
ATOM 5721 N N . GLY B 1 182 ? -13.961 6.617 1.108 1 83.62 182 GLY B N 1
ATOM 5722 C CA . GLY B 1 182 ? -13.852 6.699 -0.34 1 83.62 182 GLY B CA 1
ATOM 5723 C C . GLY B 1 182 ? -14.141 8.086 -0.882 1 83.62 182 GLY B C 1
ATOM 5724 O O . GLY B 1 182 ? -14.68 8.227 -1.982 1 83.62 182 GLY B O 1
ATOM 5725 N N . LEU B 1 183 ? -13.883 9.008 -0.07 1 84.94 183 LEU B N 1
ATOM 5726 C CA . LEU B 1 183 ? -14.156 10.383 -0.483 1 84.94 183 LEU B CA 1
ATOM 5727 C C . LEU B 1 183 ? -13.031 10.914 -1.368 1 84.94 183 LEU B C 1
ATOM 5729 O O . LEU B 1 183 ? -13.125 12.031 -1.89 1 84.94 183 LEU B O 1
ATOM 5733 N N . GLY B 1 184 ? -12.039 10.125 -1.52 1 76.31 184 GLY B N 1
ATOM 5734 C CA . GLY B 1 184 ? -10.875 10.578 -2.271 1 76.31 184 GLY B CA 1
ATOM 5735 C C . GLY B 1 184 ? -11.203 10.945 -3.707 1 76.31 184 GLY B C 1
ATOM 5736 O O . GLY B 1 184 ? -10.547 11.805 -4.297 1 76.31 184 GLY B O 1
ATOM 5737 N N . LYS B 1 185 ? -12.219 10.367 -4.219 1 77.62 185 LYS B N 1
ATOM 5738 C CA . LYS B 1 185 ? -12.57 10.617 -5.609 1 77.62 185 LYS B CA 1
ATOM 5739 C C . LYS B 1 185 ? -13.055 12.055 -5.801 1 77.62 185 LYS B C 1
ATOM 5741 O O . LYS B 1 185 ? -12.984 12.602 -6.906 1 77.62 185 LYS B O 1
ATOM 5746 N N . TYR B 1 186 ? -13.523 12.648 -4.684 1 79 186 TYR B N 1
ATOM 5747 C CA . TYR B 1 186 ? -14.055 14.008 -4.766 1 79 186 TYR B CA 1
ATOM 5748 C C . TYR B 1 186 ? -12.984 15.031 -4.418 1 79 186 TYR B C 1
ATOM 5750 O O . TYR B 1 186 ? -13.266 16.234 -4.348 1 79 186 TYR B O 1
ATOM 5758 N N . ALA B 1 187 ? -11.75 14.539 -4.016 1 69.5 187 ALA B N 1
ATOM 5759 C CA . ALA B 1 187 ? -10.664 15.422 -3.604 1 69.5 187 ALA B CA 1
ATOM 5760 C C . ALA B 1 187 ? -10.086 16.172 -4.797 1 69.5 187 ALA B C 1
ATOM 5762 O O . ALA B 1 187 ? -9.578 17.297 -4.652 1 69.5 187 ALA B O 1
ATOM 5763 N N . LYS B 1 188 ? -10.094 15.5 -6.039 1 63.25 188 LYS B N 1
ATOM 5764 C CA . LYS B 1 188 ? -9.406 16.062 -7.199 1 63.25 188 LYS B CA 1
ATOM 5765 C C . LYS B 1 188 ? -10.148 17.297 -7.73 1 63.25 188 LYS B C 1
ATOM 5767 O O . LYS B 1 188 ? -11.352 17.219 -8.008 1 63.25 188 LYS B O 1
ATOM 5772 N N . GLY B 1 189 ? -9.695 18.672 -7.418 1 55.09 189 GLY B N 1
ATOM 5773 C CA . GLY B 1 189 ? -10.078 19.906 -8.102 1 55.09 189 GLY B CA 1
ATOM 5774 C C . GLY B 1 189 ? -10.414 21.031 -7.148 1 55.09 189 GLY B C 1
ATOM 5775 O O . GLY B 1 189 ? -10.141 22.203 -7.434 1 55.09 189 GLY B O 1
ATOM 5776 N N . LYS B 1 190 ? -11.211 20.828 -6.012 1 62.03 190 LYS B N 1
ATOM 5777 C CA . LYS B 1 190 ? -11.844 22.016 -5.461 1 62.03 190 LYS B CA 1
ATOM 5778 C C . LYS B 1 190 ? -11.555 22.156 -3.969 1 62.03 190 LYS B C 1
ATOM 5780 O O . LYS B 1 190 ? -12.328 22.766 -3.234 1 62.03 190 LYS B O 1
ATOM 5785 N N . GLN B 1 191 ? -10.523 21.484 -3.49 1 70.69 191 GLN B N 1
ATOM 5786 C CA . GLN B 1 191 ? -10.359 21.719 -2.059 1 70.69 191 GLN B CA 1
ATOM 5787 C C . GLN B 1 191 ? -9.148 22.609 -1.778 1 70.69 191 GLN B C 1
ATOM 5789 O O . GLN B 1 191 ? -8.211 22.656 -2.58 1 70.69 191 GLN B O 1
ATOM 5794 N N . PHE B 1 192 ? -9.305 23.359 -0.783 1 77 192 PHE B N 1
ATOM 5795 C CA . PHE B 1 192 ? -8.172 24.172 -0.36 1 77 192 PHE B CA 1
ATOM 5796 C C . PHE B 1 192 ? -7.031 23.297 0.143 1 77 192 PHE B C 1
ATOM 5798 O O . PHE B 1 192 ? -7.266 22.297 0.82 1 77 192 PHE B O 1
ATOM 5805 N N . SER B 1 193 ? -5.887 23.703 -0.259 1 80.12 193 SER B N 1
ATOM 5806 C CA . SER B 1 193 ? -4.695 23.031 0.25 1 80.12 193 SER B CA 1
ATOM 5807 C C . SER B 1 193 ? -4.5 23.312 1.737 1 80.12 193 SER B C 1
ATOM 5809 O O . SER B 1 193 ? -5.145 24.203 2.301 1 80.12 193 SER B O 1
ATOM 5811 N N . ILE B 1 194 ? -3.734 22.531 2.34 1 82.75 194 ILE B N 1
ATOM 5812 C CA . ILE B 1 194 ? -3.395 22.734 3.746 1 82.75 194 ILE B CA 1
ATOM 5813 C C . ILE B 1 194 ? -2.771 24.109 3.939 1 82.75 194 ILE B C 1
ATOM 5815 O O . ILE B 1 194 ? -3.076 24.812 4.91 1 82.75 194 ILE B O 1
ATOM 5819 N N . VAL B 1 195 ? -2.012 24.547 3 1 86.44 195 VAL B N 1
ATOM 5820 C CA . VAL B 1 195 ? -1.344 25.844 3.074 1 86.44 195 VAL B CA 1
ATOM 5821 C C . VAL B 1 195 ? -2.379 26.969 3.006 1 86.44 195 VAL B C 1
ATOM 5823 O O . VAL B 1 195 ? -2.33 27.906 3.793 1 86.44 195 VAL B O 1
ATOM 5826 N N . THR B 1 196 ? -3.322 26.812 2.07 1 84.56 196 THR B N 1
ATOM 5827 C CA . THR B 1 196 ? -4.355 27.828 1.924 1 84.56 196 THR B CA 1
ATOM 5828 C C . THR B 1 196 ? -5.23 27.906 3.174 1 84.56 196 THR B C 1
ATOM 5830 O O . THR B 1 196 ? -5.555 29 3.65 1 84.56 196 THR B O 1
ATOM 5833 N N . LYS B 1 197 ? -5.559 26.828 3.676 1 81.56 197 LYS B N 1
ATOM 5834 C CA . LYS B 1 197 ? -6.348 26.797 4.902 1 81.56 197 LYS B CA 1
ATOM 5835 C C . LYS B 1 197 ? -5.594 27.453 6.059 1 81.56 197 LYS B C 1
ATOM 5837 O O . LYS B 1 197 ? -6.176 28.203 6.84 1 81.56 197 LYS B O 1
ATOM 5842 N N . GLN B 1 198 ? -4.32 27.156 6.07 1 84.06 198 GLN B N 1
ATOM 5843 C CA . GLN B 1 198 ? -3.496 27.719 7.145 1 84.06 198 GLN B CA 1
ATOM 5844 C C . GLN B 1 198 ? -3.4 29.234 7.039 1 84.06 198 GLN B C 1
ATOM 5846 O O . GLN B 1 198 ? -3.43 29.938 8.055 1 84.06 198 GLN B O 1
ATOM 5851 N N . ILE B 1 199 ? -3.316 29.719 5.875 1 87.31 199 ILE B N 1
ATOM 5852 C CA . ILE B 1 199 ? -3.217 31.156 5.672 1 87.31 199 ILE B CA 1
ATOM 5853 C C . ILE B 1 199 ? -4.52 31.828 6.098 1 87.31 199 ILE B C 1
ATOM 5855 O O . ILE B 1 199 ? -4.5 32.844 6.777 1 87.31 199 ILE B O 1
ATOM 5859 N N . ILE B 1 200 ? -5.613 31.25 5.758 1 83.81 200 ILE B N 1
ATOM 5860 C CA . ILE B 1 200 ? -6.918 31.812 6.117 1 83.81 200 ILE B CA 1
ATOM 5861 C C . ILE B 1 200 ? -7.078 31.812 7.633 1 83.81 200 ILE B C 1
ATOM 5863 O O . ILE B 1 200 ? -7.488 32.812 8.227 1 83.81 200 ILE B O 1
ATOM 5867 N N . PHE B 1 201 ? -6.645 30.797 8.227 1 83.06 201 PHE B N 1
ATOM 5868 C CA . PHE B 1 201 ? -6.773 30.688 9.68 1 83.06 201 PHE B CA 1
ATOM 5869 C C . PHE B 1 201 ? -5.812 31.625 10.383 1 83.06 201 PHE B C 1
ATOM 5871 O O . PHE B 1 201 ? -6.156 32.219 11.406 1 83.06 201 PHE B O 1
ATOM 5878 N N . TRP B 1 202 ? -4.609 31.734 9.836 1 87.5 202 TRP B N 1
ATOM 5879 C CA . TRP B 1 202 ? -3.635 32.656 10.406 1 87.5 202 TRP B CA 1
ATOM 5880 C C . TRP B 1 202 ? -4.148 34.094 10.344 1 87.5 202 TRP B C 1
ATOM 5882 O O . TRP B 1 202 ? -4.016 34.844 11.312 1 87.5 202 TRP B O 1
ATOM 5892 N N . THR B 1 203 ? -4.793 34.438 9.281 1 87.69 203 THR B N 1
ATOM 5893 C CA . THR B 1 203 ? -5.305 35.812 9.117 1 87.69 203 THR B CA 1
ATOM 5894 C C . THR B 1 203 ? -6.438 36.062 10.102 1 87.69 203 THR B C 1
ATOM 5896 O O . THR B 1 203 ? -6.48 37.125 10.734 1 87.69 203 THR B O 1
ATOM 5899 N N . ALA B 1 204 ? -7.25 35.125 10.266 1 83.62 204 ALA B N 1
ATOM 5900 C CA . ALA B 1 204 ? -8.43 35.281 11.109 1 83.62 204 ALA B CA 1
ATOM 5901 C C . ALA B 1 204 ? -8.047 35.219 12.594 1 83.62 204 ALA B C 1
ATOM 5903 O O . ALA B 1 204 ? -8.609 35.969 13.406 1 83.62 204 ALA B O 1
ATOM 5904 N N . SER B 1 205 ? -7.066 34.469 12.883 1 81.31 205 SER B N 1
ATOM 5905 C CA . SER B 1 205 ? -6.816 34.156 14.289 1 81.31 205 SER B CA 1
ATOM 5906 C C . SER B 1 205 ? -5.629 34.969 14.812 1 81.31 205 SER B C 1
ATOM 5908 O O . SER B 1 205 ? -5.484 35.156 16.016 1 81.31 205 SER B O 1
ATOM 5910 N N . THR B 1 206 ? -4.758 35.375 13.867 1 87.06 206 THR B N 1
ATOM 5911 C CA . THR B 1 206 ? -3.557 36.094 14.32 1 87.06 206 THR B CA 1
ATOM 5912 C C . THR B 1 206 ? -3.557 37.531 13.844 1 87.06 206 THR B C 1
ATOM 5914 O O . THR B 1 206 ? -3.52 38.469 14.664 1 87.06 206 THR B O 1
ATOM 5917 N N . LEU B 1 207 ? -3.699 37.719 12.664 1 89.31 207 LEU B N 1
ATOM 5918 C CA . LEU B 1 207 ? -3.596 39.062 12.109 1 89.31 207 LEU B CA 1
ATOM 5919 C C . LEU B 1 207 ? -4.734 39.938 12.609 1 89.31 207 LEU B C 1
ATOM 5921 O O . LEU B 1 207 ? -4.516 41.094 12.961 1 89.31 207 LEU B O 1
ATOM 5925 N N . PHE B 1 208 ? -5.906 39.438 12.75 1 88.94 208 PHE B N 1
ATOM 5926 C CA . PHE B 1 208 ? -7.082 40.219 13.07 1 88.94 208 PHE B CA 1
ATOM 5927 C C . PHE B 1 208 ? -6.992 40.75 14.492 1 88.94 208 PHE B C 1
ATOM 5929 O O . PHE B 1 208 ? -7.133 41.969 14.719 1 88.94 208 PHE B O 1
ATOM 5936 N N . PRO B 1 209 ? -6.73 39.906 15.414 1 87.5 209 PRO B N 1
ATOM 5937 C CA . PRO B 1 209 ? -6.625 40.438 16.766 1 87.5 209 PRO B CA 1
ATOM 5938 C C . PRO B 1 209 ? -5.52 41.469 16.906 1 87.5 209 PRO B C 1
ATOM 5940 O O . PRO B 1 209 ? -5.668 42.438 17.656 1 87.5 209 PRO B O 1
ATOM 5943 N N . ILE B 1 210 ? -4.469 41.344 16.188 1 90.31 210 ILE B N 1
ATOM 5944 C CA . ILE B 1 210 ? -3.355 42.281 16.266 1 90.31 210 ILE B CA 1
ATOM 5945 C C . ILE B 1 210 ? -3.77 43.625 15.656 1 90.31 210 ILE B C 1
ATOM 5947 O O . ILE B 1 210 ? -3.49 44.688 16.219 1 90.31 210 ILE B O 1
ATOM 5951 N N . VAL B 1 211 ? -4.477 43.562 14.562 1 89 211 VAL B N 1
ATOM 5952 C CA . VAL B 1 211 ? -4.965 44.781 13.922 1 89 211 VAL B CA 1
ATOM 5953 C C . VAL B 1 211 ? -5.949 45.5 14.852 1 89 211 VAL B C 1
ATOM 5955 O O . VAL B 1 211 ? -5.898 46.719 15 1 89 211 VAL B O 1
ATOM 5958 N N . LEU B 1 212 ? -6.754 44.75 15.469 1 87.94 212 LEU B N 1
ATOM 5959 C CA . LEU B 1 212 ? -7.73 45.312 16.391 1 87.94 212 LEU B CA 1
ATOM 5960 C C . LEU B 1 212 ? -7.035 46.031 17.547 1 87.94 212 LEU B C 1
ATOM 5962 O O . LEU B 1 212 ? -7.434 47.125 17.938 1 87.94 212 LEU B O 1
ATOM 5966 N N . LEU B 1 213 ? -6.027 45.438 18.031 1 89.12 213 LEU B N 1
ATOM 5967 C CA . LEU B 1 213 ? -5.297 46.031 19.156 1 89.12 213 LEU B CA 1
ATOM 5968 C C . LEU B 1 213 ? -4.52 47.25 18.734 1 89.12 213 LEU B C 1
ATOM 5970 O O . LEU B 1 213 ? -4.398 48.219 19.5 1 89.12 213 LEU B O 1
ATOM 5974 N N . ILE B 1 214 ? -4.031 47.188 17.578 1 89.56 214 ILE B N 1
ATOM 5975 C CA . ILE B 1 214 ? -3.307 48.375 17.062 1 89.56 214 ILE B CA 1
ATOM 5976 C C . ILE B 1 214 ? -4.258 49.531 16.938 1 89.56 214 ILE B C 1
ATOM 5978 O O . ILE B 1 214 ? -3.938 50.656 17.359 1 89.56 214 ILE B O 1
ATOM 5982 N N . PHE B 1 215 ? -5.418 49.281 16.438 1 87.56 215 PHE B N 1
ATOM 5983 C CA . PHE B 1 215 ? -6.406 50.344 16.281 1 87.56 215 PHE B CA 1
ATOM 5984 C C . PHE B 1 215 ? -6.855 50.875 17.641 1 87.56 215 PHE B C 1
ATOM 5986 O O . PHE B 1 215 ? -7.066 52.094 17.812 1 87.56 215 PHE B O 1
ATOM 5993 N N . GLY B 1 216 ? -7.02 49.938 18.562 1 85.12 216 GLY B N 1
ATOM 5994 C CA . GLY B 1 216 ? -7.348 50.344 19.922 1 85.12 216 GLY B CA 1
ATOM 5995 C C . GLY B 1 216 ? -6.277 51.219 20.547 1 85.12 216 GLY B C 1
ATOM 5996 O O . GLY B 1 216 ? -6.594 52.188 21.234 1 85.12 216 GLY B O 1
ATOM 5997 N N . LEU B 1 217 ? -5.098 50.906 20.266 1 87.38 217 LEU B N 1
ATOM 5998 C CA . LEU B 1 217 ? -3.969 51.656 20.797 1 87.38 217 LEU B CA 1
ATOM 5999 C C . LEU B 1 217 ? -3.918 53.062 20.172 1 87.38 217 LEU B C 1
ATOM 6001 O O . LEU B 1 217 ? -3.701 54.031 20.875 1 87.38 217 LEU B O 1
ATOM 6005 N N . LEU B 1 218 ? -4.094 53.156 18.953 1 86.75 218 LEU B N 1
ATOM 6006 C CA . LEU B 1 218 ? -4.059 54.438 18.266 1 86.75 218 LEU B CA 1
ATOM 6007 C C . LEU B 1 218 ? -5.172 55.375 18.75 1 86.75 218 LEU B C 1
ATOM 6009 O O . LEU B 1 218 ? -4.945 56.562 19 1 86.75 218 LEU B O 1
ATOM 6013 N N . LEU B 1 219 ? -6.27 54.844 18.984 1 83.56 219 LEU B N 1
ATOM 6014 C CA . LEU B 1 219 ? -7.414 55.625 19.438 1 83.56 219 LEU B CA 1
ATOM 6015 C C . LEU B 1 219 ? -7.188 56.156 20.844 1 83.56 219 LEU B C 1
ATOM 6017 O O . LEU B 1 219 ? -7.469 57.312 21.125 1 83.56 219 LEU B O 1
ATOM 6021 N N . ARG B 1 220 ? -6.703 55.344 21.641 1 84.81 220 ARG B N 1
ATOM 6022 C CA . ARG B 1 220 ? -6.547 55.688 23.047 1 84.81 220 ARG B CA 1
ATOM 6023 C C . ARG B 1 220 ? -5.367 56.656 23.25 1 84.81 220 ARG B C 1
ATOM 6025 O O . ARG B 1 220 ? -5.273 57.312 24.266 1 84.81 220 ARG B O 1
ATOM 6032 N N . THR B 1 221 ? -4.473 56.656 22.328 1 84.62 221 THR B N 1
ATOM 6033 C CA . THR B 1 221 ? -3.334 57.562 22.406 1 84.62 221 THR B CA 1
ATOM 6034 C C . THR B 1 221 ? -3.537 58.75 21.5 1 84.62 221 THR B C 1
ATOM 6036 O O . THR B 1 221 ? -2.619 59.562 21.297 1 84.62 221 THR B O 1
ATOM 6039 N N . ASN B 1 222 ? -4.727 58.844 20.875 1 83.88 222 ASN B N 1
ATOM 6040 C CA . ASN B 1 222 ? -5.121 59.938 19.984 1 83.88 222 ASN B CA 1
ATOM 6041 C C . ASN B 1 222 ? -4.164 60.094 18.812 1 83.88 222 ASN B C 1
ATOM 6043 O O . ASN B 1 222 ? -3.719 61.188 18.5 1 83.88 222 ASN B O 1
ATOM 6047 N N . GLN B 1 223 ? -3.799 58.938 18.344 1 86.12 223 GLN B N 1
ATOM 6048 C CA . GLN B 1 223 ? -2.941 58.938 17.156 1 86.12 223 GLN B CA 1
ATOM 6049 C C . GLN B 1 223 ? -3.742 58.594 15.898 1 86.12 223 GLN B C 1
ATOM 6051 O O . GLN B 1 223 ? -4.734 57.875 15.961 1 86.12 223 GLN B O 1
ATOM 6056 N N . ASN B 1 224 ? -3.254 59.188 14.805 1 84.25 224 ASN B N 1
ATOM 6057 C CA . ASN B 1 224 ? -3.939 59 13.531 1 84.25 224 ASN B CA 1
ATOM 6058 C C . ASN B 1 224 ? -3.469 57.719 12.82 1 84.25 224 ASN B C 1
ATOM 6060 O O . ASN B 1 224 ? -2.271 57.438 12.797 1 84.25 224 ASN B O 1
ATOM 6064 N N . LEU B 1 225 ? -4.352 57 12.25 1 84.12 225 LEU B N 1
ATOM 6065 C CA . LEU B 1 225 ? -4.074 55.75 11.516 1 84.12 225 LEU B CA 1
ATOM 6066 C C . LEU B 1 225 ? -3.143 56.031 10.344 1 84.12 225 LEU B C 1
ATOM 6068 O O . LEU B 1 225 ? -2.312 55.188 10 1 84.12 225 LEU B O 1
ATOM 6072 N N . PHE B 1 226 ? -3.264 57.188 9.812 1 85.06 226 PHE B N 1
ATOM 6073 C CA . PHE B 1 226 ? -2.482 57.531 8.633 1 85.06 226 PHE B CA 1
ATOM 6074 C C . PHE B 1 226 ? -1.019 57.75 9 1 85.06 226 PHE B C 1
ATOM 6076 O O . PHE B 1 226 ? -0.15 57.781 8.125 1 85.06 226 PHE B O 1
ATOM 6083 N N . ASP B 1 227 ? -0.698 57.844 10.297 1 85.88 227 ASP B N 1
ATOM 6084 C CA . ASP B 1 227 ? 0.674 58.031 10.758 1 85.88 227 ASP B CA 1
ATOM 6085 C C . ASP B 1 227 ? 1.303 56.688 11.164 1 85.88 227 ASP B C 1
ATOM 6087 O O . ASP B 1 227 ? 2.373 56.656 11.773 1 85.88 227 ASP B O 1
ATOM 6091 N N . LEU B 1 228 ? 0.647 55.688 10.867 1 85.56 228 LEU B N 1
ATOM 6092 C CA . LEU B 1 228 ? 1.124 54.375 11.25 1 85.56 228 LEU B CA 1
ATOM 6093 C C . LEU B 1 228 ? 2.521 54.094 10.695 1 85.56 228 LEU B C 1
ATOM 6095 O O . LEU B 1 228 ? 3.346 53.469 11.352 1 85.56 228 LEU B O 1
ATOM 6099 N N . HIS B 1 229 ? 2.73 54.594 9.453 1 85 229 HIS B N 1
ATOM 6100 C CA . HIS B 1 229 ? 4.047 54.406 8.852 1 85 229 HIS B CA 1
ATOM 6101 C C . HIS B 1 229 ? 5.129 55.094 9.672 1 85 229 HIS B C 1
ATOM 6103 O O . HIS B 1 229 ? 6.242 54.562 9.805 1 85 229 HIS B O 1
ATOM 6109 N N . GLN B 1 230 ? 4.816 56.156 10.25 1 88 230 GLN B N 1
ATOM 6110 C CA . GLN B 1 230 ? 5.773 56.875 11.078 1 88 230 GLN B CA 1
ATOM 6111 C C . GLN B 1 230 ? 5.934 56.219 12.445 1 88 230 GLN B C 1
ATOM 6113 O O . GLN B 1 230 ? 7.035 56.156 12.992 1 88 230 GLN B O 1
ATOM 6118 N N . LEU B 1 231 ? 4.902 55.656 12.875 1 87.69 231 LEU B N 1
ATOM 6119 C CA . LEU B 1 231 ? 4.938 55 14.18 1 87.69 231 LEU B CA 1
ATOM 6120 C C . LEU B 1 231 ? 5.789 53.75 14.125 1 87.69 231 LEU B C 1
ATOM 6122 O O . LEU B 1 231 ? 6.508 53.438 15.07 1 87.69 231 LEU B O 1
ATOM 6126 N N . VAL B 1 232 ? 5.742 53.062 13.07 1 87.12 232 VAL B N 1
ATOM 6127 C CA . VAL B 1 232 ? 6.504 51.844 12.898 1 87.12 232 VAL B CA 1
ATOM 6128 C C . VAL B 1 232 ? 7.996 52.156 12.867 1 87.12 232 VAL B C 1
ATOM 6130 O O . VAL B 1 232 ? 8.82 51.344 13.297 1 87.12 232 VAL B O 1
ATOM 6133 N N . HIS B 1 233 ? 8.297 53.406 12.508 1 86 233 HIS B N 1
ATOM 6134 C CA . HIS B 1 233 ? 9.711 53.75 12.414 1 86 233 HIS B CA 1
ATOM 6135 C C . HIS B 1 233 ? 10.18 54.438 13.688 1 86 233 HIS B C 1
ATOM 6137 O O . HIS B 1 233 ? 11.367 54.406 14.023 1 86 233 HIS B O 1
ATOM 6143 N N . ASN B 1 234 ? 9.227 54.938 14.391 1 86.81 234 ASN B N 1
ATOM 6144 C CA . ASN B 1 234 ? 9.656 55.812 15.484 1 86.81 234 ASN B CA 1
ATOM 6145 C C . ASN B 1 234 ? 9.289 55.219 16.844 1 86.81 234 ASN B C 1
ATOM 6147 O O . ASN B 1 234 ? 9.781 55.688 17.875 1 86.81 234 ASN B O 1
ATOM 6151 N N . ASP B 1 235 ? 8.43 54.25 16.828 1 88.5 235 ASP B N 1
ATOM 6152 C CA . ASP B 1 235 ? 7.973 53.656 18.078 1 88.5 235 ASP B CA 1
ATOM 6153 C C . ASP B 1 235 ? 8.375 52.188 18.172 1 88.5 235 ASP B C 1
ATOM 6155 O O . ASP B 1 235 ? 7.984 51.375 17.328 1 88.5 235 ASP B O 1
ATOM 6159 N N . VAL B 1 236 ? 9.062 51.844 19.219 1 86 236 VAL B N 1
ATOM 6160 C CA . VAL B 1 236 ? 9.633 50.5 19.406 1 86 236 VAL B CA 1
ATOM 6161 C C . VAL B 1 236 ? 8.516 49.469 19.453 1 86 236 VAL B C 1
ATOM 6163 O O . VAL B 1 236 ? 8.664 48.344 18.922 1 86 236 VAL B O 1
ATOM 6166 N N . LEU B 1 237 ? 7.434 49.75 20.062 1 86.44 237 LEU B N 1
ATOM 6167 C CA . LEU B 1 237 ? 6.336 48.812 20.188 1 86.44 237 LEU B CA 1
ATOM 6168 C C . LEU B 1 237 ? 5.812 48.406 18.812 1 86.44 237 LEU B C 1
ATOM 6170 O O . LEU B 1 237 ? 5.676 47.219 18.531 1 86.44 237 LEU B O 1
ATOM 6174 N N . PHE B 1 238 ? 5.621 49.344 17.938 1 88.5 238 PHE B N 1
ATOM 6175 C CA . PHE B 1 238 ? 5.09 49.062 16.609 1 88.5 238 PHE B CA 1
ATOM 6176 C C . PHE B 1 238 ? 6.121 48.344 15.758 1 88.5 238 PHE B C 1
ATOM 6178 O O . PHE B 1 238 ? 5.77 47.5 14.93 1 88.5 238 PHE B O 1
ATOM 6185 N N . GLU B 1 239 ? 7.355 48.688 15.984 1 87.94 239 GLU B N 1
ATOM 6186 C CA . GLU B 1 239 ? 8.422 48 15.25 1 87.94 239 GLU B CA 1
ATOM 6187 C C . GLU B 1 239 ? 8.477 46.5 15.602 1 87.94 239 GLU B C 1
ATOM 6189 O O . GLU B 1 239 ? 8.555 45.656 14.703 1 87.94 239 GLU B O 1
ATOM 6194 N N . VAL B 1 240 ? 8.43 46.25 16.844 1 85.62 240 VAL B N 1
ATOM 6195 C CA . VAL B 1 240 ? 8.539 44.844 17.297 1 85.62 240 VAL B CA 1
ATOM 6196 C C . VAL B 1 240 ? 7.316 44.062 16.828 1 85.62 240 VAL B C 1
ATOM 6198 O O . VAL B 1 240 ? 7.441 42.906 16.438 1 85.62 240 VAL B O 1
ATOM 6201 N N . ILE B 1 241 ? 6.188 44.656 16.859 1 88.31 241 ILE B N 1
ATOM 6202 C CA . ILE B 1 241 ? 4.973 43.969 16.422 1 88.31 241 ILE B CA 1
ATOM 6203 C C . ILE B 1 241 ? 5.07 43.656 14.938 1 88.31 241 ILE B C 1
ATOM 6205 O O . ILE B 1 241 ? 4.676 42.562 14.508 1 88.31 241 ILE B O 1
ATOM 6209 N N . ALA B 1 242 ? 5.57 44.594 14.195 1 89.12 242 ALA B N 1
ATOM 6210 C CA . ALA B 1 242 ? 5.723 44.375 12.766 1 89.12 242 ALA B CA 1
ATOM 6211 C C . ALA B 1 242 ? 6.664 43.188 12.5 1 89.12 242 ALA B C 1
ATOM 6213 O O . ALA B 1 242 ? 6.383 42.344 11.648 1 89.12 242 ALA B O 1
ATOM 6214 N N . ILE B 1 243 ? 7.688 43.094 13.195 1 84.75 243 ILE B N 1
ATOM 6215 C CA . ILE B 1 243 ? 8.664 42.031 13.039 1 84.75 243 ILE B CA 1
ATOM 6216 C C . ILE B 1 243 ? 8.047 40.688 13.453 1 84.75 243 ILE B C 1
ATOM 6218 O O . ILE B 1 243 ? 8.188 39.688 12.758 1 84.75 243 ILE B O 1
ATOM 6222 N N . MET B 1 244 ? 7.328 40.656 14.523 1 84.94 244 MET B N 1
ATOM 6223 C CA . MET B 1 244 ? 6.699 39.438 15.023 1 84.94 244 MET B CA 1
ATOM 6224 C C . MET B 1 244 ? 5.641 38.938 14.047 1 84.94 244 MET B C 1
ATOM 6226 O O . MET B 1 244 ? 5.492 37.719 13.859 1 84.94 244 MET B O 1
ATOM 6230 N N . LEU B 1 245 ? 4.91 39.906 13.508 1 88.94 245 LEU B N 1
ATOM 6231 C CA . LEU B 1 245 ? 3.9 39.5 12.531 1 88.94 245 LEU B CA 1
ATOM 6232 C C . LEU B 1 245 ? 4.551 38.875 11.305 1 88.94 245 LEU B C 1
ATOM 6234 O O . LEU B 1 245 ? 4.02 37.906 10.75 1 88.94 245 LEU B O 1
ATOM 6238 N N . PHE B 1 246 ? 5.645 39.438 10.977 1 88.94 246 PHE B N 1
ATOM 6239 C CA . PHE B 1 246 ? 6.375 38.875 9.836 1 88.94 246 PHE B CA 1
ATOM 6240 C C . PHE B 1 246 ? 6.84 37.469 10.117 1 88.94 246 PHE B C 1
ATOM 6242 O O . PHE B 1 246 ? 6.609 36.562 9.312 1 88.94 246 PHE B O 1
ATOM 6249 N N . PHE B 1 247 ? 7.418 37.219 11.195 1 83.12 247 PHE B N 1
ATOM 6250 C CA . PHE B 1 247 ? 7.93 35.906 11.539 1 83.12 247 PHE B CA 1
ATOM 6251 C C . PHE B 1 247 ? 6.785 34.906 11.773 1 83.12 247 PHE B C 1
ATOM 6253 O O . PHE B 1 247 ? 6.898 33.719 11.461 1 83.12 247 PHE B O 1
ATOM 6260 N N . SER B 1 248 ? 5.727 35.406 12.367 1 85.62 248 SER B N 1
ATOM 6261 C CA . SER B 1 248 ? 4.559 34.562 12.578 1 85.62 248 SER B CA 1
ATOM 6262 C C . SER B 1 248 ? 4.008 34.062 11.25 1 85.62 248 SER B C 1
ATOM 6264 O O . SER B 1 248 ? 3.635 32.875 11.141 1 85.62 248 SER B O 1
ATOM 6266 N N . PHE B 1 249 ? 3.996 34.875 10.312 1 89.12 249 PHE B N 1
ATOM 6267 C CA . PHE B 1 249 ? 3.514 34.5 8.992 1 89.12 249 PHE B CA 1
ATOM 6268 C C . PHE B 1 249 ? 4.441 33.469 8.359 1 89.12 249 PHE B C 1
ATOM 6270 O O . PHE B 1 249 ? 3.98 32.469 7.82 1 89.12 249 PHE B O 1
ATOM 6277 N N . ILE B 1 250 ? 5.668 33.719 8.438 1 85.75 250 ILE B N 1
ATOM 6278 C CA . ILE B 1 250 ? 6.656 32.812 7.855 1 85.75 250 ILE B CA 1
ATOM 6279 C C . ILE B 1 250 ? 6.562 31.438 8.516 1 85.75 250 ILE B C 1
ATOM 6281 O O . ILE B 1 250 ? 6.57 30.422 7.836 1 85.75 250 ILE B O 1
ATOM 6285 N N . PHE B 1 251 ? 6.422 31.453 9.789 1 81.5 251 PHE B N 1
ATOM 6286 C CA . PHE B 1 251 ? 6.32 30.188 10.523 1 81.5 251 PHE B CA 1
ATOM 6287 C C . PHE B 1 251 ? 5.066 29.422 10.125 1 81.5 251 PHE B C 1
ATOM 6289 O O . PHE B 1 251 ? 5.105 28.203 9.945 1 81.5 251 PHE B O 1
ATOM 6296 N N . SER B 1 252 ? 4.039 30.156 9.969 1 84.25 252 SER B N 1
ATOM 6297 C CA . SER B 1 252 ? 2.773 29.516 9.617 1 84.25 252 SER B CA 1
ATOM 6298 C C . SER B 1 252 ? 2.846 28.859 8.242 1 84.25 252 SER B C 1
ATOM 6300 O O . SER B 1 252 ? 2.438 27.719 8.078 1 84.25 252 SER B O 1
ATOM 6302 N N . VAL B 1 253 ? 3.426 29.516 7.363 1 85.75 253 VAL B N 1
ATOM 6303 C CA . VAL B 1 253 ? 3.49 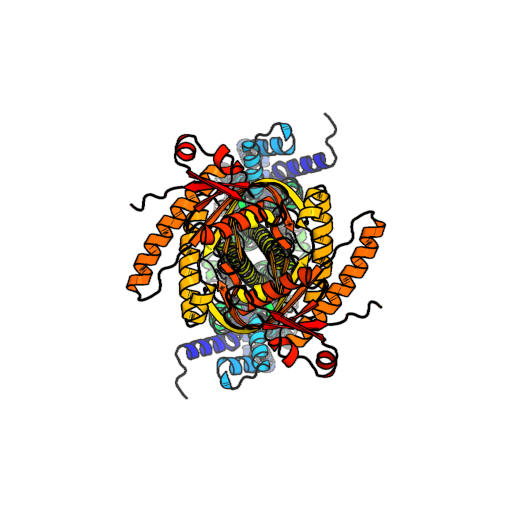29.031 5.992 1 85.75 253 VAL B CA 1
ATOM 6304 C C . VAL B 1 253 ? 4.469 27.859 5.902 1 85.75 253 VAL B C 1
ATOM 6306 O O . VAL B 1 253 ? 4.176 26.844 5.262 1 85.75 253 VAL B O 1
ATOM 6309 N N . THR B 1 254 ? 5.59 27.984 6.512 1 82.88 254 THR B N 1
ATOM 6310 C CA . THR B 1 254 ? 6.594 26.922 6.449 1 82.88 254 THR B CA 1
ATOM 6311 C C . THR B 1 254 ? 6.078 25.656 7.121 1 82.88 254 THR B C 1
ATOM 6313 O O . THR B 1 254 ? 6.359 24.547 6.664 1 82.88 254 THR B O 1
ATOM 6316 N N . PHE B 1 255 ? 5.375 25.797 8.18 1 81.19 255 PHE B N 1
ATOM 6317 C CA . PHE B 1 255 ? 4.77 24.641 8.844 1 81.19 255 PHE B CA 1
ATOM 6318 C C . PHE B 1 255 ? 3.779 23.938 7.93 1 81.19 255 PHE B C 1
ATOM 6320 O O . PHE B 1 255 ? 3.803 22.719 7.805 1 81.19 255 PHE B O 1
ATOM 6327 N N . ALA B 1 256 ? 2.967 24.719 7.312 1 84.31 256 ALA B N 1
ATOM 6328 C CA . ALA B 1 256 ? 1.96 24.156 6.422 1 84.31 256 ALA B CA 1
ATOM 6329 C C . ALA B 1 256 ? 2.613 23.422 5.25 1 84.31 256 ALA B C 1
ATOM 6331 O O . ALA B 1 256 ? 2.174 22.344 4.859 1 84.31 256 ALA B O 1
ATOM 6332 N N . ILE B 1 257 ? 3.613 23.984 4.75 1 85.44 257 ILE B N 1
ATOM 6333 C CA . ILE B 1 257 ? 4.316 23.391 3.613 1 85.44 257 ILE B CA 1
ATOM 6334 C C . ILE B 1 257 ? 4.984 22.094 4.039 1 85.44 257 ILE B C 1
ATOM 6336 O O . ILE B 1 257 ? 5.016 21.125 3.271 1 85.44 257 ILE B O 1
ATOM 6340 N N . SER B 1 258 ? 5.504 22.047 5.191 1 81.62 258 SER B N 1
ATOM 6341 C CA . SER B 1 258 ? 6.191 20.859 5.699 1 81.62 258 SER B CA 1
ATOM 6342 C C . SER B 1 258 ? 5.238 19.672 5.816 1 81.62 258 SER B C 1
ATOM 6344 O O . SER B 1 258 ? 5.672 18.516 5.805 1 81.62 258 SER B O 1
ATOM 6346 N N . LEU B 1 259 ? 4.02 19.969 5.879 1 82.56 259 LEU B N 1
ATOM 6347 C CA . LEU B 1 259 ? 3.006 18.922 5.941 1 82.56 259 LEU B CA 1
ATOM 6348 C C . LEU B 1 259 ? 2.488 18.578 4.547 1 82.56 259 LEU B C 1
ATOM 6350 O O . LEU B 1 259 ? 2.332 17.406 4.207 1 82.56 259 LEU B O 1
ATOM 6354 N N . GLN B 1 260 ? 2.309 19.531 3.773 1 86 260 GLN B N 1
ATOM 6355 C CA . GLN B 1 260 ? 1.662 19.391 2.473 1 86 260 GLN B CA 1
ATOM 6356 C C . GLN B 1 260 ? 2.576 18.688 1.475 1 86 260 GLN B C 1
ATOM 6358 O O . GLN B 1 260 ? 2.139 17.797 0.741 1 86 260 GLN B O 1
ATOM 6363 N N . HIS B 1 261 ? 3.783 19.062 1.477 1 86.94 261 HIS B N 1
ATOM 6364 C CA . HIS B 1 261 ? 4.684 18.578 0.435 1 86.94 261 HIS B CA 1
ATOM 6365 C C . HIS B 1 261 ? 4.879 17.078 0.53 1 86.94 261 HIS B C 1
ATOM 6367 O O . HIS B 1 261 ? 4.707 16.359 -0.46 1 86.94 261 HIS B O 1
ATOM 6373 N N . PRO B 1 262 ? 5.211 16.625 1.715 1 87.06 262 PRO B N 1
ATOM 6374 C CA . PRO B 1 262 ? 5.336 15.164 1.819 1 87.06 262 PRO B CA 1
ATOM 6375 C C . PRO B 1 262 ? 4.035 14.43 1.495 1 87.06 262 PRO B C 1
ATOM 6377 O O . PRO B 1 262 ? 4.062 13.359 0.88 1 87.06 262 PRO B O 1
ATOM 6380 N N . LEU B 1 263 ? 2.977 14.922 1.887 1 86.19 263 LEU B N 1
ATOM 6381 C CA . LEU B 1 263 ? 1.686 14.297 1.617 1 86.19 263 LEU B CA 1
ATOM 6382 C C . LEU B 1 263 ? 1.425 14.219 0.116 1 86.19 263 LEU B C 1
ATOM 6384 O O . LEU B 1 263 ? 0.92 13.203 -0.376 1 86.19 263 LEU B O 1
ATOM 6388 N N . ASN B 1 264 ? 1.767 15.273 -0.542 1 87.81 264 ASN B N 1
ATOM 6389 C CA . ASN B 1 264 ? 1.601 15.281 -1.992 1 87.81 264 ASN B CA 1
ATOM 6390 C C . ASN B 1 264 ? 2.482 14.227 -2.66 1 87.81 264 ASN B C 1
ATOM 6392 O O . ASN B 1 264 ? 2.059 13.57 -3.613 1 87.81 264 ASN B O 1
ATOM 6396 N N . LYS B 1 265 ? 3.693 14.133 -2.174 1 91.25 265 LYS B N 1
ATOM 6397 C CA . LYS B 1 265 ? 4.613 13.141 -2.727 1 91.25 265 LYS B CA 1
ATOM 6398 C C . LYS B 1 265 ? 4.074 11.727 -2.529 1 91.25 265 LYS B C 1
ATOM 6400 O O . LYS B 1 265 ? 4.164 10.891 -3.432 1 91.25 265 LYS B O 1
ATOM 6405 N N . ILE B 1 266 ? 3.592 11.453 -1.406 1 90.81 266 ILE B N 1
ATOM 6406 C CA . ILE B 1 266 ? 3.035 10.141 -1.111 1 90.81 266 ILE B CA 1
ATOM 6407 C C . ILE B 1 266 ? 1.817 9.883 -1.996 1 90.81 266 ILE B C 1
ATOM 6409 O O . ILE B 1 266 ? 1.656 8.789 -2.539 1 90.81 266 ILE B O 1
ATOM 6413 N N . GLU B 1 267 ? 0.972 10.891 -2.084 1 87.75 267 GLU B N 1
ATOM 6414 C CA . GLU B 1 267 ? -0.209 10.781 -2.934 1 87.75 267 GLU B CA 1
ATOM 6415 C C . GLU B 1 267 ? 0.179 10.484 -4.379 1 87.75 267 GLU B C 1
ATOM 6417 O O . GLU B 1 267 ? -0.432 9.633 -5.031 1 87.75 267 GLU B O 1
ATOM 6422 N N . GLU B 1 268 ? 1.127 11.188 -4.871 1 90.31 268 GLU B N 1
ATOM 6423 C CA . GLU B 1 268 ? 1.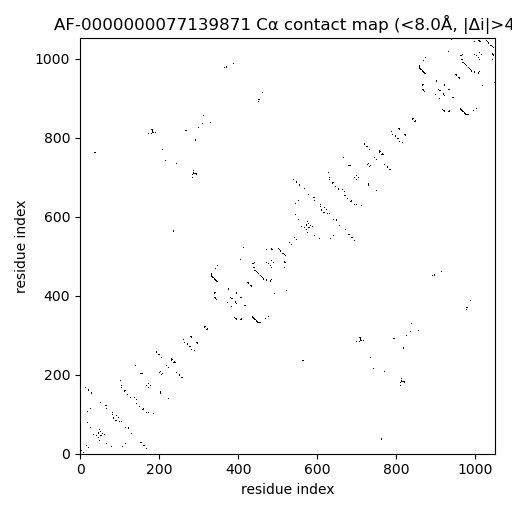589 10.977 -6.238 1 90.31 268 GLU B CA 1
ATOM 6424 C C . GLU B 1 268 ? 2.115 9.555 -6.43 1 90.31 268 GLU B C 1
ATOM 6426 O O . GLU B 1 268 ? 1.829 8.914 -7.441 1 90.31 268 GLU B O 1
ATOM 6431 N N . ALA B 1 269 ? 2.881 9.109 -5.492 1 92.19 269 ALA B N 1
ATOM 6432 C CA . ALA B 1 269 ? 3.43 7.758 -5.562 1 92.19 269 ALA B CA 1
ATOM 6433 C C . ALA B 1 269 ? 2.316 6.715 -5.559 1 92.19 269 ALA B C 1
ATOM 6435 O O . ALA B 1 269 ? 2.355 5.754 -6.328 1 92.19 269 ALA B O 1
ATOM 6436 N N . THR B 1 270 ? 1.394 6.848 -4.742 1 90.12 270 THR B N 1
ATOM 6437 C CA . THR B 1 270 ? 0.296 5.891 -4.641 1 90.12 270 THR B CA 1
ATOM 6438 C C . THR B 1 270 ? -0.528 5.879 -5.926 1 90.12 270 THR B C 1
ATOM 6440 O O . THR B 1 270 ? -1.06 4.836 -6.316 1 90.12 270 THR B O 1
ATOM 6443 N N . GLU B 1 271 ? -0.679 7.027 -6.527 1 88 271 GLU B N 1
ATOM 6444 C CA . GLU B 1 271 ? -1.383 7.09 -7.805 1 88 271 GLU B CA 1
ATOM 6445 C C . GLU B 1 271 ? -0.66 6.277 -8.875 1 88 271 GLU B C 1
ATOM 6447 O O . GLU B 1 271 ? -1.295 5.574 -9.664 1 88 271 GLU B O 1
ATOM 6452 N N . LEU B 1 272 ? 0.643 6.391 -8.852 1 92.12 272 LEU B N 1
ATOM 6453 C CA . LEU B 1 272 ? 1.445 5.617 -9.797 1 92.12 272 LEU B CA 1
ATOM 6454 C C . LEU B 1 272 ? 1.327 4.125 -9.516 1 92.12 272 LEU B C 1
ATOM 6456 O O . LEU B 1 272 ? 1.26 3.316 -10.445 1 92.12 272 LEU B O 1
ATOM 6460 N N . ILE B 1 273 ? 1.274 3.809 -8.289 1 90.94 273 ILE B N 1
ATOM 6461 C CA . ILE B 1 273 ? 1.14 2.412 -7.891 1 90.94 273 ILE B CA 1
ATOM 6462 C C . ILE B 1 273 ? -0.224 1.88 -8.32 1 90.94 273 ILE B C 1
ATOM 6464 O O . ILE B 1 273 ? -0.337 0.736 -8.773 1 90.94 273 ILE B O 1
ATOM 6468 N N . LYS B 1 274 ? -1.212 2.688 -8.242 1 86.56 274 LYS B N 1
ATOM 6469 C CA . LYS B 1 274 ? -2.545 2.322 -8.711 1 86.56 274 LYS B CA 1
ATOM 6470 C C . LYS B 1 274 ? -2.545 2.049 -10.211 1 86.56 274 LYS B C 1
ATOM 6472 O O . LYS B 1 274 ? -3.324 1.227 -10.703 1 86.56 274 LYS B O 1
ATOM 6477 N N . GLU B 1 275 ? -1.621 2.725 -10.914 1 89.81 275 GLU B N 1
ATOM 6478 C CA . GLU B 1 275 ? -1.479 2.527 -12.352 1 89.81 275 GLU B CA 1
ATOM 6479 C C . GLU B 1 275 ? -0.569 1.342 -12.664 1 89.81 275 GLU B C 1
ATOM 6481 O O . GLU B 1 275 ? -0.056 1.22 -13.773 1 89.81 275 GLU B O 1
ATOM 6486 N N . GLN B 1 276 ? -0.188 0.592 -11.656 1 89.75 276 GLN B N 1
ATOM 6487 C CA . GLN B 1 276 ? 0.518 -0.681 -11.758 1 89.75 276 GLN B CA 1
ATOM 6488 C C . GLN B 1 276 ? 2.018 -0.466 -11.938 1 89.75 276 GLN B C 1
ATOM 6490 O O . GLN B 1 276 ? 2.709 -1.323 -12.492 1 89.75 276 GLN B O 1
ATOM 6495 N N . LYS B 1 277 ? 2.471 0.681 -11.625 1 93.88 277 LYS B N 1
ATOM 6496 C CA . LYS B 1 277 ? 3.91 0.919 -11.539 1 93.88 277 LYS B CA 1
ATOM 6497 C C . LYS B 1 277 ? 4.441 0.602 -10.148 1 93.88 277 LYS B C 1
ATOM 6499 O O . LYS B 1 277 ? 4.855 1.502 -9.414 1 93.88 277 LYS B O 1
ATOM 6504 N N . PHE B 1 278 ? 4.559 -0.541 -9.836 1 92.88 278 PHE B N 1
ATOM 6505 C CA . PHE B 1 278 ? 4.797 -1.024 -8.477 1 92.88 278 PHE B CA 1
ATOM 6506 C C . PHE B 1 278 ? 6.246 -0.798 -8.07 1 92.88 278 PHE B C 1
ATOM 6508 O O . PHE B 1 278 ? 6.59 -0.925 -6.891 1 92.88 278 PHE B O 1
ATOM 6515 N N . ASP B 1 279 ? 7.102 -0.388 -9.016 1 92.31 279 ASP B N 1
ATOM 6516 C CA . ASP B 1 279 ? 8.508 -0.132 -8.711 1 92.31 279 ASP B CA 1
ATOM 6517 C C . ASP B 1 279 ? 8.695 1.277 -8.148 1 92.31 279 ASP B C 1
ATOM 6519 O O . ASP B 1 279 ? 9.797 1.634 -7.715 1 92.31 279 ASP B O 1
ATOM 6523 N N . THR B 1 280 ? 7.633 2.006 -8.07 1 93 280 THR B N 1
ATOM 6524 C CA . THR B 1 280 ? 7.684 3.363 -7.543 1 93 280 THR B CA 1
ATOM 6525 C C . THR B 1 280 ? 8.016 3.352 -6.055 1 93 280 THR B C 1
ATOM 6527 O O . THR B 1 280 ? 7.531 2.498 -5.309 1 93 280 THR B O 1
ATOM 6530 N N . ARG B 1 281 ? 8.953 4.289 -5.652 1 93.12 281 ARG B N 1
ATOM 6531 C CA . ARG B 1 281 ? 9.297 4.48 -4.25 1 93.12 281 ARG B CA 1
ATOM 6532 C C . ARG B 1 281 ? 9.203 5.949 -3.857 1 93.12 281 ARG B C 1
ATOM 6534 O O . ARG B 1 281 ? 9.469 6.832 -4.676 1 93.12 281 ARG B O 1
ATOM 6541 N N . VAL B 1 282 ? 8.789 6.164 -2.693 1 90.19 282 VAL B N 1
ATOM 6542 C CA . VAL B 1 282 ? 8.703 7.539 -2.205 1 90.19 282 VAL B CA 1
ATOM 6543 C C . VAL B 1 282 ? 9.758 7.77 -1.127 1 90.19 282 VAL B C 1
ATOM 6545 O O . VAL B 1 282 ? 9.945 6.934 -0.241 1 90.19 282 VAL B O 1
ATOM 6548 N N . THR B 1 283 ? 10.5 8.883 -1.257 1 87.12 283 THR B N 1
ATOM 6549 C CA . THR B 1 283 ? 11.508 9.266 -0.279 1 87.12 283 THR B CA 1
ATOM 6550 C C . THR B 1 283 ? 11.023 10.438 0.569 1 87.12 283 THR B C 1
ATOM 6552 O O . THR B 1 283 ? 10.891 11.562 0.073 1 87.12 283 THR B O 1
ATOM 6555 N N . ILE B 1 284 ? 10.719 10.109 1.785 1 83.75 284 ILE B N 1
ATOM 6556 C CA . ILE B 1 284 ? 10.266 11.133 2.719 1 83.75 284 ILE B CA 1
ATOM 6557 C C . ILE B 1 284 ? 11.32 11.367 3.793 1 83.75 284 ILE B C 1
ATOM 6559 O O . ILE B 1 284 ? 11.75 10.422 4.461 1 83.75 284 ILE B O 1
ATOM 6563 N N . PHE B 1 285 ? 11.734 12.609 3.91 1 79.88 285 PHE B N 1
ATOM 6564 C CA . PHE B 1 285 ? 12.781 12.977 4.859 1 79.88 285 PHE B CA 1
ATOM 6565 C C . PHE B 1 285 ? 12.172 13.5 6.156 1 79.88 285 PHE B C 1
ATOM 6567 O O . PHE B 1 285 ? 12.477 14.617 6.582 1 79.88 285 PHE B O 1
ATOM 6574 N N . SER B 1 286 ? 11.258 12.758 6.668 1 79 286 SER B N 1
ATOM 6575 C CA . SER B 1 286 ? 10.625 13.078 7.941 1 79 286 SER B CA 1
ATOM 6576 C C . SER B 1 286 ? 10.664 11.891 8.898 1 79 286 SER B C 1
ATOM 6578 O O . SER B 1 286 ? 10.617 10.734 8.461 1 79 286 SER B O 1
ATOM 6580 N N . SER B 1 287 ? 10.859 12.172 10.125 1 77.06 287 SER B N 1
ATOM 6581 C CA . SER B 1 287 ? 10.906 11.109 11.125 1 77.06 287 SER B CA 1
ATOM 6582 C C . SER B 1 287 ? 9.602 11.039 11.914 1 77.06 287 SER B C 1
ATOM 6584 O O . SER B 1 287 ? 9.586 10.586 13.055 1 77.06 287 SER B O 1
ATOM 6586 N N . ASP B 1 288 ? 8.57 11.594 11.422 1 79.81 288 ASP B N 1
ATOM 6587 C CA . ASP B 1 288 ? 7.273 11.57 12.094 1 79.81 288 ASP B CA 1
ATOM 6588 C C . ASP B 1 288 ? 6.312 10.609 11.391 1 79.81 288 ASP B C 1
ATOM 6590 O O . ASP B 1 288 ? 6.742 9.672 10.727 1 79.81 288 ASP B O 1
ATOM 6594 N N . GLU B 1 289 ? 5.047 10.867 11.586 1 79.56 289 GLU B N 1
ATOM 6595 C CA . GLU B 1 289 ? 4.023 9.984 11.023 1 79.56 289 GLU B CA 1
ATOM 6596 C C . GLU B 1 289 ? 4.102 9.953 9.5 1 79.56 289 GLU B C 1
ATOM 6598 O O . GLU B 1 289 ? 3.836 8.922 8.883 1 79.56 289 GLU B O 1
ATOM 6603 N N . LEU B 1 290 ? 4.551 11.031 8.938 1 83.44 290 LEU B N 1
ATOM 6604 C CA . LEU B 1 290 ? 4.645 11.094 7.484 1 83.44 290 LEU B CA 1
ATOM 6605 C C . LEU B 1 290 ? 5.77 10.203 6.973 1 83.44 290 LEU B C 1
ATOM 6607 O O . LEU B 1 290 ? 5.641 9.57 5.922 1 83.44 290 LEU B O 1
ATOM 6611 N N . GLY B 1 291 ? 6.863 10.242 7.719 1 84 291 GLY B N 1
ATOM 6612 C CA . GLY B 1 291 ? 7.941 9.336 7.363 1 84 291 GLY B CA 1
ATOM 6613 C C . GLY B 1 291 ? 7.543 7.875 7.438 1 84 291 GLY B C 1
ATOM 6614 O O . GLY B 1 291 ? 7.855 7.094 6.539 1 84 291 GLY B O 1
ATOM 6615 N N . LEU B 1 292 ? 6.859 7.535 8.5 1 84.5 292 LEU B N 1
ATOM 6616 C CA . LEU B 1 292 ? 6.383 6.168 8.672 1 84.5 292 LEU B CA 1
ATOM 6617 C C . LEU B 1 292 ? 5.441 5.777 7.535 1 84.5 292 LEU B C 1
ATOM 6619 O O . LEU B 1 292 ? 5.492 4.648 7.039 1 84.5 292 LEU B O 1
ATOM 6623 N N . LEU B 1 293 ? 4.629 6.68 7.207 1 86.62 293 LEU B N 1
ATOM 6624 C CA . LEU B 1 293 ? 3.682 6.43 6.125 1 86.62 293 LEU B CA 1
ATOM 6625 C C . LEU B 1 293 ? 4.41 6.219 4.801 1 86.62 293 LEU B C 1
ATOM 6627 O O . LEU B 1 293 ? 4.043 5.34 4.02 1 86.62 293 LEU B O 1
ATOM 6631 N N . GLY B 1 294 ? 5.367 7.109 4.578 1 89.56 294 GLY B N 1
ATOM 6632 C CA . GLY B 1 294 ? 6.16 6.93 3.375 1 89.56 294 GLY B CA 1
ATOM 6633 C C . GLY B 1 294 ? 6.816 5.562 3.293 1 89.56 294 GLY B C 1
ATOM 6634 O O . GLY B 1 294 ? 6.77 4.91 2.248 1 89.56 294 GLY B O 1
ATOM 6635 N N . ASP B 1 295 ? 7.395 5.09 4.375 1 89 295 ASP B N 1
ATOM 6636 C CA . ASP B 1 295 ? 8.031 3.779 4.438 1 89 295 ASP B CA 1
ATOM 6637 C C . ASP B 1 295 ? 7.012 2.666 4.195 1 89 295 ASP B C 1
ATOM 6639 O O . ASP B 1 295 ? 7.309 1.688 3.504 1 89 295 ASP B O 1
ATOM 6643 N N . ALA B 1 296 ? 5.902 2.852 4.805 1 88.81 296 ALA B N 1
ATOM 6644 C CA . ALA B 1 296 ? 4.855 1.844 4.668 1 88.81 296 ALA B CA 1
ATOM 6645 C C . ALA B 1 296 ? 4.402 1.716 3.215 1 88.81 296 ALA B C 1
ATOM 6647 O O . ALA B 1 296 ? 4.191 0.606 2.721 1 88.81 296 ALA B O 1
ATOM 6648 N N . VAL B 1 297 ? 4.219 2.82 2.576 1 91.44 297 VAL B N 1
ATOM 6649 C CA . VAL B 1 297 ? 3.812 2.818 1.174 1 91.44 297 VAL B CA 1
ATOM 6650 C C . VAL B 1 297 ? 4.859 2.088 0.333 1 91.44 297 VAL B C 1
ATOM 6652 O O . VAL B 1 297 ? 4.512 1.299 -0.549 1 91.44 297 VAL B O 1
ATOM 6655 N N . ASN B 1 298 ? 6.121 2.305 0.623 1 92.44 298 ASN B N 1
ATOM 6656 C CA . ASN B 1 298 ? 7.191 1.631 -0.107 1 92.44 298 ASN B CA 1
ATOM 6657 C C . ASN B 1 298 ? 7.152 0.12 0.106 1 92.44 298 ASN B C 1
ATOM 6659 O O . ASN B 1 298 ? 7.332 -0.649 -0.839 1 92.44 298 ASN B O 1
ATOM 6663 N N . GLU B 1 299 ? 6.945 -0.274 1.29 1 91.38 299 GLU B N 1
ATOM 6664 C CA . GLU B 1 299 ? 6.863 -1.696 1.606 1 91.38 299 GLU B CA 1
ATOM 6665 C C . GLU B 1 299 ? 5.68 -2.354 0.903 1 91.38 299 GLU B C 1
ATOM 6667 O O . GLU B 1 299 ? 5.801 -3.463 0.38 1 91.38 299 GLU B O 1
ATOM 6672 N N . MET B 1 300 ? 4.574 -1.706 0.954 1 92.5 300 MET B N 1
ATOM 6673 C CA . MET B 1 300 ? 3.385 -2.236 0.297 1 92.5 300 MET B CA 1
ATOM 6674 C C . MET B 1 300 ? 3.58 -2.305 -1.214 1 92.5 300 MET B C 1
ATOM 6676 O O . MET B 1 300 ? 3.131 -3.252 -1.861 1 92.5 300 MET B O 1
ATOM 6680 N N . ALA B 1 301 ? 4.207 -1.27 -1.751 1 93.88 301 ALA B N 1
ATOM 6681 C CA . ALA B 1 301 ? 4.523 -1.289 -3.178 1 93.88 301 ALA B CA 1
ATOM 6682 C C . ALA B 1 301 ? 5.391 -2.492 -3.529 1 93.88 301 ALA B C 1
ATOM 6684 O O . ALA B 1 301 ? 5.184 -3.137 -4.562 1 93.88 301 ALA B O 1
ATOM 6685 N N . GLU B 1 302 ? 6.336 -2.801 -2.736 1 93.25 302 GLU B N 1
ATOM 6686 C CA . GLU B 1 302 ? 7.191 -3.967 -2.93 1 93.25 302 GLU B CA 1
ATOM 6687 C C . GLU B 1 302 ? 6.379 -5.262 -2.893 1 93.25 302 GLU B C 1
ATOM 6689 O O . GLU B 1 302 ? 6.629 -6.176 -3.68 1 93.25 302 GLU B O 1
ATOM 6694 N N . GLY B 1 303 ? 5.504 -5.309 -1.961 1 91.94 303 GLY B N 1
ATOM 6695 C CA . GLY B 1 303 ? 4.625 -6.465 -1.879 1 91.94 303 GLY B CA 1
ATOM 6696 C C . GLY B 1 303 ? 3.771 -6.652 -3.119 1 91.94 303 GLY B C 1
ATOM 6697 O O . GLY B 1 303 ? 3.588 -7.781 -3.584 1 91.94 303 GLY B O 1
ATOM 6698 N N . LEU B 1 304 ? 3.318 -5.586 -3.629 1 92.81 304 LEU B N 1
ATOM 6699 C CA . LEU B 1 304 ? 2.494 -5.641 -4.832 1 92.81 304 LEU B CA 1
ATOM 6700 C C . LEU B 1 304 ? 3.326 -6.043 -6.043 1 92.81 304 LEU B C 1
ATOM 6702 O O . LEU B 1 304 ? 2.842 -6.754 -6.93 1 92.81 304 LEU B O 1
ATOM 6706 N N . ALA B 1 305 ? 4.531 -5.562 -6.117 1 92.19 305 ALA B N 1
ATOM 6707 C CA . ALA B 1 305 ? 5.445 -5.996 -7.172 1 92.19 305 ALA B CA 1
ATOM 6708 C C . ALA B 1 305 ? 5.676 -7.504 -7.109 1 92.19 305 ALA B C 1
ATOM 6710 O O . ALA B 1 305 ? 5.727 -8.172 -8.141 1 92.19 305 ALA B O 1
ATOM 6711 N N . GLU B 1 306 ? 5.824 -7.957 -5.973 1 90.31 306 GLU B N 1
ATOM 6712 C CA . GLU B 1 306 ? 5.98 -9.391 -5.766 1 90.31 306 GLU B CA 1
ATOM 6713 C C . GLU B 1 306 ? 4.742 -10.156 -6.227 1 90.31 306 GLU B C 1
ATOM 6715 O O . GLU B 1 306 ? 4.852 -11.234 -6.805 1 90.31 306 GLU B O 1
ATOM 6720 N N . ARG B 1 307 ? 3.629 -9.609 -5.836 1 89.69 307 ARG B N 1
ATOM 6721 C CA . ARG B 1 307 ? 2.377 -10.211 -6.289 1 89.69 307 ARG B CA 1
ATOM 6722 C C . ARG B 1 307 ? 2.371 -10.391 -7.805 1 89.69 307 ARG B C 1
ATOM 6724 O O . ARG B 1 307 ? 2.004 -11.453 -8.305 1 89.69 307 ARG B O 1
ATOM 6731 N N . GLU B 1 308 ? 2.793 -9.414 -8.523 1 89.38 308 GLU B N 1
ATOM 6732 C CA . GLU B 1 308 ? 2.816 -9.461 -9.984 1 89.38 308 GLU B CA 1
ATOM 6733 C C . GLU B 1 308 ? 3.811 -10.508 -10.484 1 89.38 308 GLU B C 1
ATOM 6735 O O . GLU B 1 308 ? 3.545 -11.203 -11.469 1 89.38 308 GLU B O 1
ATOM 6740 N N . ARG B 1 309 ? 4.863 -10.641 -9.867 1 87.81 309 ARG B N 1
ATOM 6741 C CA . ARG B 1 309 ? 5.859 -11.641 -10.227 1 87.81 309 ARG B CA 1
ATOM 6742 C C . ARG B 1 309 ? 5.324 -13.047 -10 1 87.81 309 ARG B C 1
ATOM 6744 O O . ARG B 1 309 ? 5.508 -13.93 -10.844 1 87.81 309 ARG B O 1
ATOM 6751 N N . ILE B 1 310 ? 4.652 -13.234 -8.914 1 87.44 310 ILE B N 1
ATOM 6752 C CA . ILE B 1 310 ? 4.07 -14.531 -8.594 1 87.44 310 ILE B CA 1
ATOM 6753 C C . ILE B 1 310 ? 2.996 -14.883 -9.625 1 87.44 310 ILE B C 1
ATOM 6755 O O . ILE B 1 310 ? 2.943 -16.016 -10.117 1 87.44 310 ILE B O 1
ATOM 6759 N N . LYS B 1 311 ? 2.221 -13.961 -9.875 1 85.31 311 LYS B N 1
ATOM 6760 C CA . LYS B 1 311 ? 1.15 -14.164 -10.844 1 85.31 311 LYS B CA 1
ATOM 6761 C C . LYS B 1 311 ? 1.714 -14.531 -12.211 1 85.31 311 LYS B C 1
ATOM 6763 O O . LYS B 1 311 ? 1.198 -15.43 -12.883 1 85.31 311 LYS B O 1
ATOM 6768 N N . ASP B 1 312 ? 2.752 -13.875 -12.602 1 83.38 312 ASP B N 1
ATOM 6769 C CA . ASP B 1 312 ? 3.387 -14.148 -13.883 1 83.38 312 ASP B CA 1
ATOM 6770 C C . ASP B 1 312 ? 3.992 -15.547 -13.914 1 83.38 312 ASP B C 1
ATOM 6772 O O . ASP B 1 312 ? 3.822 -16.281 -14.891 1 83.38 312 ASP B O 1
ATOM 6776 N N . THR B 1 313 ? 4.625 -15.883 -12.875 1 82.69 313 THR B N 1
ATOM 6777 C CA . THR B 1 313 ? 5.25 -17.203 -12.789 1 82.69 313 THR B CA 1
ATOM 6778 C C . THR B 1 313 ? 4.191 -18.297 -12.742 1 82.69 313 THR B C 1
ATOM 6780 O O . THR B 1 313 ? 4.312 -19.312 -13.43 1 82.69 313 THR B O 1
ATOM 6783 N N . PHE B 1 314 ? 3.18 -18.094 -11.977 1 83.5 314 PHE B N 1
ATOM 6784 C CA . PHE B 1 314 ? 2.064 -19.031 -11.891 1 83.5 314 PHE B CA 1
ATOM 6785 C C . PHE B 1 314 ? 1.43 -19.234 -13.258 1 83.5 314 PHE B C 1
ATOM 6787 O O . PHE B 1 314 ? 1.083 -20.359 -13.625 1 83.5 314 PHE B O 1
ATOM 6794 N N . GLY B 1 315 ? 1.389 -18.188 -13.969 1 78.69 315 GLY B N 1
ATOM 6795 C CA . GLY B 1 315 ? 0.775 -18.234 -15.289 1 78.69 315 GLY B CA 1
ATOM 6796 C C . GLY B 1 315 ? 1.599 -19 -16.297 1 78.69 315 GLY B C 1
ATOM 6797 O O . GLY B 1 315 ? 1.07 -19.469 -17.312 1 78.69 315 GLY B O 1
ATOM 6798 N N . ARG B 1 316 ? 2.846 -19.172 -16.047 1 80.25 316 ARG B N 1
ATOM 6799 C CA . ARG B 1 316 ? 3.713 -19.938 -16.953 1 80.25 316 ARG B CA 1
ATOM 6800 C C . ARG B 1 316 ? 3.693 -21.422 -16.594 1 80.25 316 ARG B C 1
ATOM 6802 O O . ARG B 1 316 ? 4.055 -22.266 -17.422 1 80.25 316 ARG B O 1
ATOM 6809 N N . ILE B 1 317 ? 3.281 -21.641 -15.398 1 81.5 317 ILE B N 1
ATOM 6810 C CA . ILE B 1 317 ? 3.289 -23.031 -14.945 1 81.5 317 ILE B CA 1
ATOM 6811 C C . ILE B 1 317 ? 1.901 -23.641 -15.133 1 81.5 317 ILE B C 1
ATOM 6813 O O . ILE B 1 317 ? 1.775 -24.828 -15.445 1 81.5 317 ILE B O 1
ATOM 6817 N N . VAL B 1 318 ? 0.955 -22.766 -14.859 1 80.06 318 VAL B N 1
ATOM 6818 C CA . VAL B 1 318 ? -0.436 -23.172 -15.008 1 80.06 318 VAL B CA 1
ATOM 6819 C C . VAL B 1 318 ? -1.105 -22.359 -16.109 1 80.06 318 VAL B C 1
ATOM 6821 O O . VAL B 1 318 ? -0.899 -21.141 -16.203 1 80.06 318 VAL B O 1
ATOM 6824 N N . ASP B 1 319 ? -1.742 -23.109 -17.047 1 76 319 ASP B N 1
ATOM 6825 C CA . ASP B 1 319 ? -2.5 -22.375 -18.062 1 76 319 ASP B CA 1
ATOM 6826 C C . ASP B 1 319 ? -3.305 -21.25 -17.422 1 76 319 ASP B C 1
ATOM 6828 O O . ASP B 1 319 ? -3.943 -21.438 -16.375 1 76 319 ASP B O 1
ATOM 6832 N N . PRO B 1 320 ? -3.24 -20.062 -17.969 1 76.5 320 PRO B N 1
ATOM 6833 C CA . PRO B 1 320 ? -3.918 -18.906 -17.375 1 76.5 320 PRO B CA 1
ATOM 6834 C C . PRO B 1 320 ? -5.406 -19.141 -17.141 1 76.5 320 PRO B C 1
ATOM 6836 O O . PRO B 1 320 ? -5.973 -18.641 -16.172 1 76.5 320 PRO B O 1
ATOM 6839 N N . ARG B 1 321 ? -6.055 -19.797 -18 1 77.12 321 ARG B N 1
ATOM 6840 C CA . ARG B 1 321 ? -7.48 -20.078 -17.844 1 77.12 321 ARG B CA 1
ATOM 6841 C C . ARG B 1 321 ? -7.738 -20.922 -16.594 1 77.12 321 ARG B C 1
ATOM 6843 O O . ARG B 1 321 ? -8.75 -20.75 -15.914 1 77.12 321 ARG B O 1
ATOM 6850 N N . VAL B 1 322 ? -6.848 -21.891 -16.406 1 77.5 322 VAL B N 1
ATOM 6851 C CA . VAL B 1 322 ? -6.961 -22.75 -15.234 1 77.5 322 VAL B CA 1
ATOM 6852 C C . VAL B 1 322 ? -6.605 -21.953 -13.984 1 77.5 322 VAL B C 1
ATOM 6854 O O . VAL B 1 322 ? -7.262 -22.094 -12.945 1 77.5 322 VAL B O 1
ATOM 6857 N N . ARG B 1 323 ? -5.535 -21.25 -14.102 1 76.62 323 ARG B N 1
ATOM 6858 C CA . ARG B 1 323 ? -5.121 -20.375 -13.008 1 76.62 323 ARG B CA 1
ATOM 6859 C C . ARG B 1 323 ? -6.285 -19.516 -12.523 1 76.62 323 ARG B C 1
ATOM 6861 O O . ARG B 1 323 ? -6.566 -19.469 -11.32 1 76.62 323 ARG B O 1
ATOM 6868 N N . ASP B 1 324 ? -6.926 -18.797 -13.445 1 75.94 324 ASP B N 1
ATOM 6869 C CA . ASP B 1 324 ? -8.023 -17.906 -13.102 1 75.94 324 ASP B CA 1
ATOM 6870 C C . ASP B 1 324 ? -9.18 -18.688 -12.469 1 75.94 324 ASP B C 1
ATOM 6872 O O . ASP B 1 324 ? -9.828 -18.188 -11.531 1 75.94 324 ASP B O 1
ATOM 6876 N N . TYR B 1 325 ? -9.359 -19.859 -12.961 1 72.75 325 TYR B N 1
ATOM 6877 C CA . TYR B 1 325 ? -10.375 -20.75 -12.406 1 72.75 325 TYR B CA 1
ATOM 6878 C C . TYR B 1 325 ? -10.039 -21.141 -10.969 1 72.75 325 TYR B C 1
ATOM 6880 O O . TYR B 1 325 ? -10.906 -21.109 -10.094 1 72.75 325 TYR B O 1
ATOM 6888 N N . LEU B 1 326 ? -8.797 -21.469 -10.742 1 76.38 326 LEU B N 1
ATOM 6889 C CA . LEU B 1 326 ? -8.344 -21.922 -9.43 1 76.38 326 LEU B CA 1
ATOM 6890 C C . LEU B 1 326 ? -8.367 -20.766 -8.422 1 76.38 326 LEU B C 1
ATOM 6892 O O . LEU B 1 326 ? -8.641 -20.984 -7.242 1 76.38 326 LEU B O 1
ATOM 6896 N N . LEU B 1 327 ? -8.094 -19.609 -8.93 1 76.62 327 LEU B N 1
ATOM 6897 C CA . LEU B 1 327 ? -8.031 -18.453 -8.047 1 76.62 327 LEU B CA 1
ATOM 6898 C C . LEU B 1 327 ? -9.43 -17.953 -7.691 1 76.62 327 LEU B C 1
ATOM 6900 O O . LEU B 1 327 ? -9.625 -17.359 -6.633 1 76.62 327 LEU B O 1
ATOM 6904 N N . SER B 1 328 ? -10.375 -18.078 -8.578 1 72.19 328 SER B N 1
ATOM 6905 C CA . SER B 1 328 ? -11.734 -17.609 -8.352 1 72.19 328 SER B CA 1
ATOM 6906 C C . SER B 1 328 ? -12.539 -18.594 -7.523 1 72.19 328 SER B C 1
ATOM 6908 O O . SER B 1 328 ? -13.461 -18.203 -6.797 1 72.19 328 SER B O 1
ATOM 6910 N N . ASN B 1 329 ? -12.336 -19.891 -7.824 1 61.78 329 ASN B N 1
ATOM 6911 C CA . ASN B 1 329 ? -13.18 -20.906 -7.227 1 61.78 329 ASN B CA 1
ATOM 6912 C C . ASN B 1 329 ? -12.508 -21.547 -6.012 1 61.78 329 ASN B C 1
ATOM 6914 O O . ASN B 1 329 ? -11.281 -21.562 -5.91 1 61.78 329 ASN B O 1
ATOM 6918 N N . GLU B 1 330 ? -13.383 -21.672 -4.914 1 58.22 330 GLU B N 1
ATOM 6919 C CA . GLU B 1 330 ? -12.906 -22.375 -3.729 1 58.22 330 GLU B CA 1
ATOM 6920 C C . GLU B 1 330 ? -12.125 -23.625 -4.109 1 58.22 330 GLU B C 1
ATOM 6922 O O . GLU B 1 330 ? -12.438 -24.281 -5.105 1 58.22 330 GLU B O 1
ATOM 6927 N N . HIS B 1 331 ? -10.789 -23.734 -3.67 1 57.03 331 HIS B N 1
ATOM 6928 C CA . HIS B 1 331 ? -9.703 -24.719 -3.705 1 57.03 331 HIS B CA 1
ATOM 6929 C C . HIS B 1 331 ? -10.227 -26.125 -3.449 1 57.03 331 HIS B C 1
ATOM 6931 O O . HIS B 1 331 ? -9.484 -26.984 -2.973 1 57.03 331 HIS B O 1
ATOM 6937 N N . SER B 1 332 ? -11.57 -26.375 -3.766 1 62.47 332 SER B N 1
ATOM 6938 C CA . SER B 1 332 ? -11.969 -27.672 -3.254 1 62.47 332 SER B CA 1
ATOM 6939 C C . SER B 1 332 ? -11.695 -28.781 -4.277 1 62.47 332 SER B C 1
ATOM 6941 O O . SER B 1 332 ? -11.766 -28.531 -5.484 1 62.47 332 SER B O 1
ATOM 6943 N N . LEU B 1 333 ? -11.109 -29.797 -3.818 1 64.94 333 LEU B N 1
ATOM 6944 C CA . LEU B 1 333 ? -11.039 -31.031 -4.578 1 64.94 333 LEU B CA 1
ATOM 6945 C C . LEU B 1 333 ? -12.406 -31.406 -5.152 1 64.94 333 LEU B C 1
ATOM 6947 O O . LEU B 1 333 ? -13.43 -31.188 -4.504 1 64.94 333 LEU B O 1
ATOM 6951 N N . GLY B 1 334 ? -12.594 -31.547 -6.379 1 74.19 334 GLY B N 1
ATOM 6952 C CA . GLY B 1 334 ? -13.836 -31.922 -7.043 1 74.19 334 GLY B CA 1
ATOM 6953 C C . GLY B 1 334 ? -13.742 -31.844 -8.555 1 74.19 334 GLY B C 1
ATOM 6954 O O . GLY B 1 334 ? -12.703 -31.484 -9.102 1 74.19 334 GLY B O 1
ATOM 6955 N N . GLY B 1 335 ? -14.609 -32.438 -9.25 1 82.06 335 GLY B N 1
ATOM 6956 C CA . GLY B 1 335 ? -14.602 -32.5 -10.703 1 82.06 335 GLY B CA 1
ATOM 6957 C C . GLY B 1 335 ? -15.977 -32.75 -11.297 1 82.06 335 GLY B C 1
ATOM 6958 O O . GLY B 1 335 ? -16.953 -32.906 -10.57 1 82.06 335 GLY B O 1
ATOM 6959 N N . LYS B 1 336 ? -16.047 -32.656 -12.508 1 85.5 336 LYS B N 1
ATOM 6960 C CA . LYS B 1 336 ? -17.266 -32.938 -13.266 1 85.5 336 LYS B CA 1
ATOM 6961 C C . LYS B 1 336 ? -16.969 -33.781 -14.5 1 85.5 336 LYS B C 1
ATOM 6963 O O . LYS B 1 336 ? -15.82 -33.875 -14.93 1 85.5 336 LYS B O 1
ATOM 6968 N N . VAL B 1 337 ? -17.984 -34.469 -14.969 1 90.62 337 VAL B N 1
ATOM 6969 C CA . VAL B 1 337 ? -17.859 -35.25 -16.203 1 90.62 337 VAL B CA 1
ATOM 6970 C C . VAL B 1 337 ? -18.234 -34.375 -17.406 1 90.62 337 VAL B C 1
ATOM 6972 O O . VAL B 1 337 ? -19.281 -33.719 -17.406 1 90.62 337 VAL B O 1
ATOM 6975 N N . VAL B 1 338 ? -17.375 -34.344 -18.312 1 93.06 338 VAL B N 1
ATOM 6976 C CA . VAL B 1 338 ? -17.641 -33.562 -19.516 1 93.06 338 VAL B CA 1
ATOM 6977 C C . VAL B 1 338 ? -17.266 -34.375 -20.75 1 93.06 338 VAL B C 1
ATOM 6979 O O . VAL B 1 338 ? -16.531 -35.375 -20.641 1 93.06 338 VAL B O 1
ATOM 6982 N N . ASP B 1 339 ? -17.828 -34 -21.906 1 95.31 339 ASP B N 1
ATOM 6983 C CA . ASP B 1 339 ? -17.375 -34.531 -23.188 1 95.31 339 ASP B CA 1
ATOM 6984 C C . ASP B 1 339 ? -16.25 -33.688 -23.766 1 95.31 339 ASP B C 1
ATOM 6986 O O . ASP B 1 339 ? -16.391 -32.469 -23.906 1 95.31 339 ASP B O 1
ATOM 6990 N N . ALA B 1 340 ? -15.125 -34.281 -24.031 1 96.75 340 ALA B N 1
ATOM 6991 C CA . ALA B 1 340 ? -13.977 -33.562 -24.547 1 96.75 340 ALA B CA 1
ATOM 6992 C C . ALA B 1 340 ? -13.148 -34.406 -25.5 1 96.75 340 ALA B C 1
ATOM 6994 O O . ALA B 1 340 ? -13.398 -35.625 -25.625 1 96.75 340 ALA B O 1
ATOM 6995 N N . THR B 1 341 ? -12.312 -33.781 -26.266 1 98.38 341 THR B N 1
ATOM 6996 C CA . THR B 1 341 ? -11.414 -34.469 -27.188 1 98.38 341 THR B CA 1
ATOM 6997 C C . THR B 1 341 ? -9.977 -34.438 -26.688 1 98.38 341 THR B C 1
ATOM 6999 O O . THR B 1 341 ? -9.461 -33.344 -26.344 1 98.38 341 THR B O 1
ATOM 7002 N N . ILE B 1 342 ? -9.391 -35.625 -26.609 1 98.25 342 ILE B N 1
ATOM 7003 C CA . ILE B 1 342 ? -8.031 -35.75 -26.109 1 98.25 342 ILE B CA 1
ATOM 7004 C C . ILE B 1 342 ? -7.07 -35.969 -27.281 1 98.25 342 ILE B C 1
ATOM 7006 O O . ILE B 1 342 ? -7.328 -36.781 -28.172 1 98.25 342 ILE B O 1
ATOM 7010 N N . LEU B 1 343 ? -6.02 -35.188 -27.281 1 98.56 343 LEU B N 1
ATOM 7011 C CA . LEU B 1 343 ? -4.918 -35.344 -28.219 1 98.56 343 LEU B CA 1
ATOM 7012 C C . LEU B 1 343 ? -3.639 -35.75 -27.5 1 98.56 343 LEU B C 1
ATOM 7014 O O . LEU B 1 343 ? -3.172 -35.031 -26.609 1 98.56 343 LEU B O 1
ATOM 7018 N N . PHE B 1 344 ? -3.135 -36.906 -27.812 1 98.12 344 PHE B N 1
ATOM 7019 C CA . PHE B 1 344 ? -1.858 -37.375 -27.281 1 98.12 344 PHE B CA 1
ATOM 7020 C C . PHE B 1 344 ? -0.802 -37.406 -28.375 1 98.12 344 PHE B C 1
ATOM 7022 O O . PHE B 1 344 ? -1.043 -37.938 -29.469 1 98.12 344 PHE B O 1
ATOM 7029 N N . SER B 1 345 ? 0.271 -36.781 -28.141 1 97.94 345 SER B N 1
ATOM 7030 C CA . SER B 1 345 ? 1.387 -36.844 -29.078 1 97.94 345 SER B CA 1
ATOM 7031 C C . SER B 1 345 ? 2.656 -37.344 -28.391 1 97.94 345 SER B C 1
ATOM 7033 O O . SER B 1 345 ? 2.859 -37.125 -27.203 1 97.94 345 SER B O 1
ATOM 7035 N N . ASP B 1 346 ? 3.49 -38 -29.078 1 95.38 346 ASP B N 1
ATOM 7036 C CA . ASP B 1 346 ? 4.746 -38.531 -28.547 1 95.38 346 ASP B CA 1
ATOM 7037 C C . ASP B 1 346 ? 5.805 -38.625 -29.641 1 95.38 346 ASP B C 1
ATOM 7039 O O . ASP B 1 346 ? 5.48 -38.844 -30.812 1 95.38 346 ASP B O 1
ATOM 7043 N N . LEU B 1 347 ? 7.004 -38.406 -29.25 1 94.75 347 LEU B N 1
ATOM 7044 C CA . LEU B 1 347 ? 8.125 -38.531 -30.188 1 94.75 347 LEU B CA 1
ATOM 7045 C C . LEU B 1 347 ? 8.523 -39.969 -30.391 1 94.75 347 LEU B C 1
ATOM 7047 O O . LEU B 1 347 ? 8.523 -40.75 -29.438 1 94.75 347 LEU B O 1
ATOM 7051 N N . ARG B 1 348 ? 8.852 -40.25 -31.703 1 91.5 348 ARG B N 1
ATOM 7052 C CA . ARG B 1 348 ? 9.297 -41.594 -32.031 1 91.5 348 ARG B CA 1
ATOM 7053 C C . ARG B 1 348 ? 10.781 -41.781 -31.719 1 91.5 348 ARG B C 1
ATOM 7055 O O . ARG B 1 348 ? 11.602 -40.969 -32.125 1 91.5 348 ARG B O 1
ATOM 7062 N N . ASP B 1 349 ? 11.109 -42.844 -30.969 1 83.19 349 ASP B N 1
ATOM 7063 C CA . ASP B 1 349 ? 12.477 -43.25 -30.688 1 83.19 349 ASP B CA 1
ATOM 7064 C C . ASP B 1 349 ? 13.242 -42.156 -29.953 1 83.19 349 ASP B C 1
ATOM 7066 O O . ASP B 1 349 ? 14.414 -41.875 -30.25 1 83.19 349 ASP B O 1
ATOM 7070 N N . PHE B 1 350 ? 12.562 -41.438 -29.141 1 85.12 350 PHE B N 1
ATOM 7071 C CA . PHE B 1 350 ? 13.219 -40.344 -28.406 1 85.12 350 PHE B CA 1
ATOM 7072 C C . PHE B 1 350 ? 14.203 -40.906 -27.375 1 85.12 350 PHE B C 1
ATOM 7074 O O . PHE B 1 350 ? 15.25 -40.312 -27.125 1 85.12 350 PHE B O 1
ATOM 7081 N N . THR B 1 351 ? 13.797 -42.031 -26.719 1 77.62 351 THR B N 1
ATOM 7082 C CA . THR B 1 351 ? 14.695 -42.656 -25.75 1 77.62 351 THR B CA 1
ATOM 7083 C C . THR B 1 351 ? 16.062 -42.938 -26.375 1 77.62 351 THR B C 1
ATOM 7085 O O . THR B 1 351 ? 17.094 -42.625 -25.766 1 77.62 351 THR B O 1
ATOM 7088 N N . LYS B 1 352 ? 16.031 -43.438 -27.594 1 78.62 352 LYS B N 1
ATOM 7089 C CA . LYS B 1 352 ? 17.266 -43.688 -28.312 1 78.62 352 LYS B CA 1
ATOM 7090 C C . LYS B 1 352 ? 18.031 -42.406 -28.609 1 78.62 352 LYS B C 1
ATOM 7092 O O . LYS B 1 352 ? 19.25 -42.375 -28.531 1 78.62 352 LYS B O 1
ATOM 7097 N N . LEU B 1 353 ? 17.297 -41.469 -29.016 1 82 353 LEU B N 1
ATOM 7098 C CA . LEU B 1 353 ? 17.891 -40.156 -29.297 1 82 353 LEU B CA 1
ATOM 7099 C C . LEU B 1 353 ? 18.547 -39.562 -28.047 1 82 353 LEU B C 1
ATOM 7101 O O . LEU B 1 353 ? 19.641 -39 -28.125 1 82 353 LEU B O 1
ATOM 7105 N N . SER B 1 354 ? 17.984 -39.656 -26.922 1 78.94 354 SER B N 1
ATOM 7106 C CA . SER B 1 354 ? 18.453 -39.062 -25.672 1 78.94 354 SER B CA 1
ATOM 7107 C C . SER B 1 354 ? 19.703 -39.781 -25.156 1 78.94 354 SER B C 1
ATOM 7109 O O . SER B 1 354 ? 20.531 -39.188 -24.469 1 78.94 354 SER B O 1
ATOM 7111 N N . GLU B 1 355 ? 19.828 -41 -25.5 1 75.06 355 GLU B N 1
ATOM 7112 C CA . GLU B 1 355 ? 20.984 -41.75 -25.062 1 75.06 355 GLU B CA 1
ATOM 7113 C C . GLU B 1 355 ? 22.234 -41.406 -25.859 1 75.06 355 GLU B C 1
ATOM 7115 O O . GLU B 1 355 ? 23.359 -41.531 -25.375 1 75.06 355 GLU B O 1
ATOM 7120 N N . LYS B 1 356 ? 22 -40.844 -27.016 1 78.62 356 LYS B N 1
ATOM 7121 C CA . LYS B 1 356 ? 23.109 -40.594 -27.938 1 78.62 356 LYS B CA 1
ATOM 7122 C C . LYS B 1 356 ? 23.562 -39.156 -27.891 1 78.62 356 LYS B C 1
ATOM 7124 O O . LYS B 1 356 ? 24.531 -38.781 -28.562 1 78.62 356 LYS B O 1
ATOM 7129 N N . ARG B 1 357 ? 22.922 -38.375 -27.141 1 84.44 357 ARG B N 1
ATOM 7130 C CA . ARG B 1 357 ? 23.219 -36.969 -27.141 1 84.44 357 ARG B CA 1
ATOM 7131 C C . ARG B 1 357 ? 23.484 -36.438 -25.719 1 84.44 357 ARG B C 1
ATOM 7133 O O . ARG B 1 357 ? 23.172 -37.125 -24.75 1 84.44 357 ARG B O 1
ATOM 7140 N N . THR B 1 358 ? 24.062 -35.25 -25.688 1 83.12 358 THR B N 1
ATOM 7141 C CA . THR B 1 358 ? 24.297 -34.656 -24.375 1 83.12 358 THR B CA 1
ATOM 7142 C C . THR B 1 358 ? 22.984 -34.125 -23.797 1 83.12 358 THR B C 1
ATOM 7144 O O . THR B 1 358 ? 22.047 -33.812 -24.531 1 83.12 358 THR B O 1
ATOM 7147 N N . PRO B 1 359 ? 22.938 -34.031 -22.484 1 80.94 359 PRO B N 1
ATOM 7148 C CA . PRO B 1 359 ? 21.734 -33.531 -21.844 1 80.94 359 PRO B CA 1
ATOM 7149 C C . PRO B 1 359 ? 21.344 -32.156 -22.359 1 80.94 359 PRO B C 1
ATOM 7151 O O . PRO B 1 359 ? 20.141 -31.844 -22.516 1 80.94 359 PRO B O 1
ATOM 7154 N N . GLU B 1 360 ? 22.297 -31.312 -22.594 1 82.88 360 GLU B N 1
ATOM 7155 C CA . GLU B 1 360 ? 22.031 -29.969 -23.094 1 82.88 360 GLU B CA 1
ATOM 7156 C C . GLU B 1 360 ? 21.359 -30.016 -24.469 1 82.88 360 GLU B C 1
ATOM 7158 O O . GLU B 1 360 ? 20.422 -29.25 -24.734 1 82.88 360 GLU B O 1
ATOM 7163 N N . GLU B 1 361 ? 21.906 -30.922 -25.25 1 86.81 361 GLU B N 1
ATOM 7164 C CA . GLU B 1 361 ? 21.344 -31.078 -26.594 1 86.81 361 GLU B CA 1
ATOM 7165 C C . GLU B 1 361 ? 19.922 -31.625 -26.531 1 86.81 361 GLU B C 1
ATOM 7167 O O . GLU B 1 361 ? 19.047 -31.203 -27.281 1 86.81 361 GLU B O 1
ATOM 7172 N N . VAL B 1 362 ? 19.719 -32.594 -25.656 1 87.38 362 VAL B N 1
ATOM 7173 C CA . VAL B 1 362 ? 18.406 -33.188 -25.484 1 87.38 362 VAL B CA 1
ATOM 7174 C C . VAL B 1 362 ? 17.391 -32.125 -25.062 1 87.38 362 VAL B C 1
ATOM 7176 O O . VAL B 1 362 ? 16.281 -32.062 -25.578 1 87.38 362 VAL B O 1
ATOM 7179 N N . LEU B 1 363 ? 17.828 -31.297 -24.141 1 87.88 363 LEU B N 1
ATOM 7180 C CA . LEU B 1 363 ? 16.953 -30.234 -23.641 1 87.88 363 LEU B CA 1
ATOM 7181 C C . LEU B 1 363 ? 16.641 -29.219 -24.734 1 87.88 363 LEU B C 1
ATOM 7183 O O . LEU B 1 363 ? 15.508 -28.719 -24.812 1 87.88 363 LEU B O 1
ATOM 7187 N N . TYR B 1 364 ? 17.625 -28.891 -25.484 1 90.38 364 TYR B N 1
ATOM 7188 C CA . TYR B 1 364 ? 17.438 -27.953 -26.578 1 90.38 364 TYR B CA 1
ATOM 7189 C C . TYR B 1 364 ? 16.406 -28.484 -27.578 1 90.38 364 TYR B C 1
ATOM 7191 O O . TYR B 1 364 ? 15.484 -27.75 -27.953 1 90.38 364 TYR B O 1
ATOM 7199 N N . ILE B 1 365 ? 16.547 -29.75 -27.938 1 92.25 365 ILE B N 1
ATOM 7200 C CA . ILE B 1 365 ? 15.672 -30.375 -28.922 1 92.25 365 ILE B CA 1
ATOM 7201 C C . ILE B 1 365 ? 14.25 -30.438 -28.359 1 92.25 365 ILE B C 1
ATOM 7203 O O . ILE B 1 365 ? 13.289 -30.062 -29.031 1 92.25 365 ILE B O 1
ATOM 7207 N N . LEU B 1 366 ? 14.156 -30.828 -27.125 1 92.31 366 LEU B N 1
ATOM 7208 C CA . LEU B 1 366 ? 12.852 -31.016 -26.516 1 92.31 366 LEU B CA 1
ATOM 7209 C C . LEU B 1 366 ? 12.125 -29.688 -26.344 1 92.31 366 LEU B C 1
ATOM 7211 O O . LEU B 1 366 ? 10.93 -29.578 -26.609 1 92.31 366 LEU B O 1
ATOM 7215 N N . ASN B 1 367 ? 12.828 -28.672 -25.922 1 92.25 367 ASN B N 1
ATOM 7216 C CA . ASN B 1 367 ? 12.203 -27.375 -25.688 1 92.25 367 ASN B CA 1
ATOM 7217 C C . ASN B 1 367 ? 11.758 -26.734 -27 1 92.25 367 ASN B C 1
ATOM 7219 O O . ASN B 1 367 ? 10.703 -26.094 -27.047 1 92.25 367 ASN B O 1
ATOM 7223 N N . ARG B 1 368 ? 12.555 -26.891 -28.047 1 94.5 368 ARG B N 1
ATOM 7224 C CA . ARG B 1 368 ? 12.164 -26.375 -29.344 1 94.5 368 ARG B CA 1
ATOM 7225 C C . ARG B 1 368 ? 10.938 -27.109 -29.875 1 94.5 368 ARG B C 1
ATOM 7227 O O . ARG B 1 368 ? 10.039 -26.5 -30.453 1 94.5 368 ARG B O 1
ATOM 7234 N N . TYR B 1 369 ? 11.008 -28.391 -29.641 1 95.62 369 TYR B N 1
ATOM 7235 C CA . TYR B 1 369 ? 9.875 -29.219 -30.031 1 95.62 369 TYR B CA 1
ATOM 7236 C C . TYR B 1 369 ? 8.602 -28.797 -29.297 1 95.62 369 TYR B C 1
ATOM 7238 O O . TYR B 1 369 ? 7.578 -28.531 -29.922 1 95.62 369 TYR B O 1
ATOM 7246 N N . PHE B 1 370 ? 8.672 -28.719 -27.984 1 95.38 370 PHE B N 1
ATOM 7247 C CA . PHE B 1 370 ? 7.512 -28.375 -27.172 1 95.38 370 PHE B CA 1
ATOM 7248 C C . PHE B 1 370 ? 7.012 -26.984 -27.516 1 95.38 370 PHE B C 1
ATOM 7250 O O . PHE B 1 370 ? 5.805 -26.719 -27.5 1 95.38 370 PHE B O 1
ATOM 7257 N N . GLN B 1 371 ? 7.914 -26.047 -27.859 1 95.06 371 GLN B N 1
ATOM 7258 C CA . GLN B 1 371 ? 7.52 -24.703 -28.234 1 95.06 371 GLN B CA 1
ATOM 7259 C C . GLN B 1 371 ? 6.621 -24.703 -29.469 1 95.06 371 GLN B C 1
ATOM 7261 O O . GLN B 1 371 ? 5.551 -24.094 -29.469 1 95.06 371 GLN B O 1
ATOM 7266 N N . GLU B 1 372 ? 7.105 -25.469 -30.422 1 97.06 372 GLU B N 1
ATOM 7267 C CA . GLU B 1 372 ? 6.367 -25.5 -31.672 1 97.06 372 GLU B CA 1
ATOM 7268 C C . GLU B 1 372 ? 5.031 -26.219 -31.516 1 97.06 372 GLU B C 1
ATOM 7270 O O . GLU B 1 372 ? 4.02 -25.797 -32.094 1 97.06 372 GLU B O 1
ATOM 7275 N N . MET B 1 373 ? 5.047 -27.328 -30.766 1 97.5 373 MET B N 1
ATOM 7276 C CA . MET B 1 373 ? 3.812 -28.078 -30.562 1 97.5 373 MET B CA 1
ATOM 7277 C C . MET B 1 373 ? 2.826 -27.281 -29.719 1 97.5 373 MET B C 1
ATOM 7279 O O . MET B 1 373 ? 1.622 -27.297 -29.969 1 97.5 373 MET B O 1
ATOM 7283 N N . SER B 1 374 ? 3.361 -26.656 -28.688 1 95.06 374 SER B N 1
ATOM 7284 C CA . SER B 1 374 ? 2.504 -25.859 -27.812 1 95.06 374 SER B CA 1
ATOM 7285 C C . SER B 1 374 ? 1.836 -24.734 -28.594 1 95.06 374 SER B C 1
ATOM 7287 O O . SER B 1 374 ? 0.663 -24.422 -28.359 1 95.06 374 SER B O 1
ATOM 7289 N N . ASN B 1 375 ? 2.549 -24.094 -29.5 1 95.62 375 ASN B N 1
ATOM 7290 C CA . ASN B 1 375 ? 1.99 -23.031 -30.344 1 95.62 375 ASN B CA 1
ATOM 7291 C C . ASN B 1 375 ? 0.792 -23.531 -31.141 1 95.62 375 ASN B C 1
ATOM 7293 O O . ASN B 1 375 ? -0.228 -22.844 -31.234 1 95.62 375 ASN B O 1
ATOM 7297 N N . ALA B 1 376 ? 0.985 -24.703 -31.656 1 97.25 376 ALA B N 1
ATOM 7298 C CA . ALA B 1 376 ? -0.084 -25.297 -32.469 1 97.25 376 ALA B CA 1
ATOM 7299 C C . ALA B 1 376 ? -1.323 -25.562 -31.609 1 97.25 376 ALA B C 1
ATOM 7301 O O . ALA B 1 376 ? -2.451 -25.344 -32.062 1 97.25 376 ALA B O 1
ATOM 7302 N N . ILE B 1 377 ? -1.151 -26.047 -30.406 1 96.38 377 ILE B N 1
ATOM 7303 C CA . ILE B 1 377 ? -2.254 -26.391 -29.516 1 96.38 377 ILE B CA 1
ATOM 7304 C C . ILE B 1 377 ? -2.969 -25.125 -29.062 1 96.38 377 ILE B C 1
ATOM 7306 O O . ILE B 1 377 ? -4.199 -25.062 -29.094 1 96.38 377 ILE B O 1
ATOM 7310 N N . GLU B 1 378 ? -2.24 -24.109 -28.797 1 91.94 378 GLU B N 1
ATOM 7311 C CA . GLU B 1 378 ? -2.795 -22.875 -28.234 1 91.94 378 GLU B CA 1
ATOM 7312 C C . GLU B 1 378 ? -3.553 -22.078 -29.297 1 91.94 378 GLU B C 1
ATOM 7314 O O . GLU B 1 378 ? -4.582 -21.469 -29 1 91.94 378 GLU B O 1
ATOM 7319 N N . ILE B 1 379 ? -3.039 -22.078 -30.484 1 94.06 379 ILE B N 1
ATOM 7320 C CA . ILE B 1 379 ? -3.656 -21.297 -31.562 1 94.06 379 ILE B CA 1
ATOM 7321 C C . ILE B 1 379 ? -5.062 -21.828 -31.828 1 94.06 379 ILE B C 1
ATOM 7323 O O . ILE B 1 379 ? -5.969 -21.062 -32.156 1 94.06 379 ILE B O 1
ATOM 7327 N N . HIS B 1 380 ? -5.277 -23.156 -31.578 1 95.31 380 HIS B N 1
ATOM 7328 C CA . HIS B 1 380 ? -6.582 -23.75 -31.844 1 95.31 380 HIS B CA 1
ATOM 7329 C C . HIS B 1 380 ? -7.398 -23.891 -30.562 1 95.31 380 HIS B C 1
ATOM 7331 O O . HIS B 1 380 ? -8.406 -24.609 -30.547 1 95.31 380 HIS B O 1
ATOM 7337 N N . GLY B 1 381 ? -6.883 -23.328 -29.484 1 91.75 381 GLY B N 1
ATOM 7338 C CA . GLY B 1 381 ? -7.66 -23.203 -28.266 1 91.75 381 GLY B CA 1
ATOM 7339 C C . GLY B 1 381 ? -7.512 -24.406 -27.344 1 91.75 381 GLY B C 1
ATOM 7340 O O . GLY B 1 381 ? -8.281 -24.578 -26.406 1 91.75 381 GLY B O 1
ATOM 7341 N N . GLY B 1 382 ? -6.625 -25.297 -27.703 1 92.81 382 GLY B N 1
ATOM 7342 C CA . GLY B 1 382 ? -6.387 -26.438 -26.828 1 92.81 382 GLY B CA 1
ATOM 7343 C C . GLY B 1 382 ? -5.664 -26.062 -25.547 1 92.81 382 GLY B C 1
ATOM 7344 O O . GLY B 1 382 ? -5.012 -25.016 -25.484 1 92.81 382 GLY B O 1
ATOM 7345 N N . PHE B 1 383 ? -5.961 -26.969 -24.594 1 89 383 PHE B N 1
ATOM 7346 C CA . PHE B 1 383 ? -5.324 -26.828 -23.281 1 89 383 PHE B CA 1
ATOM 7347 C C . PHE B 1 383 ? -4.266 -27.906 -23.078 1 89 383 PHE B C 1
ATOM 7349 O O . PHE B 1 383 ? -4.562 -29.094 -23.188 1 89 383 PHE B O 1
ATOM 7356 N N . ILE B 1 384 ? -2.996 -27.422 -22.891 1 91.94 384 ILE B N 1
ATOM 7357 C CA . ILE B 1 384 ? -1.972 -28.406 -22.578 1 91.94 384 ILE B CA 1
ATOM 7358 C C . ILE B 1 384 ? -2.092 -28.812 -21.109 1 91.94 384 ILE B C 1
ATOM 7360 O O . ILE B 1 384 ? -1.743 -28.047 -20.203 1 91.94 384 ILE B O 1
ATOM 7364 N N . ASN B 1 385 ? -2.566 -29.922 -20.844 1 91.75 385 ASN B N 1
ATOM 7365 C CA . ASN B 1 385 ? -2.715 -30.422 -19.469 1 91.75 385 ASN B CA 1
ATOM 7366 C C . ASN B 1 385 ? -1.361 -30.688 -18.828 1 91.75 385 ASN B C 1
ATOM 7368 O O . ASN B 1 385 ? -1.078 -30.172 -17.734 1 91.75 385 ASN B O 1
ATOM 7372 N N . LYS B 1 386 ? -0.5 -31.5 -19.5 1 90.81 386 LYS B N 1
ATOM 7373 C CA . LYS B 1 386 ? 0.829 -31.766 -18.953 1 90.81 386 LYS B CA 1
ATOM 7374 C C . LYS B 1 386 ? 1.75 -32.375 -20.016 1 90.81 386 LYS B C 1
ATOM 7376 O O . LYS B 1 386 ? 1.284 -32.844 -21.062 1 90.81 386 LYS B O 1
ATOM 7381 N N . PHE B 1 387 ? 3.012 -32.25 -19.75 1 90.81 387 PHE B N 1
ATOM 7382 C CA . PHE B 1 387 ? 4.062 -32.969 -20.484 1 90.81 387 PHE B CA 1
ATOM 7383 C C . PHE B 1 387 ? 4.488 -34.219 -19.734 1 90.81 387 PHE B C 1
ATOM 7385 O O . PHE B 1 387 ? 4.727 -34.188 -18.531 1 90.81 387 PHE B O 1
ATOM 7392 N N . ILE B 1 388 ? 4.453 -35.25 -20.359 1 89 388 ILE B N 1
ATOM 7393 C CA . ILE B 1 388 ? 4.875 -36.531 -19.781 1 89 388 ILE B CA 1
ATOM 7394 C C . ILE B 1 388 ? 6.117 -37.031 -20.516 1 89 388 ILE B C 1
ATOM 7396 O O . ILE B 1 388 ? 6.012 -37.812 -21.453 1 89 388 ILE B O 1
ATOM 7400 N N . GLY B 1 389 ? 7.242 -36.656 -20.031 1 86.44 389 GLY B N 1
ATOM 7401 C CA . GLY B 1 389 ? 8.445 -36.844 -20.828 1 86.44 389 GLY B CA 1
ATOM 7402 C C . GLY B 1 389 ? 8.453 -36.062 -22.125 1 86.44 389 GLY B C 1
ATOM 7403 O O . GLY B 1 389 ? 8.469 -34.844 -22.109 1 86.44 389 GLY B O 1
ATOM 7404 N N . ASP B 1 390 ? 8.406 -36.875 -23.203 1 90.12 390 ASP B N 1
ATOM 7405 C CA . ASP B 1 390 ? 8.375 -36.25 -24.531 1 90.12 390 ASP B CA 1
ATOM 7406 C C . ASP B 1 390 ? 6.961 -36.219 -25.094 1 90.12 390 ASP B C 1
ATOM 7408 O O . ASP B 1 390 ? 6.734 -35.719 -26.188 1 90.12 390 ASP B O 1
ATOM 7412 N N . ALA B 1 391 ? 6.035 -36.75 -24.266 1 93.81 391 ALA B N 1
ATOM 7413 C CA . ALA B 1 391 ? 4.645 -36.781 -24.719 1 93.81 391 ALA B CA 1
ATOM 7414 C C . ALA B 1 391 ? 3.904 -35.5 -24.281 1 93.81 391 ALA B C 1
ATOM 7416 O O . ALA B 1 391 ? 4.297 -34.844 -23.328 1 93.81 391 ALA B O 1
ATOM 7417 N N . ILE B 1 392 ? 2.867 -35.156 -25.047 1 95.81 392 ILE B N 1
ATOM 7418 C CA . ILE B 1 392 ? 2.023 -34 -24.734 1 95.81 392 ILE B CA 1
ATOM 7419 C C . ILE B 1 392 ? 0.569 -34.469 -24.594 1 95.81 392 ILE B C 1
ATOM 7421 O O . ILE B 1 392 ? 0.053 -35.156 -25.469 1 95.81 392 ILE B O 1
ATOM 7425 N N . LEU B 1 393 ? -0.027 -34.156 -23.5 1 96.69 393 LEU B N 1
ATOM 7426 C CA . LEU B 1 393 ? -1.463 -34.344 -23.328 1 96.69 393 LEU B CA 1
ATOM 7427 C C . LEU B 1 393 ? -2.207 -33 -23.469 1 96.69 393 LEU B C 1
ATOM 7429 O O . LEU B 1 393 ? -2.088 -32.125 -22.609 1 96.69 393 LEU B O 1
ATOM 7433 N N . ALA B 1 394 ? -2.939 -32.906 -24.547 1 96.94 394 ALA B N 1
ATOM 7434 C CA . ALA B 1 394 ? -3.748 -31.703 -24.797 1 96.94 394 ALA B CA 1
ATOM 7435 C C . ALA B 1 394 ? -5.238 -32.031 -24.75 1 96.94 394 ALA B C 1
ATOM 7437 O O . ALA B 1 394 ? -5.652 -33.125 -25.188 1 96.94 394 ALA B O 1
ATOM 7438 N N . VAL B 1 395 ? -5.965 -31.125 -24.266 1 96.31 395 VAL B N 1
ATOM 7439 C CA . VAL B 1 395 ? -7.395 -31.344 -24.078 1 96.31 395 VAL B CA 1
ATOM 7440 C C . VAL B 1 395 ? -8.18 -30.234 -24.766 1 96.31 395 VAL B C 1
ATOM 7442 O O . VAL B 1 395 ? -7.801 -29.062 -24.688 1 96.31 395 VAL B O 1
ATOM 7445 N N . PHE B 1 396 ? -9.188 -30.594 -25.469 1 96.81 396 PHE B N 1
ATOM 7446 C CA . PHE B 1 396 ? -10.094 -29.656 -26.109 1 96.81 396 PHE B CA 1
ATOM 7447 C C . PHE B 1 396 ? -11.508 -29.812 -25.578 1 96.81 396 PHE B C 1
ATOM 7449 O O . PHE B 1 396 ? -12.07 -30.906 -25.609 1 96.81 396 PHE B O 1
ATOM 7456 N N . GLY B 1 397 ? -12.086 -28.734 -25.062 1 93.62 397 GLY B N 1
ATOM 7457 C CA . GLY B 1 397 ? -13.438 -28.781 -24.531 1 93.62 397 GLY B CA 1
ATOM 7458 C C . GLY B 1 397 ? -13.516 -28.453 -23.062 1 93.62 397 GLY B C 1
ATOM 7459 O O . GLY B 1 397 ? -14.602 -28.203 -22.531 1 93.62 397 GLY B O 1
ATOM 7460 N N . THR B 1 398 ? -12.461 -28.531 -22.375 1 88.75 398 THR B N 1
ATOM 7461 C CA . THR B 1 398 ? -12.312 -28.125 -20.984 1 88.75 398 THR B CA 1
ATOM 7462 C C . THR B 1 398 ? -10.938 -27.5 -20.75 1 88.75 398 THR B C 1
ATOM 7464 O O . THR B 1 398 ? -9.984 -27.812 -21.469 1 88.75 398 THR B O 1
ATOM 7467 N N . PRO B 1 399 ? -10.82 -26.578 -19.797 1 82.88 399 PRO B N 1
ATOM 7468 C CA . PRO B 1 399 ? -11.781 -26.172 -18.766 1 82.88 399 PRO B CA 1
ATOM 7469 C C . PRO B 1 399 ? -12.898 -25.281 -19.312 1 82.88 399 PRO B C 1
ATOM 7471 O O . PRO B 1 399 ? -13.953 -25.172 -18.688 1 82.88 399 PRO B O 1
ATOM 7474 N N . MET B 1 400 ? -12.625 -24.656 -20.438 1 83.44 400 MET B N 1
ATOM 7475 C CA . MET B 1 400 ? -13.688 -23.875 -21.047 1 83.44 400 MET B CA 1
ATOM 7476 C C . MET B 1 400 ? -14.445 -24.703 -22.078 1 83.44 400 MET B C 1
ATOM 7478 O O . MET B 1 400 ? -13.836 -25.359 -22.922 1 83.44 400 MET B O 1
ATOM 7482 N N . PRO B 1 401 ? -15.68 -24.594 -22.016 1 87.44 401 PRO B N 1
ATOM 7483 C CA . PRO B 1 401 ? -16.469 -25.359 -22.984 1 87.44 401 PRO B CA 1
ATOM 7484 C C . PRO B 1 401 ? -16.25 -24.891 -24.422 1 87.44 401 PRO B C 1
ATOM 7486 O O . PRO B 1 401 ? -16.125 -23.688 -24.672 1 87.44 401 PRO B O 1
ATOM 7489 N N . MET B 1 402 ? -16.109 -25.875 -25.297 1 91.12 402 MET B N 1
ATOM 7490 C CA . MET B 1 402 ? -15.961 -25.656 -26.719 1 91.12 402 MET B CA 1
ATOM 7491 C C . MET B 1 402 ? -16.844 -26.594 -27.531 1 91.12 402 MET B C 1
ATOM 7493 O O . MET B 1 402 ? -16.703 -27.812 -27.438 1 91.12 402 MET B O 1
ATOM 7497 N N . THR B 1 403 ? -17.703 -26.109 -28.328 1 92.62 403 THR B N 1
ATOM 7498 C CA . THR B 1 403 ? -18.625 -26.922 -29.094 1 92.62 403 THR B CA 1
ATOM 7499 C C . THR B 1 403 ? -17.906 -27.625 -30.25 1 92.62 403 THR B C 1
ATOM 7501 O O . THR B 1 403 ? -18.297 -28.719 -30.641 1 92.62 403 THR B O 1
ATOM 7504 N N . ASP B 1 404 ? -16.859 -27.016 -30.781 1 96.12 404 ASP B N 1
ATOM 7505 C CA . ASP B 1 404 ? -16.141 -27.562 -31.938 1 96.12 404 ASP B CA 1
ATOM 7506 C C . ASP B 1 404 ? -14.805 -28.172 -31.5 1 96.12 404 ASP B C 1
ATOM 7508 O O . ASP B 1 404 ? -13.805 -28.031 -32.219 1 96.12 404 ASP B O 1
ATOM 7512 N N . HIS B 1 405 ? -14.805 -28.781 -30.281 1 97 405 HIS B N 1
ATOM 7513 C CA . HIS B 1 405 ? -13.555 -29.281 -29.719 1 97 405 HIS B CA 1
ATOM 7514 C C . HIS B 1 405 ? -12.969 -30.391 -30.594 1 97 405 HIS B C 1
ATOM 7516 O O . HIS B 1 405 ? -11.75 -30.531 -30.703 1 97 405 HIS B O 1
ATOM 7522 N N . VAL B 1 406 ? -13.758 -31.156 -31.344 1 98 406 VAL B N 1
ATOM 7523 C CA . VAL B 1 406 ? -13.281 -32.25 -32.188 1 98 406 VAL B CA 1
ATOM 7524 C C . VAL B 1 406 ? -12.523 -31.688 -33.375 1 98 406 VAL B C 1
ATOM 7526 O O . VAL B 1 406 ? -11.414 -32.125 -33.688 1 98 406 VAL B O 1
ATOM 7529 N N . ASP B 1 407 ? -13.109 -30.766 -34.031 1 97.25 407 ASP B N 1
ATOM 7530 C CA . ASP B 1 407 ? -12.492 -30.141 -35.188 1 97.25 407 ASP B CA 1
ATOM 7531 C C . ASP B 1 407 ? -11.195 -29.438 -34.812 1 97.25 407 ASP B C 1
ATOM 7533 O O . ASP B 1 407 ? -10.203 -29.5 -35.531 1 97.25 407 ASP B O 1
ATOM 7537 N N . ARG B 1 408 ? -11.211 -28.781 -33.719 1 97.44 408 ARG B N 1
ATOM 7538 C CA . ARG B 1 408 ? -10.039 -28.031 -33.25 1 97.44 408 ARG B CA 1
ATOM 7539 C C . ARG B 1 408 ? -8.883 -28.984 -32.938 1 97.44 408 ARG B C 1
ATOM 7541 O O . ARG B 1 408 ? -7.727 -28.688 -33.25 1 97.44 408 ARG B O 1
ATOM 7548 N N . ALA B 1 409 ? -9.227 -30.109 -32.312 1 98.38 409 ALA B N 1
ATOM 7549 C CA . ALA B 1 409 ? -8.195 -31.094 -32.031 1 98.38 409 ALA B CA 1
ATOM 7550 C C . ALA B 1 409 ? -7.582 -31.641 -33.312 1 98.38 409 ALA B C 1
ATOM 7552 O O . ALA B 1 409 ? -6.363 -31.797 -33.406 1 98.38 409 ALA B O 1
ATOM 7553 N N . PHE B 1 410 ? -8.438 -31.844 -34.281 1 97.94 410 PHE B N 1
ATOM 7554 C CA . PHE B 1 410 ? -7.98 -32.375 -35.562 1 97.94 410 PHE B CA 1
ATOM 7555 C C . PHE B 1 410 ? -7.09 -31.344 -36.25 1 97.94 410 PHE B C 1
ATOM 7557 O O . PHE B 1 410 ? -6.02 -31.688 -36.75 1 97.94 410 PHE B O 1
ATOM 7564 N N . GLN B 1 411 ? -7.539 -30.141 -36.281 1 97.38 411 GLN B N 1
ATOM 7565 C CA . GLN B 1 411 ? -6.758 -29.078 -36.906 1 97.38 411 GLN B CA 1
ATOM 7566 C C . GLN B 1 411 ? -5.418 -28.891 -36.219 1 97.38 411 GLN B C 1
ATOM 7568 O O . GLN B 1 411 ? -4.414 -28.578 -36.844 1 97.38 411 GLN B O 1
ATOM 7573 N N . THR B 1 412 ? -5.445 -29.062 -34.875 1 98.25 412 THR B N 1
ATOM 7574 C CA . THR B 1 412 ? -4.207 -29 -34.125 1 98.25 412 THR B CA 1
ATOM 7575 C C . THR B 1 412 ? -3.215 -30.062 -34.562 1 98.25 412 THR B C 1
ATOM 7577 O O . THR B 1 412 ? -2.029 -29.766 -34.75 1 98.25 412 THR B O 1
ATOM 7580 N N . ALA B 1 413 ? -3.684 -31.234 -34.781 1 98.19 413 ALA B N 1
ATOM 7581 C CA . ALA B 1 413 ? -2.824 -32.344 -35.219 1 98.19 413 ALA B CA 1
ATOM 7582 C C . ALA B 1 413 ? -2.158 -32.031 -36.531 1 98.19 413 ALA B C 1
ATOM 7584 O O . ALA B 1 413 ? -0.965 -32.281 -36.719 1 98.19 413 ALA B O 1
ATOM 7585 N N . LEU B 1 414 ? -2.926 -31.469 -37.438 1 97.06 414 LEU B N 1
ATOM 7586 C CA . LEU B 1 414 ? -2.387 -31.109 -38.75 1 97.06 414 LEU B CA 1
ATOM 7587 C C . LEU B 1 414 ? -1.34 -30 -38.625 1 97.06 414 LEU B C 1
ATOM 7589 O O . LEU B 1 414 ? -0.293 -30.062 -39.25 1 97.06 414 LEU B O 1
ATOM 7593 N N . GLN B 1 415 ? -1.689 -29.062 -37.781 1 97.69 415 GLN B N 1
ATOM 7594 C CA . GLN B 1 415 ? -0.759 -27.953 -37.594 1 97.69 415 GLN B CA 1
ATOM 7595 C C . GLN B 1 415 ? 0.525 -28.438 -36.906 1 97.69 415 GLN B C 1
ATOM 7597 O O . GLN B 1 415 ? 1.613 -27.953 -37.219 1 97.69 415 GLN B O 1
ATOM 7602 N N . MET B 1 416 ? 0.426 -29.344 -35.969 1 98 416 MET B N 1
ATOM 7603 C CA . MET B 1 416 ? 1.592 -29.906 -35.281 1 98 416 MET B CA 1
ATOM 7604 C C . MET B 1 416 ? 2.516 -30.594 -36.281 1 98 416 MET B C 1
ATOM 7606 O O . MET B 1 416 ? 3.738 -30.469 -36.188 1 98 416 MET B O 1
ATOM 7610 N N . GLN B 1 417 ? 1.964 -31.266 -37.219 1 96.81 417 GLN B N 1
ATOM 7611 C CA . GLN B 1 417 ? 2.754 -31.953 -38.25 1 96.81 417 GLN B CA 1
ATOM 7612 C C . GLN B 1 417 ? 3.48 -30.938 -39.125 1 96.81 417 GLN B C 1
ATOM 7614 O O . GLN B 1 417 ? 4.652 -31.125 -39.469 1 96.81 417 GLN B O 1
ATOM 7619 N N . LYS B 1 418 ? 2.764 -29.938 -39.5 1 96.88 418 LYS B N 1
ATOM 7620 C CA . LYS B 1 418 ? 3.383 -28.891 -40.281 1 96.88 418 LYS B CA 1
ATOM 7621 C C . LYS B 1 418 ? 4.535 -28.234 -39.531 1 96.88 418 LYS B C 1
ATOM 7623 O O . LYS B 1 418 ? 5.602 -27.984 -40.094 1 96.88 418 LYS B O 1
ATOM 7628 N N . ASN B 1 419 ? 4.266 -27.922 -38.25 1 97.75 419 ASN B N 1
ATOM 7629 C CA . ASN B 1 419 ? 5.293 -27.312 -37.438 1 97.75 419 ASN B CA 1
ATOM 7630 C C . ASN B 1 419 ? 6.512 -28.219 -37.281 1 97.75 419 ASN B C 1
ATOM 7632 O O . ASN B 1 419 ? 7.648 -27.734 -37.219 1 97.75 419 ASN B O 1
ATOM 7636 N N . LEU B 1 420 ? 6.254 -29.5 -37.156 1 97.44 420 LEU B N 1
ATOM 7637 C CA . LEU B 1 420 ? 7.355 -30.453 -37.031 1 97.44 420 LEU B CA 1
ATOM 7638 C C . LEU B 1 420 ? 8.211 -30.484 -38.281 1 97.44 420 LEU B C 1
ATOM 7640 O O . LEU B 1 420 ? 9.438 -30.562 -38.219 1 97.44 420 LEU B O 1
ATOM 7644 N N . ASP B 1 421 ? 7.598 -30.422 -39.406 1 96.62 421 ASP B N 1
ATOM 7645 C CA . ASP B 1 421 ? 8.312 -30.406 -40.688 1 96.62 421 ASP B CA 1
ATOM 7646 C C . ASP B 1 421 ? 9.25 -29.203 -40.781 1 96.62 421 ASP B C 1
ATOM 7648 O O . ASP B 1 421 ? 10.398 -29.328 -41.188 1 96.62 421 ASP B O 1
ATOM 7652 N N . LEU B 1 422 ? 8.719 -28.141 -40.406 1 97.25 422 LEU B N 1
ATOM 7653 C CA . LEU B 1 422 ? 9.516 -26.922 -40.406 1 97.25 422 LEU B CA 1
ATOM 7654 C C . LEU B 1 422 ? 10.672 -27.016 -39.406 1 97.25 422 LEU B C 1
ATOM 7656 O O . LEU B 1 422 ? 11.781 -26.578 -39.719 1 97.25 422 LEU B O 1
ATOM 7660 N N . LEU B 1 423 ? 10.391 -27.531 -38.25 1 97.38 423 LEU B N 1
ATOM 7661 C CA . LEU B 1 423 ? 11.414 -27.688 -37.25 1 97.38 423 LEU B CA 1
ATOM 7662 C C . LEU B 1 423 ? 12.508 -28.641 -37.719 1 97.38 423 LEU B C 1
ATOM 7664 O O . LEU B 1 423 ? 13.695 -28.391 -37.469 1 97.38 423 LEU B O 1
ATOM 7668 N N . ASN B 1 424 ? 12.094 -29.703 -38.375 1 97.12 424 ASN B N 1
ATOM 7669 C CA . ASN B 1 424 ? 13.047 -30.688 -38.875 1 97.12 424 ASN B CA 1
ATOM 7670 C C . ASN B 1 424 ? 13.977 -30.078 -39.938 1 97.12 424 ASN B C 1
ATOM 7672 O O . ASN B 1 424 ? 15.156 -30.406 -40 1 97.12 424 ASN B O 1
ATOM 7676 N N . LYS B 1 425 ? 13.43 -29.203 -40.719 1 96.88 425 LYS B N 1
ATOM 7677 C CA . LYS B 1 425 ? 14.266 -28.5 -41.656 1 96.88 425 LYS B CA 1
ATOM 7678 C C . LYS B 1 425 ? 15.336 -27.672 -40.969 1 96.88 425 LYS B C 1
ATOM 7680 O O . LYS B 1 425 ? 16.484 -27.625 -41.406 1 96.88 425 LYS B O 1
ATOM 7685 N N . GLN B 1 426 ? 14.953 -27.047 -39.906 1 96.38 426 GLN B N 1
ATOM 7686 C CA . GLN B 1 426 ? 15.906 -26.266 -39.125 1 96.38 426 GLN B CA 1
ATOM 7687 C C . GLN B 1 426 ? 16.922 -27.172 -38.438 1 96.38 426 GLN B C 1
ATOM 7689 O O . GLN B 1 426 ? 18.125 -26.859 -38.438 1 96.38 426 GLN B O 1
ATOM 7694 N N . PHE B 1 427 ? 16.438 -28.266 -37.875 1 95.12 427 PHE B N 1
ATOM 7695 C CA . PHE B 1 427 ? 17.312 -29.188 -37.156 1 95.12 427 PHE B CA 1
ATOM 7696 C C . PHE B 1 427 ? 18.344 -29.781 -38.125 1 95.12 427 PHE B C 1
ATOM 7698 O O . PHE B 1 427 ? 19.516 -29.922 -37.75 1 95.12 427 PHE B O 1
ATOM 7705 N N . LEU B 1 428 ? 17.906 -30.094 -39.281 1 94.25 428 LEU B N 1
ATOM 7706 C CA . LEU B 1 428 ? 18.844 -30.625 -40.25 1 94.25 428 LEU B CA 1
ATOM 7707 C C . LEU B 1 428 ? 19.922 -29.594 -40.594 1 94.25 428 LEU B C 1
ATOM 7709 O O . LEU B 1 428 ? 21.078 -29.953 -40.781 1 94.25 428 LEU B O 1
ATOM 7713 N N . GLY B 1 429 ? 19.5 -28.422 -40.719 1 93.94 429 GLY B N 1
ATOM 7714 C CA . GLY B 1 429 ? 20.453 -27.344 -40.938 1 93.94 429 GLY B CA 1
ATOM 7715 C C . GLY B 1 429 ? 21.453 -27.188 -39.812 1 93.94 429 GLY B C 1
ATOM 7716 O O . GLY B 1 429 ? 22.594 -26.766 -40.031 1 93.94 429 GLY B O 1
ATOM 7717 N N . GLU B 1 430 ? 21.062 -27.578 -38.594 1 93.81 430 GLU B N 1
ATOM 7718 C CA . GLU B 1 430 ? 21.906 -27.453 -37.406 1 93.81 430 GLU B CA 1
ATOM 7719 C C . GLU B 1 430 ? 22.688 -28.734 -37.156 1 93.81 430 GLU B C 1
ATOM 7721 O O . GLU B 1 430 ? 23.438 -28.828 -36.188 1 93.81 430 GLU B O 1
ATOM 7726 N N . GLY B 1 431 ? 22.516 -29.719 -38.031 1 90.19 431 GLY B N 1
ATOM 7727 C CA . GLY B 1 431 ? 23.219 -30.984 -37.875 1 90.19 431 GLY B CA 1
ATOM 7728 C C . GLY B 1 431 ? 22.578 -31.922 -36.875 1 90.19 431 GLY B C 1
ATOM 7729 O O . GLY B 1 431 ? 23.219 -32.844 -36.344 1 90.19 431 GLY B O 1
ATOM 7730 N N . LEU B 1 432 ? 21.312 -31.625 -36.562 1 90.38 432 LEU B N 1
ATOM 7731 C CA . LEU B 1 432 ? 20.578 -32.469 -35.625 1 90.38 432 LEU B CA 1
ATOM 7732 C C . LEU B 1 432 ? 19.719 -33.5 -36.344 1 90.38 432 LEU B C 1
ATOM 7734 O O . LEU B 1 432 ? 19.594 -33.438 -37.562 1 90.38 432 LEU B O 1
ATOM 7738 N N . THR B 1 433 ? 19.219 -34.438 -35.594 1 87.56 433 THR B N 1
ATOM 7739 C CA . THR B 1 433 ? 18.438 -35.531 -36.156 1 87.56 433 THR B CA 1
ATOM 7740 C C . THR B 1 433 ? 16.984 -35.094 -36.406 1 87.56 433 THR B C 1
ATOM 7742 O O . THR B 1 433 ? 16.469 -34.25 -35.656 1 87.56 433 THR B O 1
ATOM 7745 N N . GLU B 1 434 ? 16.453 -35.688 -37.438 1 92.88 434 GLU B N 1
ATOM 7746 C CA . GLU B 1 434 ? 15.039 -35.438 -37.719 1 92.88 434 GLU B CA 1
ATOM 7747 C C . GLU B 1 434 ? 14.156 -36.156 -36.688 1 92.88 434 GLU B C 1
ATOM 7749 O O . GLU B 1 434 ? 14.438 -37.281 -36.312 1 92.88 434 GLU B O 1
ATOM 7754 N N . LEU B 1 435 ? 13.109 -35.469 -36.281 1 95.25 435 LEU B N 1
ATOM 7755 C CA . LEU B 1 435 ? 12.172 -36.031 -35.312 1 95.25 435 LEU B CA 1
ATOM 7756 C C . LEU B 1 435 ? 10.922 -36.562 -36.031 1 95.25 435 LEU B C 1
ATOM 7758 O O . LEU B 1 435 ? 10.539 -36.062 -37.094 1 95.25 435 LEU B O 1
ATOM 7762 N N . LYS B 1 436 ? 10.375 -37.594 -35.5 1 95.44 436 LYS B N 1
ATOM 7763 C CA . LYS B 1 436 ? 9.078 -38.125 -35.906 1 95.44 436 LYS B CA 1
ATOM 7764 C C . LYS B 1 436 ? 8.117 -38.188 -34.719 1 95.44 436 LYS B C 1
ATOM 7766 O O . LYS B 1 436 ? 8.547 -38.406 -33.562 1 95.44 436 LYS B O 1
ATOM 7771 N N . MET B 1 437 ? 6.887 -38 -35 1 96.38 437 MET B N 1
ATOM 7772 C CA . MET B 1 437 ? 5.914 -37.969 -33.938 1 96.38 437 MET B CA 1
ATOM 7773 C C . MET B 1 437 ? 4.641 -38.719 -34.312 1 96.38 437 MET B C 1
ATOM 7775 O O . MET B 1 437 ? 4.293 -38.781 -35.469 1 96.38 437 MET B O 1
ATOM 7779 N N . GLY B 1 438 ? 4.078 -39.312 -33.344 1 96.94 438 GLY B N 1
ATOM 7780 C CA . GLY B 1 438 ? 2.744 -39.875 -33.469 1 96.94 438 GLY B CA 1
ATOM 7781 C C . GLY B 1 438 ? 1.688 -39.125 -32.719 1 96.94 438 GLY B C 1
ATOM 7782 O O . GLY B 1 438 ? 1.954 -38.594 -31.625 1 96.94 438 GLY B O 1
ATOM 7783 N N . ILE B 1 439 ? 0.503 -39.062 -33.344 1 98.25 439 ILE B N 1
ATOM 7784 C CA . ILE B 1 439 ? -0.602 -38.344 -32.688 1 98.25 439 ILE B CA 1
ATOM 7785 C C . ILE B 1 439 ? -1.826 -39.281 -32.625 1 98.25 439 ILE B C 1
ATOM 7787 O O . ILE B 1 439 ? -2.191 -39.875 -33.625 1 98.25 439 ILE B O 1
ATOM 7791 N N . GLY B 1 440 ? -2.377 -39.406 -31.469 1 98.25 440 GLY B N 1
ATOM 7792 C CA . GLY B 1 440 ? -3.639 -40.094 -31.281 1 98.25 440 GLY B CA 1
ATOM 7793 C C . GLY B 1 440 ? -4.738 -39.188 -30.734 1 98.25 440 GLY B C 1
ATOM 7794 O O . GLY B 1 440 ? -4.52 -38.438 -29.812 1 98.25 440 GLY B O 1
ATOM 7795 N N . ILE B 1 441 ? -5.941 -39.281 -31.375 1 98.56 441 ILE B N 1
ATOM 7796 C CA . ILE B 1 441 ? -7.055 -38.438 -30.953 1 98.56 441 ILE B CA 1
ATOM 7797 C C . ILE B 1 441 ? -8.266 -39.312 -30.625 1 98.56 441 ILE B C 1
ATOM 7799 O O . ILE B 1 441 ? -8.602 -40.219 -31.391 1 98.56 441 ILE B O 1
ATOM 7803 N N . HIS B 1 442 ? -8.812 -39.031 -29.5 1 97.94 442 HIS B N 1
ATOM 7804 C CA . HIS B 1 442 ? -10.039 -39.719 -29.094 1 97.94 442 HIS B CA 1
ATOM 7805 C C . HIS B 1 442 ? -11.008 -38.75 -28.406 1 97.94 442 HIS B C 1
ATOM 7807 O O . HIS B 1 442 ? -10.578 -37.844 -27.688 1 97.94 442 HIS B O 1
ATOM 7813 N N . THR B 1 443 ? -12.297 -38.938 -28.719 1 97.81 443 THR B N 1
ATOM 7814 C CA . THR B 1 443 ? -13.352 -38.094 -28.125 1 97.81 443 THR B CA 1
ATOM 7815 C C . THR B 1 443 ? -14.289 -38.969 -27.266 1 97.81 443 THR B C 1
ATOM 7817 O O . THR B 1 443 ? -14.688 -40.062 -27.672 1 97.81 443 THR B O 1
ATOM 7820 N N . GLY B 1 444 ? -14.547 -38.469 -26.078 1 95.06 444 GLY B N 1
ATOM 7821 C CA . GLY B 1 444 ? -15.484 -39.125 -25.203 1 95.06 444 GLY B CA 1
ATOM 7822 C C . GLY B 1 444 ? -15.68 -38.438 -23.875 1 95.06 444 GLY B C 1
ATOM 7823 O O . GLY B 1 444 ? -15.242 -37.281 -23.703 1 95.06 444 GLY B O 1
ATOM 7824 N N . SER B 1 445 ? -16.438 -39.094 -23.016 1 92.44 445 SER B N 1
ATOM 7825 C CA . SER B 1 445 ? -16.672 -38.562 -21.672 1 92.44 445 SER B CA 1
ATOM 7826 C C . SER B 1 445 ? -15.477 -38.781 -20.766 1 92.44 445 SER B C 1
ATOM 7828 O O . SER B 1 445 ? -14.844 -39.844 -20.812 1 92.44 445 SER B O 1
ATOM 7830 N N . LEU B 1 446 ? -15.156 -37.75 -20.031 1 91.62 446 LEU B N 1
ATOM 7831 C CA . LEU B 1 446 ? -14.055 -37.875 -19.078 1 91.62 446 LEU B CA 1
ATOM 7832 C C . LEU B 1 446 ? -14.297 -37.031 -17.844 1 91.62 446 LEU B C 1
ATOM 7834 O O . LEU B 1 446 ? -15.148 -36.125 -17.844 1 91.62 446 LEU B O 1
ATOM 7838 N N . LEU B 1 447 ? -13.617 -37.344 -16.812 1 90.12 447 LEU B N 1
ATOM 7839 C CA . LEU B 1 447 ? -13.656 -36.594 -15.57 1 90.12 447 LEU B CA 1
ATOM 7840 C C . LEU B 1 447 ? -12.594 -35.5 -15.555 1 90.12 447 LEU B C 1
ATOM 7842 O O . LEU B 1 447 ? -11.43 -35.75 -15.867 1 90.12 447 LEU B O 1
ATOM 7846 N N . VAL B 1 448 ? -13.031 -34.25 -15.328 1 89.81 448 VAL B N 1
ATOM 7847 C CA . VAL B 1 448 ? -12.094 -33.125 -15.25 1 89.81 448 VAL B CA 1
ATOM 7848 C C . VAL B 1 448 ? -12.258 -32.406 -13.906 1 89.81 448 VAL B C 1
ATOM 7850 O O . VAL B 1 448 ? -13.383 -32.25 -13.414 1 89.81 448 VAL B O 1
ATOM 7853 N N . GLY B 1 449 ? -11.172 -32 -13.305 1 85.88 449 GLY B N 1
ATOM 7854 C CA . GLY B 1 449 ? -11.219 -31.266 -12.055 1 85.88 449 GLY B CA 1
ATOM 7855 C C . GLY B 1 449 ? -9.891 -31.25 -11.328 1 85.88 449 GLY B C 1
ATOM 7856 O O . GLY B 1 449 ? -8.852 -31.562 -11.914 1 85.88 449 GLY B O 1
ATOM 7857 N N . ASN B 1 450 ? -9.93 -30.781 -10.109 1 85.62 450 ASN B N 1
ATOM 7858 C CA . ASN B 1 450 ? -8.758 -30.781 -9.234 1 85.62 450 ASN B CA 1
ATOM 7859 C C . ASN B 1 450 ? -8.602 -32.125 -8.516 1 85.62 450 ASN B C 1
ATOM 7861 O O . ASN B 1 450 ? -9.484 -32.531 -7.758 1 85.62 450 ASN B O 1
ATOM 7865 N N . ILE B 1 451 ? -7.543 -32.75 -8.852 1 88 451 ILE B N 1
ATOM 7866 C CA . ILE B 1 451 ? -7.305 -34.062 -8.32 1 88 451 ILE B CA 1
ATOM 7867 C C . ILE B 1 451 ? -6.008 -34.094 -7.52 1 88 451 ILE B C 1
ATOM 7869 O O . ILE B 1 451 ? -5.07 -33.344 -7.828 1 88 451 ILE B O 1
ATOM 7873 N N . GLY B 1 452 ? -6 -34.844 -6.5 1 89.12 452 GLY B N 1
ATOM 7874 C CA . GLY B 1 452 ? -4.793 -34.969 -5.703 1 89.12 452 GLY B CA 1
ATOM 7875 C C . GLY B 1 452 ? -5.062 -34.938 -4.211 1 89.12 452 GLY B C 1
ATOM 7876 O O . GLY B 1 452 ? -6.02 -35.562 -3.736 1 89.12 452 GLY B O 1
ATOM 7877 N N . SER B 1 453 ? -4.18 -34.375 -3.506 1 86.31 453 SER B N 1
ATOM 7878 C CA . SER B 1 453 ? -4.297 -34.219 -2.061 1 86.31 453 SER B CA 1
ATOM 7879 C C . SER B 1 453 ? -4.566 -32.781 -1.675 1 86.31 453 SER B C 1
ATOM 7881 O O . SER B 1 453 ? -4.574 -31.891 -2.533 1 86.31 453 SER B O 1
ATOM 7883 N N . ALA B 1 454 ? -4.77 -32.656 -0.355 1 78.69 454 ALA B N 1
ATOM 7884 C CA . ALA B 1 454 ? -5.047 -31.312 0.163 1 78.69 454 ALA B CA 1
ATOM 7885 C C . ALA B 1 454 ? -3.859 -30.375 -0.056 1 78.69 454 ALA B C 1
ATOM 7887 O O . ALA B 1 454 ? -4.039 -29.172 -0.282 1 78.69 454 ALA B O 1
ATOM 7888 N N . ASN B 1 455 ? -2.695 -30.984 -0.127 1 79.38 455 ASN B N 1
ATOM 7889 C CA . ASN B 1 455 ? -1.496 -30.156 -0.199 1 79.38 455 ASN B CA 1
ATOM 7890 C C . ASN B 1 455 ? -0.886 -30.172 -1.598 1 79.38 455 ASN B C 1
ATOM 7892 O O . ASN B 1 455 ? 0.047 -29.422 -1.881 1 79.38 455 ASN B O 1
ATOM 7896 N N . ARG B 1 456 ? -1.438 -31.062 -2.432 1 85.31 456 ARG B N 1
ATOM 7897 C CA . ARG B 1 456 ? -0.947 -31.188 -3.801 1 85.31 456 ARG B CA 1
ATOM 7898 C C . ARG B 1 456 ? -2.068 -31.609 -4.75 1 85.31 456 ARG B C 1
ATOM 7900 O O . ARG B 1 456 ? -2.439 -32.781 -4.805 1 85.31 456 ARG B O 1
ATOM 7907 N N . MET B 1 457 ? -2.494 -30.578 -5.422 1 84.19 457 MET B N 1
ATOM 7908 C CA . MET B 1 457 ? -3.572 -30.875 -6.355 1 84.19 457 MET B CA 1
ATOM 7909 C C . MET B 1 457 ? -3.213 -30.438 -7.77 1 84.19 457 MET B C 1
ATOM 7911 O O . MET B 1 457 ? -2.332 -29.594 -7.949 1 84.19 457 MET B O 1
ATOM 7915 N N . GLU B 1 458 ? -3.793 -31.047 -8.703 1 86.12 458 GLU B N 1
ATOM 7916 C CA . GLU B 1 458 ? -3.609 -30.703 -10.109 1 86.12 458 GLU B CA 1
ATOM 7917 C C . GLU B 1 458 ? -4.941 -30.688 -10.852 1 86.12 458 GLU B C 1
ATOM 7919 O O . GLU B 1 458 ? -5.793 -31.547 -10.625 1 86.12 458 GLU B O 1
ATOM 7924 N N . PHE B 1 459 ? -5.113 -29.641 -11.609 1 85.75 459 PHE B N 1
ATOM 7925 C CA . PHE B 1 459 ? -6.234 -29.672 -12.547 1 85.75 459 PHE B CA 1
ATOM 7926 C C . PHE B 1 459 ? -5.93 -30.594 -13.727 1 85.75 459 PHE B C 1
ATOM 7928 O O . PHE B 1 459 ? -5.012 -30.328 -14.5 1 85.75 459 PHE B O 1
ATOM 7935 N N . THR B 1 460 ? -6.66 -31.625 -13.781 1 90 460 THR B N 1
ATOM 7936 C CA . THR B 1 460 ? -6.312 -32.625 -14.797 1 90 460 THR B CA 1
ATOM 7937 C C . THR B 1 460 ? -7.551 -33.375 -15.258 1 90 460 THR B C 1
ATOM 7939 O O . THR B 1 460 ? -8.672 -33.031 -14.867 1 90 460 THR B O 1
ATOM 7942 N N . VAL B 1 461 ? -7.332 -34.281 -16.188 1 91.25 461 VAL B N 1
ATOM 7943 C CA . VAL B 1 461 ? -8.383 -35.125 -16.75 1 91.25 461 VAL B CA 1
ATOM 7944 C C . VAL B 1 461 ? -8.078 -36.594 -16.469 1 91.25 461 VAL B C 1
ATOM 7946 O O . VAL B 1 461 ? -6.914 -37 -16.5 1 91.25 461 VAL B O 1
ATOM 7949 N N . ILE B 1 462 ? -9.164 -37.219 -16.109 1 88.44 462 ILE B N 1
ATOM 7950 C CA . ILE B 1 462 ? -9.023 -38.656 -15.836 1 88.44 462 ILE B CA 1
ATOM 7951 C C . ILE B 1 462 ? -10.172 -39.438 -16.484 1 88.44 462 ILE B C 1
ATOM 7953 O O . ILE B 1 462 ? -11.289 -38.906 -16.594 1 88.44 462 ILE B O 1
ATOM 7957 N N . GLY B 1 463 ? -9.82 -40.625 -16.984 1 86.38 463 GLY B N 1
ATOM 7958 C CA . GLY B 1 463 ? -10.852 -41.5 -17.547 1 86.38 463 GLY B CA 1
ATOM 7959 C C . GLY B 1 463 ? -10.359 -42.344 -18.703 1 86.38 463 GLY B C 1
ATOM 7960 O O . GLY B 1 463 ? -9.227 -42.156 -19.172 1 86.38 463 GLY B O 1
ATOM 7961 N N . ASP B 1 464 ? -11.172 -43.219 -19.172 1 86.38 464 ASP B N 1
ATOM 7962 C CA . ASP B 1 464 ? -10.852 -44.156 -20.25 1 86.38 464 ASP B CA 1
ATOM 7963 C C . ASP B 1 464 ? -10.57 -43.375 -21.547 1 86.38 464 ASP B C 1
ATOM 7965 O O . ASP B 1 464 ? -9.75 -43.812 -22.359 1 86.38 464 ASP B O 1
ATOM 7969 N N . THR B 1 465 ? -11.25 -42.312 -21.641 1 91.62 465 THR B N 1
ATOM 7970 C CA . THR B 1 465 ? -11.07 -41.5 -22.828 1 91.62 465 THR B CA 1
ATOM 7971 C C . THR B 1 465 ? -9.609 -41.062 -22.984 1 91.62 465 THR B C 1
ATOM 7973 O O . THR B 1 465 ? -9.062 -41.125 -24.094 1 91.62 465 THR B O 1
ATOM 7976 N N . VAL B 1 466 ? -9.016 -40.688 -21.906 1 93.19 466 VAL B N 1
ATOM 7977 C CA . VAL B 1 466 ? -7.621 -40.25 -21.906 1 93.19 466 VAL B CA 1
ATOM 7978 C C . VAL B 1 466 ? -6.707 -41.438 -22.25 1 93.19 466 VAL B C 1
ATOM 7980 O O . VAL B 1 466 ? -5.816 -41.312 -23.094 1 93.19 466 VAL B O 1
ATOM 7983 N N . ASN B 1 467 ? -6.93 -42.562 -21.656 1 89.12 467 ASN B N 1
ATOM 7984 C CA . ASN B 1 467 ? -6.117 -43.75 -21.891 1 89.12 467 ASN B CA 1
ATOM 7985 C C . ASN B 1 467 ? -6.234 -44.219 -23.344 1 89.12 467 ASN B C 1
ATOM 7987 O O . ASN B 1 467 ? -5.246 -44.656 -23.938 1 89.12 467 ASN B O 1
ATOM 7991 N N . THR B 1 468 ? -7.422 -44.094 -23.812 1 93.31 468 THR B N 1
ATOM 7992 C CA . THR B 1 468 ? -7.66 -44.531 -25.188 1 93.31 468 THR B CA 1
ATOM 7993 C C . THR B 1 468 ? -6.844 -43.688 -26.172 1 93.31 468 THR B C 1
ATOM 7995 O O . THR B 1 468 ? -6.219 -44.219 -27.078 1 93.31 468 THR B O 1
ATOM 7998 N N . ALA B 1 469 ? -6.863 -42.438 -25.953 1 95.94 469 ALA B N 1
ATOM 7999 C CA . ALA B 1 469 ? -6.086 -41.562 -26.812 1 95.94 469 ALA B CA 1
ATOM 8000 C C . ALA B 1 469 ? -4.602 -41.906 -26.766 1 95.94 469 ALA B C 1
ATOM 8002 O O . ALA B 1 469 ? -3.924 -41.906 -27.797 1 95.94 469 ALA B O 1
ATOM 8003 N N . SER B 1 470 ? -4.117 -42.125 -25.594 1 93.94 470 SER B N 1
ATOM 8004 C CA . SER B 1 470 ? -2.717 -42.469 -25.422 1 93.94 470 SER B CA 1
ATOM 8005 C C . SER B 1 470 ? -2.389 -43.781 -26.141 1 93.94 470 SER B C 1
ATOM 8007 O O . SER B 1 470 ? -1.357 -43.875 -26.812 1 93.94 470 SER B O 1
ATOM 8009 N N . ARG B 1 471 ? -3.27 -44.75 -26.047 1 92.94 471 ARG B N 1
ATOM 8010 C CA . ARG B 1 471 ? -3.057 -46.062 -26.688 1 92.94 471 ARG B CA 1
ATOM 8011 C C . ARG B 1 471 ? -3.127 -45.938 -28.203 1 92.94 471 ARG B C 1
ATOM 8013 O O . ARG B 1 471 ? -2.41 -46.625 -28.922 1 92.94 471 ARG B O 1
ATOM 8020 N N . VAL B 1 472 ? -4.035 -45.125 -28.641 1 96.12 472 VAL B N 1
ATOM 8021 C CA . VAL B 1 472 ? -4.152 -44.875 -30.078 1 96.12 472 VAL B CA 1
ATOM 8022 C C . VAL B 1 472 ? -2.859 -44.25 -30.594 1 96.12 472 VAL B C 1
ATOM 8024 O O . VAL B 1 472 ? -2.383 -44.625 -31.672 1 96.12 472 VAL B O 1
ATOM 8027 N N . GLU B 1 473 ? -2.35 -43.312 -29.844 1 96.5 473 GLU B N 1
ATOM 8028 C CA . GLU B 1 473 ? -1.051 -42.75 -30.203 1 96.5 473 GLU B CA 1
ATOM 8029 C C . GLU B 1 473 ? 0.018 -43.844 -30.281 1 96.5 473 GLU B C 1
ATOM 8031 O O . GLU B 1 473 ? 0.851 -43.844 -31.188 1 96.5 473 GLU B O 1
ATOM 8036 N N . GLY B 1 474 ? 0.004 -44.781 -29.359 1 92.94 474 GLY B N 1
ATOM 8037 C CA . GLY B 1 474 ? 0.966 -45.875 -29.328 1 92.94 474 GLY B CA 1
ATOM 8038 C C . GLY B 1 474 ? 0.918 -46.75 -30.578 1 92.94 474 GLY B C 1
ATOM 8039 O O . GLY B 1 474 ? 1.928 -47.344 -30.953 1 92.94 474 GLY B O 1
ATOM 8040 N N . LEU B 1 475 ? -0.237 -46.781 -31.234 1 94.56 475 LEU B N 1
ATOM 8041 C CA . LEU B 1 475 ? -0.419 -47.594 -32.406 1 94.56 475 LEU B CA 1
ATOM 8042 C C . LEU B 1 475 ? 0.266 -46.969 -33.625 1 94.56 475 LEU B C 1
ATOM 8044 O O . LEU B 1 475 ? 0.486 -47.625 -34.656 1 94.56 475 LEU B O 1
ATOM 8048 N N . CYS B 1 476 ? 0.591 -45.781 -33.531 1 94.81 476 CYS B N 1
ATOM 8049 C CA . CYS B 1 476 ? 1.163 -45.062 -34.656 1 94.81 476 CYS B CA 1
ATOM 8050 C C . CYS B 1 476 ? 2.459 -45.719 -35.125 1 94.81 476 CYS B C 1
ATOM 8052 O O . CYS B 1 476 ? 2.719 -45.812 -36.312 1 94.81 476 CYS B O 1
ATOM 8054 N N . LYS B 1 477 ? 3.234 -46.094 -34.188 1 90.81 477 LYS B N 1
ATOM 8055 C CA . LYS B 1 477 ? 4.523 -46.719 -34.5 1 90.81 477 LYS B CA 1
ATOM 8056 C C . LYS B 1 477 ? 4.336 -48 -35.312 1 90.81 477 LYS B C 1
ATOM 8058 O O . LYS B 1 477 ? 4.938 -48.156 -36.375 1 90.81 477 LYS B O 1
ATOM 8063 N N . GLY B 1 478 ? 3.492 -48.906 -34.875 1 91.06 478 GLY B N 1
ATOM 8064 C CA . GLY B 1 478 ? 3.258 -50.156 -35.562 1 91.06 478 GLY B CA 1
ATOM 8065 C C . GLY B 1 478 ? 2.602 -50 -36.906 1 91.06 478 GLY B C 1
ATOM 8066 O O . GLY B 1 478 ? 2.91 -50.75 -37.844 1 91.06 478 GLY B O 1
ATOM 8067 N N . LEU B 1 479 ? 1.777 -49.031 -37 1 93.44 479 LEU B N 1
ATOM 8068 C CA . LEU B 1 479 ? 1.033 -48.812 -38.25 1 93.44 479 LEU B CA 1
ATOM 8069 C C . LEU B 1 479 ? 1.786 -47.875 -39.156 1 93.44 479 LEU B C 1
ATOM 8071 O O . LEU B 1 479 ? 1.361 -47.625 -40.312 1 93.44 479 LEU B O 1
ATOM 8075 N N . GLN B 1 480 ? 2.84 -47.312 -38.75 1 92.94 480 GLN B N 1
ATOM 8076 C CA . GLN B 1 480 ? 3.658 -46.375 -39.5 1 92.94 480 GLN B CA 1
ATOM 8077 C C . GLN B 1 480 ? 2.822 -45.188 -40 1 92.94 480 GLN B C 1
ATOM 8079 O O . GLN B 1 480 ? 2.854 -44.875 -41.188 1 92.94 480 GLN B O 1
ATOM 8084 N N . LYS B 1 481 ? 1.995 -44.719 -39.062 1 94.69 481 LYS B N 1
ATOM 8085 C CA . LYS B 1 481 ? 1.184 -43.531 -39.312 1 94.69 481 LYS B CA 1
ATOM 8086 C C . LYS B 1 481 ? 1.505 -42.438 -38.312 1 94.69 481 LYS B C 1
ATOM 8088 O O . LYS B 1 481 ? 1.971 -42.688 -37.219 1 94.69 481 LYS B O 1
ATOM 8093 N N . ASN B 1 482 ? 1.23 -41.25 -38.781 1 95.19 482 ASN B N 1
ATOM 8094 C CA . ASN B 1 482 ? 1.576 -40.125 -37.938 1 95.19 482 ASN B CA 1
ATOM 8095 C C . ASN B 1 482 ? 0.352 -39.562 -37.188 1 95.19 482 ASN B C 1
ATOM 8097 O O . ASN B 1 482 ? 0.484 -38.812 -36.219 1 95.19 482 ASN B O 1
ATOM 8101 N N . LEU B 1 483 ? -0.813 -39.938 -37.656 1 97.25 483 LEU B N 1
ATOM 8102 C CA . LEU B 1 483 ? -2.053 -39.469 -37.062 1 97.25 483 LEU B CA 1
ATOM 8103 C C . LEU B 1 483 ? -3.129 -40.531 -37.125 1 97.25 483 LEU B C 1
ATOM 8105 O O . LEU B 1 483 ? -3.484 -41.031 -38.188 1 97.25 483 LEU B O 1
ATOM 8109 N N . LEU B 1 484 ? -3.559 -40.906 -35.938 1 97.88 484 LEU B N 1
ATOM 8110 C CA . LEU B 1 484 ? -4.637 -41.875 -35.844 1 97.88 484 LEU B CA 1
ATOM 8111 C C . LEU B 1 484 ? -5.797 -41.312 -35.031 1 97.88 484 LEU B C 1
ATOM 8113 O O . LEU B 1 484 ? -5.582 -40.594 -34.031 1 97.88 484 LEU B O 1
ATOM 8117 N N . ILE B 1 485 ? -7 -41.594 -35.438 1 97.56 485 ILE B N 1
ATOM 8118 C CA . ILE B 1 485 ? -8.195 -41.125 -34.75 1 97.56 485 ILE B CA 1
ATOM 8119 C C . ILE B 1 485 ? -9.164 -42.312 -34.562 1 97.56 485 ILE B C 1
ATOM 8121 O O . ILE B 1 485 ? -9.203 -43.219 -35.375 1 97.56 485 ILE B O 1
ATOM 8125 N N . THR B 1 486 ? -9.891 -42.219 -33.531 1 97.31 486 THR B N 1
ATOM 8126 C CA . THR B 1 486 ? -10.867 -43.281 -33.25 1 97.31 486 THR B CA 1
ATOM 8127 C C . THR B 1 486 ? -12.164 -43.031 -34 1 97.31 486 THR B C 1
ATOM 8129 O O . THR B 1 486 ? -12.375 -41.938 -34.531 1 97.31 486 THR B O 1
ATOM 8132 N N . GLU B 1 487 ? -13 -44.031 -33.938 1 95.94 487 GLU B N 1
ATOM 8133 C CA . GLU B 1 487 ? -14.281 -43.938 -34.625 1 95.94 487 GLU B CA 1
ATOM 8134 C C . GLU B 1 487 ? -15.156 -42.844 -34.031 1 95.94 487 GLU B C 1
ATOM 8136 O O . GLU B 1 487 ? -15.82 -42.125 -34.75 1 95.94 487 GLU B O 1
ATOM 8141 N N . ASN B 1 488 ? -15.148 -42.75 -32.719 1 95.81 488 ASN B N 1
ATOM 8142 C CA . ASN B 1 488 ? -15.953 -41.75 -32.062 1 95.81 488 ASN B CA 1
ATOM 8143 C C . ASN B 1 488 ? -15.57 -40.344 -32.531 1 95.81 488 ASN B C 1
ATOM 8145 O O . ASN B 1 488 ? -16.438 -39.5 -32.75 1 95.81 488 ASN B O 1
ATOM 8149 N N . THR B 1 489 ? -14.312 -40.125 -32.688 1 97.56 489 THR B N 1
ATOM 8150 C CA . THR B 1 489 ? -13.82 -38.844 -33.156 1 97.56 489 THR B CA 1
ATOM 8151 C C . THR B 1 489 ? -14.148 -38.625 -34.625 1 97.56 489 THR B C 1
ATOM 8153 O O . THR B 1 489 ? -14.609 -37.562 -35.031 1 97.56 489 THR B O 1
ATOM 8156 N N . ALA B 1 490 ? -13.969 -39.625 -35.406 1 96.94 490 ALA B N 1
ATOM 8157 C CA . ALA B 1 490 ? -14.211 -39.562 -36.844 1 96.94 490 ALA B CA 1
ATOM 8158 C C . ALA B 1 490 ? -15.664 -39.188 -37.125 1 96.94 490 ALA B C 1
ATOM 8160 O O . ALA B 1 490 ? -15.945 -38.438 -38.031 1 96.94 490 ALA B O 1
ATOM 8161 N N . ASN B 1 491 ? -16.547 -39.781 -36.375 1 96.19 491 ASN B N 1
ATOM 8162 C CA . ASN B 1 491 ? -17.969 -39.594 -36.594 1 96.19 491 ASN B CA 1
ATOM 8163 C C . ASN B 1 491 ? -18.391 -38.156 -36.312 1 96.19 491 ASN B C 1
ATOM 8165 O O . ASN B 1 491 ? -19.422 -37.688 -36.812 1 96.19 491 ASN B O 1
ATOM 8169 N N . LEU B 1 492 ? -17.609 -37.469 -35.531 1 96.5 492 LEU B N 1
ATOM 8170 C CA . LEU B 1 492 ? -17.984 -36.125 -35.125 1 96.5 492 LEU B CA 1
ATOM 8171 C C . LEU B 1 492 ? -17.312 -35.062 -36 1 96.5 492 LEU B C 1
ATOM 8173 O O . LEU B 1 492 ? -17.625 -33.875 -35.906 1 96.5 492 LEU B O 1
ATOM 8177 N N . LEU B 1 493 ? -16.406 -35.469 -36.844 1 96.56 493 LEU B N 1
ATOM 8178 C CA . LEU B 1 493 ? -15.711 -34.562 -37.75 1 96.56 493 LEU B CA 1
ATOM 8179 C C . LEU B 1 493 ? -16.609 -34.156 -38.906 1 96.56 493 LEU B C 1
ATOM 8181 O O . LEU B 1 493 ? -17.531 -34.938 -39.281 1 96.56 493 LEU B O 1
ATOM 8185 N N . PRO B 1 494 ? -16.359 -33.031 -39.469 1 93.88 494 PRO B N 1
ATOM 8186 C CA . PRO B 1 494 ? -17.141 -32.656 -40.656 1 93.88 494 PRO B CA 1
ATOM 8187 C C . PRO B 1 494 ? -17 -33.656 -41.812 1 93.88 494 PRO B C 1
ATOM 8189 O O . PRO B 1 494 ? -15.961 -34.281 -41.969 1 93.88 494 PRO B O 1
ATOM 8192 N N . ASP B 1 495 ? -17.953 -33.656 -42.656 1 94 495 ASP B N 1
ATOM 8193 C CA . ASP B 1 495 ? -18.047 -34.625 -43.719 1 94 495 ASP B CA 1
ATOM 8194 C C . ASP B 1 495 ? -16.859 -34.5 -44.688 1 94 495 ASP B C 1
ATOM 8196 O O . ASP B 1 495 ? -16.359 -35.5 -45.188 1 94 495 ASP B O 1
ATOM 8200 N N . VAL B 1 496 ? -16.391 -33.344 -44.875 1 91.94 496 VAL B N 1
ATOM 8201 C CA . VAL B 1 496 ? -15.305 -33.094 -45.812 1 91.94 496 VAL B CA 1
ATOM 8202 C C . VAL B 1 496 ? -14.031 -33.781 -45.312 1 91.94 496 VAL B C 1
ATOM 8204 O O . VAL B 1 496 ? -13.242 -34.312 -46.125 1 91.94 496 VAL B O 1
ATOM 8207 N N . ILE B 1 497 ? -13.867 -33.906 -44.031 1 92.62 497 ILE B N 1
ATOM 8208 C CA . ILE B 1 497 ? -12.695 -34.531 -43.438 1 92.62 497 ILE B CA 1
ATOM 8209 C C . ILE B 1 497 ? -12.93 -36.031 -43.312 1 92.62 497 ILE B C 1
ATOM 8211 O O . ILE B 1 497 ? -12.055 -36.844 -43.625 1 92.62 497 ILE B O 1
ATOM 8215 N N . ARG B 1 498 ? -14.109 -36.406 -42.906 1 93 498 ARG B N 1
ATOM 8216 C CA . ARG B 1 498 ? -14.469 -37.781 -42.656 1 93 498 ARG B CA 1
ATOM 8217 C C . ARG B 1 498 ? -14.312 -38.625 -43.906 1 93 498 ARG B C 1
ATOM 8219 O O . ARG B 1 498 ? -13.891 -39.781 -43.844 1 93 498 ARG B O 1
ATOM 8226 N N . SER B 1 499 ? -14.555 -38.031 -45.062 1 92.69 499 SER B N 1
ATOM 8227 C CA . SER B 1 499 ? -14.508 -38.75 -46.344 1 92.69 499 SER B CA 1
ATOM 8228 C C . SER B 1 499 ? -13.07 -39.062 -46.75 1 92.69 499 SER B C 1
ATOM 8230 O O . SER B 1 499 ? -12.836 -39.938 -47.562 1 92.69 499 SER B O 1
ATOM 8232 N N . ARG B 1 500 ? -12.141 -38.375 -46.125 1 93.06 500 ARG B N 1
ATOM 8233 C CA . ARG B 1 500 ? -10.742 -38.562 -46.5 1 93.06 500 ARG B CA 1
ATOM 8234 C C . ARG B 1 500 ? -10.039 -39.5 -45.531 1 93.06 500 ARG B C 1
ATOM 8236 O O . ARG B 1 500 ? -8.891 -39.906 -45.75 1 93.06 500 ARG B O 1
ATOM 8243 N N . LEU B 1 501 ? -10.75 -39.938 -44.562 1 94.88 501 LEU B N 1
ATOM 8244 C CA . LEU B 1 501 ? -10.172 -40.844 -43.562 1 94.88 501 LEU B CA 1
ATOM 8245 C C . LEU B 1 501 ? -10.047 -42.25 -44.094 1 94.88 501 LEU B C 1
ATOM 8247 O O . LEU B 1 501 ? -10.914 -42.719 -44.844 1 94.88 501 LEU B O 1
ATOM 8251 N N . GLN B 1 502 ? -8.953 -42.875 -43.781 1 95.88 502 GLN B N 1
ATOM 8252 C CA . GLN B 1 502 ? -8.719 -44.25 -44.188 1 95.88 502 GLN B CA 1
ATOM 8253 C C . GLN B 1 502 ? -8.812 -45.188 -42.969 1 95.88 502 GLN B C 1
ATOM 8255 O O . GLN B 1 502 ? -8.203 -44.938 -41.938 1 95.88 502 GLN B O 1
ATOM 8260 N N . SER B 1 503 ? -9.594 -46.312 -43.125 1 95.5 503 SER B N 1
ATOM 8261 C CA . SER B 1 503 ? -9.719 -47.281 -42.031 1 95.5 503 SER B CA 1
ATOM 8262 C C . SER B 1 503 ? -8.453 -48.094 -41.875 1 95.5 503 SER B C 1
ATOM 8264 O O . SER B 1 503 ? -7.941 -48.656 -42.875 1 95.5 503 SER B O 1
ATOM 8266 N N . GLU B 1 504 ? -7.883 -48.156 -40.719 1 95.56 504 GLU B N 1
ATOM 8267 C CA . GLU B 1 504 ? -6.672 -48.938 -40.469 1 95.56 504 GLU B CA 1
ATOM 8268 C C . GLU B 1 504 ? -7 -50.25 -39.781 1 95.56 504 GLU B C 1
ATOM 8270 O O . GLU B 1 504 ? -6.117 -51.094 -39.562 1 95.56 504 GLU B O 1
ATOM 8275 N N . GLY B 1 505 ? -8.281 -50.438 -39.469 1 94.75 505 GLY B N 1
ATOM 8276 C CA . GLY B 1 505 ? -8.703 -51.688 -38.875 1 94.75 505 GLY B CA 1
ATOM 8277 C C . GLY B 1 505 ? -9.188 -51.531 -37.469 1 94.75 505 GLY B C 1
ATOM 8278 O O . GLY B 1 505 ? -9.383 -50.406 -36.969 1 94.75 505 GLY B O 1
ATOM 8279 N N . GLU B 1 506 ? -9.484 -52.75 -36.844 1 95 506 GLU B N 1
ATOM 8280 C CA . GLU B 1 506 ? -9.938 -52.812 -35.438 1 95 506 GLU B CA 1
ATOM 8281 C C . GLU B 1 506 ? -8.844 -53.344 -34.531 1 95 506 GLU B C 1
ATOM 8283 O O . GLU B 1 506 ? -8.172 -54.312 -34.844 1 95 506 GLU B O 1
ATOM 8288 N N . PHE B 1 507 ? -8.68 -52.625 -33.469 1 94 507 PHE B N 1
ATOM 8289 C CA . PHE B 1 507 ? -7.582 -52.969 -32.594 1 94 507 PHE B CA 1
ATOM 8290 C C . PHE B 1 507 ? -8.078 -53.125 -31.156 1 94 507 PHE B C 1
ATOM 8292 O O . PHE B 1 507 ? -8.984 -52.406 -30.719 1 94 507 PHE B O 1
ATOM 8299 N N . GLU B 1 508 ? -7.5 -54.094 -30.453 1 88.44 508 GLU B N 1
ATOM 8300 C CA . GLU B 1 508 ? -7.746 -54.25 -29.016 1 88.44 508 GLU B CA 1
ATOM 8301 C C . GLU B 1 508 ? -6.84 -53.312 -28.203 1 88.44 508 GLU B C 1
ATOM 8303 O O . GLU B 1 508 ? -5.617 -53.344 -28.344 1 88.44 508 GLU B O 1
ATOM 8308 N N . LEU B 1 509 ? -7.48 -52.5 -27.562 1 83.12 509 LEU B N 1
ATOM 8309 C CA . LEU B 1 509 ? -6.719 -51.594 -26.688 1 83.12 509 LEU B CA 1
ATOM 8310 C C . LEU B 1 509 ? -6.688 -52.125 -25.266 1 83.12 509 LEU B C 1
ATOM 8312 O O . LEU B 1 509 ? -7.684 -52.656 -24.766 1 83.12 509 LEU B O 1
ATOM 8316 N N . LYS B 1 510 ? -5.516 -52.031 -24.703 1 71.19 510 LYS B N 1
ATOM 8317 C CA . LYS B 1 510 ? -5.32 -52.531 -23.344 1 71.19 510 LYS B CA 1
ATOM 8318 C C . LYS B 1 510 ? -6.352 -51.938 -22.391 1 71.19 510 LYS B C 1
ATOM 8320 O O . LYS B 1 510 ? -6.594 -50.719 -22.391 1 71.19 510 LYS B O 1
ATOM 8325 N N . GLY B 1 511 ? -6.996 -52.75 -21.578 1 65.94 511 GLY B N 1
ATOM 8326 C CA . GLY B 1 511 ? -7.91 -52.312 -20.547 1 65.94 511 GLY B CA 1
ATOM 8327 C C . GLY B 1 511 ? -9.352 -52.219 -21.016 1 65.94 511 GLY B C 1
ATOM 8328 O O . GLY B 1 511 ? -10.258 -52.031 -20.203 1 65.94 511 GLY B O 1
ATOM 8329 N N . ARG B 1 512 ? -9.445 -52.375 -22.328 1 73.12 512 ARG B N 1
ATOM 8330 C CA . ARG B 1 512 ? -10.805 -52.281 -22.875 1 73.12 512 ARG B CA 1
ATOM 8331 C C . ARG B 1 512 ? -11.266 -53.625 -23.406 1 73.12 512 ARG B C 1
ATOM 8333 O O . ARG B 1 512 ? -10.469 -54.375 -23.984 1 73.12 512 ARG B O 1
ATOM 8340 N N . GLU B 1 513 ? -12.438 -53.875 -23.219 1 68.81 513 GLU B N 1
ATOM 8341 C CA . GLU B 1 513 ? -13 -55.156 -23.688 1 68.81 513 GLU B CA 1
ATOM 8342 C C . GLU B 1 513 ? -13.391 -55.062 -25.172 1 68.81 513 GLU B C 1
ATOM 8344 O O . GLU B 1 513 ? -13.25 -56.031 -25.906 1 68.81 513 GLU B O 1
ATOM 8349 N N . SER B 1 514 ? -13.789 -53.812 -25.547 1 75.88 514 SER B N 1
ATOM 8350 C CA . SER B 1 514 ? -14.281 -53.688 -26.922 1 75.88 514 SER B CA 1
ATOM 8351 C C . SER B 1 514 ? -13.172 -53.219 -27.859 1 75.88 514 SER B C 1
ATOM 8353 O O . SER B 1 514 ? -12.258 -52.5 -27.453 1 75.88 514 SER B O 1
ATOM 8355 N N . LYS B 1 515 ? -13.203 -53.719 -29.062 1 89.31 515 LYS B N 1
ATOM 8356 C CA . LYS B 1 515 ? -12.273 -53.281 -30.109 1 89.31 515 LYS B CA 1
ATOM 8357 C C . LYS B 1 515 ? -12.594 -51.875 -30.578 1 89.31 515 LYS B C 1
ATOM 8359 O O . LYS B 1 515 ? -13.75 -51.438 -30.531 1 89.31 515 LYS B O 1
ATOM 8364 N N . GLU B 1 516 ? -11.547 -51.188 -30.891 1 92.06 516 GLU B N 1
ATOM 8365 C CA . GLU B 1 516 ? -11.695 -49.844 -31.375 1 92.06 516 GLU B CA 1
ATOM 8366 C C . GLU B 1 516 ? -11.32 -49.719 -32.844 1 92.06 516 GLU B C 1
ATOM 8368 O O . GLU B 1 516 ? -10.305 -50.25 -33.281 1 92.06 516 GLU B O 1
ATOM 8373 N N . LYS B 1 517 ? -12.227 -49.062 -33.656 1 96.12 517 LYS B N 1
ATOM 8374 C CA . LYS B 1 517 ? -11.906 -48.812 -35.031 1 96.12 517 LYS B CA 1
ATOM 8375 C C . LYS B 1 517 ? -11.008 -47.562 -35.156 1 96.12 517 LYS B C 1
ATOM 8377 O O . LYS B 1 517 ? -11.297 -46.531 -34.594 1 96.12 517 LYS B O 1
ATOM 8382 N N . ILE B 1 518 ? -9.938 -47.781 -35.938 1 97.25 518 ILE B N 1
ATOM 8383 C CA . ILE B 1 518 ? -8.93 -46.75 -36.031 1 97.25 518 ILE B CA 1
ATOM 8384 C C . ILE B 1 518 ? -8.867 -46.219 -37.438 1 97.25 518 ILE B C 1
ATOM 8386 O O . ILE B 1 518 ? -8.969 -46.969 -38.406 1 97.25 518 ILE B O 1
ATOM 8390 N N . TYR B 1 519 ? -8.75 -44.875 -37.531 1 97.62 519 TYR B N 1
ATOM 8391 C CA . TYR B 1 519 ? -8.656 -44.219 -38.844 1 97.62 519 TYR B CA 1
ATOM 8392 C C . TYR B 1 519 ? -7.371 -43.406 -38.938 1 97.62 519 TYR B C 1
ATOM 8394 O O . TYR B 1 519 ? -6.859 -42.906 -37.938 1 97.62 519 TYR B O 1
ATOM 8402 N N . SER B 1 520 ? -6.809 -43.312 -40.094 1 96.81 520 SER B N 1
ATOM 8403 C CA . SER B 1 520 ? -5.672 -42.438 -40.406 1 96.81 520 SER B CA 1
ATOM 8404 C C . SER B 1 520 ? -6.051 -41.344 -41.406 1 96.81 520 SER B C 1
ATOM 8406 O O . SER B 1 520 ? -7.074 -41.469 -42.062 1 96.81 520 SER B O 1
ATOM 8408 N N . TYR B 1 521 ? -5.367 -40.312 -41.344 1 91.19 521 TYR B N 1
ATOM 8409 C CA . TYR B 1 521 ? -5.551 -39.219 -42.312 1 91.19 521 TYR B CA 1
ATOM 8410 C C . TYR B 1 521 ? -4.316 -39.062 -43.188 1 91.19 521 TYR B C 1
ATOM 8412 O O . TYR B 1 521 ? -3.205 -38.875 -42.688 1 91.19 521 TYR B O 1
ATOM 8420 N N . PRO B 1 522 ? -4.527 -39.219 -44.5 1 79.31 522 PRO B N 1
ATOM 8421 C CA . PRO B 1 522 ? -3.381 -39.094 -45.406 1 79.31 522 PRO B CA 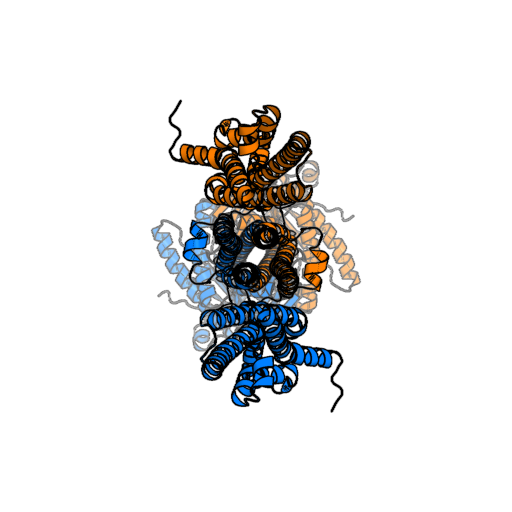1
ATOM 8422 C C . PRO B 1 522 ? -2.865 -37.656 -45.5 1 79.31 522 PRO B C 1
ATOM 8424 O O . PRO B 1 522 ? -3.656 -36.719 -45.656 1 79.31 522 PRO B O 1
ATOM 8427 N N . VAL B 1 523 ? -1.94 -37.312 -44.688 1 66.94 523 VAL B N 1
ATOM 8428 C CA . VAL B 1 523 ? -1.407 -35.969 -44.844 1 66.94 523 VAL B CA 1
ATOM 8429 C C . VAL B 1 523 ? -0.615 -35.844 -46.156 1 66.94 523 VAL B C 1
ATOM 8431 O O . VAL B 1 523 ? 0.2 -36.719 -46.438 1 66.94 523 VAL B O 1
ATOM 8434 N N . ALA B 1 524 ? -1.183 -35.219 -47.188 1 49.56 524 ALA B N 1
ATOM 8435 C CA . ALA B 1 524 ? -0.458 -35 -48.438 1 49.56 524 ALA B CA 1
ATOM 8436 C C . ALA B 1 524 ? 0.937 -34.438 -48.188 1 49.56 524 ALA B C 1
ATOM 8438 O O . ALA B 1 524 ? 1.094 -33.5 -47.438 1 49.56 524 ALA B O 1
ATOM 8439 N N . LEU B 1 525 ? 1.966 -35.312 -48 1 44.69 525 LEU B N 1
ATOM 8440 C CA . LEU B 1 525 ? 3.309 -34.781 -48.156 1 44.69 525 LEU B CA 1
ATOM 8441 C C . LEU B 1 525 ? 3.322 -33.656 -49.188 1 44.69 525 LEU B C 1
ATOM 8443 O O . LEU B 1 525 ? 3.043 -33.875 -50.375 1 44.69 525 LEU B O 1
ATOM 8447 N N . GLY B 1 526 ? 2.588 -32.594 -48.969 1 36.38 526 GLY B N 1
ATOM 8448 C CA . GLY B 1 526 ? 2.908 -31.562 -49.938 1 36.38 526 GLY B CA 1
ATOM 8449 C C . GLY B 1 526 ? 4.395 -31.297 -50.062 1 36.38 526 GLY B C 1
ATOM 8450 O O . GLY B 1 526 ? 5.148 -31.547 -49.125 1 36.38 526 GLY B O 1
#

Sequence (1052 aa):
MNPMVPKQRLQFLAFLLIYFIVPFSACFFTLIFANYTSTAFLPEKFLILFEATRVTQDFTLFALTWAPFPIITFILFFYSLPVANYLFKKDKCNYLSEEKARHRIVHSPIIISLFGFFGWELSTILSVLRIDTLYPEAPPQSILTVTILFAFWGLFLFAFSYSATNFLNKKLIIPCVFPDGGLGKYAKGKQFSIVTKQIIFWTASTLFPIVLLIFGLLLRTNQNLFDLHQLVHNDVLFEVIAIMLFFSFIFSVTFAISLQHPLNKIEEATELIKEQKFDTRVTIFSSDELGLLGDAVNEMAEGLAERERIKDTFGRIVDPRVRDYLLSNEHSLGGKVVDATILFSDLRDFTKLSEKRTPEEVLYILNRYFQEMSNAIEIHGGFINKFIGDAILAVFGTPMPMTDHVDRAFQTALQMQKNLDLLNKQFLGEGLTELKMGIGIHTGSLLVGNIGSANRMEFTVIGDTVNTASRVEGLCKGLQKNLLITENTANLLPDVIRSRLQSEGEFELKGRESKEKIYSYPVALGMNPMVPKQRLQFLAFLLIYFIVPFSACFFTLIFANYTSTAFLPEKFLILFEATRVTQDFTLFALTWAPFPIITFILFFYSLPVANYLFKKDKCNYLSEEKARHRIVHSPIIISLFGFFGWELSTILSVLRIDTLYPEAPPQSILTVTILFAFWGLFLFAFSYSATNFLNKKLIIPCVFPDGGLGKYAKGKQFSIVTKQIIFWTASTLFPIVLLIFGLLLRTNQNLFDLHQLVHNDVLFEVIAIMLFFSFIFSVTFAISLQHPLNKIEEATELIKEQKFDTRVTIFSSDELGLLGDAVNEMAEGLAERERIKDTFGRIVDPRVRDYLLSNEHSLGGKVVDATILFSDLRDFTKLSEKRTPEEVLYILNRYFQEMSNAIEIHGGFINKFIGDAILAVFGTPMPMTDHVDRAFQTALQMQKNLDLLNKQFLGEGLTELKMGIGIHTGSLLVGNIGSANRMEFTVIGDTVNTASRVEGLCKGLQKNLLITENTANLLPDVIRSRLQSEGEFELKGRESKEKIYSYPVALG

Solvent-accessible surface area (backbone atoms only — not comparable to full-atom values): 54266 Å² total; per-residue (Å²): 129,78,79,63,52,75,69,50,45,53,46,48,52,45,49,45,38,52,63,45,47,43,54,49,50,32,53,49,51,37,53,51,49,44,40,54,53,38,60,62,70,36,56,85,86,51,52,35,74,62,48,36,27,64,72,65,66,37,64,66,51,46,50,33,67,52,41,37,55,63,52,47,51,52,53,37,50,64,67,42,44,49,40,49,39,41,77,74,39,50,91,73,47,50,71,67,50,41,51,50,20,52,50,47,60,72,44,37,27,60,52,54,15,48,48,50,26,52,33,42,45,52,24,48,55,54,31,52,54,51,47,48,66,75,41,74,83,56,56,67,65,55,56,50,50,50,50,53,51,49,50,45,39,25,44,37,31,22,51,51,28,26,53,52,29,43,52,48,36,47,71,57,48,43,50,71,78,32,71,70,28,66,33,25,78,69,25,84,76,85,64,76,50,62,46,54,49,46,51,54,46,43,44,41,42,35,51,39,56,48,52,52,49,50,53,51,41,29,58,77,67,73,47,61,78,88,45,45,70,54,37,42,74,71,31,59,62,48,35,52,46,53,52,45,52,51,51,28,49,51,52,52,50,52,52,29,44,66,52,43,52,57,50,50,49,47,46,53,45,48,54,40,36,73,71,68,41,32,84,55,73,50,72,33,81,34,46,43,72,62,8,35,43,27,45,47,52,33,53,51,24,50,47,41,41,48,30,53,51,49,53,53,53,46,35,26,59,32,60,56,72,55,43,53,47,53,72,73,39,83,86,60,74,46,66,48,76,44,69,35,25,29,40,22,37,35,55,57,67,46,69,59,52,51,72,75,44,54,70,69,55,43,48,52,52,48,28,56,48,34,33,48,42,48,50,27,33,47,76,51,66,34,34,77,66,48,70,59,70,75,26,40,39,32,31,17,24,49,95,57,80,46,94,58,19,58,53,32,51,52,52,22,53,55,44,32,51,53,45,48,54,54,48,31,55,52,28,50,74,70,74,44,77,73,79,47,53,21,29,3,34,23,45,37,62,31,40,38,32,38,43,37,26,94,67,44,31,42,72,46,67,40,50,66,33,55,54,48,6,47,52,43,18,62,45,17,69,85,68,73,40,52,41,33,31,28,51,66,35,46,71,68,37,57,68,82,58,45,72,57,47,40,80,75,48,74,40,78,44,90,90,47,90,61,68,42,47,34,28,31,60,79,70,73,81,117,131,79,80,63,53,76,69,49,47,53,47,48,51,44,50,47,38,53,62,46,46,42,54,49,47,32,53,49,52,36,52,52,48,45,40,54,54,38,60,62,71,36,56,82,87,54,46,37,74,62,49,36,26,63,73,64,66,38,62,66,48,45,49,33,66,53,43,38,55,63,52,46,52,52,52,37,49,63,66,41,44,50,39,48,40,42,76,73,39,51,92,74,48,50,72,67,49,43,49,51,18,51,51,48,61,73,44,37,26,61,52,53,16,49,48,50,25,52,32,43,46,52,25,49,55,54,30,51,54,50,48,48,69,76,40,72,83,57,57,68,64,58,56,52,50,50,52,53,52,48,51,44,39,26,44,38,30,23,52,49,29,26,53,51,28,44,51,48,36,47,70,57,48,41,50,72,76,32,71,71,26,64,32,27,78,69,24,77,85,81,63,77,48,63,47,56,50,47,51,53,45,43,44,39,42,34,52,38,55,48,52,52,49,50,52,52,42,31,58,76,68,73,44,63,77,88,47,45,72,55,38,42,74,71,32,61,61,48,35,52,48,54,52,46,52,51,52,29,49,51,52,51,50,52,54,29,46,68,53,44,53,56,51,50,50,47,47,53,44,49,53,40,38,73,71,68,41,31,84,54,75,49,71,31,81,33,46,42,72,64,7,36,44,27,45,46,51,33,52,52,24,49,47,42,40,48,30,52,52,49,52,55,51,46,35,27,60,32,59,54,71,54,44,53,47,55,71,72,40,83,86,58,75,47,66,48,78,44,70,35,24,30,39,23,37,35,55,56,66,45,68,59,50,50,72,74,44,53,70,68,56,44,49,51,53,48,28,54,49,36,35,48,43,48,50,29,33,49,77,51,65,33,33,76,66,48,71,59,70,75,25,42,38,32,31,18,26,48,96,57,81,45,92,59,18,58,52,32,52,52,52,23,54,56,42,33,51,54,45,48,53,54,48,31,54,51,28,48,74,71,72,44,75,74,79,46,54,20,30,4,34,23,47,38,62,31,38,37,32,38,45,38,27,95,68,44,32,42,72,44,67,39,49,65,35,55,52,47,8,47,51,44,17,61,45,18,69,83,68,73,40,52,41,34,31,27,50,64,36,45,71,69,38,58,67,81,58,45,72,57,47,42,80,74,47,75,42,80,45,91,91,47,91,62,68,43,48,35,29,31,59,80,68,74,83,117

Organism: Leptospira biflexa serovar Patoc (strain Patoc 1 / ATCC 23582 / Paris) (NCBI:txid456481)